Protein AF-A0A858RMB8-F1 (afdb_monomer_lite)

Secondary structure (DSSP, 8-state):
-------TTSHHHHHHHHHHHHHHHHHHHHHTGGGS-EEPP-B-SSTTBBPPEEPPPGGG-EEETTEEEEEEEEEPPTT--SEEEEEEEEES-HHHHTS--EEEEEESS-SS-EE----EEE--GGG-HHHHHHSTTEEEEEEEEE-TTTS-TT-EEEEEEEESSSSPPEEEEEEEEESHHHHHHH-B-S-S-SSS-SS----GGGPPPPPPHHHHHHHHHHHHHHHHHHHHHHHHHHHHHHHHTTT--HHHHHHHHHHHHHHSGGGT-HHHHHHHHHHHHHHHHHTT-HHHHHHHHHHHHHHHHHTT-HHHHHHHTHHHHHHHHHTT----GGGSEEEEEEETTEEEEEEEE--SS-SS----B-TTS-B-GGGSS-TTHHHHHHHHHHHHHHTT-HHHHHHHHHHHHHHHHHHBTTB-THHHHHHHHHHHHHHHHHHHTT-HHHHHHHHHHHHH-----SSHHHHHHHHHHHHHHHHHHTT---HHHHHHHHHHHHHHHH-TT--HHHHHHHHHHHHHHHHHTT-HHHHHHHHHHHHHTT-HHHHHHHHHHHHHTT--TTHHHHHHHHHHHHHHTT-HHHHHHHHHHHHHHHHHTT-HHHHHHHHHHHHHHHHHTT-TTTHHHHHHHHHHHHHHTT-HHHHHHHHHHHHHHHT-TTTS-HHHHHHHHHHHHHHTTPPPP----PPP--EEE-SEEEE-PPTTSPEEEEEEEEE-SSS-EEEEEEEESS-EEEEEETTTTEEEEEESS--S-SEEEEEEE-TTEEEEEEEEE-TTS---EEEEEEEE-TTSPPEEEEEEE-PPPTT--EEE-EEEEEE--SSS-EEEEEEEEESS-SEEEEEEEESS-EEEEEEETTS-EEEEESSSSS---STT-EES--SSSSSS-EEE-BTTEEEEEEEEEESSPPPTT-EEEEEEEEETTEEEEEEEEEEE-

InterPro domains:
  IPR011990 Tetratricopeptide-like helical domain superfamily [G3DSA:1.25.40.10] (356-658)
  IPR011990 Tetratricopeptide-like helical domain superfamily [SSF48452] (387-614)

Structure (mmCIF, N/CA/C/O backbone):
data_AF-A0A858RMB8-F1
#
_entry.id   AF-A0A858RMB8-F1
#
loop_
_atom_site.group_PDB
_atom_site.id
_atom_site.type_symbol
_atom_site.label_atom_id
_atom_site.label_alt_id
_atom_site.label_comp_id
_atom_site.label_asym_id
_atom_site.label_entity_id
_atom_site.label_seq_id
_atom_site.pdbx_PDB_ins_code
_atom_site.Cartn_x
_atom_site.Cartn_y
_atom_site.Cartn_z
_atom_site.occupancy
_atom_site.B_iso_or_equiv
_atom_site.auth_seq_id
_atom_site.auth_comp_id
_atom_site.auth_asym_id
_atom_site.auth_atom_id
_atom_site.pdbx_PDB_model_num
ATOM 1 N N . MET A 1 1 ? 50.792 3.769 12.356 1.00 33.16 1 MET A N 1
ATOM 2 C CA . MET A 1 1 ? 51.149 2.519 11.648 1.00 33.16 1 MET A CA 1
ATOM 3 C C . MET A 1 1 ? 51.438 2.896 10.198 1.00 33.16 1 MET A C 1
ATOM 5 O O . MET A 1 1 ? 50.658 3.642 9.626 1.00 33.16 1 MET A O 1
ATOM 9 N N . ASN A 1 2 ? 52.619 2.533 9.693 1.00 26.14 2 ASN A N 1
ATOM 10 C CA . ASN A 1 2 ? 53.289 3.130 8.528 1.00 26.14 2 ASN A CA 1
ATOM 11 C C . ASN A 1 2 ? 52.514 3.027 7.199 1.00 26.14 2 ASN A C 1
ATOM 13 O O . ASN A 1 2 ? 52.176 1.931 6.760 1.00 26.14 2 ASN A O 1
ATOM 17 N N . LEU A 1 3 ? 52.338 4.173 6.531 1.00 27.88 3 LEU A N 1
ATOM 18 C CA . LEU A 1 3 ? 51.918 4.306 5.133 1.00 27.88 3 LEU A CA 1
ATOM 19 C C . LEU A 1 3 ? 53.086 3.929 4.206 1.00 27.88 3 LEU A C 1
ATOM 21 O O . LEU A 1 3 ? 54.106 4.616 4.176 1.00 27.88 3 LEU A O 1
ATOM 25 N N . ARG A 1 4 ? 52.939 2.840 3.441 1.00 27.42 4 ARG A N 1
ATOM 26 C CA . ARG A 1 4 ? 53.796 2.532 2.285 1.00 27.42 4 ARG A CA 1
ATOM 27 C C . ARG A 1 4 ? 53.143 3.095 1.022 1.00 27.42 4 ARG A C 1
ATOM 29 O O . ARG A 1 4 ? 52.116 2.592 0.583 1.00 27.42 4 ARG A O 1
ATOM 36 N N . LEU A 1 5 ? 53.774 4.116 0.450 1.00 29.50 5 LEU A N 1
ATOM 37 C CA . LEU A 1 5 ? 53.597 4.538 -0.940 1.00 29.50 5 LEU A CA 1
ATOM 38 C C . LEU A 1 5 ? 54.184 3.456 -1.865 1.00 29.50 5 LEU A C 1
ATOM 40 O O . LEU A 1 5 ? 55.339 3.067 -1.689 1.00 29.50 5 LEU A O 1
ATOM 44 N N . LEU A 1 6 ? 53.405 2.981 -2.840 1.00 27.14 6 LEU A N 1
ATOM 45 C CA . LEU A 1 6 ? 53.893 2.220 -3.999 1.00 27.14 6 LEU A CA 1
ATOM 46 C C . LEU A 1 6 ? 53.865 3.125 -5.248 1.00 27.14 6 LEU A C 1
ATOM 48 O O . LEU A 1 6 ? 52.980 3.976 -5.342 1.00 27.14 6 LEU A O 1
ATOM 52 N N . PRO A 1 7 ? 54.821 2.987 -6.189 1.00 31.95 7 PRO A N 1
ATOM 53 C CA . PRO A 1 7 ? 55.032 3.962 -7.254 1.00 31.95 7 PRO A CA 1
ATOM 54 C C . PRO A 1 7 ? 54.173 3.701 -8.502 1.00 31.95 7 PRO A C 1
ATOM 56 O O . PRO A 1 7 ? 54.230 2.641 -9.126 1.00 31.95 7 PRO A O 1
ATOM 59 N N . THR A 1 8 ? 53.445 4.735 -8.917 1.00 31.69 8 THR A N 1
ATOM 60 C CA . THR A 1 8 ? 52.614 4.837 -10.127 1.00 31.69 8 THR A CA 1
ATOM 61 C C . THR A 1 8 ? 53.453 5.130 -11.383 1.00 31.69 8 THR A C 1
ATOM 63 O O . THR A 1 8 ? 53.293 6.176 -12.003 1.00 31.69 8 THR A O 1
ATOM 66 N N . VAL A 1 9 ? 54.397 4.254 -11.757 1.00 30.17 9 VAL A N 1
ATOM 67 C CA . VAL A 1 9 ? 55.260 4.493 -12.947 1.00 30.17 9 VAL A CA 1
ATOM 68 C C . VAL A 1 9 ? 55.233 3.354 -13.984 1.00 30.17 9 VAL A C 1
ATOM 70 O O . VAL A 1 9 ? 55.716 3.525 -15.096 1.00 30.17 9 VAL A O 1
ATOM 73 N N . ALA A 1 10 ? 54.571 2.221 -13.721 1.00 30.86 10 ALA A N 1
ATOM 74 C CA . ALA A 1 10 ? 54.512 1.110 -14.687 1.00 30.86 10 ALA A CA 1
ATOM 75 C C . ALA A 1 10 ? 53.378 1.206 -15.738 1.00 30.86 10 ALA A C 1
ATOM 77 O O . ALA A 1 10 ? 53.409 0.484 -16.732 1.00 30.86 10 ALA A O 1
ATOM 78 N N . ALA A 1 11 ? 52.395 2.099 -15.571 1.00 30.02 11 ALA A N 1
ATOM 79 C CA . ALA A 1 11 ? 51.208 2.128 -16.437 1.00 30.02 11 ALA A CA 1
ATOM 80 C C . ALA A 1 11 ? 51.459 2.739 -17.835 1.00 30.02 11 ALA A C 1
ATOM 82 O O . ALA A 1 11 ? 50.863 2.291 -18.810 1.00 30.02 11 ALA A O 1
ATOM 83 N N . CYS A 1 12 ? 52.383 3.698 -17.982 1.00 27.47 12 CYS A N 1
ATOM 84 C CA . CYS A 1 12 ? 52.629 4.345 -19.283 1.00 27.47 12 CYS A CA 1
ATOM 85 C C . CYS A 1 12 ? 53.386 3.468 -20.299 1.00 27.47 12 CYS A C 1
ATOM 87 O O . CYS A 1 12 ? 53.284 3.714 -21.498 1.00 27.47 12 CYS A O 1
ATOM 89 N N . ALA A 1 13 ? 54.119 2.437 -19.862 1.00 30.81 13 ALA A N 1
ATOM 90 C CA . ALA A 1 13 ? 54.858 1.550 -20.770 1.00 30.81 13 ALA A CA 1
ATOM 91 C C . ALA A 1 13 ? 53.998 0.397 -21.333 1.00 30.81 13 ALA A C 1
ATOM 93 O O . ALA A 1 13 ? 54.294 -0.134 -22.404 1.00 30.81 13 ALA A O 1
ATOM 94 N N . ILE A 1 14 ? 52.912 0.031 -20.642 1.00 32.09 14 ILE A N 1
ATOM 95 C CA . ILE A 1 14 ? 51.998 -1.046 -21.060 1.00 32.09 14 ILE A CA 1
ATOM 96 C C . ILE A 1 14 ? 51.024 -0.548 -22.144 1.00 32.09 14 ILE A C 1
ATOM 98 O O . ILE A 1 14 ? 50.691 -1.285 -23.069 1.00 32.09 14 ILE A O 1
ATOM 102 N N . VAL A 1 15 ? 50.639 0.734 -22.111 1.00 31.88 15 VAL A N 1
ATOM 103 C CA . VAL A 1 15 ? 49.748 1.321 -23.129 1.00 31.88 15 VAL A CA 1
ATOM 104 C C . VAL A 1 15 ? 50.446 1.459 -24.493 1.00 31.88 15 VAL A C 1
ATOM 106 O O . VAL A 1 15 ? 49.817 1.218 -25.524 1.00 31.88 15 VAL A O 1
ATOM 109 N N . SER A 1 16 ? 51.752 1.762 -24.538 1.00 35.31 16 SER A N 1
ATOM 110 C CA . SER A 1 16 ? 52.464 1.883 -25.824 1.00 35.31 16 SER A CA 1
ATOM 111 C C . SER A 1 16 ? 52.762 0.529 -26.483 1.00 35.31 16 SER A C 1
ATOM 113 O O . SER A 1 16 ? 52.719 0.429 -27.708 1.00 35.31 16 SER A O 1
ATOM 115 N N . THR A 1 17 ? 52.975 -0.529 -25.692 1.00 41.81 17 THR A N 1
ATOM 116 C CA . THR A 1 17 ? 53.159 -1.900 -26.200 1.00 41.81 17 THR A CA 1
ATOM 117 C C . THR A 1 17 ? 51.841 -2.538 -26.639 1.00 41.81 17 THR A C 1
ATOM 119 O O . THR A 1 17 ? 51.812 -3.215 -27.664 1.00 41.81 17 THR A O 1
ATOM 122 N N . ALA A 1 18 ? 50.723 -2.265 -25.958 1.00 45.78 18 ALA A N 1
ATOM 123 C CA . ALA A 1 18 ? 49.402 -2.700 -26.419 1.00 45.78 18 ALA A CA 1
ATOM 124 C C . ALA A 1 18 ? 49.001 -2.034 -27.753 1.00 45.78 18 ALA A C 1
ATOM 126 O O . ALA A 1 18 ? 48.475 -2.704 -28.644 1.00 45.78 18 ALA A O 1
ATOM 127 N N . SER A 1 19 ? 49.314 -0.743 -27.931 1.00 50.94 19 SER A N 1
ATOM 128 C CA . SER A 1 19 ? 49.042 -0.015 -29.179 1.00 50.94 19 SER A CA 1
ATOM 129 C C . SER A 1 19 ? 49.916 -0.477 -30.350 1.00 50.94 19 SER A C 1
ATOM 131 O O . SER A 1 19 ? 49.418 -0.541 -31.473 1.00 50.94 19 SER A O 1
ATOM 133 N N . SER A 1 20 ? 51.196 -0.806 -30.125 1.00 53.91 20 SER A N 1
ATOM 134 C CA . SER A 1 20 ? 52.072 -1.292 -31.203 1.00 53.91 20 SER A CA 1
ATOM 135 C C . SER A 1 20 ? 51.714 -2.719 -31.629 1.00 53.91 20 SER A C 1
ATOM 137 O O . SER A 1 20 ? 51.697 -3.026 -32.818 1.00 53.91 20 SER A O 1
ATOM 139 N N . ILE A 1 21 ? 51.343 -3.580 -30.671 1.00 61.16 21 ILE A N 1
ATOM 140 C CA . ILE A 1 21 ? 50.880 -4.947 -30.950 1.00 61.16 21 ILE A CA 1
ATOM 141 C C . ILE A 1 21 ? 49.547 -4.935 -31.713 1.00 61.16 21 ILE A C 1
ATOM 143 O O . ILE A 1 21 ? 49.337 -5.799 -32.564 1.00 61.16 21 ILE A O 1
ATOM 147 N N . ALA A 1 22 ? 48.667 -3.962 -31.450 1.00 71.88 22 ALA A N 1
ATOM 148 C CA . ALA A 1 22 ? 47.399 -3.831 -32.163 1.00 71.88 22 ALA A CA 1
ATOM 149 C C . ALA A 1 22 ? 47.596 -3.538 -33.661 1.00 71.88 22 ALA A C 1
ATOM 151 O O . ALA A 1 22 ? 46.934 -4.179 -34.474 1.00 71.88 22 ALA A O 1
ATOM 152 N N . GLY A 1 23 ? 48.528 -2.644 -34.016 1.00 82.25 23 GLY A N 1
ATOM 153 C CA . GLY A 1 23 ? 48.841 -2.326 -35.416 1.00 82.25 23 GLY A CA 1
ATOM 154 C C . GLY A 1 23 ? 49.470 -3.503 -36.167 1.00 82.25 23 GLY A C 1
ATOM 155 O O . GLY A 1 23 ? 48.999 -3.870 -37.238 1.00 82.25 23 GLY A O 1
ATOM 156 N N . GLU A 1 24 ? 50.460 -4.172 -35.561 1.00 89.94 24 GLU A N 1
ATOM 157 C CA . GLU A 1 24 ? 51.098 -5.353 -36.168 1.00 89.94 24 GLU A CA 1
ATOM 158 C C . GLU A 1 24 ? 50.109 -6.503 -36.407 1.00 89.94 24 GLU A C 1
ATOM 160 O O . GLU A 1 24 ? 50.221 -7.229 -37.397 1.00 89.94 24 GLU A O 1
ATOM 165 N N . LEU A 1 25 ? 49.144 -6.689 -35.498 1.00 90.06 25 LEU A N 1
ATOM 166 C CA . LEU A 1 25 ? 48.099 -7.694 -35.663 1.00 90.06 25 LEU A CA 1
ATOM 167 C C . LEU A 1 25 ? 47.150 -7.334 -36.813 1.00 90.06 25 LEU A C 1
ATOM 169 O O . LEU A 1 25 ? 46.797 -8.209 -37.600 1.00 90.06 25 LEU A O 1
ATOM 173 N N . ASP A 1 26 ? 46.740 -6.072 -36.928 1.00 91.19 26 ASP A N 1
ATOM 174 C CA . ASP A 1 26 ? 45.836 -5.639 -37.997 1.00 91.19 26 ASP A CA 1
ATOM 175 C C . ASP A 1 26 ? 46.494 -5.792 -39.374 1.00 91.19 26 ASP A C 1
ATOM 177 O O . ASP A 1 26 ? 45.886 -6.346 -40.296 1.00 91.19 26 ASP A O 1
ATOM 181 N N . ASP A 1 27 ? 47.768 -5.412 -39.489 1.00 91.81 27 ASP A N 1
ATOM 182 C CA . ASP A 1 27 ? 48.568 -5.610 -40.701 1.00 91.81 27 ASP A CA 1
ATOM 183 C C . ASP A 1 27 ? 48.728 -7.095 -41.037 1.00 91.81 27 ASP A C 1
ATOM 185 O O . ASP A 1 27 ? 48.592 -7.494 -42.201 1.00 91.81 27 ASP A O 1
ATOM 189 N N . PHE A 1 28 ? 48.965 -7.936 -40.024 1.00 95.06 28 PHE A N 1
ATOM 190 C CA . PHE A 1 28 ? 49.018 -9.384 -40.191 1.00 95.06 28 PHE A CA 1
ATOM 191 C C . PHE A 1 28 ? 47.693 -9.938 -40.723 1.00 95.06 28 PHE A C 1
ATOM 193 O O . PHE A 1 28 ? 47.690 -10.698 -41.695 1.00 95.06 28 PHE A O 1
ATOM 200 N N . LEU A 1 29 ? 46.565 -9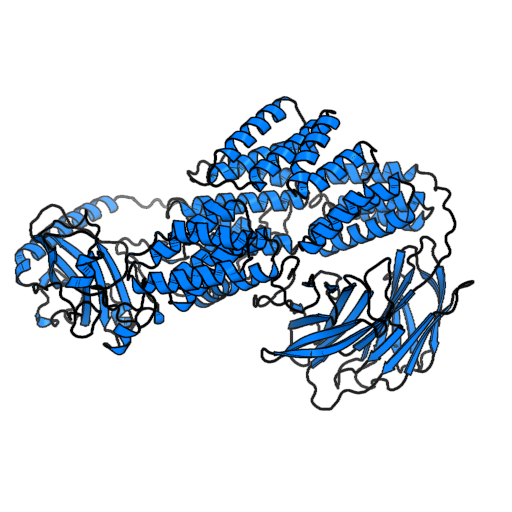.555 -40.124 1.00 94.25 29 LEU A N 1
ATOM 201 C CA . LEU A 1 29 ? 45.245 -10.046 -40.511 1.00 94.25 29 LEU A CA 1
ATOM 202 C C . LEU A 1 29 ? 44.867 -9.599 -41.927 1.00 94.25 29 LEU A C 1
ATOM 204 O O . LEU A 1 29 ? 44.409 -10.431 -42.710 1.00 94.25 29 LEU A O 1
ATOM 208 N N . ARG A 1 30 ? 45.134 -8.339 -42.299 1.00 94.00 30 ARG A N 1
ATOM 209 C CA . ARG A 1 30 ? 44.896 -7.821 -43.662 1.00 94.00 30 ARG A CA 1
ATOM 210 C C . ARG A 1 30 ? 45.796 -8.480 -44.699 1.00 94.00 30 ARG A C 1
ATOM 212 O O . ARG A 1 30 ? 45.313 -8.932 -45.734 1.00 94.00 30 ARG A O 1
ATOM 219 N N . SER A 1 31 ? 47.086 -8.636 -44.398 1.00 95.19 31 SER A N 1
ATOM 220 C CA . SER A 1 31 ? 48.033 -9.330 -45.288 1.00 95.19 31 SER A CA 1
ATOM 221 C C . SER A 1 31 ? 47.659 -10.799 -45.508 1.00 95.19 31 SER A C 1
ATOM 223 O O . SER A 1 31 ? 48.047 -11.406 -46.506 1.00 95.19 31 SER A O 1
ATOM 225 N N . ASN A 1 32 ? 46.887 -11.380 -44.585 1.00 96.25 32 ASN A N 1
ATOM 226 C CA . ASN A 1 32 ? 46.366 -12.737 -44.680 1.00 96.25 32 ASN A CA 1
ATOM 227 C C . ASN A 1 32 ? 44.854 -12.790 -44.975 1.00 96.25 32 ASN A C 1
ATOM 229 O O . ASN A 1 32 ? 44.275 -13.871 -44.881 1.00 96.25 32 ASN A O 1
ATOM 233 N N . ALA A 1 33 ? 44.213 -11.687 -45.387 1.00 94.69 33 ALA A N 1
ATOM 234 C CA . ALA A 1 33 ? 42.764 -11.612 -45.613 1.00 94.69 33 ALA A CA 1
ATOM 235 C C . ALA A 1 33 ? 42.251 -12.714 -46.555 1.00 94.69 33 ALA A C 1
ATOM 237 O O . ALA A 1 33 ? 41.237 -13.355 -46.289 1.00 94.69 33 ALA A O 1
ATOM 238 N N . ALA A 1 34 ? 43.005 -13.007 -47.620 1.00 94.56 34 ALA A N 1
ATOM 239 C CA . ALA A 1 34 ? 42.671 -14.043 -48.596 1.00 94.56 34 ALA A CA 1
ATOM 240 C C . ALA A 1 34 ? 42.641 -15.471 -48.017 1.00 94.56 34 ALA A C 1
ATOM 242 O O . ALA A 1 34 ? 42.026 -16.348 -48.623 1.00 94.56 34 ALA A O 1
ATOM 243 N N . LYS A 1 35 ? 43.287 -15.707 -46.864 1.00 94.31 35 LYS A N 1
ATOM 244 C CA . LYS A 1 35 ? 43.255 -16.992 -46.146 1.00 94.31 35 LYS A CA 1
ATOM 245 C C . LYS A 1 35 ? 41.998 -17.155 -45.293 1.00 94.31 35 LYS A C 1
ATOM 247 O O . LYS A 1 35 ? 41.688 -18.272 -44.898 1.00 94.31 35 LYS A O 1
ATOM 252 N N . PHE A 1 36 ? 41.263 -16.074 -45.029 1.00 94.19 36 PHE A N 1
ATOM 253 C CA . PHE A 1 36 ? 39.944 -16.162 -44.419 1.00 94.19 36 PHE A CA 1
ATOM 254 C C . PHE A 1 36 ? 38.902 -16.477 -45.508 1.00 94.19 36 PHE A C 1
ATOM 256 O O . PHE A 1 36 ? 38.861 -15.795 -46.544 1.00 94.19 36 PHE A O 1
ATOM 263 N N . PRO A 1 37 ? 38.042 -17.491 -45.310 1.00 94.94 37 PRO A N 1
ATOM 264 C CA . PRO A 1 37 ? 37.015 -17.850 -46.281 1.00 94.94 37 PRO A CA 1
ATOM 265 C C . PRO A 1 37 ? 36.060 -16.676 -46.510 1.00 94.94 37 PRO A C 1
ATOM 267 O O . PRO A 1 37 ? 35.586 -16.059 -45.556 1.00 94.94 37 PRO A O 1
ATOM 270 N N . LEU A 1 38 ? 35.772 -16.372 -47.780 1.00 95.75 38 LEU A N 1
ATOM 271 C CA . LEU A 1 38 ? 34.761 -15.382 -48.142 1.00 95.75 38 LEU A CA 1
ATOM 272 C C . LEU A 1 38 ? 33.373 -16.011 -48.044 1.00 95.75 38 LEU A C 1
ATOM 274 O O . LEU A 1 38 ? 33.017 -16.887 -48.832 1.00 95.75 38 LEU A O 1
ATOM 278 N N . ILE A 1 39 ? 32.596 -15.538 -47.081 1.00 95.12 39 ILE A N 1
ATOM 279 C CA . ILE A 1 39 ? 31.235 -15.971 -46.814 1.00 95.12 39 ILE A CA 1
ATOM 280 C C . ILE A 1 39 ? 30.274 -15.021 -47.514 1.00 95.12 39 ILE A C 1
ATOM 282 O O . ILE A 1 39 ? 30.364 -13.799 -47.380 1.00 95.12 39 ILE A O 1
ATOM 286 N N . LYS A 1 40 ? 29.343 -15.599 -48.272 1.00 93.56 40 LYS A N 1
ATOM 287 C CA . LYS A 1 40 ? 28.226 -14.864 -48.855 1.00 93.56 40 LYS A CA 1
ATOM 288 C C . LYS A 1 40 ? 27.095 -14.821 -47.842 1.00 93.56 40 LYS A C 1
ATOM 290 O O . LYS A 1 40 ? 26.751 -15.852 -47.276 1.00 93.56 40 LYS A O 1
ATOM 295 N N . LEU A 1 41 ? 26.516 -13.641 -47.647 1.00 93.62 41 LEU A N 1
ATOM 296 C CA . LEU A 1 41 ? 25.237 -13.532 -46.962 1.00 93.62 41 LEU A CA 1
ATOM 297 C C . LEU A 1 41 ? 24.196 -14.197 -47.861 1.00 93.62 41 LEU A C 1
ATOM 299 O O . LEU A 1 41 ? 24.025 -13.808 -49.017 1.00 93.62 41 LEU A O 1
ATOM 303 N N . GLU A 1 42 ? 23.554 -15.239 -47.355 1.00 93.69 42 GLU A N 1
ATOM 304 C CA . GLU A 1 42 ? 22.569 -16.012 -48.097 1.00 93.69 42 GLU A CA 1
ATOM 305 C C . GLU A 1 42 ? 21.554 -16.638 -47.143 1.00 93.69 42 GLU A C 1
ATOM 307 O O . GLU A 1 42 ? 21.836 -16.899 -45.969 1.00 93.69 42 GLU A O 1
ATOM 312 N N . ARG A 1 43 ? 20.351 -16.871 -47.660 1.00 90.06 43 ARG A N 1
ATOM 313 C CA . ARG A 1 43 ? 19.288 -17.560 -46.934 1.00 90.06 43 ARG A CA 1
ATOM 314 C C . ARG A 1 43 ? 19.616 -19.054 -46.835 1.00 90.06 43 ARG A C 1
ATOM 316 O O . ARG A 1 43 ? 20.128 -19.645 -47.785 1.00 90.06 43 ARG A O 1
ATOM 323 N N . GLY A 1 44 ? 19.353 -19.651 -45.678 1.00 87.12 44 GLY A N 1
ATOM 324 C CA . GLY A 1 44 ? 19.494 -21.087 -45.454 1.00 87.12 44 GLY A CA 1
ATOM 325 C C . GLY A 1 44 ? 18.404 -21.889 -46.167 1.00 87.12 44 GLY A C 1
ATOM 326 O O . GLY A 1 44 ? 17.379 -21.345 -46.570 1.00 87.12 44 GLY A O 1
ATOM 327 N N . GLU A 1 45 ? 18.627 -23.198 -46.306 1.00 82.69 45 GLU A N 1
ATOM 328 C CA . GLU A 1 45 ? 17.652 -24.127 -46.905 1.00 82.69 45 GLU A CA 1
ATOM 329 C C . GLU A 1 45 ? 16.393 -24.284 -46.038 1.00 82.69 45 GLU A C 1
ATOM 331 O O . GLU A 1 45 ? 15.292 -24.488 -46.545 1.00 82.69 45 GLU A O 1
ATOM 336 N N . GLU A 1 46 ? 16.547 -24.138 -44.722 1.00 71.00 46 GLU A N 1
ATOM 337 C CA . GLU A 1 46 ? 15.444 -24.106 -43.770 1.00 71.00 46 GLU A CA 1
ATOM 338 C C . GLU A 1 46 ? 14.861 -22.684 -43.720 1.00 71.00 46 GLU A C 1
ATOM 340 O O . GLU A 1 46 ? 15.346 -21.807 -42.999 1.00 71.00 46 GLU A O 1
ATOM 345 N N . GLU A 1 47 ? 13.824 -22.422 -44.524 1.00 63.09 47 GLU A N 1
ATOM 346 C CA . GLU A 1 47 ? 13.098 -21.154 -44.442 1.00 63.09 47 GLU A CA 1
ATOM 347 C C . GLU A 1 47 ? 12.487 -20.963 -43.036 1.00 63.09 47 GLU A C 1
ATOM 349 O O . GLU A 1 47 ? 11.867 -21.895 -42.518 1.00 63.09 47 GLU A O 1
ATOM 354 N N . PRO A 1 48 ? 12.572 -19.761 -42.422 1.00 73.06 48 PRO A N 1
ATOM 355 C CA . PRO A 1 48 ? 13.010 -18.479 -42.985 1.00 73.06 48 PRO A CA 1
ATOM 356 C C . PRO A 1 48 ? 14.430 -18.025 -42.574 1.00 73.06 48 PRO A C 1
ATOM 358 O O . PRO A 1 48 ? 14.693 -16.819 -42.576 1.00 73.06 48 PRO A O 1
ATOM 361 N N . PHE A 1 49 ? 15.346 -18.928 -42.218 1.00 84.94 49 PHE A N 1
ATOM 362 C CA . PHE A 1 49 ? 16.596 -18.540 -41.557 1.00 84.94 49 PHE A CA 1
ATOM 363 C C . PHE A 1 49 ? 17.726 -18.129 -42.506 1.00 84.94 49 PHE A C 1
ATOM 365 O O . PHE A 1 49 ? 17.788 -18.539 -43.662 1.00 84.94 49 PHE A O 1
ATOM 372 N N . ALA A 1 50 ? 18.639 -17.308 -41.995 1.00 89.88 50 ALA A N 1
ATOM 373 C CA . ALA A 1 50 ? 19.939 -17.051 -42.581 1.00 89.88 50 ALA A CA 1
ATOM 374 C C . ALA A 1 50 ? 20.788 -18.309 -42.510 1.00 89.88 50 ALA A C 1
ATOM 376 O O . ALA A 1 50 ? 20.691 -19.086 -41.554 1.00 89.88 50 ALA A O 1
ATOM 377 N N . LYS A 1 51 ? 21.613 -18.522 -43.534 1.00 92.31 51 LYS A N 1
ATOM 378 C CA . LYS A 1 51 ? 22.443 -19.715 -43.595 1.00 92.31 51 LYS A CA 1
ATOM 379 C C . LYS A 1 51 ? 23.396 -19.741 -42.407 1.00 92.31 51 LYS A C 1
ATOM 381 O O . LYS A 1 51 ? 24.100 -18.772 -42.122 1.00 92.31 51 LYS A O 1
ATOM 386 N N . VAL A 1 52 ? 23.410 -20.875 -41.715 1.00 91.44 52 VAL A N 1
ATOM 387 C CA . VAL A 1 52 ? 24.388 -21.129 -40.665 1.00 91.44 52 VAL A CA 1
ATOM 388 C C . VAL A 1 52 ? 25.659 -21.647 -41.312 1.00 91.44 52 VAL A C 1
ATOM 390 O O . VAL A 1 52 ? 25.659 -22.648 -42.027 1.00 91.44 52 VAL A O 1
ATOM 393 N N . HIS A 1 53 ? 26.750 -20.951 -41.046 1.00 93.12 53 HIS A N 1
ATOM 394 C CA . HIS A 1 53 ? 28.085 -21.293 -41.485 1.00 93.12 53 HIS A CA 1
ATOM 395 C C . HIS A 1 53 ? 28.861 -21.900 -40.319 1.00 93.12 53 HIS A C 1
ATOM 397 O O . HIS A 1 53 ? 28.733 -21.468 -39.173 1.00 93.12 53 HIS A O 1
ATOM 403 N N . THR A 1 54 ? 29.708 -22.878 -40.620 1.00 92.25 54 THR A N 1
ATOM 404 C CA . THR A 1 54 ? 30.689 -23.421 -39.676 1.00 92.25 54 THR A CA 1
ATOM 405 C C . THR A 1 54 ? 32.057 -22.896 -40.076 1.00 92.25 54 THR A C 1
ATOM 407 O O . THR A 1 54 ? 32.423 -22.980 -41.250 1.00 92.25 54 THR A O 1
ATOM 410 N N . LEU A 1 55 ? 32.820 -22.340 -39.131 1.00 89.38 55 LEU A N 1
ATOM 411 C CA . LEU A 1 55 ? 34.183 -21.919 -39.440 1.00 89.38 55 LEU A CA 1
ATOM 412 C C . LEU A 1 55 ? 35.067 -23.141 -39.758 1.00 89.38 55 LEU A C 1
ATOM 414 O O . LEU A 1 55 ? 34.955 -24.148 -39.057 1.00 89.38 55 LEU A O 1
ATOM 418 N N . PRO A 1 56 ? 35.987 -23.046 -40.736 1.00 79.88 56 PRO A N 1
ATOM 419 C CA . PRO A 1 56 ? 36.852 -24.161 -41.136 1.00 79.88 56 PRO A CA 1
ATOM 420 C C . PRO A 1 56 ? 37.707 -24.714 -39.992 1.00 79.88 56 PRO A C 1
ATOM 422 O O . PRO A 1 56 ? 38.106 -23.962 -39.116 1.00 79.88 56 PRO A O 1
ATOM 425 N N . GLY A 1 57 ? 38.040 -26.003 -39.982 1.00 75.88 57 GLY A N 1
ATOM 426 C CA . GLY A 1 57 ? 38.751 -26.637 -38.861 1.00 75.88 57 GLY A CA 1
ATOM 427 C C . GLY A 1 57 ? 40.105 -25.999 -38.453 1.00 75.88 57 GLY A C 1
ATOM 428 O O . GLY A 1 57 ? 40.659 -25.150 -39.152 1.00 75.88 57 GLY A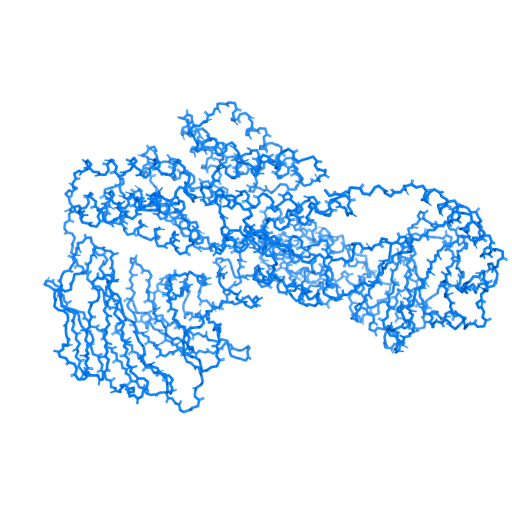 O 1
ATOM 429 N N . PRO A 1 58 ? 40.694 -26.433 -37.323 1.00 67.81 58 PRO A N 1
ATOM 430 C CA . PRO A 1 58 ? 41.915 -25.854 -36.735 1.00 67.81 58 PRO A CA 1
ATOM 431 C C . PRO A 1 58 ? 43.157 -25.865 -37.645 1.00 67.81 58 PRO A C 1
ATOM 433 O O . PRO A 1 58 ? 44.089 -25.097 -37.416 1.00 67.81 58 PRO A O 1
ATOM 436 N N . ALA A 1 59 ? 43.179 -26.689 -38.698 1.00 72.56 59 ALA A N 1
ATOM 437 C CA . ALA A 1 59 ? 44.268 -26.726 -39.677 1.00 72.56 59 ALA A CA 1
ATOM 438 C C . ALA A 1 59 ? 44.462 -25.398 -40.439 1.00 72.56 59 ALA A C 1
ATOM 440 O O . ALA A 1 59 ? 45.541 -25.163 -40.980 1.00 72.56 59 ALA A O 1
ATOM 441 N N . GLU A 1 60 ? 43.447 -24.532 -40.456 1.00 80.00 60 GLU A N 1
ATOM 442 C CA . GLU A 1 60 ? 43.450 -23.257 -41.184 1.00 80.00 60 GLU A CA 1
ATOM 443 C C . GLU A 1 60 ? 43.698 -22.040 -40.277 1.00 80.00 60 GLU A C 1
ATOM 445 O O . GLU A 1 60 ? 43.663 -20.899 -40.739 1.00 80.00 60 GLU A O 1
ATOM 450 N N . ALA A 1 61 ? 43.963 -22.256 -38.982 1.00 87.19 61 ALA A N 1
ATOM 451 C CA . ALA A 1 61 ? 44.271 -21.164 -38.070 1.00 87.19 61 ALA A CA 1
ATOM 452 C C . ALA A 1 61 ? 45.661 -20.571 -38.359 1.00 87.19 61 ALA A C 1
ATOM 454 O O . ALA A 1 61 ? 46.660 -21.280 -38.489 1.00 87.19 61 ALA A O 1
ATOM 455 N N . LEU A 1 62 ? 45.724 -19.247 -38.433 1.00 93.31 62 LEU A N 1
ATOM 456 C CA . LEU A 1 62 ? 46.927 -18.478 -38.696 1.00 93.31 62 LEU A CA 1
ATOM 457 C C . LEU A 1 62 ? 47.673 -18.233 -37.377 1.00 93.31 62 LEU A C 1
ATOM 459 O O . LEU A 1 62 ? 47.136 -17.547 -36.504 1.00 93.31 62 LEU A O 1
ATOM 463 N N . PRO A 1 63 ? 48.891 -18.769 -37.194 1.00 93.81 63 PRO A N 1
ATOM 464 C CA . PRO A 1 63 ? 49.678 -18.477 -36.007 1.00 93.81 63 PRO A CA 1
ATOM 465 C C . PRO A 1 63 ? 50.231 -17.051 -36.091 1.00 93.81 63 PRO A C 1
ATOM 467 O O . PRO A 1 63 ? 50.849 -16.674 -37.089 1.00 93.81 63 PRO A O 1
ATOM 470 N N . PHE A 1 64 ? 50.043 -16.273 -35.030 1.00 94.12 64 PHE A N 1
ATOM 471 C CA . PHE A 1 64 ? 50.685 -14.975 -34.860 1.00 94.12 64 PHE A CA 1
ATOM 472 C C . PHE A 1 64 ? 51.039 -14.783 -33.391 1.00 94.12 64 PHE A C 1
ATOM 474 O O . PHE A 1 64 ? 50.166 -14.756 -32.524 1.00 94.12 64 PHE A O 1
ATOM 481 N N . LYS A 1 65 ? 52.343 -14.669 -33.122 1.00 92.56 65 LYS A N 1
ATOM 482 C CA . LYS A 1 65 ? 52.906 -14.648 -31.765 1.00 92.56 65 LYS A CA 1
ATOM 483 C C . LYS A 1 65 ? 52.458 -15.886 -30.970 1.00 92.56 65 LYS A C 1
ATOM 485 O O . LYS A 1 65 ? 52.709 -17.004 -31.411 1.00 92.56 65 LYS A O 1
ATOM 490 N N . ASP A 1 66 ? 51.830 -15.695 -29.818 1.00 89.69 66 ASP A N 1
ATOM 491 C CA . ASP A 1 66 ? 51.370 -16.723 -28.880 1.00 89.69 66 ASP A CA 1
ATOM 492 C C . ASP A 1 66 ? 49.910 -17.154 -29.109 1.00 89.69 66 ASP A C 1
ATOM 494 O O . ASP A 1 66 ? 49.326 -17.833 -28.265 1.00 89.69 66 ASP A O 1
ATOM 498 N N . ARG A 1 67 ? 49.298 -16.756 -30.234 1.00 91.12 67 ARG A N 1
ATOM 499 C CA . ARG A 1 67 ? 47.882 -17.009 -30.521 1.00 91.12 67 ARG A CA 1
ATOM 500 C C . ARG A 1 67 ? 47.644 -17.573 -31.914 1.00 91.12 67 ARG A C 1
ATOM 502 O O . ARG A 1 67 ? 48.425 -17.387 -32.849 1.00 91.12 67 ARG A O 1
ATOM 509 N N . PHE A 1 68 ? 46.500 -18.230 -32.043 1.00 91.56 68 PHE A N 1
ATOM 510 C CA . PHE A 1 68 ? 45.983 -18.773 -33.291 1.00 91.56 68 PHE A CA 1
ATOM 511 C C . PHE A 1 68 ? 44.742 -17.993 -33.711 1.00 91.56 68 PHE A C 1
ATOM 513 O O . PHE A 1 68 ? 43.788 -17.880 -32.941 1.00 91.56 68 PHE A O 1
ATOM 520 N N . TYR A 1 69 ? 44.752 -17.470 -34.934 1.00 92.25 69 TYR A N 1
ATOM 521 C CA . TYR A 1 69 ? 43.687 -16.639 -35.485 1.00 92.25 69 TYR A CA 1
ATOM 522 C C . TYR A 1 69 ? 42.918 -17.407 -36.550 1.00 92.25 69 TYR A C 1
ATOM 524 O O . TYR A 1 69 ? 43.498 -17.956 -37.480 1.00 92.25 69 TYR A O 1
ATOM 532 N N . SER A 1 70 ? 41.599 -17.435 -36.446 1.00 92.88 70 SER A N 1
ATOM 533 C CA . SER A 1 70 ? 40.724 -18.018 -37.468 1.00 92.88 70 SER A CA 1
ATOM 534 C C . SER A 1 70 ? 39.501 -17.140 -37.640 1.00 92.88 70 SER A C 1
ATOM 536 O O . SER A 1 70 ? 39.245 -16.275 -36.811 1.00 92.88 70 SER A O 1
ATOM 538 N N . GLY A 1 71 ? 38.744 -17.318 -38.709 1.00 93.62 71 GLY A N 1
ATOM 539 C CA . GLY A 1 71 ? 37.634 -16.422 -38.967 1.00 93.62 71 GLY A CA 1
ATOM 540 C C . GLY A 1 71 ? 37.091 -16.586 -40.362 1.00 93.62 71 GLY A C 1
ATOM 541 O O . GLY A 1 71 ? 37.232 -17.638 -40.980 1.00 93.62 71 GLY A O 1
ATOM 542 N N . TYR A 1 72 ? 36.501 -15.516 -40.854 1.00 95.12 72 TYR A N 1
ATOM 543 C CA . TYR A 1 72 ? 35.948 -15.422 -42.189 1.00 95.12 72 TYR A CA 1
ATOM 544 C C . TYR A 1 72 ? 35.943 -13.965 -42.622 1.00 95.12 72 TYR A C 1
ATOM 546 O O . TYR A 1 72 ? 36.097 -13.056 -41.807 1.00 95.12 72 TYR A O 1
ATOM 554 N N . ARG A 1 73 ? 35.739 -13.740 -43.912 1.00 95.94 73 ARG A N 1
ATOM 555 C CA . ARG A 1 73 ? 35.450 -12.416 -44.449 1.00 95.94 73 ARG A CA 1
ATOM 556 C C . ARG A 1 73 ? 34.079 -12.400 -45.099 1.00 95.94 73 ARG A C 1
ATOM 558 O O . ARG A 1 73 ? 33.621 -13.429 -45.586 1.00 95.94 73 ARG A O 1
ATOM 565 N N . PHE A 1 74 ? 33.419 -11.255 -45.103 1.00 96.31 74 PHE A N 1
ATOM 566 C CA . PHE A 1 74 ? 32.136 -11.064 -45.774 1.00 96.31 74 PHE A CA 1
ATOM 567 C C . PHE A 1 74 ? 32.115 -9.715 -46.486 1.00 96.31 74 PHE A C 1
ATOM 569 O O . PHE A 1 74 ? 32.806 -8.782 -46.075 1.00 96.31 74 PHE A O 1
ATOM 576 N N . THR A 1 75 ? 31.322 -9.618 -47.549 1.00 96.50 75 THR A N 1
ATOM 577 C CA . THR A 1 75 ? 31.113 -8.367 -48.286 1.00 96.50 75 THR A CA 1
ATOM 578 C C . THR A 1 75 ? 29.818 -7.718 -47.822 1.00 96.50 75 THR A C 1
ATOM 580 O O . THR A 1 75 ? 28.761 -8.350 -47.834 1.00 96.50 75 THR A O 1
ATOM 583 N N . VAL A 1 76 ? 29.890 -6.447 -47.438 1.00 95.06 76 VAL A N 1
ATOM 584 C CA . VAL A 1 76 ? 28.709 -5.636 -47.129 1.00 95.06 76 VAL A CA 1
ATOM 585 C C . VAL A 1 76 ? 27.956 -5.351 -48.432 1.00 95.06 76 VAL A C 1
ATOM 587 O O . VAL A 1 76 ? 28.588 -4.901 -49.391 1.00 95.06 76 VAL A O 1
ATOM 590 N N . PRO A 1 77 ? 26.630 -5.567 -48.506 1.00 95.25 77 PRO A N 1
ATOM 591 C CA . PRO A 1 77 ? 25.880 -5.297 -49.728 1.00 95.25 77 PRO A CA 1
ATOM 592 C C . PRO A 1 77 ? 25.976 -3.822 -50.137 1.00 95.25 77 PRO A C 1
ATOM 594 O O . PRO A 1 77 ? 26.008 -2.918 -49.297 1.00 95.25 77 PRO A O 1
ATOM 597 N N . ASP A 1 78 ? 25.978 -3.566 -51.443 1.00 95.44 78 ASP A N 1
ATOM 598 C CA . ASP A 1 78 ? 25.968 -2.214 -52.020 1.00 95.44 78 ASP A CA 1
ATOM 599 C C . ASP A 1 78 ? 24.713 -1.419 -51.614 1.00 95.44 78 ASP A C 1
ATOM 601 O O . ASP A 1 78 ? 24.732 -0.191 -51.511 1.00 95.44 78 ASP A O 1
ATOM 605 N N . TRP A 1 79 ? 23.628 -2.128 -51.308 1.00 93.94 79 TRP A N 1
ATOM 606 C CA . TRP A 1 79 ? 22.357 -1.580 -50.857 1.00 93.94 79 TRP A CA 1
ATOM 607 C C . TRP A 1 79 ? 22.169 -1.544 -49.336 1.00 93.94 79 TRP A C 1
ATOM 609 O O . TRP A 1 79 ? 21.029 -1.382 -48.928 1.00 93.94 79 TRP A O 1
ATOM 619 N N . LEU A 1 80 ? 23.222 -1.641 -48.503 1.00 93.19 80 LEU A N 1
ATOM 620 C CA . LEU A 1 80 ? 23.089 -1.634 -47.031 1.00 93.19 80 LEU A CA 1
ATOM 621 C C . LEU A 1 80 ? 22.119 -0.539 -46.535 1.00 93.19 80 LEU A C 1
ATOM 623 O O . LEU A 1 80 ? 22.414 0.658 -46.617 1.00 93.19 80 LEU A O 1
ATOM 627 N N . ASP A 1 81 ? 20.954 -0.976 -46.068 1.00 88.69 81 ASP A N 1
ATOM 628 C CA . ASP A 1 81 ? 19.794 -0.166 -45.677 1.00 88.69 81 ASP A CA 1
ATOM 629 C C . ASP A 1 81 ? 19.319 -0.499 -44.250 1.00 88.69 81 ASP A C 1
ATOM 631 O O . ASP A 1 81 ? 18.232 -0.107 -43.834 1.00 88.69 81 ASP A O 1
ATOM 635 N N . GLY A 1 82 ? 20.149 -1.220 -43.497 1.00 87.19 82 GLY A N 1
ATOM 636 C CA . GLY A 1 82 ? 19.952 -1.546 -42.092 1.00 87.19 82 GLY A CA 1
ATOM 637 C C . GLY A 1 82 ? 21.242 -2.066 -41.462 1.00 87.19 82 GLY A C 1
ATOM 638 O O . GLY A 1 82 ? 22.243 -2.274 -42.147 1.00 87.19 82 GLY A O 1
ATOM 639 N N . SER A 1 83 ? 21.227 -2.280 -40.150 1.00 87.62 83 SER A N 1
ATOM 640 C CA . SER A 1 83 ? 22.375 -2.829 -39.419 1.00 87.62 83 SER A CA 1
ATOM 641 C C . SER A 1 83 ? 22.635 -4.285 -39.805 1.00 87.62 83 SER A C 1
ATOM 643 O O . SER A 1 83 ? 21.688 -5.058 -39.945 1.00 87.62 83 SER A O 1
ATOM 645 N N . VAL A 1 84 ? 23.894 -4.701 -39.935 1.00 89.19 84 VAL A N 1
ATOM 646 C CA . VAL A 1 84 ? 24.214 -6.128 -40.122 1.00 89.19 84 VAL A CA 1
ATOM 647 C C . VAL A 1 84 ? 24.082 -6.825 -38.768 1.00 89.19 84 VAL A C 1
ATOM 649 O O . VAL A 1 84 ? 24.669 -6.376 -37.791 1.00 89.19 84 VAL A O 1
ATOM 652 N N . LEU A 1 85 ? 23.305 -7.901 -38.689 1.00 86.94 85 LEU A N 1
ATOM 653 C CA . LEU A 1 85 ? 23.189 -8.732 -37.492 1.00 86.94 85 LEU A CA 1
ATOM 654 C C . LEU A 1 85 ? 24.084 -9.951 -37.627 1.00 86.94 85 LEU A C 1
ATOM 656 O O . LEU A 1 85 ? 24.178 -10.542 -38.705 1.00 86.94 85 LEU A O 1
ATOM 660 N N . TRP A 1 86 ? 24.686 -10.354 -36.519 1.00 89.00 86 TRP A N 1
ATOM 661 C CA . TRP A 1 86 ? 25.553 -11.514 -36.446 1.00 89.00 86 TRP A CA 1
ATOM 662 C C . TRP A 1 86 ? 25.283 -12.300 -35.176 1.00 89.00 86 TRP A C 1
ATOM 664 O O . TRP A 1 86 ? 25.305 -11.745 -34.082 1.00 89.00 86 TRP A O 1
ATOM 674 N N . ILE A 1 87 ? 25.053 -13.600 -35.327 1.00 87.69 87 ILE A N 1
ATOM 675 C CA . ILE A 1 87 ? 25.085 -14.542 -34.213 1.00 87.69 87 ILE A CA 1
ATOM 676 C C . ILE A 1 87 ? 26.222 -15.520 -34.416 1.00 87.69 87 ILE A C 1
ATOM 678 O O . ILE A 1 87 ? 26.422 -16.001 -35.531 1.00 87.69 87 ILE A O 1
ATOM 682 N N . PHE A 1 88 ? 26.917 -15.866 -33.339 1.00 89.50 88 PHE A N 1
ATOM 683 C CA . PHE A 1 88 ? 27.789 -17.025 -33.316 1.00 89.50 88 PHE A CA 1
ATOM 684 C C . PHE A 1 88 ? 27.622 -17.846 -32.040 1.00 89.50 88 PHE A C 1
ATOM 686 O O . PHE A 1 88 ? 27.133 -17.375 -31.014 1.00 89.50 88 PHE A O 1
ATOM 693 N N . SER A 1 89 ? 28.036 -19.100 -32.122 1.00 86.94 89 SER A N 1
ATOM 694 C CA . SER A 1 89 ? 28.066 -20.044 -31.022 1.00 86.94 89 SER A CA 1
ATOM 695 C C . SER A 1 89 ? 29.338 -20.866 -31.089 1.00 86.94 89 SER A C 1
ATOM 697 O O . SER A 1 89 ? 29.881 -21.103 -32.171 1.00 86.94 89 SER A O 1
ATOM 699 N N . ILE A 1 90 ? 29.813 -21.276 -29.921 1.00 84.69 90 ILE A N 1
ATOM 700 C CA . ILE A 1 90 ? 31.058 -22.010 -29.746 1.00 84.69 90 ILE A CA 1
ATOM 701 C C . ILE A 1 90 ? 30.728 -23.341 -29.069 1.00 84.69 90 ILE A C 1
ATOM 703 O O . ILE A 1 90 ? 30.039 -23.359 -28.050 1.00 84.69 90 ILE A O 1
ATOM 707 N N . LYS A 1 91 ? 31.194 -24.447 -29.651 1.00 83.12 91 LYS A N 1
ATOM 708 C CA . LYS A 1 91 ? 31.031 -25.801 -29.109 1.00 83.12 91 LYS A CA 1
ATOM 709 C C . LYS A 1 91 ? 32.209 -26.162 -28.216 1.00 83.12 91 LYS A C 1
ATOM 711 O O . LYS A 1 91 ? 33.347 -26.121 -28.678 1.00 83.12 91 LYS A O 1
ATOM 716 N N . GLY A 1 92 ? 31.917 -26.589 -26.997 1.00 69.00 92 GLY A N 1
ATOM 717 C CA . GLY A 1 92 ? 32.884 -27.136 -26.048 1.00 69.00 92 GLY A CA 1
ATOM 718 C C . GLY A 1 92 ? 32.212 -27.384 -24.693 1.00 69.00 92 GLY A C 1
ATOM 719 O O . GLY A 1 92 ? 31.164 -26.781 -24.445 1.00 69.00 92 GLY A O 1
ATOM 720 N N . PRO A 1 93 ? 32.757 -28.267 -23.834 1.00 59.75 93 PRO A N 1
ATOM 721 C CA . PRO A 1 93 ? 32.354 -28.341 -22.429 1.00 59.75 93 PRO A CA 1
ATOM 722 C C . PRO A 1 93 ? 32.476 -26.958 -21.769 1.00 59.75 93 PRO A C 1
ATOM 724 O O . PRO A 1 93 ? 33.278 -26.138 -22.216 1.00 59.75 93 PRO A O 1
ATOM 727 N N . GLU A 1 94 ? 31.691 -26.693 -20.719 1.00 58.06 94 GLU A N 1
ATOM 728 C CA . GLU A 1 94 ? 31.655 -25.392 -20.023 1.00 58.06 94 GLU A CA 1
ATOM 729 C C . GLU A 1 94 ? 33.082 -24.887 -19.698 1.00 58.06 94 GLU A C 1
ATOM 731 O O . GLU A 1 94 ? 33.411 -23.749 -20.018 1.00 58.06 94 GLU A O 1
ATOM 736 N N . GLU A 1 95 ? 33.982 -25.784 -19.270 1.00 56.50 95 GLU A N 1
ATOM 737 C CA . GLU A 1 95 ? 35.413 -25.521 -19.007 1.00 56.50 95 GLU A CA 1
ATOM 738 C C . GLU A 1 95 ? 36.251 -25.091 -20.240 1.00 56.50 95 GLU A C 1
ATOM 740 O O . GLU A 1 95 ? 37.236 -24.365 -20.106 1.00 56.50 95 GLU A O 1
ATOM 745 N N . GLU A 1 96 ? 35.899 -25.509 -21.462 1.00 56.72 96 GLU A N 1
ATOM 746 C CA . GLU A 1 96 ? 36.575 -25.066 -22.697 1.00 56.72 96 GLU A CA 1
ATOM 747 C C . GLU A 1 96 ? 35.982 -23.768 -23.251 1.00 56.72 96 GLU A C 1
ATOM 749 O O . GLU A 1 96 ? 36.720 -22.933 -23.780 1.00 56.72 96 GLU A O 1
ATOM 754 N N . ALA A 1 97 ? 34.670 -23.560 -23.090 1.00 53.97 97 ALA A N 1
ATOM 755 C CA . ALA A 1 97 ? 34.025 -22.273 -23.359 1.00 53.97 97 ALA A CA 1
ATOM 756 C C . ALA A 1 97 ? 34.484 -21.175 -22.373 1.00 53.97 97 ALA A C 1
ATOM 758 O O . ALA A 1 97 ? 34.372 -19.983 -22.675 1.00 53.97 97 ALA A O 1
ATOM 759 N N . GLU A 1 98 ? 35.029 -21.574 -21.219 1.00 54.78 98 GLU A N 1
ATOM 760 C CA . GLU A 1 98 ? 35.665 -20.716 -20.214 1.00 54.78 98 GLU A CA 1
ATOM 761 C C . GLU A 1 98 ? 37.087 -20.262 -20.584 1.00 54.78 98 GLU A C 1
ATOM 763 O O . GLU A 1 98 ? 37.589 -19.295 -19.999 1.00 54.78 98 GLU A O 1
ATOM 768 N N . LYS A 1 99 ? 37.748 -20.883 -21.576 1.00 66.00 99 LYS A N 1
ATOM 769 C CA . LYS A 1 99 ? 39.070 -20.418 -22.023 1.00 66.00 99 LYS A CA 1
ATOM 770 C C . LYS A 1 99 ? 38.951 -19.025 -22.665 1.00 66.00 99 LYS A C 1
ATOM 772 O O . LYS A 1 99 ? 38.066 -18.791 -23.494 1.00 66.00 99 LYS A O 1
ATOM 777 N N . PRO A 1 100 ? 39.843 -18.072 -22.334 1.00 63.25 100 PRO A N 1
ATOM 778 C CA . PRO A 1 100 ? 39.755 -16.711 -22.843 1.00 63.25 100 PRO A CA 1
ATOM 779 C C . PRO A 1 100 ? 39.977 -16.682 -24.360 1.00 63.25 100 PRO A C 1
ATOM 781 O O . PRO A 1 100 ? 41.097 -16.840 -24.844 1.00 63.25 100 PRO A O 1
ATOM 784 N N . PHE A 1 101 ? 38.909 -16.420 -25.113 1.00 74.88 101 PHE A N 1
ATOM 785 C CA . PHE A 1 101 ? 38.974 -16.093 -26.535 1.00 74.88 101 PHE A CA 1
ATOM 786 C C . PHE A 1 101 ? 38.632 -14.616 -26.761 1.00 74.88 101 PHE A C 1
ATOM 788 O O . PHE A 1 101 ? 37.909 -13.977 -25.987 1.00 74.88 101 PHE A O 1
ATOM 795 N N . SER A 1 102 ? 39.161 -14.054 -27.843 1.00 81.25 102 SER A N 1
ATOM 796 C CA . SER A 1 102 ? 38.843 -12.693 -28.289 1.00 81.25 102 SER A CA 1
ATOM 797 C C . SER A 1 102 ? 38.428 -12.718 -29.748 1.00 81.25 102 SER A C 1
ATOM 799 O O . SER A 1 102 ? 38.953 -13.523 -30.507 1.00 81.25 102 SER A O 1
ATOM 801 N N . TRP A 1 103 ? 37.539 -11.826 -30.158 1.00 86.12 103 TRP A N 1
ATOM 802 C CA . TRP A 1 103 ? 37.148 -11.675 -31.554 1.00 86.12 103 TRP A CA 1
ATOM 803 C C . TRP A 1 103 ? 36.989 -10.189 -31.879 1.00 86.12 103 TRP A C 1
ATOM 805 O O . TRP A 1 103 ? 36.671 -9.402 -30.986 1.00 86.12 103 TRP A O 1
ATOM 815 N N . PHE A 1 104 ? 37.239 -9.809 -33.130 1.00 87.38 104 PHE A N 1
ATOM 816 C CA . PHE A 1 104 ? 37.043 -8.442 -33.624 1.00 87.38 104 PHE A CA 1
ATOM 817 C C . PHE A 1 104 ? 36.614 -8.462 -35.089 1.00 87.38 104 PHE A C 1
ATOM 819 O O . PHE A 1 104 ? 36.744 -9.476 -35.784 1.00 87.38 104 PHE A O 1
ATOM 826 N N . ILE A 1 105 ? 36.152 -7.300 -35.552 1.00 88.56 105 ILE A N 1
ATOM 827 C CA . ILE A 1 105 ? 35.930 -7.023 -36.966 1.00 88.56 105 ILE A CA 1
ATOM 828 C C . ILE A 1 105 ? 36.930 -5.985 -37.452 1.00 88.56 105 ILE A C 1
ATOM 830 O O . ILE A 1 105 ? 37.191 -4.984 -36.780 1.00 88.56 105 ILE A O 1
ATOM 834 N N . LEU A 1 106 ? 37.492 -6.251 -38.625 1.00 91.19 106 LEU A N 1
ATOM 835 C CA . LEU A 1 106 ? 38.510 -5.434 -39.266 1.00 91.19 106 LEU A CA 1
ATOM 836 C C . LEU A 1 106 ? 38.164 -5.254 -40.746 1.00 91.19 106 LEU A C 1
ATOM 838 O O . LEU A 1 106 ? 37.907 -6.244 -41.428 1.00 91.19 106 LEU A O 1
ATOM 842 N N . SER A 1 107 ? 38.175 -4.025 -41.263 1.00 92.94 107 SER A N 1
ATOM 843 C CA . SER A 1 107 ? 38.080 -3.818 -42.717 1.00 92.94 107 SER A CA 1
ATOM 844 C C . SER A 1 107 ? 39.297 -4.402 -43.443 1.00 92.94 107 SER A C 1
ATOM 846 O O . SER A 1 107 ? 40.439 -4.246 -42.995 1.00 92.94 107 SER A O 1
ATOM 848 N N . GLU A 1 108 ? 39.047 -5.064 -44.578 1.00 92.06 108 GLU A N 1
ATOM 849 C CA . GLU A 1 108 ? 40.093 -5.605 -45.459 1.00 92.06 108 GLU A CA 1
ATOM 850 C C . GLU A 1 108 ? 40.932 -4.478 -46.089 1.00 92.06 108 GLU A C 1
ATOM 852 O O . GLU A 1 108 ? 42.149 -4.603 -46.212 1.00 92.06 108 GLU A O 1
ATOM 857 N N . GLU A 1 109 ? 40.295 -3.357 -46.432 1.00 86.19 109 GLU A N 1
ATOM 858 C CA . GLU A 1 109 ? 40.958 -2.147 -46.918 1.00 86.19 109 GLU A CA 1
ATOM 859 C C . GLU A 1 109 ? 41.163 -1.207 -45.726 1.00 86.19 109 GLU A C 1
ATOM 861 O O . GLU A 1 109 ? 40.184 -0.815 -45.092 1.00 86.19 109 GLU A O 1
ATOM 866 N N . ASP A 1 110 ? 42.410 -0.886 -45.375 1.00 78.44 110 ASP A N 1
ATOM 867 C CA . ASP A 1 110 ? 42.720 -0.054 -44.207 1.00 78.44 110 ASP A CA 1
ATOM 868 C C . ASP A 1 110 ? 42.072 1.333 -44.307 1.00 78.44 110 ASP A C 1
ATOM 870 O O . ASP A 1 110 ? 42.563 2.240 -44.976 1.00 78.44 110 ASP A O 1
ATOM 874 N N . ASP A 1 111 ? 40.924 1.479 -43.658 1.00 77.44 111 ASP A N 1
ATOM 875 C CA . ASP A 1 111 ? 40.073 2.657 -43.734 1.00 77.44 111 ASP A CA 1
ATOM 876 C C . ASP A 1 111 ? 39.780 3.245 -42.346 1.00 77.44 111 ASP A C 1
ATOM 878 O O . ASP A 1 111 ? 38.837 4.027 -42.182 1.00 77.44 111 ASP A O 1
ATOM 882 N N . GLY A 1 112 ? 40.581 2.833 -41.355 1.00 71.19 112 GLY A N 1
ATOM 883 C CA . GLY A 1 112 ? 40.432 3.177 -39.945 1.00 71.19 112 GLY A CA 1
ATOM 884 C C . GLY A 1 112 ? 39.321 2.423 -39.208 1.00 71.19 112 GLY A C 1
ATOM 885 O O . GLY A 1 112 ? 39.162 2.635 -38.007 1.00 71.19 112 GLY A O 1
ATOM 886 N N . SER A 1 113 ? 38.554 1.542 -39.868 1.00 68.69 113 SER A N 1
ATOM 887 C CA . SER A 1 113 ? 37.472 0.805 -39.207 1.00 68.69 113 SER A CA 1
ATOM 888 C C . SER A 1 113 ? 37.971 -0.487 -38.542 1.00 68.69 113 SER A C 1
ATOM 890 O O . SER A 1 113 ? 38.195 -1.531 -39.163 1.00 68.69 113 SER A O 1
ATOM 892 N N . LYS A 1 114 ? 38.138 -0.394 -37.222 1.00 71.38 114 LYS A N 1
ATOM 893 C CA . LYS A 1 114 ? 38.297 -1.521 -36.304 1.00 71.38 114 LYS A CA 1
ATOM 894 C C . LYS A 1 114 ? 37.401 -1.272 -35.110 1.00 71.38 114 LYS A C 1
ATOM 896 O O . LYS A 1 114 ? 37.520 -0.246 -34.444 1.00 71.38 114 LYS A O 1
ATOM 901 N N . PHE A 1 115 ? 36.504 -2.203 -34.842 1.00 73.50 115 PHE A N 1
ATOM 902 C CA . PHE A 1 115 ? 35.583 -2.073 -33.725 1.00 73.50 115 PHE A CA 1
ATOM 903 C C . PHE A 1 115 ? 35.399 -3.418 -33.033 1.00 73.50 115 PHE A C 1
ATOM 905 O O . PHE A 1 115 ? 35.300 -4.475 -33.658 1.00 73.50 115 PHE A O 1
ATOM 912 N N . GLN A 1 116 ? 35.379 -3.344 -31.707 1.00 58.38 116 GLN A N 1
ATOM 913 C CA . GLN A 1 116 ? 34.911 -4.393 -30.821 1.00 58.38 116 GLN A CA 1
ATOM 914 C C . GLN A 1 116 ? 33.612 -3.877 -30.225 1.00 58.38 116 GLN A C 1
ATOM 916 O O . GLN A 1 116 ? 33.580 -2.780 -29.671 1.00 58.38 116 GLN A O 1
ATOM 921 N N . LEU A 1 117 ? 32.533 -4.628 -30.388 1.00 55.59 117 LEU A N 1
ATOM 922 C CA . LEU A 1 117 ? 31.253 -4.241 -29.815 1.00 55.59 117 LEU A CA 1
ATOM 923 C C . LEU A 1 117 ? 31.121 -4.770 -28.391 1.00 55.59 117 LEU A C 1
ATOM 925 O O . LEU A 1 117 ? 31.718 -5.791 -28.029 1.00 55.59 117 LEU A O 1
ATOM 929 N N . SER A 1 118 ? 30.296 -4.081 -27.604 1.00 49.78 118 SER A N 1
ATOM 930 C CA . SER A 1 118 ? 29.829 -4.568 -26.311 1.00 49.78 118 SER A CA 1
ATOM 931 C C . SER A 1 118 ? 29.244 -5.971 -26.477 1.00 49.78 118 SER A C 1
ATOM 933 O O . SER A 1 118 ? 28.396 -6.212 -27.337 1.00 49.78 118 SER A O 1
ATOM 935 N N . ARG A 1 119 ? 29.724 -6.917 -25.667 1.00 51.34 119 ARG A N 1
ATOM 936 C CA . ARG A 1 119 ? 29.254 -8.304 -25.679 1.00 51.34 119 ARG A CA 1
ATOM 937 C C . ARG A 1 119 ? 27.808 -8.361 -25.184 1.00 51.34 119 ARG A C 1
ATOM 939 O O . ARG A 1 119 ? 27.583 -8.198 -23.992 1.00 51.34 119 ARG A O 1
ATOM 946 N N . SER A 1 120 ? 26.859 -8.731 -26.035 1.00 52.38 120 SER A N 1
ATOM 947 C CA . SER A 1 120 ? 25.578 -9.281 -25.572 1.00 52.38 120 SER A CA 1
ATOM 948 C C . SER A 1 120 ? 25.734 -10.801 -25.462 1.00 52.38 120 SER A C 1
ATOM 950 O O . SER A 1 120 ? 25.440 -11.549 -26.398 1.00 52.38 120 SER A O 1
ATOM 952 N N . ARG A 1 121 ? 26.318 -11.281 -24.352 1.00 50.94 121 ARG A N 1
ATOM 953 C CA . ARG A 1 121 ? 26.354 -12.725 -24.059 1.00 50.94 121 ARG A CA 1
ATOM 954 C C . ARG A 1 121 ? 24.966 -13.130 -23.583 1.00 50.94 121 ARG A C 1
ATOM 956 O O . ARG A 1 121 ? 24.557 -12.752 -22.491 1.00 50.94 121 ARG A O 1
ATOM 963 N N . TRP A 1 122 ? 24.280 -13.959 -24.355 1.00 57.06 122 TRP A N 1
ATOM 964 C CA . TRP A 1 122 ? 23.007 -14.526 -23.937 1.00 57.06 122 TRP A CA 1
ATOM 965 C C . TRP A 1 122 ? 23.267 -15.925 -23.382 1.00 57.06 122 TRP A C 1
ATOM 967 O O . TRP A 1 122 ? 23.319 -16.909 -24.114 1.00 57.06 122 TRP A O 1
ATOM 977 N N . ALA A 1 123 ? 23.495 -16.006 -22.070 1.00 45.94 123 ALA A N 1
ATOM 978 C CA . ALA A 1 123 ? 23.807 -17.259 -21.378 1.00 45.94 123 ALA A CA 1
ATOM 979 C C . ALA A 1 123 ? 22.577 -18.153 -21.127 1.00 45.94 123 ALA A C 1
ATOM 981 O O . ALA A 1 123 ? 22.686 -19.151 -20.422 1.00 45.94 123 ALA A O 1
ATOM 982 N N . THR A 1 124 ? 21.393 -17.804 -21.642 1.00 51.88 124 THR A N 1
ATOM 983 C CA . THR A 1 124 ? 20.168 -18.515 -21.279 1.00 51.88 124 THR A CA 1
ATOM 984 C C . THR A 1 124 ? 19.651 -19.453 -22.368 1.00 51.88 124 THR A C 1
ATOM 986 O O . THR A 1 124 ? 19.391 -19.070 -23.508 1.00 51.88 124 THR A O 1
ATOM 989 N N . ASP A 1 125 ? 19.458 -20.703 -21.943 1.00 53.62 125 ASP A N 1
ATOM 990 C CA . ASP A 1 125 ? 19.043 -21.894 -22.691 1.00 53.62 125 ASP A CA 1
ATOM 991 C C . ASP A 1 125 ? 17.876 -21.676 -23.682 1.00 53.62 125 ASP A C 1
ATOM 993 O O . ASP A 1 125 ? 17.881 -22.171 -24.808 1.00 53.62 125 ASP A O 1
ATOM 997 N N . HIS A 1 126 ? 16.894 -20.867 -23.290 1.00 57.16 126 HIS A N 1
ATOM 998 C CA . HIS A 1 126 ? 15.581 -20.776 -23.933 1.00 57.16 126 HIS A CA 1
ATOM 999 C C . HIS A 1 126 ? 15.529 -19.943 -25.223 1.00 57.16 126 HIS A C 1
ATOM 1001 O O . HIS A 1 126 ? 14.574 -20.076 -25.985 1.00 57.16 126 HIS A O 1
ATOM 1007 N N . ARG A 1 127 ? 16.532 -19.100 -25.503 1.00 58.09 127 ARG A N 1
ATOM 1008 C CA . ARG A 1 127 ? 16.516 -18.195 -26.670 1.00 58.09 127 ARG A CA 1
ATOM 1009 C C . ARG A 1 127 ? 16.989 -18.818 -27.973 1.00 58.09 127 ARG A C 1
ATOM 1011 O O . ARG A 1 127 ? 16.945 -18.163 -29.004 1.00 58.09 127 ARG A O 1
ATOM 1018 N N . PHE A 1 128 ? 17.457 -20.062 -27.973 1.00 69.75 128 PHE A N 1
ATOM 1019 C CA . PHE A 1 128 ? 18.060 -20.666 -29.165 1.00 69.75 128 PHE A CA 1
ATOM 1020 C C . PHE A 1 128 ? 17.571 -22.098 -29.431 1.00 69.75 128 PHE A C 1
ATOM 1022 O O . PHE A 1 128 ? 18.387 -22.954 -29.766 1.00 69.75 128 PHE A O 1
ATOM 1029 N N . PRO A 1 129 ? 16.256 -22.399 -29.335 1.00 65.69 129 PRO A N 1
ATOM 1030 C CA . PRO A 1 129 ? 15.747 -23.758 -29.504 1.00 65.69 129 PRO A CA 1
ATOM 1031 C C . PRO A 1 129 ? 16.050 -24.310 -30.900 1.00 65.69 129 PRO A C 1
ATOM 1033 O O . PRO A 1 129 ? 16.349 -25.492 -31.034 1.00 65.69 129 PRO A O 1
ATOM 1036 N N . PHE A 1 130 ? 16.042 -23.458 -31.932 1.00 70.56 130 PHE A N 1
ATOM 1037 C CA . PHE A 1 130 ? 16.428 -23.846 -33.286 1.00 70.56 130 PHE A CA 1
ATOM 1038 C C . PHE A 1 130 ? 17.911 -24.227 -33.368 1.00 70.56 130 PHE A C 1
ATOM 1040 O O . PHE A 1 130 ? 18.222 -25.350 -33.752 1.00 70.56 130 PHE A O 1
ATOM 1047 N N . PHE A 1 131 ? 18.821 -23.346 -32.932 1.00 72.69 131 PHE A N 1
ATOM 1048 C CA . PHE A 1 131 ? 20.259 -23.641 -32.896 1.00 72.69 131 PHE A CA 1
ATOM 1049 C C . PHE A 1 131 ? 20.567 -24.878 -32.047 1.00 72.69 131 PHE A C 1
ATOM 1051 O O . PHE A 1 131 ? 21.362 -25.703 -32.470 1.00 72.69 131 PHE A O 1
ATOM 1058 N N . LYS A 1 132 ? 19.930 -25.050 -30.883 1.00 73.38 132 LYS A N 1
ATOM 1059 C CA . LYS A 1 132 ? 20.135 -26.228 -30.026 1.00 73.38 132 LYS A CA 1
ATOM 1060 C C . LYS A 1 132 ? 19.628 -27.511 -30.674 1.00 73.38 132 LYS A C 1
ATOM 1062 O O . LYS A 1 132 ? 20.290 -28.543 -30.590 1.00 73.38 132 LYS A O 1
ATOM 1067 N N . LYS A 1 133 ? 18.473 -27.449 -31.342 1.00 79.00 133 LYS A N 1
ATOM 1068 C CA . LYS A 1 133 ? 17.914 -28.581 -32.087 1.00 79.00 133 LYS A CA 1
ATOM 1069 C C . LYS A 1 133 ? 18.801 -28.954 -33.274 1.00 79.00 133 LYS A C 1
ATOM 1071 O O . LYS A 1 133 ? 19.048 -30.135 -33.494 1.00 79.00 133 LYS A O 1
ATOM 1076 N N . GLN A 1 134 ? 19.261 -27.962 -34.036 1.00 74.94 134 GLN A N 1
ATOM 1077 C CA . GLN A 1 134 ? 20.079 -28.177 -35.227 1.00 74.94 134 GLN A CA 1
ATOM 1078 C C . GLN A 1 134 ? 21.525 -28.548 -34.859 1.00 74.94 134 GLN A C 1
ATOM 1080 O O . GLN A 1 134 ? 22.167 -29.319 -35.572 1.00 74.94 134 GLN A O 1
ATOM 1085 N N . PHE A 1 135 ? 22.026 -28.045 -33.725 1.00 80.75 135 PHE A N 1
ATOM 1086 C CA . PHE A 1 135 ? 23.413 -28.177 -33.277 1.00 80.75 135 PHE A CA 1
ATOM 1087 C C . PHE A 1 135 ? 23.505 -28.546 -31.783 1.00 80.75 135 PHE A C 1
ATOM 1089 O O . PHE A 1 135 ? 23.843 -27.709 -30.940 1.00 80.75 135 PHE A O 1
ATOM 1096 N N . PRO A 1 136 ? 23.251 -29.819 -31.433 1.00 81.06 136 PRO A N 1
ATOM 1097 C CA . PRO A 1 136 ? 23.423 -30.303 -30.066 1.00 81.06 136 PRO A CA 1
ATOM 1098 C C . PRO A 1 136 ? 24.862 -30.087 -29.558 1.00 81.06 136 PRO A C 1
ATOM 1100 O O . PRO A 1 136 ? 25.828 -30.330 -30.287 1.00 81.06 136 PRO A O 1
ATOM 1103 N N . GLY A 1 137 ? 25.006 -29.644 -28.304 1.00 81.31 137 GLY A N 1
ATOM 1104 C CA . GLY A 1 137 ? 26.303 -29.378 -27.656 1.00 81.31 137 GLY A CA 1
ATOM 1105 C C . GLY A 1 137 ? 26.849 -27.953 -27.826 1.00 81.31 137 GLY A C 1
ATOM 1106 O O . GLY A 1 137 ? 27.945 -27.662 -27.359 1.00 81.31 137 GLY A O 1
ATOM 1107 N N . PHE A 1 138 ? 26.107 -27.061 -28.485 1.00 81.94 138 PHE A N 1
ATOM 1108 C CA . PHE A 1 138 ? 26.372 -25.622 -28.471 1.00 81.94 138 PHE A CA 1
ATOM 1109 C C . PHE A 1 138 ? 25.559 -24.969 -27.344 1.00 81.94 138 PHE A C 1
ATOM 1111 O O . PHE A 1 138 ? 24.335 -24.852 -27.439 1.00 81.94 138 PHE A O 1
ATOM 1118 N N . GLU A 1 139 ? 26.230 -24.577 -26.260 1.00 73.12 139 GLU A N 1
ATOM 1119 C CA . GLU A 1 139 ? 25.563 -24.076 -25.045 1.00 73.12 139 GLU A CA 1
ATOM 1120 C C . GLU A 1 139 ? 25.633 -22.552 -24.885 1.00 73.12 139 GLU A C 1
ATOM 1122 O O . GLU A 1 139 ? 24.778 -21.963 -24.227 1.00 73.12 139 GLU A O 1
ATOM 1127 N N . SER A 1 140 ? 26.608 -21.897 -25.526 1.00 74.69 140 SER A N 1
ATOM 1128 C CA . SER A 1 140 ? 26.815 -20.445 -25.445 1.00 74.69 140 SER A CA 1
ATOM 1129 C C . SER A 1 140 ? 26.573 -19.759 -26.788 1.00 74.69 140 SER A C 1
ATOM 1131 O O . SER A 1 140 ? 27.179 -20.124 -27.797 1.00 74.69 140 SER A O 1
ATOM 1133 N N . PHE A 1 141 ? 25.728 -18.727 -26.794 1.00 79.19 141 PHE A N 1
ATOM 1134 C CA . PHE A 1 141 ? 25.371 -17.951 -27.983 1.00 79.19 141 PHE A CA 1
ATOM 1135 C C . PHE A 1 141 ? 25.669 -16.465 -27.776 1.00 79.19 141 PHE A C 1
ATOM 1137 O O . PHE A 1 141 ? 25.479 -15.911 -26.690 1.00 79.19 141 PHE A O 1
ATOM 1144 N N . TYR A 1 142 ? 26.128 -15.818 -28.841 1.00 80.69 142 TYR A N 1
ATOM 1145 C CA . TYR A 1 142 ? 26.521 -14.416 -28.852 1.00 80.69 142 TYR A CA 1
ATOM 1146 C C . TYR A 1 142 ? 25.854 -13.737 -30.041 1.00 80.69 142 TYR A C 1
ATOM 1148 O O . TYR A 1 142 ? 26.101 -14.134 -31.176 1.00 80.69 142 TYR A O 1
ATOM 1156 N N . GLU A 1 143 ? 25.027 -12.726 -29.790 1.00 80.81 143 GLU A N 1
ATOM 1157 C CA . GLU A 1 143 ? 24.358 -11.936 -30.830 1.00 80.81 143 GLU A CA 1
ATOM 1158 C C . GLU A 1 143 ? 24.895 -10.504 -30.817 1.00 80.81 143 GLU A C 1
ATOM 1160 O O . GLU A 1 143 ? 25.165 -9.946 -29.755 1.00 80.81 143 GLU A O 1
ATOM 1165 N N . GLN A 1 144 ? 25.086 -9.920 -31.997 1.00 82.25 144 GLN A N 1
ATOM 1166 C CA . GLN A 1 144 ? 25.638 -8.583 -32.187 1.00 82.25 144 GLN A CA 1
ATOM 1167 C C . GLN A 1 144 ? 25.016 -7.891 -33.392 1.00 82.25 144 GLN A C 1
ATOM 1169 O O . GLN A 1 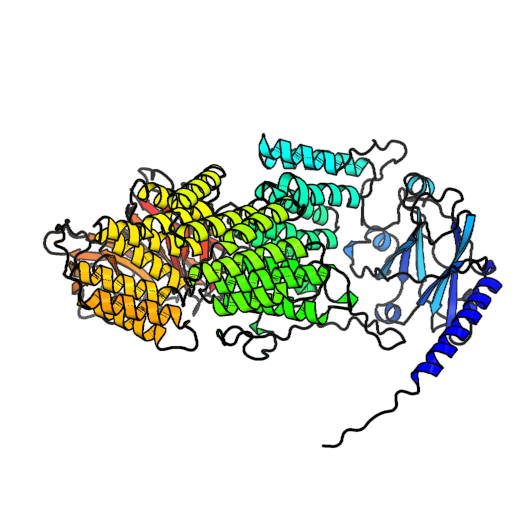144 ? 24.507 -8.535 -34.312 1.00 82.25 144 GLN A O 1
ATOM 1174 N N . TYR A 1 145 ? 25.109 -6.564 -33.404 1.00 82.00 145 TYR A N 1
ATOM 1175 C CA . TYR A 1 145 ? 24.662 -5.726 -34.507 1.00 82.00 145 TYR A CA 1
ATOM 1176 C C . TYR A 1 145 ? 25.734 -4.706 -34.880 1.00 82.00 145 TYR A C 1
ATOM 1178 O O . TYR A 1 145 ? 26.322 -4.068 -34.016 1.00 82.00 145 TYR A O 1
ATOM 1186 N N . PHE A 1 146 ? 25.941 -4.506 -36.174 1.00 83.25 146 PHE A N 1
ATOM 1187 C CA . PHE A 1 146 ? 26.854 -3.508 -36.716 1.00 83.25 146 PHE A CA 1
ATOM 1188 C C . PHE A 1 146 ? 26.039 -2.353 -37.277 1.00 83.25 146 PHE A C 1
ATOM 1190 O O . PHE A 1 146 ? 25.237 -2.550 -38.196 1.00 83.25 146 PHE A O 1
ATOM 1197 N N . GLY A 1 147 ? 26.219 -1.163 -36.705 1.00 78.25 147 GLY A N 1
ATOM 1198 C CA . GLY A 1 147 ? 25.581 0.062 -37.175 1.00 78.25 147 GLY A CA 1
ATOM 1199 C C . GLY A 1 147 ? 25.930 0.352 -38.635 1.00 78.25 147 GLY A C 1
ATOM 1200 O O . GLY A 1 147 ? 27.009 0.006 -39.119 1.00 78.25 147 GLY A O 1
ATOM 1201 N N . MET A 1 148 ? 25.010 0.993 -39.358 1.00 83.94 148 MET A N 1
ATOM 1202 C CA . MET A 1 148 ? 25.234 1.368 -40.764 1.00 83.94 148 MET A CA 1
ATOM 1203 C C . MET A 1 148 ? 26.409 2.338 -40.947 1.00 83.94 148 MET A C 1
ATOM 1205 O O . MET A 1 148 ? 26.967 2.433 -42.033 1.00 83.94 148 MET A O 1
ATOM 1209 N N . ASP A 1 149 ? 26.766 3.073 -39.902 1.00 83.25 149 ASP A N 1
ATOM 1210 C CA . ASP A 1 149 ? 27.906 3.982 -39.839 1.00 83.25 149 ASP A CA 1
ATOM 1211 C C . ASP A 1 149 ? 29.245 3.256 -39.621 1.00 83.25 149 ASP A C 1
ATOM 1213 O O . ASP A 1 149 ? 30.298 3.805 -39.940 1.00 83.25 149 ASP A O 1
ATOM 1217 N N . GLN A 1 150 ? 29.212 2.012 -39.135 1.00 83.69 150 GLN A N 1
ATOM 1218 C CA . GLN A 1 150 ? 30.402 1.191 -38.883 1.00 83.69 150 GLN A CA 1
ATOM 1219 C C . GLN A 1 150 ? 30.854 0.408 -40.123 1.00 83.69 150 GLN A C 1
ATOM 1221 O O . GLN A 1 150 ? 32.027 0.049 -40.240 1.00 83.69 150 GLN A O 1
ATOM 1226 N N . LEU A 1 151 ? 29.932 0.139 -41.053 1.00 90.19 151 LEU A N 1
ATOM 1227 C CA . LEU A 1 151 ? 30.168 -0.676 -42.242 1.00 90.19 151 LEU A CA 1
ATOM 1228 C C . LEU A 1 151 ? 29.994 0.137 -43.526 1.00 90.19 151 LEU A C 1
ATOM 1230 O O . LEU A 1 151 ? 28.944 0.721 -43.783 1.00 90.19 151 LEU A O 1
ATOM 1234 N N . LYS A 1 152 ? 31.006 0.117 -44.393 1.00 91.94 152 LYS A N 1
ATOM 1235 C CA . LYS A 1 152 ? 30.946 0.745 -45.715 1.00 91.94 152 LYS A CA 1
ATOM 1236 C C . LYS A 1 152 ? 30.380 -0.229 -46.746 1.00 91.94 152 LYS A C 1
ATOM 1238 O O . LYS A 1 152 ? 30.806 -1.376 -46.852 1.00 91.94 152 LYS A O 1
ATOM 1243 N N . LYS A 1 153 ? 29.429 0.262 -47.542 1.00 94.81 153 LYS A N 1
ATOM 1244 C CA . LYS A 1 153 ? 28.808 -0.461 -48.664 1.00 94.81 153 LYS A CA 1
ATOM 1245 C C . LYS A 1 153 ? 29.861 -1.016 -49.621 1.00 94.81 153 LYS A C 1
ATOM 1247 O O . LYS A 1 153 ? 30.831 -0.327 -49.939 1.00 94.81 153 LYS A O 1
ATOM 1252 N N . SER A 1 154 ? 29.650 -2.245 -50.087 1.00 95.06 154 SER A N 1
ATOM 1253 C CA . SER A 1 154 ? 30.534 -2.951 -51.026 1.00 95.06 154 SER A CA 1
ATOM 1254 C C . SER A 1 154 ? 31.965 -3.187 -50.528 1.00 95.06 154 SER A C 1
ATOM 1256 O O . SER A 1 154 ? 32.838 -3.508 -51.335 1.00 95.06 154 SER A O 1
ATOM 1258 N N . LYS A 1 155 ? 32.235 -3.020 -49.226 1.00 95.88 155 LYS A N 1
ATOM 1259 C CA . LYS A 1 155 ? 33.539 -3.315 -48.623 1.00 95.88 155 LYS A CA 1
ATOM 1260 C C . LYS A 1 155 ? 33.538 -4.677 -47.949 1.00 95.88 155 LYS A C 1
ATOM 1262 O O . LYS A 1 155 ? 32.499 -5.176 -47.512 1.00 95.88 155 LYS A O 1
ATOM 1267 N N . ASN A 1 156 ? 34.723 -5.271 -47.890 1.00 95.94 156 ASN A N 1
ATOM 1268 C CA . ASN A 1 156 ? 34.944 -6.540 -47.224 1.00 95.94 156 ASN A CA 1
ATOM 1269 C C . ASN A 1 156 ? 35.426 -6.314 -45.797 1.00 95.94 156 ASN A C 1
ATOM 1271 O O . ASN A 1 156 ? 36.283 -5.468 -45.540 1.00 95.94 156 ASN A O 1
ATOM 1275 N N . TYR A 1 157 ? 34.913 -7.132 -44.892 1.00 95.19 157 TYR A N 1
ATOM 1276 C CA . TYR A 1 157 ? 35.285 -7.126 -43.488 1.00 95.19 157 TYR A CA 1
ATOM 1277 C C . TYR A 1 157 ? 35.696 -8.525 -43.063 1.00 95.19 157 TYR A C 1
ATOM 1279 O O . TYR A 1 157 ? 35.070 -9.506 -43.459 1.00 95.19 157 TYR A O 1
ATOM 1287 N N . ILE A 1 158 ? 36.744 -8.606 -42.250 1.00 94.75 158 ILE A N 1
ATOM 1288 C CA . ILE A 1 158 ? 37.265 -9.819 -41.630 1.00 94.75 158 ILE A CA 1
ATOM 1289 C C . ILE A 1 158 ? 36.691 -9.897 -40.222 1.00 94.75 158 ILE A C 1
ATOM 1291 O O . ILE A 1 158 ? 36.927 -9.007 -39.409 1.00 94.75 158 ILE A O 1
ATOM 1295 N N . VAL A 1 159 ? 35.979 -10.978 -39.925 1.00 92.69 159 VAL A N 1
ATOM 1296 C CA . VAL A 1 159 ? 35.597 -11.356 -38.564 1.00 92.69 159 VAL A CA 1
ATOM 1297 C C . VAL A 1 159 ? 36.545 -12.448 -38.118 1.00 92.69 159 VAL A C 1
ATOM 1299 O O . VAL A 1 159 ? 36.562 -13.534 -38.701 1.00 92.69 159 VAL A O 1
ATOM 1302 N N . TRP A 1 160 ? 37.349 -12.167 -37.102 1.00 92.12 160 TRP A N 1
ATOM 1303 C CA . TRP A 1 160 ? 38.358 -13.101 -36.624 1.00 92.12 160 TRP A CA 1
ATOM 1304 C C . TRP A 1 160 ? 38.185 -13.401 -35.144 1.00 92.12 160 TRP A C 1
ATOM 1306 O O . TRP A 1 160 ? 37.704 -12.577 -34.376 1.00 92.12 160 TRP A O 1
ATOM 1316 N N . PHE A 1 161 ? 38.624 -14.591 -34.763 1.00 90.62 161 PHE A N 1
ATOM 1317 C CA . PHE A 1 161 ? 38.662 -15.152 -33.427 1.00 90.62 161 PHE A CA 1
ATOM 1318 C C . PHE A 1 161 ? 40.102 -15.549 -33.122 1.00 90.62 161 PHE A C 1
ATOM 1320 O O . PHE A 1 161 ? 40.757 -16.173 -33.960 1.00 90.62 161 PHE A O 1
ATOM 1327 N N . ALA A 1 162 ? 40.582 -15.209 -31.932 1.00 89.56 162 ALA A N 1
ATOM 1328 C CA . ALA A 1 162 ? 41.890 -15.593 -31.435 1.00 89.56 162 ALA A CA 1
ATOM 1329 C C . ALA A 1 162 ? 41.764 -16.559 -30.261 1.00 89.56 162 ALA A C 1
ATOM 1331 O O . ALA A 1 162 ? 40.980 -16.329 -29.335 1.00 89.56 162 ALA A O 1
ATOM 1332 N N . PHE A 1 163 ? 42.596 -17.593 -30.306 1.00 85.88 163 PHE A N 1
ATOM 1333 C CA . PHE A 1 163 ? 42.656 -18.682 -29.342 1.00 85.88 163 PHE A CA 1
ATOM 1334 C C . PHE A 1 163 ? 44.092 -18.857 -28.844 1.00 85.88 163 PHE A C 1
ATOM 1336 O O . PHE A 1 163 ? 45.047 -18.583 -29.574 1.00 85.88 163 PHE A O 1
ATOM 1343 N N . THR A 1 164 ? 44.246 -19.311 -27.602 1.00 84.81 164 THR A N 1
ATOM 1344 C CA . THR A 1 164 ? 45.553 -19.622 -26.997 1.00 84.81 164 THR A CA 1
ATOM 1345 C C . THR A 1 164 ? 46.086 -20.990 -27.417 1.00 84.81 164 THR A C 1
ATOM 1347 O O . THR A 1 164 ? 47.280 -21.250 -27.322 1.00 84.81 164 THR A O 1
ATOM 1350 N N . GLU A 1 165 ? 45.212 -21.870 -27.899 1.00 83.38 165 GLU A N 1
ATOM 1351 C CA . GLU A 1 165 ? 45.545 -23.234 -28.296 1.00 83.38 165 GLU A CA 1
ATOM 1352 C C . GLU A 1 165 ? 45.270 -23.446 -29.787 1.00 83.38 165 GLU A C 1
ATOM 1354 O O . GLU A 1 165 ? 44.420 -22.787 -30.390 1.00 83.38 165 GLU A O 1
ATOM 1359 N N . LYS A 1 166 ? 46.032 -24.364 -30.395 1.00 78.44 166 LYS A N 1
ATOM 1360 C CA . LYS A 1 166 ? 45.909 -24.702 -31.819 1.00 78.44 166 LYS A CA 1
ATOM 1361 C C . LYS A 1 166 ? 44.603 -25.443 -32.112 1.00 78.44 166 LYS A C 1
ATOM 1363 O O . LYS A 1 166 ? 44.019 -25.268 -33.180 1.00 78.44 166 LYS A O 1
ATOM 1368 N N . GLU A 1 167 ? 44.162 -26.273 -31.172 1.00 78.31 167 GLU A N 1
ATOM 1369 C CA . GLU A 1 167 ? 42.838 -26.884 -31.189 1.00 78.31 167 GLU A CA 1
ATOM 1370 C C . GLU A 1 167 ? 41.842 -25.836 -30.704 1.00 78.31 167 GLU A C 1
ATOM 1372 O O . GLU A 1 167 ? 41.835 -25.442 -29.542 1.00 78.31 167 GLU A O 1
ATOM 1377 N N . ARG A 1 168 ? 41.058 -25.305 -31.642 1.00 75.19 168 ARG A N 1
ATOM 1378 C CA . ARG A 1 168 ? 40.045 -24.293 -31.355 1.00 75.19 168 ARG A CA 1
ATOM 1379 C C . ARG A 1 168 ? 38.664 -24.939 -31.297 1.00 75.19 168 ARG A C 1
ATOM 1381 O O . ARG A 1 168 ? 38.413 -25.870 -32.070 1.00 75.19 168 ARG A O 1
ATOM 1388 N N . PRO A 1 169 ? 37.749 -24.406 -30.478 1.00 77.94 169 PRO A N 1
ATOM 1389 C CA . PRO A 1 169 ? 36.385 -24.893 -30.453 1.00 77.94 169 PRO A CA 1
ATOM 1390 C C . PRO A 1 169 ? 35.685 -24.648 -31.798 1.00 77.94 169 PRO A C 1
ATOM 1392 O O . PRO A 1 169 ? 36.014 -23.723 -32.556 1.00 77.94 169 PRO A O 1
ATOM 1395 N N . GLU A 1 170 ? 34.715 -25.505 -32.112 1.00 87.00 170 GLU A N 1
ATOM 1396 C CA . GLU A 1 170 ? 33.899 -25.380 -33.318 1.00 87.00 170 GLU A CA 1
ATOM 1397 C C . GLU A 1 170 ? 33.053 -24.109 -33.201 1.00 87.00 170 GLU A C 1
ATOM 1399 O O . GLU A 1 170 ? 32.300 -23.951 -32.244 1.00 87.00 170 GLU A O 1
ATOM 1404 N N . VAL A 1 171 ? 33.170 -23.197 -34.168 1.00 89.00 171 VAL A N 1
ATOM 1405 C CA . VAL A 1 171 ? 32.383 -21.958 -34.183 1.00 89.00 171 VAL A CA 1
ATOM 1406 C C . VAL A 1 171 ? 31.370 -22.036 -35.309 1.00 89.00 171 VAL A C 1
ATOM 1408 O O . VAL A 1 171 ? 31.742 -22.236 -36.469 1.00 89.00 171 VAL A O 1
ATOM 1411 N N . ARG A 1 172 ? 30.100 -21.833 -34.972 1.00 91.44 172 ARG A N 1
ATOM 1412 C CA . ARG A 1 172 ? 29.006 -21.680 -35.935 1.00 91.44 172 ARG A CA 1
ATOM 1413 C C . ARG A 1 172 ? 28.475 -20.269 -35.875 1.00 91.44 172 ARG A C 1
ATOM 1415 O O . ARG A 1 172 ? 28.437 -19.686 -34.799 1.00 91.44 172 ARG A O 1
ATOM 1422 N N . PHE A 1 173 ? 28.075 -19.717 -37.008 1.00 92.31 173 PHE A N 1
ATOM 1423 C CA . PHE A 1 173 ? 27.597 -18.344 -37.078 1.00 92.31 173 PHE A CA 1
ATOM 1424 C C . PHE A 1 173 ? 26.621 -18.127 -38.229 1.00 92.31 173 PHE A C 1
ATOM 1426 O O . PHE A 1 173 ? 26.592 -18.897 -39.183 1.00 92.31 173 PHE A O 1
ATOM 1433 N N . ALA A 1 174 ? 25.832 -17.063 -38.151 1.00 92.44 174 ALA A N 1
ATOM 1434 C CA . ALA A 1 174 ? 24.965 -16.602 -39.229 1.00 92.44 174 ALA A CA 1
ATOM 1435 C C . ALA A 1 174 ? 24.991 -15.072 -39.283 1.00 92.44 174 ALA A C 1
ATOM 1437 O O . ALA A 1 174 ? 25.114 -14.420 -38.243 1.00 92.44 174 ALA A O 1
ATOM 1438 N N . LEU A 1 175 ? 24.876 -14.506 -40.487 1.00 93.25 175 LEU A N 1
ATOM 1439 C CA . LEU A 1 175 ? 24.779 -13.061 -40.706 1.00 93.25 175 LEU A CA 1
ATOM 1440 C C . LEU A 1 175 ? 23.526 -12.719 -41.506 1.00 93.25 175 LEU A C 1
ATOM 1442 O O . LEU A 1 175 ? 23.128 -13.464 -42.396 1.00 93.25 175 LEU A O 1
ATOM 1446 N N . THR A 1 176 ? 22.943 -11.557 -41.230 1.00 92.75 176 THR A N 1
ATOM 1447 C CA . THR A 1 176 ? 21.881 -10.968 -42.057 1.00 92.75 176 THR A CA 1
ATOM 1448 C C . THR A 1 176 ? 21.927 -9.441 -41.984 1.00 92.75 176 THR A C 1
ATOM 1450 O O . THR A 1 176 ? 22.722 -8.878 -41.237 1.00 92.75 176 THR A O 1
ATOM 1453 N N . VAL A 1 177 ? 21.083 -8.752 -42.749 1.00 91.06 177 VAL A N 1
ATOM 1454 C CA . VAL A 1 177 ? 20.880 -7.299 -42.650 1.00 91.06 177 VAL A CA 1
ATOM 1455 C C . VAL A 1 177 ? 19.502 -7.052 -42.037 1.00 91.06 177 VAL A C 1
ATOM 1457 O O . VAL A 1 177 ? 18.501 -7.572 -42.529 1.00 91.06 177 VAL A O 1
ATOM 1460 N N . ARG A 1 178 ? 19.433 -6.251 -40.968 1.00 82.75 178 ARG A N 1
ATOM 1461 C CA . ARG A 1 178 ? 18.195 -5.835 -40.290 1.00 82.75 178 ARG A CA 1
ATOM 1462 C C . ARG A 1 178 ? 17.458 -4.781 -41.116 1.00 82.75 178 ARG A C 1
ATOM 1464 O O . ARG A 1 178 ? 17.341 -3.626 -40.720 1.00 82.75 178 ARG A O 1
ATOM 1471 N N . SER A 1 179 ? 16.966 -5.199 -42.272 1.00 81.62 179 SER A N 1
ATOM 1472 C CA . SER A 1 179 ? 16.079 -4.432 -43.142 1.00 81.62 179 SER A CA 1
ATOM 1473 C C . SER A 1 179 ? 15.094 -5.372 -43.830 1.00 81.62 179 SER A C 1
ATOM 1475 O O . SER A 1 179 ? 15.323 -6.580 -43.924 1.00 81.62 179 SER A O 1
ATOM 1477 N N . THR A 1 180 ? 13.985 -4.842 -44.345 1.00 73.50 180 THR A N 1
ATOM 1478 C CA . THR A 1 180 ? 13.011 -5.649 -45.097 1.00 73.50 180 THR A CA 1
ATOM 1479 C C . THR A 1 180 ? 13.675 -6.369 -46.274 1.00 73.50 180 THR A C 1
ATOM 1481 O O . THR A 1 180 ? 13.403 -7.546 -46.519 1.00 73.50 180 THR A O 1
ATOM 1484 N N . LYS A 1 181 ? 14.584 -5.682 -46.983 1.00 86.31 181 LYS A N 1
ATOM 1485 C CA . LYS A 1 181 ? 15.341 -6.257 -48.099 1.00 86.31 181 LYS A CA 1
ATOM 1486 C C . LYS A 1 181 ? 16.330 -7.320 -47.618 1.00 86.31 181 LYS A C 1
ATOM 1488 O O . LYS A 1 181 ? 16.323 -8.426 -48.153 1.00 86.31 181 LYS A O 1
ATOM 1493 N N . GLY A 1 182 ? 17.093 -7.013 -46.570 1.00 87.94 182 GLY A N 1
ATOM 1494 C CA . GLY A 1 182 ? 18.034 -7.911 -45.909 1.00 87.94 182 GLY A CA 1
ATOM 1495 C C . GLY A 1 182 ? 17.444 -9.248 -45.521 1.00 87.94 182 GLY A C 1
ATOM 1496 O O . GLY A 1 182 ? 17.954 -10.297 -45.893 1.00 87.94 182 GLY A O 1
ATOM 1497 N N . LEU A 1 183 ? 16.310 -9.213 -44.839 1.00 81.12 183 LEU A N 1
ATOM 1498 C CA . LEU A 1 183 ? 15.665 -10.416 -44.329 1.00 81.12 183 LEU A CA 1
ATOM 1499 C C . LEU A 1 183 ? 14.990 -11.235 -45.428 1.00 81.12 183 LEU A C 1
ATOM 1501 O O . LEU A 1 183 ? 14.884 -12.453 -45.311 1.00 81.12 183 LEU A O 1
ATOM 1505 N N . ARG A 1 184 ? 14.564 -10.582 -46.512 1.00 82.56 184 ARG A N 1
ATOM 1506 C CA . ARG A 1 184 ? 14.061 -11.265 -47.704 1.00 82.56 184 ARG A CA 1
ATOM 1507 C C . ARG A 1 184 ? 15.183 -11.971 -48.467 1.00 82.56 184 ARG A C 1
ATOM 1509 O O . ARG A 1 184 ? 14.981 -13.091 -48.919 1.00 82.56 184 ARG A O 1
ATOM 1516 N N . GLU A 1 185 ? 16.335 -11.321 -48.630 1.00 88.88 185 GLU A N 1
ATOM 1517 C CA . GLU A 1 185 ? 17.456 -11.857 -49.419 1.00 88.88 185 GLU A CA 1
ATOM 1518 C C . GLU A 1 185 ? 18.310 -12.855 -48.631 1.00 88.88 185 GLU A C 1
ATOM 1520 O O . GLU A 1 185 ? 18.759 -13.857 -49.186 1.00 88.88 185 GLU A O 1
ATOM 1525 N N . TYR A 1 186 ? 18.496 -12.618 -47.334 1.00 91.50 186 TYR A N 1
ATOM 1526 C CA . TYR A 1 186 ? 19.426 -13.371 -46.494 1.00 91.50 186 TYR A CA 1
ATOM 1527 C C . TYR A 1 186 ? 18.751 -14.149 -45.367 1.00 91.50 186 TYR A C 1
ATOM 1529 O O . TYR A 1 186 ? 19.437 -14.883 -44.676 1.00 91.50 186 TYR A O 1
ATOM 1537 N N . GLY A 1 187 ? 17.434 -14.041 -45.169 1.00 85.62 187 GLY A N 1
ATOM 1538 C CA . GLY A 1 187 ? 16.733 -14.696 -44.058 1.00 85.62 187 GLY A CA 1
ATOM 1539 C C . GLY A 1 187 ? 16.944 -14.014 -42.701 1.00 85.62 187 GLY A C 1
ATOM 1540 O O . GLY A 1 187 ? 17.697 -13.048 -42.565 1.00 85.62 187 GLY A O 1
ATOM 1541 N N . THR A 1 188 ? 16.251 -14.497 -41.671 1.00 80.31 188 THR A N 1
ATOM 1542 C CA . THR A 1 188 ? 16.408 -14.034 -40.279 1.00 80.31 188 THR A CA 1
ATOM 1543 C C . THR A 1 188 ? 17.504 -14.811 -39.569 1.00 80.31 188 THR A C 1
ATOM 1545 O O . THR A 1 188 ? 17.680 -15.991 -39.850 1.00 80.31 188 THR A O 1
ATOM 1548 N N . LEU A 1 189 ? 18.206 -14.221 -38.597 1.00 81.25 189 LEU A N 1
ATOM 1549 C CA . LEU A 1 189 ? 19.122 -15.027 -37.786 1.00 81.25 189 LEU A CA 1
ATOM 1550 C C . LEU A 1 189 ? 18.375 -16.233 -37.173 1.00 81.25 189 LEU A C 1
ATOM 1552 O O . LEU A 1 189 ? 17.209 -16.081 -36.803 1.00 81.25 189 LEU A O 1
ATOM 1556 N N . PRO A 1 190 ? 19.013 -17.411 -37.043 1.00 68.88 190 PRO A N 1
ATOM 1557 C CA . PRO A 1 190 ? 18.392 -18.608 -36.470 1.00 68.88 190 PRO A CA 1
ATOM 1558 C C . PRO A 1 190 ? 18.192 -18.539 -34.949 1.00 68.88 190 PRO A C 1
ATOM 1560 O O . PRO A 1 190 ? 18.224 -19.549 -34.248 1.00 68.88 190 PRO A O 1
ATOM 1563 N N . THR A 1 191 ? 18.012 -17.336 -34.407 1.00 64.62 191 THR A N 1
ATOM 1564 C CA . THR A 1 191 ? 17.711 -17.138 -32.998 1.00 64.62 191 THR A CA 1
ATOM 1565 C C . THR A 1 191 ? 16.284 -17.593 -32.724 1.00 64.62 191 THR A C 1
ATOM 1567 O O . THR A 1 191 ? 15.376 -17.424 -33.543 1.00 64.62 191 THR A O 1
ATOM 1570 N N . GLY A 1 192 ? 16.061 -18.189 -31.557 1.00 52.38 192 GLY A N 1
ATOM 1571 C CA . GLY A 1 192 ? 14.733 -18.198 -30.971 1.00 52.38 192 GLY A CA 1
ATOM 1572 C C . GLY A 1 192 ? 14.369 -16.764 -30.643 1.00 52.38 192 GLY A C 1
ATOM 1573 O O . GLY A 1 192 ? 14.657 -16.271 -29.564 1.00 52.38 192 GLY A O 1
ATOM 1574 N N . ILE A 1 193 ? 13.750 -16.109 -31.617 1.00 54.94 193 ILE A N 1
ATOM 1575 C CA . ILE A 1 193 ? 12.707 -15.123 -31.389 1.00 54.94 193 ILE A CA 1
ATOM 1576 C C . ILE A 1 193 ? 13.119 -14.036 -30.382 1.00 54.94 193 ILE A C 1
ATOM 1578 O O . ILE A 1 193 ? 12.491 -13.864 -29.345 1.00 54.94 193 ILE A O 1
ATOM 1582 N N . SER A 1 194 ? 14.142 -13.238 -30.689 1.00 44.81 194 SER A N 1
ATOM 1583 C CA . SER A 1 194 ? 14.329 -11.977 -29.948 1.00 44.81 194 SER A CA 1
ATOM 1584 C C . SER A 1 194 ? 13.418 -10.855 -30.472 1.00 44.81 194 SER A C 1
ATOM 1586 O O . SER A 1 194 ? 13.340 -9.791 -29.870 1.00 44.81 194 SER A O 1
ATOM 1588 N N . SER A 1 195 ? 12.689 -11.063 -31.584 1.00 47.69 195 SER A N 1
ATOM 1589 C CA . SER A 1 195 ? 11.854 -10.000 -32.166 1.00 47.69 195 SER A CA 1
ATOM 1590 C C . SER A 1 195 ? 10.585 -10.408 -32.937 1.00 47.69 195 SER A C 1
ATOM 1592 O O . SER A 1 195 ? 9.967 -9.512 -33.502 1.00 47.69 195 SER A O 1
ATOM 1594 N N . ARG A 1 196 ? 10.162 -11.688 -33.024 1.00 51.00 196 ARG A N 1
ATOM 1595 C CA . ARG A 1 196 ? 9.090 -12.087 -33.987 1.00 51.00 196 ARG A CA 1
ATOM 1596 C C . ARG A 1 196 ? 8.036 -13.139 -33.570 1.00 51.00 196 ARG A C 1
ATOM 1598 O O . ARG A 1 196 ? 7.281 -13.575 -34.427 1.00 51.00 196 ARG A O 1
ATOM 1605 N N . GLY A 1 197 ? 7.918 -13.521 -32.297 1.00 43.50 197 GLY A N 1
ATOM 1606 C CA . GLY A 1 197 ? 7.044 -14.635 -31.864 1.00 43.50 197 GLY A CA 1
ATOM 1607 C C . GLY A 1 197 ? 7.458 -16.042 -32.377 1.00 43.50 197 GLY A C 1
ATOM 1608 O O . GLY A 1 197 ? 8.166 -16.155 -33.381 1.00 43.50 197 GLY A O 1
ATOM 1609 N N . PRO A 1 198 ? 7.087 -17.143 -31.689 1.00 39.06 198 PRO A N 1
ATOM 1610 C CA . PRO A 1 198 ? 7.451 -18.504 -32.097 1.00 39.06 198 PRO A CA 1
ATOM 1611 C C . PRO A 1 198 ? 6.730 -19.029 -33.344 1.00 39.06 198 PRO A C 1
ATOM 1613 O O . PRO A 1 198 ? 5.508 -19.036 -33.428 1.00 39.06 198 PRO A O 1
ATOM 1616 N N . GLY A 1 199 ? 7.509 -19.607 -34.267 1.00 45.88 199 GLY A N 1
ATOM 1617 C CA . GLY A 1 199 ? 7.074 -20.764 -35.060 1.00 45.88 199 GLY A CA 1
ATOM 1618 C C . GLY A 1 199 ? 6.293 -20.522 -36.353 1.00 45.88 199 GLY A C 1
ATOM 1619 O O . GLY A 1 199 ? 5.821 -21.498 -36.930 1.00 45.88 199 GLY A O 1
ATOM 1620 N N . THR A 1 200 ? 6.173 -19.293 -36.860 1.00 46.75 200 THR A N 1
ATOM 1621 C CA . THR A 1 200 ? 5.542 -19.049 -38.171 1.00 46.75 200 THR A CA 1
ATOM 1622 C C . THR A 1 200 ? 6.561 -18.601 -39.218 1.00 46.75 200 THR A C 1
ATOM 1624 O O . THR A 1 200 ? 7.184 -17.547 -39.112 1.00 46.75 200 THR A O 1
ATOM 1627 N N . SER A 1 201 ? 6.736 -19.408 -40.267 1.00 48.88 201 SER A N 1
ATOM 1628 C CA . SER A 1 201 ? 7.416 -1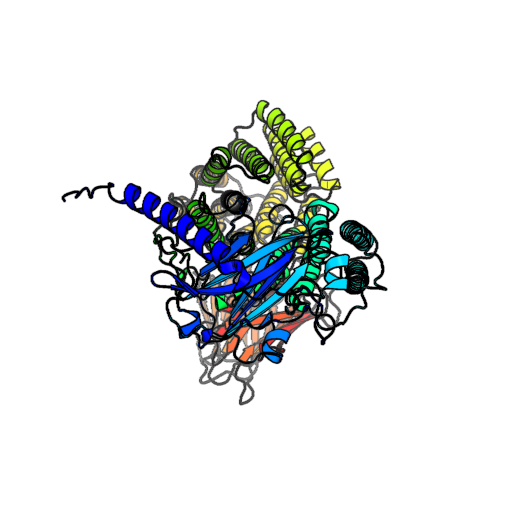8.982 -41.489 1.00 48.88 201 SER A CA 1
ATOM 1629 C C . SER A 1 201 ? 6.541 -17.939 -42.189 1.00 48.88 201 SER A C 1
ATOM 1631 O O . SER A 1 201 ? 5.528 -18.248 -42.813 1.00 48.88 201 SER A O 1
ATOM 1633 N N . ILE A 1 202 ? 6.889 -16.662 -42.043 1.00 54.19 202 ILE A N 1
ATOM 1634 C CA . ILE A 1 202 ? 6.157 -15.580 -42.705 1.00 54.19 202 ILE A CA 1
ATOM 1635 C C . ILE A 1 202 ? 6.721 -15.411 -44.111 1.00 54.19 202 ILE A C 1
ATOM 1637 O O . ILE A 1 202 ? 7.909 -15.140 -44.296 1.00 54.19 202 ILE A O 1
ATOM 1641 N N . ASN A 1 203 ? 5.853 -15.527 -45.115 1.00 63.00 203 ASN A N 1
ATOM 1642 C CA . ASN A 1 203 ? 6.187 -15.145 -46.479 1.00 63.00 203 ASN A CA 1
ATOM 1643 C C . ASN A 1 203 ? 6.271 -13.611 -46.573 1.00 63.00 203 ASN A C 1
ATOM 1645 O O . ASN A 1 203 ? 5.280 -12.934 -46.857 1.00 63.00 203 ASN A O 1
ATOM 1649 N N . LEU A 1 204 ? 7.470 -13.069 -46.339 1.00 59.09 204 LEU A N 1
ATOM 1650 C CA . LEU A 1 204 ? 7.750 -11.628 -46.359 1.00 59.09 204 LEU A CA 1
ATOM 1651 C C . LEU A 1 204 ? 7.399 -10.954 -47.695 1.00 59.09 204 LEU A C 1
ATOM 1653 O O . LEU A 1 204 ? 7.179 -9.747 -47.718 1.00 59.09 204 LEU A O 1
ATOM 1657 N N . ALA A 1 205 ? 7.318 -11.701 -48.804 1.00 65.56 205 ALA A N 1
ATOM 1658 C CA . ALA A 1 205 ? 6.948 -11.130 -50.100 1.00 65.56 205 ALA A CA 1
ATOM 1659 C C . ALA A 1 205 ? 5.492 -10.630 -50.135 1.00 65.56 205 ALA A C 1
ATOM 1661 O O . ALA A 1 205 ? 5.182 -9.741 -50.923 1.00 65.56 205 ALA A O 1
ATOM 1662 N N . ASN A 1 206 ? 4.630 -11.167 -49.264 1.00 69.00 206 ASN A N 1
ATOM 1663 C CA . ASN A 1 206 ? 3.202 -10.847 -49.192 1.00 69.00 206 ASN A CA 1
ATOM 1664 C C . ASN A 1 206 ? 2.778 -10.299 -47.817 1.00 69.00 206 ASN A C 1
ATOM 1666 O O . ASN A 1 206 ? 1.585 -10.259 -47.513 1.00 69.00 206 ASN A O 1
ATOM 1670 N N . ALA A 1 207 ? 3.733 -9.912 -46.968 1.00 69.00 207 ALA A N 1
ATOM 1671 C CA . ALA A 1 207 ? 3.430 -9.392 -45.643 1.00 69.00 207 ALA A CA 1
ATOM 1672 C C . ALA A 1 207 ? 2.653 -8.060 -45.751 1.00 69.00 207 ALA A C 1
ATOM 1674 O O . ALA A 1 207 ? 3.062 -7.169 -46.505 1.00 69.00 207 ALA A O 1
ATOM 1675 N N . PRO A 1 208 ? 1.525 -7.893 -45.035 1.00 77.25 208 PRO A N 1
ATOM 1676 C CA . PRO A 1 208 ? 0.797 -6.631 -45.031 1.00 77.25 208 PRO A CA 1
ATOM 1677 C C . PRO A 1 208 ? 1.657 -5.527 -44.406 1.00 77.25 208 PRO A C 1
ATOM 1679 O O . PRO A 1 208 ? 2.474 -5.781 -43.523 1.00 77.25 208 PRO A O 1
ATOM 1682 N N . LYS A 1 209 ? 1.457 -4.276 -44.836 1.00 80.50 209 LYS A N 1
ATOM 1683 C CA . LYS A 1 209 ? 2.134 -3.132 -44.217 1.00 80.50 209 LYS A CA 1
ATOM 1684 C C . LYS A 1 209 ? 1.654 -2.977 -42.772 1.00 80.50 209 LYS A C 1
ATOM 1686 O O . LYS A 1 209 ? 0.450 -2.844 -42.543 1.00 80.50 209 LYS A O 1
ATOM 1691 N N . ALA A 1 210 ? 2.586 -2.949 -41.821 1.00 81.19 210 ALA A N 1
ATOM 1692 C CA . ALA A 1 210 ? 2.259 -2.723 -40.421 1.00 81.19 210 ALA A CA 1
ATOM 1693 C C . ALA A 1 210 ? 1.599 -1.356 -40.222 1.00 81.19 210 ALA A C 1
ATOM 1695 O O . ALA A 1 210 ? 2.054 -0.329 -40.739 1.00 81.19 210 ALA A O 1
ATOM 1696 N N . ARG A 1 211 ? 0.522 -1.336 -39.435 1.00 91.75 211 ARG A N 1
ATOM 1697 C CA . ARG A 1 211 ? 0.009 -0.087 -38.871 1.00 91.75 211 ARG A CA 1
ATOM 1698 C C . ARG A 1 211 ? 1.035 0.449 -37.860 1.00 91.75 211 ARG A C 1
ATOM 1700 O O . ARG A 1 211 ? 1.725 -0.351 -37.232 1.00 91.75 211 ARG A O 1
ATOM 1707 N N . PRO A 1 212 ? 1.150 1.773 -37.659 1.00 92.81 212 PRO A N 1
ATOM 1708 C CA . PRO A 1 212 ? 2.051 2.320 -36.646 1.00 92.81 212 PRO A CA 1
ATOM 1709 C C . PRO A 1 212 ? 1.613 1.896 -35.230 1.00 92.81 212 PRO A C 1
ATOM 1711 O O . PRO A 1 212 ? 0.508 2.265 -34.817 1.00 92.81 212 PRO A O 1
ATOM 1714 N N . PRO A 1 213 ? 2.445 1.190 -34.439 1.00 92.56 213 PRO A N 1
ATOM 1715 C CA . PRO A 1 213 ? 2.022 0.665 -33.135 1.00 92.56 213 PRO A CA 1
ATOM 1716 C C . PRO A 1 213 ? 1.558 1.715 -32.136 1.00 92.56 213 PRO A C 1
ATOM 1718 O O . PRO A 1 213 ? 0.578 1.514 -31.426 1.00 92.56 213 PRO A O 1
ATOM 1721 N N . ARG A 1 214 ? 2.165 2.903 -32.159 1.00 92.06 214 ARG A N 1
ATOM 1722 C CA . ARG A 1 214 ? 1.716 4.027 -31.327 1.00 92.06 214 ARG A CA 1
ATOM 1723 C C . ARG A 1 214 ? 0.300 4.504 -31.672 1.00 92.06 214 ARG A C 1
ATOM 1725 O O . ARG A 1 214 ? -0.404 4.993 -30.797 1.00 92.06 214 ARG A O 1
ATOM 1732 N N . GLN A 1 215 ? -0.115 4.420 -32.938 1.00 94.56 215 GLN A N 1
ATOM 1733 C CA . GLN A 1 215 ? -1.486 4.760 -33.326 1.00 94.56 215 GLN A CA 1
ATOM 1734 C C . GLN A 1 215 ? -2.459 3.686 -32.833 1.00 94.56 215 GLN A C 1
ATOM 1736 O O . GLN A 1 215 ? -3.496 4.028 -32.275 1.00 94.56 215 GLN A O 1
ATOM 1741 N N . MET A 1 216 ? -2.091 2.410 -32.980 1.00 95.38 216 MET A N 1
ATOM 1742 C CA . MET A 1 216 ? -2.880 1.287 -32.468 1.00 95.38 216 MET A CA 1
ATOM 1743 C C . MET A 1 216 ? -3.079 1.402 -30.953 1.00 95.38 216 MET A C 1
ATOM 1745 O O . MET A 1 216 ? -4.206 1.349 -30.481 1.00 95.38 216 MET A O 1
ATOM 1749 N N . ALA A 1 217 ? -2.016 1.679 -30.197 1.00 94.38 217 ALA A N 1
ATOM 1750 C CA . ALA A 1 217 ? -2.106 1.863 -28.751 1.00 94.38 217 ALA A CA 1
ATOM 1751 C C . ALA A 1 217 ? -3.037 3.026 -28.350 1.00 94.38 217 ALA A C 1
ATOM 1753 O O . ALA A 1 217 ? -3.814 2.895 -27.410 1.00 94.38 217 ALA A O 1
ATOM 1754 N N . LYS A 1 218 ? -3.030 4.143 -29.097 1.00 95.94 218 LYS A N 1
ATOM 1755 C CA . LYS A 1 218 ? -3.964 5.259 -28.857 1.00 95.94 218 LYS A CA 1
ATOM 1756 C C . LYS A 1 218 ? -5.415 4.864 -29.118 1.00 95.94 218 LYS A C 1
ATOM 1758 O O . LYS A 1 218 ? -6.302 5.267 -28.377 1.00 95.94 218 LYS A O 1
ATOM 1763 N N . GLU A 1 219 ? -5.668 4.100 -30.177 1.00 96.81 219 GLU A N 1
ATOM 1764 C CA . GLU A 1 219 ? -7.009 3.580 -30.459 1.00 96.81 219 GLU A CA 1
ATOM 1765 C C . GLU A 1 219 ? -7.463 2.609 -29.364 1.00 96.81 219 GLU A C 1
ATOM 1767 O O . GLU A 1 219 ? -8.611 2.681 -28.935 1.00 96.81 219 GLU A O 1
ATOM 1772 N N . ALA A 1 220 ? -6.556 1.775 -28.849 1.00 96.56 220 ALA A N 1
ATOM 1773 C CA . ALA A 1 220 ? -6.826 0.896 -27.717 1.00 96.56 220 ALA A CA 1
ATOM 1774 C C . ALA A 1 220 ? -7.186 1.684 -26.446 1.00 96.56 220 ALA A C 1
ATOM 1776 O O . ALA A 1 220 ? -8.167 1.343 -25.793 1.00 96.56 220 ALA A O 1
ATOM 1777 N N . ALA A 1 221 ? -6.478 2.780 -26.151 1.00 96.12 221 ALA A N 1
ATOM 1778 C CA . ALA A 1 221 ? -6.808 3.677 -25.041 1.00 96.12 221 ALA A CA 1
ATOM 1779 C C . ALA A 1 221 ? -8.197 4.327 -25.209 1.00 96.12 221 ALA A C 1
ATOM 1781 O O . ALA A 1 221 ? -8.966 4.452 -24.259 1.00 96.12 221 ALA A O 1
ATOM 1782 N N . GLU A 1 222 ? -8.576 4.708 -26.430 1.00 96.44 222 GLU A N 1
ATOM 1783 C CA . GLU A 1 222 ? -9.920 5.237 -26.700 1.00 96.44 222 GLU A CA 1
ATOM 1784 C C . GLU A 1 222 ? -11.011 4.158 -26.616 1.00 96.44 222 GLU A C 1
ATOM 1786 O O . GLU A 1 222 ? -12.133 4.445 -26.194 1.00 96.44 222 GLU A O 1
ATOM 1791 N N . ILE A 1 223 ? -10.698 2.913 -26.986 1.00 96.94 223 ILE A N 1
ATOM 1792 C CA . ILE A 1 223 ? -11.585 1.760 -26.781 1.00 96.94 223 ILE A CA 1
ATOM 1793 C C . ILE A 1 223 ? -11.729 1.468 -25.287 1.00 96.94 223 ILE A C 1
ATOM 1795 O O . ILE A 1 223 ? -12.848 1.234 -24.842 1.00 96.94 223 ILE A O 1
ATOM 1799 N N . TYR A 1 224 ? -10.645 1.543 -24.510 1.00 95.88 224 TYR A N 1
ATOM 1800 C CA . TYR A 1 224 ? -10.665 1.377 -23.056 1.00 95.88 224 TYR A CA 1
ATOM 1801 C C . TYR A 1 224 ? -11.671 2.332 -22.413 1.00 95.88 224 TYR A C 1
ATOM 1803 O O . TYR A 1 224 ? -12.598 1.894 -21.735 1.00 95.88 224 TYR A O 1
ATOM 1811 N N . LYS A 1 225 ? -11.576 3.628 -22.730 1.00 94.06 225 LYS A N 1
ATOM 1812 C CA . LYS A 1 225 ? -12.499 4.649 -22.208 1.00 94.06 225 LYS A CA 1
ATOM 1813 C C . LYS A 1 225 ? -13.961 4.400 -22.579 1.00 94.06 225 LYS A C 1
ATOM 1815 O O . LYS A 1 225 ? -14.858 4.747 -21.818 1.00 94.06 225 LYS A O 1
ATOM 1820 N N . LYS A 1 226 ? -14.217 3.852 -23.772 1.00 96.62 226 LYS A N 1
ATOM 1821 C CA . LYS A 1 226 ? -15.577 3.657 -24.307 1.00 96.62 226 LYS A CA 1
ATOM 1822 C C . LYS A 1 226 ? -16.200 2.318 -23.923 1.00 96.62 226 LYS A C 1
ATOM 1824 O O . LYS A 1 226 ? -17.422 2.220 -23.860 1.00 96.62 226 LYS A O 1
ATOM 1829 N N . SER A 1 227 ? -15.391 1.279 -23.755 1.00 97.25 227 SER A N 1
ATOM 1830 C CA . SER A 1 227 ? -15.854 -0.115 -23.714 1.00 97.25 227 SER A CA 1
ATOM 1831 C C . SER A 1 227 ? -15.109 -0.993 -22.702 1.00 97.25 227 SER A C 1
ATOM 1833 O O . SER A 1 227 ? -15.386 -2.188 -22.627 1.00 97.25 227 SER A O 1
ATOM 1835 N N . GLY A 1 228 ? -14.198 -0.425 -21.910 1.00 95.06 228 GLY A N 1
ATOM 1836 C CA . GLY A 1 228 ? -13.496 -1.101 -20.821 1.00 95.06 228 GLY A CA 1
ATOM 1837 C C . GLY A 1 228 ? -12.268 -1.920 -21.240 1.00 95.06 228 GLY A C 1
ATOM 1838 O O . GLY A 1 228 ? -11.950 -2.082 -22.423 1.00 95.06 228 GLY A O 1
ATOM 1839 N N . ALA A 1 229 ? -11.584 -2.467 -20.229 1.00 94.00 229 ALA A N 1
ATOM 1840 C CA . ALA A 1 229 ? -10.332 -3.218 -20.363 1.00 94.00 229 ALA A CA 1
ATOM 1841 C C . ALA A 1 229 ? -10.427 -4.407 -21.330 1.00 94.00 229 ALA A C 1
ATOM 1843 O O . ALA A 1 229 ? -9.572 -4.566 -22.201 1.00 94.00 229 ALA A O 1
ATOM 1844 N N . ALA A 1 230 ? -11.487 -5.215 -21.227 1.00 95.50 230 ALA A N 1
ATOM 1845 C CA . ALA A 1 230 ? -11.655 -6.414 -22.049 1.00 95.50 230 ALA A CA 1
ATOM 1846 C C . ALA A 1 230 ? -11.701 -6.097 -23.557 1.00 95.50 230 ALA A C 1
ATOM 1848 O O . ALA A 1 230 ? -11.063 -6.783 -24.355 1.00 95.50 230 ALA A O 1
ATOM 1849 N N . ALA A 1 231 ? -12.402 -5.027 -23.951 1.00 97.06 231 ALA A N 1
ATOM 1850 C CA . ALA A 1 231 ? -12.494 -4.609 -25.349 1.00 97.06 231 ALA A CA 1
ATOM 1851 C C . ALA A 1 231 ? -11.155 -4.070 -25.878 1.00 97.06 231 ALA A C 1
ATOM 1853 O O . ALA A 1 231 ? -10.754 -4.397 -26.998 1.00 97.06 231 ALA A O 1
ATOM 1854 N N . ALA A 1 232 ? -10.444 -3.280 -25.068 1.00 96.69 232 ALA A N 1
ATOM 1855 C CA . ALA A 1 232 ? -9.130 -2.756 -25.428 1.00 96.69 232 ALA A CA 1
ATOM 1856 C C . ALA A 1 232 ? -8.089 -3.878 -25.576 1.00 96.69 232 ALA A C 1
ATOM 1858 O O . ALA A 1 232 ? -7.351 -3.896 -26.562 1.00 96.69 232 ALA A O 1
ATOM 1859 N N . ARG A 1 233 ? -8.085 -4.860 -24.660 1.00 96.19 233 ARG A N 1
ATOM 1860 C CA . ARG A 1 233 ? -7.235 -6.060 -24.752 1.00 96.19 233 ARG A CA 1
ATOM 1861 C C . ARG A 1 233 ? -7.539 -6.877 -26.004 1.00 96.19 233 ARG A C 1
ATOM 1863 O O . ARG A 1 233 ? -6.617 -7.219 -26.731 1.00 96.19 233 ARG A O 1
ATOM 1870 N N . ALA A 1 234 ? -8.813 -7.143 -26.302 1.00 96.50 234 ALA A N 1
ATOM 1871 C CA . ALA A 1 234 ? -9.197 -7.881 -27.508 1.00 96.50 234 ALA A CA 1
ATOM 1872 C C . ALA A 1 234 ? -8.750 -7.166 -28.798 1.00 96.50 234 ALA A C 1
ATOM 1874 O O . ALA A 1 234 ? -8.328 -7.810 -29.761 1.00 96.50 234 ALA A O 1
ATOM 1875 N N . PHE A 1 235 ? -8.811 -5.830 -28.814 1.00 97.19 235 PHE A N 1
ATOM 1876 C CA . PHE A 1 235 ? -8.271 -5.031 -29.908 1.00 97.19 235 PHE A CA 1
ATOM 1877 C C . PHE A 1 235 ? -6.744 -5.159 -30.006 1.00 97.19 235 PHE A C 1
ATOM 1879 O O . PHE A 1 235 ? -6.243 -5.464 -31.087 1.00 97.19 235 PHE A O 1
ATOM 1886 N N . LEU A 1 236 ? -6.012 -4.983 -28.899 1.00 95.88 236 LEU A N 1
ATOM 1887 C CA . LEU A 1 236 ? -4.554 -5.141 -28.879 1.00 95.88 236 LEU A CA 1
ATOM 1888 C C . LEU A 1 236 ? -4.123 -6.541 -29.320 1.00 95.88 236 LEU A C 1
ATOM 1890 O O . LEU A 1 236 ? -3.188 -6.648 -30.103 1.00 95.88 236 LEU A O 1
ATOM 1894 N N . GLU A 1 237 ? -4.833 -7.590 -28.900 1.00 95.75 237 GLU A N 1
ATOM 1895 C CA . GLU A 1 237 ? -4.567 -8.972 -29.308 1.00 95.75 237 GLU A CA 1
ATOM 1896 C C . GLU A 1 237 ? -4.666 -9.135 -30.826 1.00 95.75 237 GLU A C 1
ATOM 1898 O O . GLU A 1 237 ? -3.752 -9.630 -31.482 1.00 95.75 237 GLU A O 1
ATOM 1903 N N . LYS A 1 238 ? -5.765 -8.645 -31.410 1.00 95.44 238 LYS A N 1
ATOM 1904 C CA . LYS A 1 238 ? -5.981 -8.689 -32.857 1.00 95.44 238 LYS A CA 1
ATOM 1905 C C . LYS A 1 238 ? -4.883 -7.936 -33.611 1.00 95.44 238 LYS A C 1
ATOM 1907 O O . LYS A 1 238 ? -4.396 -8.421 -34.633 1.00 95.44 238 LYS A O 1
ATOM 1912 N N . GLU A 1 239 ? -4.527 -6.742 -33.144 1.00 94.81 239 GLU A N 1
ATOM 1913 C CA . GLU A 1 239 ? -3.506 -5.914 -33.787 1.00 94.81 239 GLU A CA 1
ATOM 1914 C C . GLU A 1 239 ? -2.095 -6.482 -33.593 1.00 94.81 239 GLU A C 1
ATOM 1916 O O . GLU A 1 239 ? -1.277 -6.383 -34.503 1.00 94.81 239 GLU A O 1
ATOM 1921 N N . PHE A 1 240 ? -1.821 -7.131 -32.462 1.00 92.44 240 PHE A N 1
ATOM 1922 C CA . PHE A 1 240 ? -0.577 -7.848 -32.202 1.00 92.44 240 PHE A CA 1
ATOM 1923 C C . PHE A 1 240 ? -0.413 -9.030 -33.158 1.00 92.44 240 PHE A C 1
ATOM 1925 O O . PHE A 1 240 ? 0.593 -9.113 -33.858 1.00 92.44 240 PHE A O 1
ATOM 1932 N N . GLU A 1 241 ? -1.437 -9.872 -33.298 1.00 90.00 241 GLU A N 1
ATOM 1933 C CA . GLU A 1 241 ? -1.448 -10.984 -34.257 1.00 90.00 241 GLU A CA 1
ATOM 1934 C C . GLU A 1 241 ? -1.304 -10.507 -35.710 1.00 90.00 241 GLU A C 1
ATOM 1936 O O . GLU A 1 241 ? -0.627 -11.131 -36.535 1.00 90.00 241 GLU A O 1
ATOM 1941 N N . ALA A 1 242 ? -1.929 -9.375 -36.051 1.00 89.12 242 ALA A N 1
ATOM 1942 C CA . ALA A 1 242 ? -1.751 -8.748 -37.354 1.00 89.12 242 ALA A CA 1
ATOM 1943 C C . ALA A 1 242 ? -0.320 -8.222 -37.537 1.00 89.12 242 ALA A C 1
ATOM 1945 O O . ALA A 1 242 ? 0.260 -8.425 -38.603 1.00 89.12 242 ALA A O 1
ATOM 1946 N N . PHE A 1 243 ? 0.253 -7.591 -36.508 1.00 87.56 243 PHE A N 1
ATOM 1947 C CA . PHE A 1 243 ? 1.616 -7.068 -36.511 1.00 87.56 243 PHE A CA 1
ATOM 1948 C C . PHE A 1 243 ? 2.648 -8.186 -36.650 1.00 87.56 243 PHE A C 1
ATOM 1950 O O . PHE A 1 243 ? 3.543 -8.067 -37.485 1.00 87.56 243 PHE A O 1
ATOM 1957 N N . LEU A 1 244 ? 2.496 -9.301 -35.930 1.00 81.94 244 LEU A N 1
ATOM 1958 C CA . LEU A 1 244 ? 3.396 -10.449 -36.048 1.00 81.94 244 LEU A CA 1
ATOM 1959 C C . LEU A 1 244 ? 3.490 -10.934 -37.500 1.00 81.94 244 LEU A C 1
ATOM 1961 O O . LEU A 1 244 ? 4.591 -11.149 -37.995 1.00 81.94 244 LEU A O 1
ATOM 1965 N N . LYS A 1 245 ? 2.371 -10.975 -38.238 1.00 81.12 245 LYS A N 1
ATOM 1966 C CA . LYS A 1 245 ? 2.326 -11.374 -39.663 1.00 81.12 245 LYS A CA 1
ATOM 1967 C C . LYS A 1 245 ? 3.044 -10.416 -40.617 1.00 81.12 245 LYS A C 1
ATOM 1969 O O . LYS A 1 245 ? 3.313 -10.794 -41.755 1.00 81.12 245 LYS A O 1
ATOM 1974 N N . THR A 1 246 ? 3.339 -9.188 -40.193 1.00 79.56 246 THR A N 1
ATOM 1975 C CA . THR A 1 246 ? 4.093 -8.217 -41.007 1.00 79.56 246 THR A CA 1
ATOM 1976 C C . THR A 1 246 ? 5.581 -8.562 -41.059 1.00 79.56 246 THR A C 1
ATOM 1978 O O . THR A 1 246 ? 6.290 -8.165 -41.981 1.00 79.56 246 THR A O 1
ATOM 1981 N N . GLY A 1 247 ? 6.059 -9.310 -40.060 1.00 70.19 247 GLY A N 1
ATOM 1982 C CA . GLY A 1 247 ? 7.476 -9.514 -39.835 1.00 70.19 247 GLY A CA 1
ATOM 1983 C C . GLY A 1 247 ? 8.202 -8.260 -39.345 1.00 70.19 247 GLY A C 1
ATOM 1984 O O . GLY A 1 247 ? 9.417 -8.281 -39.303 1.00 70.19 247 GLY A O 1
ATOM 1985 N N . GLU A 1 248 ? 7.562 -7.158 -38.968 1.00 75.88 248 GLU A N 1
ATOM 1986 C CA . GLU A 1 248 ? 8.291 -6.046 -38.335 1.00 75.88 248 GLU A CA 1
ATOM 1987 C C . GLU A 1 248 ? 8.863 -6.462 -36.956 1.00 75.88 248 GLU A C 1
ATOM 1989 O O . GLU A 1 248 ? 8.370 -7.414 -36.340 1.00 75.88 248 GLU A O 1
ATOM 1994 N N . PRO A 1 249 ? 9.935 -5.816 -36.451 1.00 75.12 249 PRO A N 1
ATOM 1995 C CA . PRO A 1 249 ? 10.482 -6.125 -35.133 1.00 75.12 249 PRO A CA 1
ATOM 1996 C C . PRO A 1 249 ? 9.460 -5.870 -34.019 1.00 75.12 249 PRO A C 1
ATOM 1998 O O . PRO A 1 249 ? 8.934 -4.767 -33.886 1.00 75.12 249 PRO A O 1
ATOM 2001 N N . PHE A 1 250 ? 9.254 -6.855 -33.145 1.00 81.19 250 PHE A N 1
ATOM 2002 C CA . PHE A 1 250 ? 8.414 -6.736 -31.949 1.00 81.19 250 PHE A CA 1
ATOM 2003 C C . PHE A 1 250 ? 8.760 -5.505 -31.107 1.00 81.19 250 PHE A C 1
ATOM 2005 O O . PHE A 1 250 ? 7.860 -4.870 -30.572 1.00 81.19 250 PHE A O 1
ATOM 2012 N N . TYR A 1 251 ? 10.041 -5.127 -31.043 1.00 82.00 251 TYR A N 1
ATOM 2013 C CA . TYR A 1 251 ? 10.484 -3.948 -30.301 1.00 82.00 251 TYR A CA 1
ATOM 2014 C C . TYR A 1 251 ? 9.752 -2.661 -30.721 1.00 82.00 251 TYR A C 1
ATOM 2016 O O . TYR A 1 251 ? 9.418 -1.843 -29.870 1.00 82.00 251 TYR A O 1
ATOM 2024 N N . ASP A 1 252 ? 9.417 -2.494 -32.004 1.00 84.31 252 ASP A N 1
ATOM 2025 C CA . ASP A 1 252 ? 8.681 -1.310 -32.467 1.00 84.31 252 ASP A CA 1
ATOM 2026 C C . ASP A 1 252 ? 7.230 -1.320 -31.972 1.00 84.31 252 ASP A C 1
ATOM 2028 O O . ASP A 1 252 ? 6.665 -0.273 -31.635 1.00 84.31 252 ASP A O 1
ATOM 2032 N N . PHE A 1 253 ? 6.633 -2.512 -31.886 1.00 88.62 253 PHE A N 1
ATOM 2033 C CA . PHE A 1 253 ? 5.319 -2.702 -31.285 1.00 88.62 253 PHE A CA 1
ATOM 2034 C C . PHE A 1 253 ? 5.350 -2.435 -29.780 1.00 88.62 253 PHE A C 1
ATOM 2036 O O . PHE A 1 253 ? 4.575 -1.611 -29.288 1.00 88.62 253 PHE A O 1
ATOM 2043 N N . TYR A 1 254 ? 6.305 -3.055 -29.084 1.00 91.00 254 TYR A N 1
ATOM 2044 C CA . TYR A 1 254 ? 6.592 -2.867 -27.664 1.00 91.00 254 TYR A CA 1
ATOM 2045 C C . TYR A 1 254 ? 6.745 -1.388 -27.308 1.00 91.00 254 TYR A C 1
ATOM 2047 O O . TYR A 1 254 ? 5.968 -0.873 -26.508 1.00 91.00 254 TYR A O 1
ATOM 2055 N N . VAL A 1 255 ? 7.661 -0.662 -27.962 1.00 91.06 255 VAL A N 1
ATOM 2056 C CA . VAL A 1 255 ? 7.895 0.767 -27.695 1.00 91.06 255 VAL A CA 1
ATOM 2057 C C . VAL A 1 255 ? 6.659 1.603 -28.023 1.00 91.06 255 VAL A C 1
ATOM 2059 O O . VAL A 1 255 ? 6.383 2.594 -27.346 1.00 91.06 255 VAL A O 1
ATOM 2062 N N . GLY A 1 256 ? 5.898 1.234 -29.056 1.00 93.19 256 GLY A N 1
ATOM 2063 C CA . GLY A 1 256 ? 4.668 1.932 -29.419 1.00 93.19 256 GLY A CA 1
ATOM 2064 C C . GLY A 1 256 ? 3.596 1.872 -28.333 1.00 93.19 256 GLY A C 1
ATOM 2065 O O . GLY A 1 256 ? 3.028 2.917 -28.006 1.00 93.19 256 GLY A O 1
ATOM 2066 N N . VAL A 1 257 ? 3.358 0.683 -27.771 1.00 94.50 257 VAL A N 1
ATOM 2067 C CA . VAL A 1 257 ? 2.417 0.469 -26.658 1.00 94.50 257 VAL A CA 1
ATOM 2068 C C . VAL A 1 257 ? 2.967 1.071 -25.367 1.00 94.50 257 VAL A C 1
ATOM 2070 O O . VAL A 1 257 ? 2.281 1.865 -24.727 1.00 94.50 257 VAL A O 1
ATOM 2073 N N . TRP A 1 258 ? 4.233 0.798 -25.039 1.00 95.19 258 TRP A N 1
ATOM 2074 C CA . TRP A 1 258 ? 4.898 1.311 -23.839 1.00 95.19 258 TRP A CA 1
ATOM 2075 C C . TRP A 1 258 ? 4.874 2.845 -23.771 1.00 95.19 258 TRP A C 1
ATOM 2077 O O . TRP A 1 258 ? 4.488 3.419 -22.754 1.00 95.19 258 TRP A O 1
ATOM 2087 N N . ARG A 1 259 ? 5.197 3.546 -24.872 1.00 93.81 259 ARG A N 1
ATOM 2088 C CA . ARG A 1 259 ? 5.176 5.022 -24.905 1.00 93.81 259 ARG A CA 1
ATOM 2089 C C . ARG A 1 259 ? 3.778 5.588 -24.739 1.00 93.81 259 ARG A C 1
ATOM 2091 O O . ARG A 1 259 ? 3.633 6.684 -24.199 1.00 93.81 259 ARG A O 1
ATOM 2098 N N . GLU A 1 260 ? 2.768 4.908 -25.269 1.00 94.44 260 GLU A N 1
ATOM 2099 C CA . GLU A 1 260 ? 1.383 5.321 -25.083 1.00 94.44 260 GLU A CA 1
ATOM 2100 C C . GLU A 1 260 ? 1.002 5.205 -23.605 1.00 94.44 260 GLU A C 1
ATOM 2102 O O . GLU A 1 260 ? 0.573 6.201 -23.019 1.00 94.44 260 GLU A O 1
ATOM 2107 N N . ALA A 1 261 ? 1.265 4.051 -22.991 1.00 92.44 261 ALA A N 1
ATOM 2108 C CA . ALA A 1 261 ? 0.962 3.815 -21.587 1.00 92.44 261 ALA A CA 1
ATOM 2109 C C . ALA A 1 261 ? 1.722 4.791 -20.667 1.00 92.44 261 ALA A C 1
ATOM 2111 O O . ALA A 1 261 ? 1.151 5.335 -19.728 1.00 92.44 261 ALA A O 1
ATOM 2112 N N . GLN A 1 262 ? 2.988 5.098 -20.962 1.00 89.69 262 GLN A N 1
ATOM 2113 C CA . GLN A 1 262 ? 3.799 5.975 -20.112 1.00 89.69 262 GLN A CA 1
ATOM 2114 C C . GLN A 1 262 ? 3.524 7.476 -20.328 1.00 89.69 262 GLN A C 1
ATOM 2116 O O . GLN A 1 262 ? 3.445 8.243 -19.370 1.00 89.69 262 GLN A O 1
ATOM 2121 N N . THR A 1 263 ? 3.415 7.926 -21.585 1.00 87.88 263 THR A N 1
ATOM 2122 C CA . THR A 1 263 ? 3.402 9.368 -21.936 1.00 87.88 263 THR A CA 1
ATOM 2123 C C . THR A 1 263 ? 2.119 9.839 -22.625 1.00 87.88 263 THR A C 1
ATOM 2125 O O . THR A 1 263 ? 1.924 11.043 -22.805 1.00 87.88 263 THR A O 1
ATOM 2128 N N . GLY A 1 264 ? 1.260 8.906 -23.043 1.00 90.62 264 GLY A N 1
ATOM 2129 C CA . GLY A 1 264 ? -0.011 9.139 -23.729 1.00 90.62 264 GLY A CA 1
ATOM 2130 C C . GLY A 1 264 ? -1.209 9.037 -22.784 1.00 90.62 264 GLY A C 1
ATOM 2131 O O . GLY A 1 264 ? -1.287 9.772 -21.803 1.00 90.62 264 GLY A O 1
ATOM 2132 N N . GLY A 1 265 ? -2.161 8.157 -23.096 1.00 84.50 265 GLY A N 1
ATOM 2133 C CA . GLY A 1 265 ? -3.382 7.944 -22.324 1.00 84.50 265 GLY A CA 1
ATOM 2134 C C . GLY A 1 265 ? -3.107 7.496 -20.894 1.00 84.50 265 GLY A C 1
ATOM 2135 O O . GLY A 1 265 ? -3.743 8.004 -19.972 1.00 84.50 265 GLY A O 1
ATOM 2136 N N . GLY A 1 266 ? -2.099 6.646 -20.677 1.00 82.88 266 GLY A N 1
ATOM 2137 C CA . GLY A 1 266 ? -1.795 6.147 -19.332 1.00 82.88 266 GLY A CA 1
ATOM 2138 C C . GLY A 1 266 ? -1.198 7.203 -18.388 1.00 82.88 266 GLY A C 1
ATOM 2139 O O . GLY A 1 266 ? -1.327 7.096 -17.171 1.00 82.88 266 GLY A O 1
ATOM 2140 N N . ARG A 1 267 ? -0.673 8.316 -18.928 1.00 82.88 267 ARG A N 1
ATOM 2141 C CA . ARG A 1 267 ? -0.310 9.511 -18.137 1.00 82.88 267 ARG A CA 1
ATOM 2142 C C . ARG A 1 267 ? -1.530 10.146 -17.453 1.00 82.88 267 ARG A C 1
ATOM 2144 O O . ARG A 1 267 ? -1.377 10.833 -16.440 1.00 82.88 267 ARG A O 1
ATOM 2151 N N . VAL A 1 268 ? -2.715 9.977 -18.041 1.00 83.50 268 VAL A N 1
ATOM 2152 C CA . VAL A 1 268 ? -3.985 10.547 -17.566 1.00 83.50 268 VAL A CA 1
ATOM 2153 C C . VAL A 1 268 ? -4.812 9.505 -16.809 1.00 83.50 268 VAL A C 1
ATOM 2155 O O . VAL A 1 268 ? -5.471 9.860 -15.836 1.00 83.50 268 VAL A O 1
ATOM 2158 N N . GLU A 1 269 ? -4.750 8.238 -17.223 1.00 88.94 269 GLU A N 1
ATOM 2159 C CA . GLU A 1 269 ? -5.561 7.134 -16.697 1.00 88.94 269 GLU A CA 1
ATOM 2160 C C . GLU A 1 269 ? -4.663 5.976 -16.233 1.00 88.94 269 GLU A C 1
ATOM 2162 O O . GLU A 1 269 ? -4.216 5.154 -17.032 1.00 88.94 269 GLU A O 1
ATOM 2167 N N . ALA A 1 270 ? -4.399 5.903 -14.924 1.00 90.06 270 ALA A N 1
ATOM 2168 C CA . ALA A 1 270 ? -3.499 4.900 -14.343 1.00 90.06 270 ALA A CA 1
ATOM 2169 C C . ALA A 1 270 ? -3.969 3.453 -14.572 1.00 90.06 270 ALA A C 1
ATOM 2171 O O . ALA A 1 270 ? -3.144 2.568 -14.791 1.00 90.06 270 ALA A O 1
ATOM 2172 N N . GLU A 1 271 ? -5.283 3.214 -14.568 1.00 91.94 271 GLU A N 1
ATOM 2173 C CA . GLU A 1 271 ? -5.854 1.894 -14.852 1.00 91.94 271 GLU A CA 1
ATOM 2174 C C . GLU A 1 271 ? -5.509 1.423 -16.267 1.00 91.94 271 GLU A C 1
ATOM 2176 O O . GLU A 1 271 ? -5.067 0.292 -16.449 1.00 91.94 271 GLU A O 1
ATOM 2181 N N . TRP A 1 272 ? -5.621 2.305 -17.266 1.00 94.31 272 TRP A N 1
ATOM 2182 C CA . TRP A 1 272 ? -5.217 1.982 -18.631 1.00 94.31 272 TRP A CA 1
ATOM 2183 C C . TRP A 1 272 ? -3.717 1.678 -18.721 1.00 94.31 272 TRP A C 1
ATOM 2185 O O . TRP A 1 272 ? -3.330 0.716 -19.383 1.00 94.31 272 TRP A O 1
ATOM 2195 N N . ALA A 1 273 ? -2.871 2.446 -18.025 1.00 94.12 273 ALA A N 1
ATOM 2196 C CA . ALA A 1 273 ? -1.438 2.158 -17.968 1.00 94.12 273 ALA A CA 1
ATOM 2197 C C . ALA A 1 273 ? -1.172 0.748 -17.408 1.00 94.12 273 ALA A C 1
ATOM 2199 O O . ALA A 1 273 ? -0.405 -0.013 -17.998 1.00 94.12 273 ALA A O 1
ATOM 2200 N N . ALA A 1 274 ? -1.850 0.375 -16.316 1.00 94.38 274 ALA A N 1
ATOM 2201 C CA . ALA A 1 274 ? -1.732 -0.947 -15.702 1.00 94.38 274 ALA A CA 1
ATOM 2202 C C . ALA A 1 274 ? -2.168 -2.068 -16.660 1.00 94.38 274 ALA A C 1
ATOM 2204 O O . ALA A 1 274 ? -1.473 -3.075 -16.790 1.00 94.38 274 ALA A O 1
ATOM 2205 N N . GLU A 1 275 ? -3.279 -1.870 -17.371 1.00 95.19 275 GLU A N 1
ATOM 2206 C CA . GLU A 1 275 ? -3.785 -2.819 -18.366 1.00 95.19 275 GLU A CA 1
ATOM 2207 C C . GLU A 1 275 ? -2.832 -2.981 -19.558 1.00 95.19 275 GLU A C 1
ATOM 2209 O O . GLU A 1 275 ? -2.528 -4.105 -19.960 1.00 95.19 275 GLU A O 1
ATOM 2214 N N . ALA A 1 276 ? -2.321 -1.875 -20.105 1.00 95.94 276 ALA A N 1
ATOM 2215 C CA . ALA A 1 276 ? -1.423 -1.890 -21.254 1.00 95.94 276 ALA A CA 1
ATOM 2216 C C . ALA A 1 276 ? -0.055 -2.510 -20.923 1.00 95.94 276 ALA A C 1
ATOM 2218 O O . ALA A 1 276 ? 0.431 -3.341 -21.693 1.00 95.94 276 ALA A O 1
ATOM 2219 N N . PHE A 1 277 ? 0.557 -2.151 -19.785 1.00 96.38 277 PHE A N 1
ATOM 2220 C CA . PHE A 1 277 ? 1.831 -2.745 -19.361 1.00 96.38 277 PHE A CA 1
ATOM 2221 C C . PHE A 1 277 ? 1.680 -4.218 -18.982 1.00 96.38 277 PHE A C 1
ATOM 2223 O O . PHE A 1 277 ? 2.490 -5.027 -19.428 1.00 96.38 277 PHE A O 1
ATOM 2230 N N . GLY A 1 278 ? 0.619 -4.586 -18.252 1.00 95.00 278 GLY A N 1
ATOM 2231 C CA . GLY A 1 278 ? 0.351 -5.980 -17.893 1.00 95.00 278 GLY A CA 1
ATOM 2232 C C . GLY A 1 278 ? 0.128 -6.867 -19.120 1.00 95.00 278 GLY A C 1
ATOM 2233 O O . GLY A 1 278 ? 0.733 -7.934 -19.229 1.00 95.00 278 GLY A O 1
ATOM 2234 N N . TRP A 1 279 ? -0.665 -6.402 -20.094 1.00 95.81 279 TRP A N 1
ATOM 2235 C CA . TRP A 1 279 ? -0.840 -7.111 -21.367 1.00 95.81 279 TRP A CA 1
ATOM 2236 C C . TRP A 1 279 ? 0.486 -7.227 -22.134 1.00 95.81 279 TRP A C 1
ATOM 2238 O O . TRP A 1 279 ? 0.824 -8.302 -22.627 1.00 95.81 279 TRP A O 1
ATOM 2248 N N . LEU A 1 280 ? 1.281 -6.154 -22.204 1.00 94.94 280 LEU A N 1
ATOM 2249 C CA . LEU A 1 280 ? 2.562 -6.185 -22.912 1.00 94.94 280 LEU A CA 1
ATOM 2250 C C . LEU A 1 280 ? 3.566 -7.134 -22.234 1.00 94.94 280 LEU A C 1
ATOM 2252 O O . LEU A 1 280 ? 4.287 -7.850 -22.925 1.00 94.94 280 LEU A O 1
ATOM 2256 N N . GLN A 1 281 ? 3.565 -7.191 -20.901 1.00 93.62 281 GLN A N 1
ATOM 2257 C CA . GLN A 1 281 ? 4.384 -8.102 -20.102 1.00 93.62 281 GLN A CA 1
ATOM 2258 C C . GLN A 1 281 ? 4.008 -9.563 -20.374 1.00 93.62 281 GLN A C 1
ATOM 2260 O O . GLN A 1 281 ? 4.893 -10.381 -20.630 1.00 93.62 281 GLN A O 1
ATOM 2265 N N . GLU A 1 282 ? 2.708 -9.880 -20.396 1.00 92.75 282 GLU A N 1
ATOM 2266 C CA . GLU A 1 282 ? 2.192 -11.200 -20.781 1.00 92.75 282 GLU A CA 1
ATOM 2267 C C . GLU A 1 282 ? 2.693 -11.600 -22.176 1.00 92.75 282 GLU A C 1
ATOM 2269 O O . GLU A 1 282 ? 3.197 -12.711 -22.358 1.00 92.75 282 GLU A O 1
ATOM 2274 N N . LYS A 1 283 ? 2.634 -10.687 -23.158 1.00 91.75 283 LYS A N 1
ATOM 2275 C CA . LYS A 1 283 ? 3.111 -10.975 -24.522 1.00 91.75 283 LYS A CA 1
ATOM 2276 C C . LYS A 1 283 ? 4.614 -11.152 -24.601 1.00 91.75 283 LYS A C 1
ATOM 2278 O O . LYS A 1 283 ? 5.054 -12.081 -25.275 1.00 91.75 283 LYS A O 1
ATOM 2283 N N . CYS A 1 284 ? 5.392 -10.339 -23.888 1.00 87.31 284 CYS A N 1
ATOM 2284 C CA . CYS A 1 284 ? 6.835 -10.535 -23.774 1.00 87.31 284 CYS A CA 1
ATOM 2285 C C . CYS A 1 284 ? 7.159 -11.939 -23.235 1.00 87.31 284 CYS A C 1
ATOM 2287 O O . CYS A 1 284 ? 7.980 -12.641 -23.824 1.00 87.31 284 CYS A O 1
ATOM 2289 N N . LEU A 1 285 ? 6.470 -12.396 -22.183 1.00 83.25 285 LEU A N 1
ATOM 2290 C CA . LEU A 1 285 ? 6.645 -13.750 -21.642 1.00 83.25 285 LEU A CA 1
ATOM 2291 C C . LEU A 1 285 ? 6.229 -14.834 -22.646 1.00 83.25 285 LEU A C 1
ATOM 2293 O O . LEU A 1 285 ? 6.987 -15.779 -22.866 1.00 83.25 285 LEU A O 1
ATOM 2297 N N . ALA A 1 286 ? 5.072 -14.679 -23.298 1.00 83.56 286 ALA A N 1
ATOM 2298 C CA . ALA A 1 286 ? 4.541 -15.647 -24.259 1.00 83.56 286 ALA A CA 1
ATOM 2299 C C . ALA A 1 286 ? 5.467 -15.868 -25.469 1.00 83.56 286 ALA A C 1
ATOM 2301 O O . ALA A 1 286 ? 5.550 -16.979 -25.993 1.00 83.56 286 ALA A O 1
ATOM 2302 N N . ILE A 1 287 ? 6.194 -14.830 -25.901 1.00 76.38 287 ILE A N 1
ATOM 2303 C CA . ILE A 1 287 ? 7.157 -14.928 -27.009 1.00 76.38 287 ILE A CA 1
ATOM 2304 C C . ILE A 1 287 ? 8.597 -15.215 -26.559 1.00 76.38 287 ILE A C 1
ATOM 2306 O O . ILE A 1 287 ? 9.482 -15.298 -27.409 1.00 76.38 287 ILE A O 1
ATOM 2310 N N . GLY A 1 288 ? 8.848 -15.362 -25.253 1.00 72.75 288 GLY A N 1
ATOM 2311 C CA . GLY A 1 288 ? 10.181 -15.619 -24.698 1.00 72.75 288 GLY A CA 1
ATOM 2312 C C . GLY A 1 288 ? 11.091 -14.387 -24.576 1.00 72.75 288 GLY A C 1
ATOM 2313 O O . GLY A 1 288 ? 12.285 -14.539 -24.316 1.00 72.75 288 GLY A O 1
ATOM 2314 N N . ALA A 1 289 ? 10.554 -13.172 -24.715 1.00 74.94 289 ALA A N 1
ATOM 2315 C CA . ALA A 1 289 ? 11.254 -11.906 -24.481 1.00 74.94 289 ALA A CA 1
ATOM 2316 C C . ALA A 1 289 ? 11.326 -11.581 -22.973 1.00 74.94 289 ALA A C 1
ATOM 2318 O O . ALA A 1 289 ? 10.781 -10.583 -22.503 1.00 74.94 289 ALA A O 1
ATOM 2319 N N . VAL A 1 290 ? 11.981 -12.460 -22.206 1.00 76.81 290 VAL A N 1
ATOM 2320 C CA . VAL A 1 290 ? 12.025 -12.407 -20.732 1.00 76.81 290 VAL A CA 1
ATOM 2321 C C . VAL A 1 290 ? 12.636 -11.102 -20.213 1.00 76.81 290 VAL A C 1
ATOM 2323 O O . VAL A 1 290 ? 12.099 -10.537 -19.269 1.00 76.81 290 VAL A O 1
ATOM 2326 N N . ASP A 1 291 ? 13.693 -10.593 -20.852 1.00 74.69 291 ASP A N 1
ATOM 2327 C CA . ASP A 1 291 ? 14.358 -9.354 -20.421 1.00 74.69 291 ASP A CA 1
ATOM 2328 C C . ASP A 1 291 ? 13.401 -8.147 -20.540 1.00 74.69 291 ASP A C 1
ATOM 2330 O O . ASP A 1 291 ? 13.216 -7.400 -19.585 1.00 74.69 291 ASP A O 1
ATOM 2334 N N . SER A 1 292 ? 12.672 -8.026 -21.658 1.00 82.25 292 SER A N 1
ATOM 2335 C CA . SER A 1 292 ? 11.639 -6.991 -21.825 1.00 82.25 292 SER A CA 1
ATOM 2336 C C . SER A 1 292 ? 10.441 -7.192 -20.894 1.00 82.25 292 SER A C 1
ATOM 2338 O O . SER A 1 292 ? 9.811 -6.223 -20.482 1.00 82.25 292 SER A O 1
ATOM 2340 N N . ALA A 1 293 ? 10.094 -8.435 -20.545 1.00 85.44 293 ALA A N 1
ATOM 2341 C CA . ALA A 1 293 ? 9.079 -8.685 -19.523 1.00 85.44 293 ALA A CA 1
ATOM 2342 C C . ALA A 1 293 ? 9.551 -8.220 -18.134 1.00 85.44 293 ALA A C 1
ATOM 2344 O O . ALA A 1 293 ? 8.748 -7.671 -17.387 1.00 85.44 293 ALA A O 1
ATOM 2345 N N . GLU A 1 294 ? 10.831 -8.418 -17.800 1.00 83.88 294 GLU A N 1
ATOM 2346 C CA . GLU A 1 294 ? 11.451 -7.973 -16.544 1.00 83.88 294 GLU A CA 1
ATOM 2347 C C . GLU A 1 294 ? 11.547 -6.440 -16.457 1.00 83.88 294 GLU A C 1
ATOM 2349 O O . GLU A 1 294 ? 11.314 -5.874 -15.388 1.00 83.88 294 GLU A O 1
ATOM 2354 N N . GLU A 1 295 ? 11.831 -5.753 -17.568 1.00 84.69 295 GLU A N 1
ATOM 2355 C CA . GLU A 1 295 ? 11.747 -4.286 -17.670 1.00 84.69 295 GLU A CA 1
ATOM 2356 C C . GLU A 1 295 ? 10.336 -3.764 -17.377 1.00 84.69 295 GLU A C 1
ATOM 2358 O O . GLU A 1 295 ? 10.164 -2.762 -16.681 1.00 84.69 295 GLU A O 1
ATOM 2363 N N . LEU A 1 296 ? 9.314 -4.472 -17.866 1.00 92.06 296 LEU A N 1
ATOM 2364 C CA . LEU A 1 296 ? 7.920 -4.078 -17.684 1.00 92.06 296 LEU A CA 1
ATOM 2365 C C . LEU A 1 296 ? 7.387 -4.309 -16.276 1.00 92.06 296 LEU A C 1
ATOM 2367 O O . LEU A 1 296 ? 6.399 -3.670 -15.928 1.00 92.06 296 LEU A O 1
ATOM 2371 N N . VAL A 1 297 ? 8.009 -5.170 -15.463 1.00 93.50 297 VAL A N 1
ATOM 2372 C CA . VAL A 1 297 ? 7.529 -5.473 -14.103 1.00 93.50 297 VAL A CA 1
ATOM 2373 C C . VAL A 1 297 ? 7.315 -4.182 -13.302 1.00 93.50 297 VAL A C 1
ATOM 2375 O O . VAL A 1 297 ? 6.234 -3.980 -12.751 1.00 93.50 297 VAL A O 1
ATOM 2378 N N . ALA A 1 298 ? 8.285 -3.263 -13.298 1.00 92.62 298 ALA A N 1
ATOM 2379 C CA . ALA A 1 298 ? 8.184 -2.004 -12.562 1.00 92.62 298 ALA A CA 1
ATOM 2380 C C . ALA A 1 298 ? 7.092 -1.091 -13.130 1.00 92.62 298 ALA A C 1
ATOM 2382 O O . ALA A 1 298 ? 6.378 -0.423 -12.381 1.00 92.62 298 ALA A O 1
ATOM 2383 N N . ASN A 1 299 ? 6.935 -1.059 -14.457 1.00 94.00 299 ASN A N 1
ATOM 2384 C CA . ASN A 1 299 ? 5.892 -0.268 -15.105 1.00 94.00 299 ASN A CA 1
ATOM 2385 C C . ASN A 1 299 ? 4.490 -0.816 -14.807 1.00 94.00 299 ASN A C 1
ATOM 2387 O O . ASN A 1 299 ? 3.584 -0.024 -14.527 1.00 94.00 299 ASN A O 1
ATOM 2391 N N . THR A 1 300 ? 4.326 -2.141 -14.821 1.00 95.38 300 THR A N 1
ATOM 2392 C CA . THR A 1 300 ? 3.088 -2.837 -14.459 1.00 95.38 300 THR A CA 1
ATOM 2393 C C . THR A 1 300 ? 2.768 -2.603 -12.985 1.00 95.38 300 THR A C 1
ATOM 2395 O O . THR A 1 300 ? 1.720 -2.034 -12.679 1.00 95.38 300 THR A O 1
ATOM 2398 N N . ALA A 1 301 ? 3.691 -2.939 -12.077 1.00 95.50 301 ALA A N 1
ATOM 2399 C CA . ALA A 1 301 ? 3.506 -2.798 -10.635 1.00 95.50 301 ALA A CA 1
ATOM 2400 C C . ALA A 1 301 ? 3.258 -1.338 -10.231 1.00 95.50 301 ALA A C 1
ATOM 2402 O O . ALA A 1 301 ? 2.293 -1.041 -9.530 1.00 95.50 301 ALA A O 1
ATOM 2403 N N . GLY A 1 302 ? 4.073 -0.402 -10.727 1.00 94.44 302 GLY A N 1
ATOM 2404 C CA . GLY A 1 302 ? 3.915 1.028 -10.461 1.00 94.44 302 GLY A CA 1
ATOM 2405 C C . GLY A 1 302 ? 2.572 1.579 -10.945 1.00 94.44 302 GLY A C 1
ATOM 2406 O O . GLY A 1 302 ? 1.910 2.331 -10.228 1.00 94.44 302 GLY A O 1
ATOM 2407 N N . SER A 1 303 ? 2.119 1.171 -12.134 1.00 93.88 303 SER A N 1
ATOM 2408 C CA . SER A 1 303 ? 0.800 1.555 -12.657 1.00 93.88 303 SER A CA 1
ATOM 2409 C C . SER A 1 303 ? -0.348 0.933 -11.859 1.00 93.88 303 SER A C 1
ATOM 2411 O O . SER A 1 303 ? -1.330 1.623 -11.596 1.00 93.88 303 SER A O 1
ATOM 2413 N N . MET A 1 304 ? -0.216 -0.324 -11.421 1.00 95.31 304 MET A N 1
ATOM 2414 C CA . MET A 1 304 ? -1.196 -0.988 -10.555 1.00 95.31 304 MET A CA 1
ATOM 2415 C C . MET A 1 304 ? -1.297 -0.325 -9.173 1.00 95.31 304 MET A C 1
ATOM 2417 O O . MET A 1 304 ? -2.406 -0.109 -8.692 1.00 95.31 304 MET A O 1
ATOM 2421 N N . ILE A 1 305 ? -0.176 0.087 -8.568 1.00 94.62 305 ILE A N 1
ATOM 2422 C CA . ILE A 1 305 ? -0.159 0.886 -7.327 1.00 94.62 305 ILE A CA 1
ATOM 2423 C C . ILE A 1 305 ? -0.906 2.210 -7.533 1.00 94.62 305 ILE A C 1
ATOM 2425 O O . ILE A 1 305 ? -1.736 2.590 -6.707 1.00 94.62 305 ILE A O 1
ATOM 2429 N N . ASN A 1 306 ? -0.654 2.901 -8.651 1.00 91.00 306 ASN A N 1
ATOM 2430 C CA . ASN A 1 306 ? -1.345 4.150 -8.989 1.00 91.00 306 ASN A CA 1
ATOM 2431 C C . ASN A 1 306 ? -2.846 3.946 -9.259 1.00 91.00 306 ASN A C 1
ATOM 2433 O O . ASN A 1 306 ? -3.635 4.859 -9.025 1.00 91.00 306 ASN A O 1
ATOM 2437 N N . ALA A 1 307 ? -3.230 2.760 -9.731 1.00 91.81 307 ALA A N 1
ATOM 2438 C CA . ALA A 1 307 ? -4.612 2.328 -9.915 1.00 91.81 307 ALA A CA 1
ATOM 2439 C C . ALA A 1 307 ? -5.225 1.688 -8.653 1.00 91.81 307 ALA A C 1
ATOM 2441 O O . ALA A 1 307 ? -6.332 1.169 -8.720 1.00 91.81 307 ALA A O 1
ATOM 2442 N N . ASN A 1 308 ? -4.530 1.720 -7.508 1.00 93.88 308 ASN A N 1
ATOM 2443 C CA . ASN A 1 308 ? -4.987 1.162 -6.231 1.00 93.88 308 ASN A CA 1
ATOM 2444 C C . ASN A 1 308 ? -5.273 -0.358 -6.246 1.00 93.88 308 ASN A C 1
ATOM 2446 O O . ASN A 1 308 ? -6.134 -0.840 -5.512 1.00 93.88 308 ASN A O 1
ATOM 2450 N N . ARG A 1 309 ? -4.539 -1.114 -7.071 1.00 94.38 309 ARG A N 1
ATOM 2451 C CA . ARG A 1 309 ? -4.608 -2.582 -7.192 1.00 94.38 309 ARG A CA 1
ATOM 2452 C C . ARG A 1 309 ? -3.375 -3.219 -6.548 1.00 94.38 309 ARG A C 1
ATOM 2454 O O . ARG A 1 309 ? -2.499 -3.731 -7.248 1.00 94.38 309 ARG A O 1
ATOM 2461 N N . TYR A 1 310 ? -3.233 -3.117 -5.226 1.00 94.56 310 TYR A N 1
ATOM 2462 C CA . TYR A 1 310 ? -1.969 -3.463 -4.558 1.00 94.56 310 TYR A CA 1
ATOM 2463 C C . TYR A 1 310 ? -1.658 -4.957 -4.589 1.00 94.56 310 TYR A C 1
ATOM 2465 O O . TYR A 1 310 ? -0.498 -5.317 -4.793 1.00 94.56 310 TYR A O 1
ATOM 2473 N N . GLY A 1 311 ? -2.659 -5.827 -4.425 1.00 91.94 311 GLY A N 1
ATOM 2474 C CA . GLY A 1 311 ? -2.421 -7.268 -4.538 1.00 91.94 311 GLY A CA 1
ATOM 2475 C C . GLY A 1 311 ? -2.057 -7.684 -5.971 1.00 91.94 311 GLY A C 1
ATOM 2476 O O . GLY A 1 311 ? -1.099 -8.432 -6.155 1.00 91.94 311 GLY A O 1
ATOM 2477 N N . ALA A 1 312 ? -2.672 -7.085 -7.002 1.00 93.31 312 ALA A N 1
ATOM 2478 C CA . ALA A 1 312 ? -2.235 -7.281 -8.394 1.00 93.31 312 ALA A CA 1
ATOM 2479 C C . ALA A 1 312 ? -0.795 -6.799 -8.629 1.00 93.31 312 ALA A C 1
ATOM 2481 O O . ALA A 1 312 ? -0.008 -7.487 -9.279 1.00 93.31 312 ALA A O 1
ATOM 2482 N N . ALA A 1 313 ? -0.429 -5.632 -8.083 1.00 95.31 313 ALA A N 1
ATOM 2483 C CA . ALA A 1 313 ? 0.931 -5.110 -8.184 1.00 95.31 313 ALA A CA 1
ATOM 2484 C C . ALA A 1 313 ? 1.947 -6.078 -7.557 1.00 95.31 313 ALA A C 1
ATOM 2486 O O . ALA A 1 313 ? 2.997 -6.330 -8.151 1.00 95.31 313 ALA A O 1
ATOM 2487 N N . ARG A 1 314 ? 1.613 -6.662 -6.400 1.00 92.81 314 ARG A N 1
ATOM 2488 C CA . ARG A 1 314 ? 2.426 -7.671 -5.711 1.00 92.81 314 ARG A CA 1
ATOM 2489 C C . ARG A 1 314 ? 2.587 -8.936 -6.559 1.00 92.81 314 ARG A C 1
ATOM 2491 O O . ARG A 1 314 ? 3.717 -9.335 -6.818 1.00 92.81 314 ARG A O 1
ATOM 2498 N N . GLN A 1 315 ? 1.500 -9.467 -7.122 1.00 90.69 315 GLN A N 1
ATOM 2499 C CA . GLN A 1 315 ? 1.554 -10.602 -8.059 1.00 90.69 315 GLN A CA 1
ATOM 2500 C C . GLN A 1 315 ? 2.391 -10.300 -9.314 1.00 90.69 315 GLN A C 1
ATOM 2502 O O . GLN A 1 315 ? 3.156 -11.145 -9.779 1.00 90.69 315 GLN A O 1
ATOM 2507 N N . SER A 1 316 ? 2.317 -9.075 -9.847 1.00 92.38 316 SER A N 1
ATOM 2508 C CA . SER A 1 316 ? 3.090 -8.680 -11.034 1.00 92.38 316 SER A CA 1
ATOM 2509 C C . SER A 1 316 ? 4.611 -8.656 -10.808 1.00 92.38 316 SER A C 1
ATOM 2511 O O . SER A 1 316 ? 5.365 -8.701 -11.784 1.00 92.38 316 SER A O 1
ATOM 2513 N N . LEU A 1 317 ? 5.065 -8.645 -9.544 1.00 91.88 317 LEU A N 1
ATOM 2514 C CA . LEU A 1 317 ? 6.476 -8.732 -9.145 1.00 91.88 317 LEU A CA 1
ATOM 2515 C C . LEU A 1 317 ? 7.009 -10.178 -9.087 1.00 91.88 317 LEU A C 1
ATOM 2517 O O . LEU A 1 317 ? 8.222 -10.366 -8.986 1.00 91.88 317 LEU A O 1
ATOM 2521 N N . ALA A 1 318 ? 6.168 -11.211 -9.211 1.00 86.69 318 ALA A N 1
ATOM 2522 C CA . ALA A 1 318 ? 6.612 -12.610 -9.166 1.00 86.69 318 ALA A CA 1
ATOM 2523 C C . ALA A 1 318 ? 7.730 -12.959 -10.185 1.00 86.69 318 ALA A C 1
ATOM 2525 O O . ALA A 1 318 ? 8.696 -13.640 -9.809 1.00 86.69 318 ALA A O 1
ATOM 2526 N N . PRO A 1 319 ? 7.709 -12.468 -11.448 1.00 84.81 319 PRO A N 1
ATOM 2527 C CA . PRO A 1 319 ? 8.818 -12.674 -12.383 1.00 84.81 319 PRO A CA 1
ATOM 2528 C C . PRO A 1 319 ? 10.138 -12.066 -11.892 1.00 84.81 319 PRO A C 1
ATOM 2530 O O . PRO A 1 319 ? 11.194 -12.671 -12.080 1.00 84.81 319 PRO A O 1
ATOM 2533 N N . PHE A 1 320 ? 10.079 -10.911 -11.223 1.00 87.56 320 PHE A N 1
ATOM 2534 C CA . PHE A 1 320 ? 11.245 -10.259 -10.631 1.00 87.56 320 PHE A CA 1
ATOM 2535 C C . PHE A 1 320 ? 11.834 -11.099 -9.490 1.00 87.56 320 PHE A C 1
ATOM 2537 O O . PHE A 1 320 ? 13.031 -11.386 -9.507 1.00 87.56 320 PHE A O 1
ATOM 2544 N N . PHE A 1 321 ? 11.016 -11.597 -8.558 1.00 85.00 321 PHE A N 1
ATOM 2545 C CA . PHE A 1 321 ? 11.502 -12.484 -7.490 1.00 85.00 321 PHE A CA 1
ATOM 2546 C C . PHE A 1 321 ? 12.070 -13.801 -8.034 1.00 85.00 321 PHE A C 1
ATOM 2548 O O . PHE A 1 321 ? 13.128 -14.258 -7.593 1.00 85.00 321 PHE A O 1
ATOM 2555 N N . THR A 1 322 ? 11.442 -14.369 -9.065 1.00 81.69 322 THR A N 1
ATOM 2556 C CA . THR A 1 322 ? 11.964 -15.553 -9.764 1.00 81.69 322 THR A CA 1
ATOM 2557 C C . THR A 1 322 ? 13.334 -15.274 -10.392 1.00 81.69 322 THR A C 1
ATOM 2559 O O . THR A 1 322 ? 14.258 -16.084 -10.266 1.00 81.69 322 THR A O 1
ATOM 2562 N N . ALA A 1 323 ? 13.495 -14.126 -11.061 1.00 78.88 323 ALA A N 1
ATOM 2563 C CA . ALA A 1 323 ? 14.768 -13.711 -11.648 1.00 78.88 323 ALA A CA 1
ATOM 2564 C C . ALA A 1 323 ? 15.851 -13.522 -10.572 1.00 78.88 323 ALA A C 1
ATOM 2566 O O . ALA A 1 323 ? 16.989 -13.963 -10.750 1.00 78.88 323 ALA A O 1
ATOM 2567 N N . MET A 1 324 ? 15.483 -12.955 -9.424 1.00 79.44 324 MET A N 1
ATOM 2568 C CA . MET A 1 324 ? 16.365 -12.782 -8.269 1.00 79.44 324 MET A CA 1
ATOM 2569 C C . MET A 1 324 ? 16.824 -14.111 -7.668 1.00 79.44 324 MET A C 1
ATOM 2571 O O . MET A 1 324 ? 18.027 -14.316 -7.480 1.00 79.44 324 MET A O 1
ATOM 2575 N N . GLY A 1 325 ? 15.903 -15.060 -7.479 1.00 78.50 325 GLY A N 1
ATOM 2576 C CA . GLY A 1 325 ? 16.220 -16.415 -7.024 1.00 78.50 325 GLY A CA 1
ATOM 2577 C C . GLY A 1 325 ? 17.190 -17.137 -7.966 1.00 78.50 325 GLY A C 1
ATOM 2578 O O . GLY A 1 325 ? 18.186 -17.707 -7.515 1.00 78.50 325 GLY A O 1
ATOM 2579 N N . ARG A 1 326 ? 16.987 -17.025 -9.289 1.00 74.75 326 ARG A N 1
ATOM 2580 C CA . ARG A 1 326 ? 17.913 -17.571 -10.307 1.00 74.75 326 ARG A CA 1
ATOM 2581 C C . ARG A 1 326 ? 19.310 -16.952 -10.240 1.00 74.75 326 ARG A C 1
ATOM 2583 O O . ARG A 1 326 ? 20.289 -17.628 -10.547 1.00 74.75 326 ARG A O 1
ATOM 2590 N N . ARG A 1 327 ? 19.411 -15.686 -9.826 1.00 72.62 327 ARG A N 1
ATOM 2591 C CA . ARG A 1 327 ? 20.680 -14.969 -9.610 1.00 72.62 327 ARG A CA 1
ATOM 2592 C C . ARG A 1 327 ? 21.264 -15.206 -8.208 1.00 72.62 327 ARG A C 1
ATOM 2594 O O . ARG A 1 327 ? 22.313 -14.651 -7.884 1.00 72.62 327 ARG A O 1
ATOM 2601 N N . SER A 1 328 ? 20.612 -16.033 -7.382 1.00 73.31 328 SER A N 1
ATOM 2602 C CA . SER A 1 328 ? 20.962 -16.263 -5.974 1.00 73.31 328 SER A CA 1
ATOM 2603 C C . SER A 1 328 ? 21.040 -14.965 -5.164 1.00 73.31 328 SER A C 1
ATOM 2605 O O . SER A 1 328 ? 21.862 -14.844 -4.256 1.00 73.31 328 SER A O 1
ATOM 2607 N N . VAL A 1 329 ? 20.208 -13.978 -5.506 1.00 74.81 329 VAL A N 1
ATOM 2608 C CA . VAL A 1 329 ? 20.110 -12.723 -4.763 1.00 74.81 329 VAL A CA 1
ATOM 2609 C C . VAL A 1 329 ? 18.860 -12.786 -3.900 1.00 74.81 329 VAL A C 1
ATOM 2611 O O . VAL A 1 329 ? 17.750 -12.886 -4.415 1.00 74.81 329 VAL A O 1
ATOM 2614 N N . SER A 1 330 ? 19.049 -12.738 -2.583 1.00 74.62 330 SER A N 1
ATOM 2615 C CA . SER A 1 330 ? 17.938 -12.615 -1.645 1.00 74.62 330 SER A CA 1
ATOM 2616 C C . SER A 1 330 ? 17.644 -11.148 -1.352 1.00 74.62 330 SER A C 1
ATOM 2618 O O . SER A 1 330 ? 18.563 -10.349 -1.159 1.00 74.62 330 SER A O 1
ATOM 2620 N N . LEU A 1 331 ? 16.353 -10.821 -1.304 1.00 72.06 331 LEU A N 1
ATOM 2621 C CA . LEU A 1 331 ? 15.839 -9.528 -0.855 1.00 72.06 331 LEU A CA 1
ATOM 2622 C C . LEU A 1 331 ? 15.446 -9.533 0.624 1.00 72.06 331 LEU A C 1
ATOM 2624 O O . LEU A 1 331 ? 14.998 -8.503 1.121 1.00 72.06 331 LEU A O 1
ATOM 2628 N N . ASP A 1 332 ? 15.625 -10.658 1.321 1.00 73.75 332 ASP A N 1
ATOM 2629 C CA . ASP A 1 332 ? 15.411 -10.739 2.760 1.00 73.75 332 ASP A CA 1
ATOM 2630 C C . ASP A 1 332 ? 16.483 -9.911 3.498 1.00 73.75 332 ASP A C 1
ATOM 2632 O O . ASP A 1 332 ? 17.663 -10.290 3.496 1.00 73.75 332 ASP A O 1
ATOM 2636 N N . PRO A 1 333 ? 16.106 -8.800 4.167 1.00 70.94 333 PRO A N 1
ATOM 2637 C CA . PRO A 1 333 ? 17.037 -7.983 4.940 1.00 70.94 333 PRO A CA 1
ATOM 2638 C C . PRO A 1 333 ? 17.777 -8.764 6.028 1.00 70.94 333 PRO A C 1
ATOM 2640 O O . PRO A 1 333 ? 18.902 -8.396 6.377 1.00 70.94 333 PRO A O 1
ATOM 2643 N N . SER A 1 334 ? 17.182 -9.841 6.554 1.00 73.94 334 SER A N 1
ATOM 2644 C CA . SER A 1 334 ? 17.769 -10.674 7.609 1.00 73.94 334 SER A CA 1
ATOM 2645 C C . SER A 1 334 ? 19.042 -11.397 7.150 1.00 73.94 334 SER A C 1
ATOM 2647 O O . SER A 1 334 ? 19.967 -11.590 7.941 1.00 73.94 334 SER A O 1
ATOM 2649 N N . LEU A 1 335 ? 19.138 -11.703 5.853 1.00 77.44 335 LEU A N 1
ATOM 2650 C CA . LEU A 1 335 ? 20.286 -12.373 5.239 1.00 77.44 335 LEU A CA 1
ATOM 2651 C C . LEU A 1 335 ? 21.404 -11.398 4.841 1.00 77.44 335 LEU A C 1
ATOM 2653 O O . LEU A 1 335 ? 22.483 -11.813 4.408 1.00 77.44 335 LEU A O 1
ATOM 2657 N N . LEU A 1 336 ? 21.169 -10.092 4.987 1.00 80.25 336 LEU A N 1
ATOM 2658 C CA . LEU A 1 336 ? 22.075 -9.037 4.549 1.00 80.25 336 LEU A CA 1
ATOM 2659 C C . LEU A 1 336 ? 22.859 -8.457 5.725 1.00 80.25 336 LEU A C 1
ATOM 2661 O O . LEU A 1 336 ? 22.313 -8.170 6.794 1.00 80.25 336 LEU A O 1
ATOM 2665 N N . LYS A 1 337 ? 24.162 -8.223 5.508 1.00 84.19 337 LYS A N 1
ATOM 2666 C CA . LYS A 1 337 ? 25.052 -7.688 6.545 1.00 84.19 337 LYS A CA 1
ATOM 2667 C C . LYS A 1 337 ? 24.559 -6.318 7.011 1.00 84.19 337 LYS A C 1
ATOM 2669 O O . LYS A 1 337 ? 24.564 -5.357 6.241 1.00 84.19 337 LYS A O 1
ATOM 2674 N N . ASP A 1 338 ? 24.213 -6.242 8.287 1.00 90.25 338 ASP A N 1
ATOM 2675 C CA . ASP A 1 338 ? 23.872 -5.013 8.993 1.00 90.25 338 ASP A CA 1
ATOM 2676 C C . ASP A 1 338 ? 25.116 -4.120 9.172 1.00 90.25 338 ASP A C 1
ATOM 2678 O O . ASP A 1 338 ? 26.172 -4.575 9.626 1.00 90.25 338 ASP A O 1
ATOM 2682 N N . LEU A 1 339 ? 25.007 -2.855 8.767 1.00 91.25 339 LEU A N 1
ATOM 2683 C CA . LEU A 1 339 ? 26.048 -1.828 8.864 1.00 91.25 339 LEU A CA 1
ATOM 2684 C C . LEU A 1 339 ? 25.748 -0.774 9.940 1.00 91.25 339 LEU A C 1
ATOM 2686 O O . LEU A 1 339 ? 26.456 0.232 10.009 1.00 91.25 339 LEU A O 1
ATOM 2690 N N . GLY A 1 340 ? 24.727 -0.992 10.769 1.00 93.44 340 GLY A N 1
ATOM 2691 C CA . GLY A 1 340 ? 24.256 -0.023 11.750 1.00 93.44 340 GLY A CA 1
ATOM 2692 C C . GLY A 1 340 ? 22.959 0.674 11.323 1.00 93.44 340 GLY A C 1
ATOM 2693 O O . GLY A 1 340 ? 22.373 0.337 10.292 1.00 93.44 340 GLY A O 1
ATOM 2694 N N . PRO A 1 341 ? 22.505 1.663 12.109 1.00 94.38 341 PRO A N 1
ATOM 2695 C CA . PRO A 1 341 ? 21.383 2.529 11.754 1.00 94.38 341 PRO A CA 1
ATOM 2696 C C . PRO A 1 341 ? 21.549 3.184 10.377 1.00 94.38 341 PRO A C 1
ATOM 2698 O O . PRO A 1 341 ? 22.585 3.779 10.081 1.00 94.38 341 PRO A O 1
ATOM 2701 N N . GLY A 1 342 ? 20.518 3.089 9.541 1.00 90.75 342 GLY A N 1
ATOM 2702 C CA . GLY A 1 342 ? 20.402 3.826 8.284 1.00 90.75 342 GLY A CA 1
ATOM 2703 C C . GLY A 1 342 ? 19.909 5.256 8.481 1.00 90.75 342 GLY A C 1
ATOM 2704 O O . GLY A 1 342 ? 20.268 6.132 7.699 1.00 90.75 342 GLY A O 1
ATOM 2705 N N . LEU A 1 343 ? 19.146 5.495 9.549 1.00 92.44 343 LEU A N 1
ATOM 2706 C CA . LEU A 1 343 ? 18.603 6.796 9.925 1.00 92.44 343 LEU A CA 1
ATOM 2707 C C . LEU A 1 343 ? 18.849 7.046 11.412 1.00 92.44 343 LEU A C 1
ATOM 2709 O O . LEU A 1 343 ? 18.646 6.160 12.239 1.00 92.44 343 LEU A O 1
ATOM 2713 N N . THR A 1 344 ? 19.242 8.268 11.766 1.00 89.69 344 THR A N 1
ATOM 2714 C CA . THR A 1 344 ? 19.526 8.633 13.164 1.00 89.69 344 THR A CA 1
ATOM 2715 C C . THR A 1 344 ? 18.275 8.586 14.046 1.00 89.69 344 THR A C 1
ATOM 2717 O O . THR A 1 344 ? 18.353 8.110 15.171 1.00 89.69 344 THR A O 1
ATOM 2720 N N . LEU A 1 345 ? 17.126 9.047 13.535 1.00 88.44 345 LEU A N 1
ATOM 2721 C CA . LEU A 1 345 ? 15.850 9.086 14.272 1.00 88.44 345 LEU A CA 1
ATOM 2722 C C . LEU A 1 345 ? 15.113 7.736 14.303 1.00 88.44 345 LEU A C 1
ATOM 2724 O O . LEU A 1 345 ? 14.131 7.586 15.021 1.00 88.44 345 LEU A O 1
ATOM 2728 N N . LEU A 1 346 ? 15.561 6.770 13.498 1.00 92.19 346 LEU A N 1
ATOM 2729 C CA . LEU A 1 346 ? 14.957 5.443 13.375 1.00 92.19 346 LEU A CA 1
ATOM 2730 C C . LEU A 1 346 ? 16.068 4.383 13.390 1.00 92.19 346 LEU A C 1
ATOM 2732 O O . LEU A 1 346 ? 16.375 3.802 12.347 1.00 92.19 346 LEU A O 1
ATOM 2736 N N . PRO A 1 347 ? 16.720 4.141 14.543 1.00 91.50 347 PRO A N 1
ATOM 2737 C CA . PRO A 1 347 ? 17.854 3.219 14.637 1.00 91.50 347 PRO A CA 1
ATOM 2738 C C . PRO A 1 347 ? 17.519 1.761 14.284 1.00 91.50 347 PRO A C 1
ATOM 2740 O O . PRO A 1 347 ? 18.420 0.971 13.968 1.00 91.50 347 PRO A O 1
ATOM 2743 N N . GLU A 1 348 ? 16.237 1.404 14.331 1.00 92.31 348 GLU A N 1
ATOM 2744 C CA . GLU A 1 348 ? 15.698 0.131 13.863 1.00 92.31 348 GLU A CA 1
ATOM 2745 C C . GLU A 1 348 ? 15.699 -0.015 12.336 1.00 92.31 348 GLU A C 1
ATOM 2747 O O . GLU A 1 348 ? 15.719 -1.143 11.858 1.00 92.31 348 GLU A O 1
ATOM 2752 N N . VAL A 1 349 ? 15.718 1.086 11.576 1.00 94.25 349 VAL A N 1
ATOM 2753 C CA . VAL A 1 349 ? 15.918 1.054 10.121 1.00 94.25 349 VAL A CA 1
ATOM 2754 C C . VAL A 1 349 ? 17.400 0.820 9.881 1.00 94.25 349 VAL A C 1
ATOM 2756 O O . VAL A 1 349 ? 18.232 1.682 10.178 1.00 94.25 349 VAL A O 1
ATOM 2759 N N . ARG A 1 350 ? 17.759 -0.360 9.380 1.00 93.31 350 ARG A N 1
ATOM 2760 C CA . ARG A 1 350 ? 19.156 -0.778 9.233 1.00 93.31 350 ARG A CA 1
ATOM 2761 C C . ARG A 1 350 ? 19.719 -0.421 7.868 1.00 93.31 350 ARG A C 1
ATOM 2763 O O . ARG A 1 350 ? 19.114 -0.646 6.825 1.00 93.31 350 ARG A O 1
ATOM 2770 N N . LYS A 1 351 ? 20.957 0.065 7.858 1.00 90.62 351 LYS A N 1
ATOM 2771 C CA . LYS A 1 351 ? 21.747 0.149 6.633 1.00 90.62 351 LYS A CA 1
ATOM 2772 C C . LYS A 1 351 ? 22.272 -1.247 6.308 1.00 90.62 351 LYS A C 1
ATOM 2774 O O . LYS A 1 351 ? 23.026 -1.821 7.089 1.00 90.62 351 LYS A O 1
ATOM 2779 N N . ARG A 1 352 ? 21.914 -1.795 5.149 1.00 84.19 352 ARG A N 1
ATOM 2780 C CA . ARG A 1 352 ? 22.346 -3.136 4.720 1.00 84.19 352 ARG A CA 1
ATOM 2781 C C . ARG A 1 352 ? 23.455 -3.056 3.670 1.00 84.19 352 ARG A C 1
ATOM 2783 O O . ARG A 1 352 ? 23.415 -2.212 2.776 1.00 84.19 352 ARG A O 1
ATOM 2790 N N . LYS A 1 353 ? 24.448 -3.952 3.748 1.00 76.00 353 LYS A N 1
ATOM 2791 C CA . LYS A 1 353 ? 25.405 -4.193 2.653 1.00 76.00 353 LYS A CA 1
ATOM 2792 C C . LYS A 1 353 ? 24.879 -5.322 1.778 1.00 76.00 353 LYS A C 1
ATOM 2794 O O . LYS A 1 353 ? 24.965 -6.484 2.168 1.00 76.00 353 LYS A O 1
ATOM 2799 N N . ILE A 1 354 ? 24.382 -4.984 0.595 1.00 65.25 354 ILE A N 1
ATOM 2800 C CA . ILE A 1 354 ? 23.849 -5.980 -0.337 1.00 65.25 354 ILE A CA 1
ATOM 2801 C C . ILE A 1 354 ? 24.942 -6.431 -1.309 1.00 65.25 354 ILE A C 1
ATOM 2803 O O . ILE A 1 354 ? 25.743 -5.599 -1.755 1.00 65.25 354 ILE A O 1
ATOM 2807 N N . PRO A 1 355 ? 25.041 -7.739 -1.611 1.00 60.72 355 PRO A N 1
ATOM 2808 C CA . PRO A 1 355 ? 25.975 -8.229 -2.609 1.00 60.72 355 PRO A CA 1
ATOM 2809 C C . PRO A 1 355 ? 25.640 -7.637 -3.984 1.00 60.72 355 PRO A C 1
ATOM 2811 O O . PRO A 1 355 ? 24.578 -7.877 -4.540 1.00 60.72 355 PRO A O 1
ATOM 2814 N N . VAL A 1 356 ? 26.592 -6.896 -4.556 1.00 56.97 356 VAL A N 1
ATOM 2815 C CA . VAL A 1 356 ? 26.514 -6.348 -5.927 1.00 56.97 356 VAL A CA 1
ATOM 2816 C C . VAL A 1 356 ? 26.824 -7.436 -6.976 1.00 56.97 356 VAL A C 1
ATOM 2818 O O . VAL A 1 356 ? 27.148 -7.147 -8.118 1.00 56.97 356 VAL A O 1
ATOM 2821 N N . ARG A 1 357 ? 26.839 -8.713 -6.582 1.00 52.25 357 ARG A N 1
ATOM 2822 C CA . ARG A 1 357 ? 27.202 -9.842 -7.444 1.00 52.25 357 ARG A CA 1
ATOM 2823 C C . ARG A 1 357 ? 26.342 -11.044 -7.096 1.00 52.25 357 ARG A C 1
ATOM 2825 O O . ARG A 1 357 ? 26.113 -11.308 -5.917 1.00 52.25 357 ARG A O 1
ATOM 2832 N N . SER A 1 358 ? 25.960 -11.802 -8.122 1.00 47.28 358 SER A N 1
ATOM 2833 C CA . SER A 1 358 ? 25.507 -13.183 -7.948 1.00 47.28 358 SER A CA 1
ATOM 2834 C C . SER A 1 358 ? 26.545 -13.948 -7.115 1.00 47.28 358 SER A C 1
ATOM 2836 O O . SER A 1 358 ? 27.750 -13.721 -7.257 1.00 47.28 358 SER A O 1
ATOM 2838 N N . VAL A 1 359 ? 26.100 -14.878 -6.270 1.00 41.91 359 VAL A N 1
ATOM 2839 C CA . VAL A 1 359 ? 26.993 -15.740 -5.470 1.00 41.91 359 VAL A CA 1
ATOM 2840 C C . VAL A 1 359 ? 27.863 -16.638 -6.373 1.00 41.91 359 VAL A C 1
ATOM 2842 O O . VAL A 1 359 ? 28.881 -17.165 -5.928 1.00 41.91 359 VAL A O 1
ATOM 2845 N N . ARG A 1 360 ? 27.530 -16.762 -7.670 1.00 41.06 360 ARG A N 1
ATOM 2846 C CA . ARG A 1 360 ? 28.415 -17.356 -8.677 1.00 41.06 360 ARG A CA 1
ATOM 2847 C C . ARG A 1 360 ? 29.408 -16.324 -9.227 1.00 41.06 360 ARG A C 1
ATOM 2849 O O . ARG A 1 360 ? 28.999 -15.226 -9.623 1.00 41.06 360 ARG A O 1
ATOM 2856 N N . PRO A 1 361 ? 30.701 -16.670 -9.333 1.00 40.06 361 PRO A N 1
ATOM 2857 C CA . PRO A 1 361 ? 31.678 -15.813 -9.979 1.00 40.06 361 PRO A CA 1
ATOM 2858 C C . PRO A 1 361 ? 31.415 -15.806 -11.494 1.00 40.06 361 PRO A C 1
ATOM 2860 O O . PRO A 1 361 ? 31.814 -16.723 -12.201 1.00 40.06 361 PRO A O 1
ATOM 2863 N N . MET A 1 362 ? 30.746 -14.773 -12.021 1.00 42.41 362 MET A N 1
ATOM 2864 C CA . MET A 1 362 ? 30.814 -14.486 -13.459 1.00 42.41 362 MET A CA 1
ATOM 2865 C C . MET A 1 362 ? 32.227 -13.979 -13.770 1.00 42.41 362 MET A C 1
ATOM 2867 O O . MET A 1 362 ? 32.548 -12.800 -13.626 1.00 42.41 362 MET A O 1
ATOM 2871 N N . LEU A 1 363 ? 33.100 -14.922 -14.120 1.00 43.56 363 LEU A N 1
ATOM 2872 C CA . LEU A 1 363 ? 34.495 -14.711 -14.483 1.00 43.56 363 LEU A CA 1
ATOM 2873 C C . LEU A 1 363 ? 34.585 -14.223 -15.931 1.00 43.56 363 LEU A C 1
ATOM 2875 O O . LEU A 1 363 ? 34.845 -14.985 -16.854 1.00 43.56 363 LEU A O 1
ATOM 2879 N N . SER A 1 364 ? 34.414 -12.923 -16.140 1.00 41.50 364 SER A N 1
ATOM 2880 C CA . SER A 1 364 ? 35.152 -12.253 -17.211 1.00 41.50 364 SER A CA 1
ATOM 2881 C C . SER A 1 364 ? 35.973 -11.138 -16.583 1.00 41.50 364 SER A C 1
ATOM 2883 O O . SER A 1 364 ? 35.502 -10.014 -16.411 1.00 41.50 364 SER A O 1
ATOM 2885 N N . ILE A 1 365 ? 37.185 -11.496 -16.165 1.00 41.00 365 ILE A N 1
ATOM 2886 C CA . ILE A 1 365 ? 38.239 -10.532 -15.860 1.00 41.00 365 ILE A CA 1
ATOM 2887 C C . ILE A 1 365 ? 38.777 -10.094 -17.223 1.00 41.00 365 ILE A C 1
ATOM 2889 O O . ILE A 1 365 ? 39.262 -10.938 -17.982 1.00 41.00 365 ILE A O 1
ATOM 2893 N N . GLU A 1 366 ? 38.629 -8.819 -17.579 1.00 44.03 366 GLU A N 1
ATOM 2894 C CA . GLU A 1 366 ? 39.307 -8.298 -18.764 1.00 44.03 366 GLU A CA 1
ATOM 2895 C C . GLU A 1 366 ? 40.834 -8.300 -18.544 1.00 44.03 366 GLU A C 1
ATOM 2897 O O . GLU A 1 366 ? 41.295 -8.287 -17.398 1.00 44.03 366 GLU A O 1
ATOM 2902 N N . PRO A 1 367 ? 41.658 -8.357 -19.609 1.00 37.41 367 PRO A N 1
ATOM 2903 C CA . PRO A 1 367 ? 43.120 -8.428 -19.491 1.00 37.41 367 PRO A CA 1
ATOM 2904 C C . PRO A 1 367 ? 43.770 -7.272 -18.706 1.00 37.41 367 PRO A C 1
ATOM 2906 O O . PRO A 1 367 ? 44.929 -7.382 -18.313 1.00 37.41 367 PRO A O 1
ATOM 2909 N N . ASP A 1 368 ? 43.046 -6.177 -18.475 1.00 40.22 368 ASP A N 1
ATOM 2910 C CA . ASP A 1 368 ? 43.459 -5.006 -17.695 1.00 40.22 368 ASP A CA 1
ATOM 2911 C C . ASP A 1 368 ? 43.068 -5.079 -16.200 1.00 40.22 368 ASP A C 1
ATOM 2913 O O . ASP A 1 368 ? 43.335 -4.148 -15.438 1.00 40.22 368 ASP A O 1
ATOM 2917 N N . GLY A 1 369 ? 42.460 -6.187 -15.760 1.00 34.75 369 GLY A N 1
ATOM 2918 C CA . GLY A 1 369 ? 42.017 -6.391 -14.381 1.00 34.75 369 GLY A CA 1
ATOM 2919 C C . GLY A 1 369 ? 40.673 -5.740 -14.045 1.00 34.75 369 GLY A C 1
ATOM 2920 O O . GLY A 1 369 ? 40.239 -5.831 -12.890 1.00 34.75 369 GLY A O 1
ATOM 2921 N N . TRP A 1 370 ? 39.986 -5.126 -15.014 1.00 34.38 370 TRP A N 1
ATOM 2922 C CA . TRP A 1 370 ? 38.629 -4.636 -14.811 1.00 34.38 370 TRP A CA 1
ATOM 2923 C C . TRP A 1 370 ? 37.638 -5.797 -14.915 1.00 34.38 370 TRP A C 1
ATOM 2925 O O . TRP A 1 370 ? 37.558 -6.535 -15.896 1.00 34.38 370 TRP A O 1
ATOM 2935 N N . VAL A 1 371 ? 36.882 -5.995 -13.837 1.00 37.34 371 VAL A N 1
ATOM 2936 C CA . VAL A 1 371 ? 35.713 -6.875 -13.847 1.00 37.34 371 VAL A CA 1
ATOM 2937 C C . VAL A 1 371 ? 34.579 -6.068 -14.457 1.00 37.34 371 VAL A C 1
ATOM 2939 O O . VAL A 1 371 ? 34.258 -5.004 -13.927 1.00 37.34 371 VAL A O 1
ATOM 2942 N N . ASN A 1 372 ? 33.983 -6.564 -15.542 1.00 41.97 372 ASN A N 1
ATOM 2943 C CA . ASN A 1 372 ? 32.830 -5.934 -16.183 1.00 41.97 372 ASN A CA 1
ATOM 2944 C C . ASN A 1 372 ? 31.678 -5.852 -15.161 1.00 41.97 372 ASN A C 1
ATOM 2946 O O . ASN A 1 372 ? 31.006 -6.843 -14.875 1.00 41.97 372 ASN A O 1
ATOM 2950 N N . ALA A 1 373 ? 31.515 -4.689 -14.525 1.00 39.75 373 ALA A N 1
ATOM 2951 C CA . ALA A 1 373 ? 30.472 -4.446 -13.527 1.00 39.75 373 ALA A CA 1
ATOM 2952 C C . ALA A 1 373 ? 29.062 -4.472 -14.149 1.00 39.75 373 ALA A C 1
ATOM 2954 O O . ALA A 1 373 ? 28.098 -4.730 -13.438 1.00 39.75 373 ALA A O 1
ATOM 2955 N N . THR A 1 374 ? 28.996 -4.339 -15.477 1.00 42.69 374 THR A N 1
ATOM 2956 C CA . THR A 1 374 ? 27.795 -4.300 -16.327 1.00 42.69 374 THR A CA 1
ATOM 2957 C C . THR A 1 374 ? 26.983 -5.593 -16.374 1.00 42.69 374 THR A C 1
ATOM 2959 O O . THR A 1 374 ? 25.891 -5.612 -16.926 1.00 42.69 374 THR A O 1
ATOM 2962 N N . ALA A 1 375 ? 27.477 -6.695 -15.801 1.00 45.66 375 ALA A N 1
ATOM 2963 C CA . ALA A 1 375 ? 26.752 -7.968 -15.780 1.00 45.66 375 ALA A CA 1
ATOM 2964 C C . ALA A 1 375 ? 25.903 -8.191 -14.511 1.00 45.66 375 ALA A C 1
ATOM 2966 O O . ALA A 1 375 ? 25.346 -9.277 -14.342 1.00 45.66 375 ALA A O 1
ATOM 2967 N N . ALA A 1 376 ? 25.853 -7.237 -13.573 1.00 50.59 376 ALA A N 1
ATOM 2968 C CA . ALA A 1 376 ? 25.403 -7.545 -12.215 1.00 50.59 376 ALA A CA 1
ATOM 2969 C C . ALA A 1 376 ? 23.889 -7.435 -11.973 1.00 50.59 376 ALA A C 1
ATOM 2971 O O . ALA A 1 376 ? 23.368 -8.262 -11.225 1.00 50.59 376 ALA A O 1
ATOM 2972 N N . PHE A 1 377 ? 23.171 -6.497 -12.592 1.00 57.31 377 PHE A N 1
ATOM 2973 C CA . PHE A 1 377 ? 21.717 -6.370 -12.448 1.00 57.31 377 PHE A CA 1
ATOM 2974 C C . PHE A 1 377 ? 21.123 -5.769 -13.728 1.00 57.31 377 PHE A C 1
ATOM 2976 O O . PHE A 1 377 ? 21.757 -4.894 -14.304 1.00 57.31 377 PHE A O 1
ATOM 2983 N N . PRO A 1 378 ? 19.959 -6.241 -14.205 1.00 61.88 378 PRO A N 1
ATOM 2984 C CA . PRO A 1 378 ? 19.283 -5.610 -15.335 1.00 61.88 378 PRO A CA 1
ATOM 2985 C C . PRO A 1 378 ? 18.904 -4.165 -15.001 1.00 61.88 378 PRO A C 1
ATOM 2987 O O . PRO A 1 378 ? 18.633 -3.855 -13.839 1.00 61.88 378 PRO A O 1
ATOM 2990 N N . ASP A 1 379 ? 18.826 -3.323 -16.032 1.00 66.19 379 ASP A N 1
ATOM 2991 C CA . ASP A 1 379 ? 18.560 -1.876 -15.947 1.00 66.19 379 ASP A CA 1
ATOM 2992 C C . ASP A 1 379 ? 17.259 -1.519 -15.186 1.00 66.19 379 ASP A C 1
ATOM 2994 O O . ASP A 1 379 ? 17.075 -0.391 -14.747 1.00 66.19 379 ASP A O 1
ATOM 2998 N N . SER A 1 380 ? 16.357 -2.485 -14.969 1.00 79.50 380 SER A N 1
ATOM 2999 C CA . SER A 1 380 ? 15.088 -2.315 -14.246 1.00 79.50 380 SER A CA 1
ATOM 3000 C C . SER A 1 380 ? 15.102 -2.750 -12.775 1.00 79.50 380 SER A C 1
ATOM 3002 O O . SER A 1 380 ? 14.066 -2.701 -12.102 1.00 79.50 380 SER A O 1
ATOM 3004 N N . PHE A 1 381 ? 16.236 -3.227 -12.260 1.00 83.81 381 PHE A N 1
ATOM 3005 C CA . PHE A 1 381 ? 16.321 -3.846 -10.936 1.00 83.81 381 PHE A CA 1
ATOM 3006 C C . PHE A 1 381 ? 15.925 -2.900 -9.791 1.00 83.81 381 PHE A C 1
ATOM 3008 O O . PHE A 1 381 ? 15.143 -3.267 -8.909 1.00 83.81 381 PHE A O 1
ATOM 3015 N N . ASP A 1 382 ? 16.433 -1.675 -9.822 1.00 86.56 382 ASP A N 1
ATOM 3016 C CA . ASP A 1 382 ? 16.128 -0.607 -8.873 1.00 86.56 382 ASP A CA 1
ATOM 3017 C C . ASP A 1 382 ? 14.654 -0.183 -8.932 1.00 86.56 382 ASP A C 1
ATOM 3019 O O . ASP A 1 382 ? 14.023 -0.047 -7.885 1.00 86.56 382 ASP A O 1
ATOM 3023 N N . LYS A 1 383 ? 14.077 -0.057 -10.133 1.00 90.75 383 LYS A N 1
ATOM 3024 C CA . LYS A 1 383 ? 12.664 0.301 -10.354 1.00 90.75 383 LYS A CA 1
ATOM 3025 C C . LYS A 1 383 ? 11.717 -0.792 -9.849 1.00 90.75 383 LYS A C 1
ATOM 3027 O O . LYS A 1 383 ? 10.680 -0.498 -9.241 1.00 90.75 383 LYS A O 1
ATOM 3032 N N . ASN A 1 384 ? 12.088 -2.056 -10.052 1.00 91.62 384 ASN A N 1
ATOM 3033 C CA . ASN A 1 384 ? 11.355 -3.208 -9.529 1.00 91.62 384 ASN A CA 1
ATOM 3034 C C . ASN A 1 384 ? 11.383 -3.224 -8.000 1.00 91.62 384 ASN A C 1
ATOM 3036 O O . ASN A 1 384 ? 10.326 -3.320 -7.367 1.00 91.62 384 ASN A O 1
ATOM 3040 N N . LEU A 1 385 ? 12.563 -3.043 -7.389 1.00 91.50 385 LEU A N 1
ATOM 3041 C CA . LEU A 1 385 ? 12.626 -2.983 -5.932 1.00 91.50 385 LEU A CA 1
ATOM 3042 C C . LEU A 1 385 ? 11.933 -1.739 -5.378 1.00 91.50 385 LEU A C 1
ATOM 3044 O O . LEU A 1 385 ? 11.290 -1.824 -4.339 1.00 91.50 385 LEU A O 1
ATOM 3048 N N . GLN A 1 386 ? 12.000 -0.600 -6.063 1.00 94.44 386 GLN A N 1
ATOM 3049 C CA . GLN A 1 386 ? 11.275 0.594 -5.645 1.00 94.44 386 GLN A CA 1
ATOM 3050 C C . GLN A 1 386 ? 9.764 0.334 -5.605 1.00 94.44 386 GLN A C 1
ATOM 3052 O O . GLN A 1 386 ? 9.100 0.713 -4.644 1.00 94.44 386 GLN A O 1
ATOM 3057 N N . SER A 1 387 ? 9.220 -0.344 -6.619 1.00 95.06 387 SER A N 1
ATOM 3058 C CA . SER A 1 387 ? 7.801 -0.718 -6.660 1.00 95.06 387 SER A CA 1
ATOM 3059 C C . SER A 1 387 ? 7.432 -1.658 -5.510 1.00 95.06 387 SER A C 1
ATOM 3061 O O . SER A 1 387 ? 6.400 -1.464 -4.868 1.00 95.06 387 SER A O 1
ATOM 3063 N N . TYR A 1 388 ? 8.304 -2.616 -5.188 1.00 93.81 388 TYR A N 1
ATOM 3064 C CA . TYR A 1 388 ? 8.136 -3.467 -4.012 1.00 93.81 388 TYR A CA 1
ATOM 3065 C C . TYR A 1 388 ? 8.179 -2.667 -2.700 1.00 93.81 388 TYR A C 1
ATOM 3067 O O . TYR A 1 388 ? 7.281 -2.794 -1.875 1.00 93.81 388 TYR A O 1
ATOM 3075 N N . ALA A 1 389 ? 9.155 -1.774 -2.532 1.00 94.62 389 ALA A N 1
ATOM 3076 C CA . ALA A 1 389 ? 9.274 -0.914 -1.357 1.00 94.62 389 ALA A CA 1
ATOM 3077 C C . ALA A 1 389 ? 8.061 0.016 -1.189 1.00 94.62 389 ALA A C 1
ATOM 3079 O O . ALA A 1 389 ? 7.586 0.221 -0.071 1.00 94.62 389 ALA A O 1
ATOM 3080 N N . ASN A 1 390 ? 7.501 0.513 -2.295 1.00 95.69 390 ASN A N 1
ATOM 3081 C CA . ASN A 1 390 ? 6.255 1.275 -2.284 1.00 95.69 390 ASN A CA 1
ATOM 3082 C C . ASN A 1 390 ? 5.093 0.426 -1.745 1.00 95.69 390 ASN A C 1
ATOM 3084 O O . ASN A 1 390 ? 4.327 0.920 -0.919 1.00 95.69 390 ASN A O 1
ATOM 3088 N N . LEU A 1 391 ? 4.973 -0.845 -2.151 1.00 94.25 391 LEU A N 1
ATOM 3089 C CA . LEU A 1 391 ? 3.963 -1.765 -1.607 1.00 94.25 391 LEU A CA 1
ATOM 3090 C C . LEU A 1 391 ? 4.172 -2.026 -0.117 1.00 94.25 391 LEU A C 1
ATOM 3092 O O . LEU A 1 391 ? 3.210 -1.985 0.642 1.00 94.25 391 LEU A O 1
ATOM 3096 N N . GLU A 1 392 ? 5.414 -2.233 0.319 1.00 93.44 392 GLU A N 1
ATOM 3097 C CA . GLU A 1 392 ? 5.746 -2.400 1.738 1.00 93.44 392 GLU A CA 1
ATOM 3098 C C . GLU A 1 392 ? 5.369 -1.147 2.549 1.00 93.44 392 GLU A C 1
ATOM 3100 O O . GLU A 1 392 ? 4.781 -1.258 3.624 1.00 93.44 392 GLU A O 1
ATOM 3105 N N . ALA A 1 393 ? 5.609 0.056 2.017 1.00 94.94 393 ALA A N 1
ATOM 3106 C CA . ALA A 1 393 ? 5.184 1.302 2.653 1.00 94.94 393 ALA A CA 1
ATOM 3107 C C . ALA A 1 393 ? 3.650 1.415 2.742 1.00 94.94 393 ALA A C 1
ATOM 3109 O O . ALA A 1 393 ? 3.132 1.772 3.799 1.00 94.94 393 ALA A O 1
ATOM 3110 N N . GLN A 1 394 ? 2.915 1.070 1.675 1.00 92.06 394 GLN A N 1
ATOM 3111 C CA . GLN A 1 394 ? 1.441 1.046 1.684 1.00 92.06 394 GLN A CA 1
ATOM 3112 C C . GLN A 1 394 ? 0.871 -0.046 2.604 1.00 92.06 394 GLN A C 1
ATOM 3114 O O . GLN A 1 394 ? -0.216 0.120 3.152 1.00 92.06 394 GLN A O 1
ATOM 3119 N N . ALA A 1 395 ? 1.621 -1.128 2.820 1.00 90.94 395 ALA A N 1
ATOM 3120 C CA . ALA A 1 395 ? 1.302 -2.186 3.770 1.00 90.94 395 ALA A CA 1
ATOM 3121 C C . ALA A 1 395 ? 1.660 -1.830 5.231 1.00 90.94 395 ALA A C 1
ATOM 3123 O O . ALA A 1 395 ? 1.503 -2.647 6.138 1.00 90.94 395 ALA A O 1
ATOM 3124 N N . GLY A 1 396 ? 2.199 -0.634 5.477 1.00 91.50 396 GLY A N 1
ATOM 3125 C CA . GLY A 1 396 ? 2.658 -0.198 6.795 1.00 91.50 396 GLY A CA 1
ATOM 3126 C C . GLY A 1 396 ? 3.933 -0.897 7.267 1.00 91.50 396 GLY A C 1
ATOM 3127 O O . GLY A 1 396 ? 4.361 -0.689 8.399 1.00 91.50 396 GLY A O 1
ATOM 3128 N N . GLN A 1 397 ? 4.603 -1.658 6.397 1.00 92.62 397 GLN A N 1
ATOM 3129 C CA . GLN A 1 397 ? 5.958 -2.180 6.605 1.00 92.62 397 GLN A CA 1
ATOM 3130 C C . GLN A 1 397 ? 7.007 -1.094 6.316 1.00 92.62 397 GLN A C 1
ATOM 3132 O O . GLN A 1 397 ? 8.006 -1.314 5.626 1.00 92.62 397 GLN A O 1
ATOM 3137 N N . TRP A 1 398 ? 6.795 0.111 6.849 1.00 94.75 398 TRP A N 1
ATOM 3138 C CA . TRP A 1 398 ? 7.608 1.283 6.527 1.00 94.75 398 TRP A CA 1
ATOM 3139 C C . TRP A 1 398 ? 9.088 1.086 6.876 1.00 94.75 398 TRP A C 1
ATOM 3141 O O . TRP A 1 398 ? 9.940 1.587 6.153 1.00 94.75 398 TRP A O 1
ATOM 3151 N N . LYS A 1 399 ? 9.429 0.300 7.911 1.00 93.94 399 LYS A N 1
ATOM 3152 C CA . LYS A 1 399 ? 10.832 -0.029 8.246 1.00 93.94 399 LYS A CA 1
ATOM 3153 C C . LYS A 1 399 ? 11.529 -0.689 7.061 1.00 93.94 399 LYS A C 1
ATOM 3155 O O . LYS A 1 399 ? 12.566 -0.214 6.609 1.00 93.94 399 LYS A O 1
ATOM 3160 N N . LYS A 1 400 ? 10.910 -1.743 6.526 1.00 92.00 400 LYS A N 1
ATOM 3161 C CA . LYS A 1 400 ? 11.413 -2.506 5.381 1.00 92.00 400 LYS A CA 1
ATOM 3162 C C . LYS A 1 400 ? 11.480 -1.639 4.125 1.00 92.00 400 LYS A C 1
ATOM 3164 O O . LYS A 1 400 ? 12.503 -1.655 3.446 1.00 92.00 400 LYS A O 1
ATOM 3169 N N . ALA A 1 401 ? 10.458 -0.821 3.877 1.00 94.94 401 ALA A N 1
ATOM 3170 C CA . ALA A 1 401 ? 10.463 0.129 2.766 1.00 94.94 401 ALA A CA 1
ATOM 3171 C C . ALA A 1 401 ? 11.628 1.136 2.858 1.00 94.94 401 ALA A C 1
ATOM 3173 O O . ALA A 1 401 ? 12.371 1.307 1.893 1.00 94.94 401 ALA A O 1
ATOM 3174 N N . LEU A 1 402 ? 11.849 1.757 4.026 1.00 96.06 402 LEU A N 1
ATOM 3175 C CA . LEU A 1 402 ? 12.953 2.703 4.243 1.00 96.06 402 LEU A CA 1
ATOM 3176 C C . LEU A 1 402 ? 14.329 2.034 4.070 1.00 96.06 402 LEU A C 1
ATOM 3178 O O . LEU A 1 402 ? 15.204 2.620 3.431 1.00 96.06 402 LEU A O 1
ATOM 3182 N N . GLU A 1 403 ? 14.526 0.808 4.580 1.00 93.81 403 GLU A N 1
ATOM 3183 C CA . GLU A 1 403 ? 15.765 0.039 4.352 1.00 93.81 403 GLU A CA 1
ATOM 3184 C C . GLU A 1 403 ? 16.021 -0.185 2.853 1.00 93.81 403 GLU A C 1
ATOM 3186 O O . GLU A 1 403 ? 17.146 -0.004 2.377 1.00 93.81 403 GLU A O 1
ATOM 3191 N N . GLN A 1 404 ? 14.973 -0.522 2.095 1.00 92.31 404 GLN A N 1
ATOM 3192 C CA . GLN A 1 404 ? 15.052 -0.746 0.652 1.00 92.31 404 GLN A CA 1
ATOM 3193 C C . GLN A 1 404 ? 15.334 0.547 -0.124 1.00 92.31 404 GLN A C 1
ATOM 3195 O O . GLN A 1 404 ? 16.206 0.543 -0.993 1.00 92.31 404 GLN A O 1
ATOM 3200 N N . TYR A 1 405 ? 14.697 1.675 0.209 1.00 95.81 405 TYR A N 1
ATOM 3201 C CA . TYR A 1 405 ? 14.997 2.957 -0.445 1.00 95.81 405 TYR A CA 1
ATOM 3202 C C . TYR A 1 405 ? 16.434 3.422 -0.187 1.00 95.81 405 TYR A C 1
ATOM 3204 O O . TYR A 1 405 ? 17.123 3.851 -1.117 1.00 95.81 405 TYR A O 1
ATOM 3212 N N . LEU A 1 406 ? 16.917 3.308 1.057 1.00 93.94 406 LEU A N 1
ATOM 3213 C CA . LEU A 1 406 ? 18.309 3.621 1.405 1.00 93.94 406 LEU A CA 1
ATOM 3214 C C . LEU A 1 406 ? 19.290 2.738 0.640 1.00 93.94 406 LEU A C 1
ATOM 3216 O O . LEU A 1 406 ? 20.369 3.193 0.238 1.00 93.94 406 LEU A O 1
ATOM 3220 N N . TRP A 1 407 ? 18.915 1.477 0.438 1.00 89.19 407 TRP A N 1
ATOM 3221 C CA . TRP A 1 407 ? 19.693 0.567 -0.371 1.00 89.19 407 TRP A CA 1
ATOM 3222 C C . TRP A 1 407 ? 19.718 0.986 -1.849 1.00 89.19 407 TRP A C 1
ATOM 3224 O O . TRP A 1 407 ? 20.822 1.104 -2.381 1.00 89.19 407 TRP A O 1
ATOM 3234 N N . ILE A 1 408 ? 18.574 1.295 -2.478 1.00 90.81 408 ILE A N 1
ATOM 3235 C CA . ILE A 1 408 ? 18.524 1.769 -3.878 1.00 90.81 408 ILE A CA 1
ATOM 3236 C C . ILE A 1 408 ? 19.416 3.004 -4.043 1.00 90.81 408 ILE A C 1
ATOM 3238 O O . ILE A 1 408 ? 20.252 3.050 -4.943 1.00 90.81 408 ILE A O 1
ATOM 3242 N N . CYS A 1 409 ? 19.319 3.967 -3.119 1.00 91.75 409 CYS A N 1
ATOM 3243 C CA . CYS A 1 409 ? 20.165 5.162 -3.132 1.00 91.75 409 CYS A CA 1
ATOM 3244 C C . CYS A 1 409 ? 21.660 4.809 -3.049 1.00 91.75 409 CYS A C 1
ATOM 3246 O O . CYS A 1 409 ? 22.468 5.327 -3.817 1.00 91.75 409 CYS A O 1
ATOM 3248 N N . SER A 1 410 ? 22.036 3.910 -2.133 1.00 87.56 410 SER A N 1
ATOM 3249 C CA . SER A 1 410 ? 23.436 3.495 -1.951 1.00 87.56 410 SER A CA 1
ATOM 3250 C C . SER A 1 410 ? 23.976 2.731 -3.164 1.00 87.56 410 SER A C 1
ATOM 3252 O O . SER A 1 410 ? 25.150 2.867 -3.511 1.00 87.56 410 SER A O 1
ATOM 3254 N N . TRP A 1 411 ? 23.135 1.909 -3.797 1.00 84.25 411 TRP A N 1
ATOM 3255 C CA . TRP A 1 411 ? 23.477 1.179 -5.014 1.00 84.25 411 TRP A CA 1
ATOM 3256 C C . TRP A 1 411 ? 23.681 2.142 -6.182 1.00 84.25 411 TRP A C 1
ATOM 3258 O O . TRP A 1 411 ? 24.735 2.108 -6.813 1.00 84.25 411 TRP A O 1
ATOM 3268 N N . ALA A 1 412 ? 22.746 3.065 -6.397 1.00 86.81 412 ALA A N 1
ATOM 3269 C CA . ALA A 1 412 ? 22.857 4.044 -7.465 1.00 86.81 412 ALA A CA 1
ATOM 3270 C C . ALA A 1 412 ? 24.085 4.956 -7.296 1.00 86.81 412 ALA A C 1
ATOM 3272 O O . ALA A 1 412 ? 24.807 5.209 -8.254 1.00 86.81 412 ALA A O 1
ATOM 3273 N N . GLU A 1 413 ? 24.417 5.368 -6.069 1.00 87.62 413 GLU A N 1
ATOM 3274 C CA . GLU A 1 413 ? 25.663 6.099 -5.783 1.00 87.62 413 GLU A CA 1
ATOM 3275 C C . GLU A 1 413 ? 26.923 5.281 -6.060 1.00 87.62 413 GLU A C 1
ATOM 3277 O O . GLU A 1 413 ? 27.930 5.828 -6.508 1.00 87.62 413 GLU A O 1
ATOM 3282 N N . PHE A 1 414 ? 26.887 3.974 -5.804 1.00 83.19 414 PHE A N 1
ATOM 3283 C CA . PHE A 1 414 ? 28.002 3.091 -6.126 1.00 83.19 414 PHE A CA 1
ATOM 3284 C C . PHE A 1 414 ? 28.182 2.913 -7.640 1.00 83.19 414 PHE A C 1
ATOM 3286 O O . PHE A 1 414 ? 29.323 2.759 -8.092 1.00 83.19 414 PHE A O 1
ATOM 3293 N N . MET A 1 415 ? 27.086 2.902 -8.400 1.00 79.31 415 MET A N 1
ATOM 3294 C CA . MET A 1 415 ? 27.092 2.714 -9.851 1.00 79.31 415 MET A CA 1
ATOM 3295 C C . MET A 1 415 ? 27.272 4.019 -10.636 1.00 79.31 415 MET A C 1
ATOM 3297 O O . MET A 1 415 ? 27.682 3.985 -11.796 1.00 79.31 415 MET A O 1
ATOM 3301 N N . TYR A 1 416 ? 27.046 5.170 -10.002 1.00 81.31 416 TYR A N 1
ATOM 3302 C CA . TYR A 1 416 ? 27.251 6.479 -10.608 1.00 81.31 416 TYR A CA 1
ATOM 3303 C C . TYR A 1 416 ? 28.668 6.626 -11.189 1.00 81.31 416 TYR A C 1
ATOM 3305 O O . TYR A 1 416 ? 29.672 6.349 -10.525 1.00 81.31 416 TYR A O 1
ATOM 3313 N N . GLY A 1 417 ? 28.745 7.046 -12.454 1.00 74.06 417 GLY A N 1
ATOM 3314 C CA . GLY A 1 417 ? 29.993 7.160 -13.216 1.00 74.06 417 GLY A CA 1
ATOM 3315 C C . GLY A 1 417 ? 30.557 5.837 -13.753 1.00 74.06 417 GLY A C 1
ATOM 3316 O O . GLY A 1 417 ? 31.581 5.864 -14.435 1.00 74.06 417 GLY A O 1
ATOM 3317 N N . LYS A 1 418 ? 29.919 4.693 -13.464 1.00 72.31 418 LYS A N 1
ATOM 3318 C CA . LYS A 1 418 ? 30.269 3.372 -14.023 1.00 72.31 418 LYS A CA 1
ATOM 3319 C C . LYS A 1 418 ? 29.285 2.903 -15.089 1.00 72.31 418 LYS A C 1
ATOM 3321 O O . LYS A 1 418 ? 29.689 2.192 -16.001 1.00 72.31 418 LYS A O 1
ATOM 3326 N N . GLU A 1 419 ? 28.025 3.299 -14.968 1.00 60.56 419 GLU A N 1
ATOM 3327 C CA . GLU A 1 419 ? 26.928 2.928 -15.863 1.00 60.56 419 GLU A CA 1
ATOM 3328 C C . GLU A 1 419 ? 26.085 4.156 -16.232 1.00 60.56 419 GLU A C 1
ATOM 3330 O O . GLU A 1 419 ? 26.290 5.247 -15.695 1.00 60.56 419 GLU A O 1
ATOM 3335 N N . GLY A 1 420 ? 25.217 3.988 -17.232 1.00 60.28 420 GLY A N 1
ATOM 3336 C CA . GLY A 1 420 ? 24.489 5.068 -17.891 1.00 60.28 420 GLY A CA 1
ATOM 3337 C C . GLY A 1 420 ? 23.412 5.760 -17.045 1.00 60.28 420 GLY A C 1
ATOM 3338 O O . GLY A 1 420 ? 23.233 5.530 -15.854 1.00 60.28 420 GLY A O 1
ATOM 3339 N N . PHE A 1 421 ? 22.673 6.621 -17.736 1.00 57.59 421 PHE A N 1
ATOM 3340 C CA . PHE A 1 421 ? 21.655 7.552 -17.249 1.00 57.59 421 PHE A CA 1
ATOM 3341 C C . PHE A 1 421 ? 20.571 6.981 -16.306 1.00 57.59 421 PHE A C 1
ATOM 3343 O O . PHE A 1 421 ? 20.108 7.686 -15.412 1.00 57.59 421 PHE A O 1
ATOM 3350 N N . GLU A 1 422 ? 20.146 5.728 -16.483 1.00 67.25 422 GLU A N 1
ATOM 3351 C CA . GLU A 1 422 ? 18.964 5.179 -15.787 1.00 67.25 422 GLU A CA 1
ATOM 3352 C C . GLU A 1 422 ? 19.147 5.052 -14.268 1.00 67.25 422 GLU A C 1
ATOM 3354 O O . GLU A 1 422 ? 18.189 5.132 -13.502 1.00 67.25 422 GLU A O 1
ATOM 3359 N N . ILE A 1 423 ? 20.396 4.964 -13.821 1.00 79.00 423 ILE A N 1
ATOM 3360 C CA . ILE A 1 423 ? 20.767 4.861 -12.407 1.00 79.00 423 ILE A CA 1
ATOM 3361 C C . ILE A 1 423 ? 20.459 6.152 -11.642 1.00 79.00 423 ILE A C 1
ATOM 3363 O O . ILE A 1 423 ? 20.150 6.128 -10.447 1.00 79.00 423 ILE A O 1
ATOM 3367 N N . GLU A 1 424 ? 20.523 7.293 -12.328 1.00 86.56 424 GLU A N 1
ATOM 3368 C CA . GLU A 1 424 ? 20.212 8.588 -11.730 1.00 86.56 424 GLU A CA 1
ATOM 3369 C C . GLU A 1 424 ? 18.713 8.704 -11.419 1.00 86.56 424 GLU A C 1
ATOM 3371 O O . GLU A 1 424 ? 18.349 9.130 -10.318 1.00 86.56 424 GLU A O 1
ATOM 3376 N N . GLU A 1 425 ? 17.848 8.256 -12.340 1.00 86.94 425 GLU A N 1
ATOM 3377 C CA . GLU A 1 425 ? 16.387 8.212 -12.160 1.00 86.94 425 GLU A CA 1
ATOM 3378 C C . GLU A 1 425 ? 16.010 7.359 -10.937 1.00 86.94 425 GLU A C 1
ATOM 3380 O O . GLU A 1 425 ? 15.200 7.782 -10.100 1.00 86.94 425 GLU A O 1
ATOM 3385 N N . GLY A 1 426 ? 16.635 6.185 -10.805 1.00 89.19 426 GLY A N 1
ATOM 3386 C CA . GLY A 1 426 ? 16.478 5.280 -9.668 1.00 89.19 426 GLY A CA 1
ATOM 3387 C C . GLY A 1 426 ? 16.782 5.927 -8.325 1.00 89.19 426 GLY A C 1
ATOM 3388 O O . GLY A 1 426 ? 15.988 5.846 -7.382 1.00 89.19 426 GLY A O 1
ATOM 3389 N N . TRP A 1 427 ? 17.915 6.634 -8.248 1.00 93.00 427 TRP A N 1
ATOM 3390 C CA . TRP A 1 427 ? 18.313 7.369 -7.048 1.00 93.00 427 TRP A CA 1
ATOM 3391 C C . TRP A 1 427 ? 17.295 8.449 -6.684 1.00 93.00 427 TRP A C 1
ATOM 3393 O O . TRP A 1 427 ? 16.829 8.486 -5.543 1.00 93.00 427 TRP A O 1
ATOM 3403 N N . PHE A 1 428 ? 16.911 9.302 -7.642 1.00 93.38 428 PHE A N 1
ATOM 3404 C CA . PHE A 1 428 ? 15.956 10.387 -7.398 1.00 93.38 428 PHE A CA 1
ATOM 3405 C C . PHE A 1 428 ? 14.602 9.848 -6.937 1.00 93.38 428 PHE A C 1
ATOM 3407 O O . PHE A 1 428 ? 14.029 10.346 -5.965 1.00 93.38 428 PHE A O 1
ATOM 3414 N N . SER A 1 429 ? 14.110 8.809 -7.606 1.00 92.62 429 SER A N 1
ATOM 3415 C CA . SER A 1 429 ? 12.807 8.216 -7.320 1.00 92.62 429 SER A CA 1
ATOM 3416 C C . SER A 1 429 ? 12.790 7.544 -5.942 1.00 92.62 429 SER A C 1
ATOM 3418 O O . SER A 1 429 ? 11.872 7.784 -5.152 1.00 92.62 429 SER A O 1
ATOM 3420 N N . ALA A 1 430 ? 13.815 6.756 -5.598 1.00 95.12 430 ALA A N 1
ATOM 3421 C CA . ALA A 1 430 ? 13.912 6.122 -4.282 1.00 95.12 430 ALA A CA 1
ATOM 3422 C C . ALA A 1 430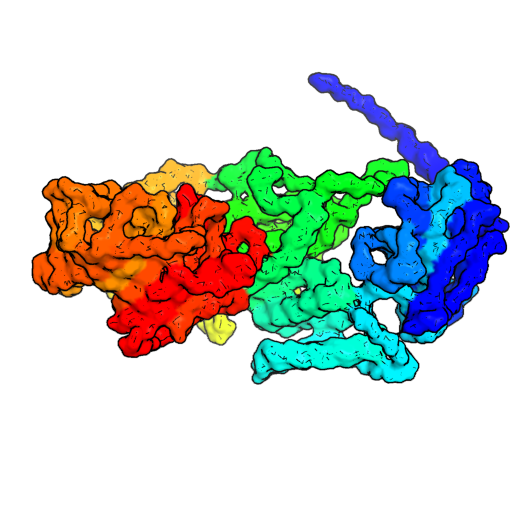 ? 14.091 7.142 -3.150 1.00 95.12 430 ALA A C 1
ATOM 3424 O O . ALA A 1 430 ? 13.473 7.001 -2.095 1.00 95.12 430 ALA A O 1
ATOM 3425 N N . ARG A 1 431 ? 14.884 8.201 -3.367 1.00 96.19 431 ARG A N 1
ATOM 3426 C CA . ARG A 1 431 ? 15.070 9.272 -2.376 1.00 96.19 431 ARG A CA 1
ATOM 3427 C C . ARG A 1 431 ? 13.786 10.067 -2.147 1.00 96.19 431 ARG A C 1
ATOM 3429 O O . ARG A 1 431 ? 13.489 10.422 -1.009 1.00 96.19 431 ARG A O 1
ATOM 3436 N N . GLN A 1 432 ? 13.004 10.312 -3.200 1.00 96.19 432 GLN A N 1
ATOM 3437 C CA . GLN A 1 432 ? 11.692 10.947 -3.071 1.00 96.19 432 GLN A CA 1
ATOM 3438 C C . GLN A 1 432 ? 10.746 10.069 -2.240 1.00 96.19 432 GLN A C 1
ATOM 3440 O O . GLN A 1 432 ? 10.134 10.565 -1.298 1.00 96.19 432 GLN A O 1
ATOM 3445 N N . ALA A 1 433 ? 10.668 8.767 -2.538 1.00 96.94 433 ALA A N 1
ATOM 3446 C CA . ALA A 1 433 ? 9.820 7.829 -1.798 1.00 96.94 433 ALA A CA 1
ATOM 3447 C C . ALA A 1 433 ? 10.247 7.686 -0.321 1.00 96.94 433 ALA A C 1
ATOM 3449 O O . ALA A 1 433 ? 9.395 7.617 0.569 1.00 96.94 433 ALA A O 1
ATOM 3450 N N . LEU A 1 434 ? 11.559 7.720 -0.045 1.00 97.69 434 LEU A N 1
ATOM 3451 C CA . LEU A 1 434 ? 12.119 7.804 1.308 1.00 97.69 434 LEU A CA 1
ATOM 3452 C C . LEU A 1 434 ? 11.593 9.046 2.045 1.00 97.69 434 LEU A C 1
ATOM 3454 O O . LEU A 1 434 ? 11.035 8.921 3.134 1.00 97.69 434 LEU A O 1
ATOM 3458 N N . ALA A 1 435 ? 11.730 10.228 1.439 1.00 97.81 435 ALA A N 1
ATOM 3459 C CA . ALA A 1 435 ? 11.303 11.497 2.029 1.00 97.81 435 ALA A CA 1
ATOM 3460 C C . ALA A 1 435 ? 9.785 11.545 2.277 1.00 97.81 435 ALA A C 1
ATOM 3462 O O . ALA A 1 435 ? 9.342 11.933 3.357 1.00 97.81 435 ALA A O 1
ATOM 3463 N N . GLU A 1 436 ? 8.983 11.085 1.314 1.00 96.75 436 GLU A N 1
ATOM 3464 C CA . GLU A 1 436 ? 7.522 11.005 1.439 1.00 96.75 436 GLU A CA 1
ATOM 3465 C C . GLU A 1 436 ? 7.093 10.022 2.532 1.00 96.75 436 GLU A C 1
ATOM 3467 O O . GLU A 1 436 ? 6.181 10.316 3.302 1.00 96.75 436 GLU A O 1
ATOM 3472 N N . THR A 1 437 ? 7.772 8.878 2.658 1.00 97.12 437 THR A N 1
ATOM 3473 C CA . THR A 1 437 ? 7.502 7.914 3.737 1.00 97.12 437 THR A CA 1
ATOM 3474 C C . THR A 1 437 ? 7.825 8.521 5.104 1.00 97.12 437 THR A C 1
ATOM 3476 O O . THR A 1 437 ? 7.026 8.399 6.028 1.00 97.12 437 THR A O 1
ATOM 3479 N N . LEU A 1 438 ? 8.945 9.241 5.237 1.00 96.75 438 LEU A N 1
ATOM 3480 C CA . LEU A 1 438 ? 9.297 9.957 6.471 1.00 96.75 438 LEU A CA 1
ATOM 3481 C C . LEU A 1 438 ? 8.273 11.049 6.816 1.00 96.75 438 LEU A C 1
ATOM 3483 O O . LEU A 1 438 ? 7.857 11.155 7.971 1.00 96.75 438 LEU A O 1
ATOM 3487 N N . GLN A 1 439 ? 7.815 11.816 5.824 1.00 95.81 439 GLN A N 1
ATOM 3488 C CA . GLN A 1 439 ? 6.766 12.823 6.005 1.00 95.81 439 GLN A CA 1
ATOM 3489 C C . GLN A 1 439 ? 5.442 12.176 6.445 1.00 95.81 439 GLN A C 1
ATOM 3491 O O . GLN A 1 439 ? 4.809 12.646 7.392 1.00 95.81 439 GLN A O 1
ATOM 3496 N N . ASN A 1 440 ? 5.056 11.055 5.827 1.00 93.88 440 ASN A N 1
ATOM 3497 C CA . ASN A 1 440 ? 3.865 10.282 6.193 1.00 93.88 440 ASN A CA 1
ATOM 3498 C C . ASN A 1 440 ? 3.957 9.653 7.587 1.00 93.88 440 ASN A C 1
ATOM 3500 O O . ASN A 1 440 ? 2.919 9.369 8.173 1.00 93.88 440 ASN A O 1
ATOM 3504 N N . LEU A 1 441 ? 5.166 9.469 8.127 1.00 94.25 441 LEU A N 1
ATOM 3505 C CA . LEU A 1 441 ? 5.426 9.077 9.516 1.00 94.25 441 LEU A CA 1
ATOM 3506 C C . LEU A 1 441 ? 5.511 10.278 10.473 1.00 94.25 441 LEU A C 1
ATOM 3508 O O . LEU A 1 441 ? 5.813 10.098 11.646 1.00 94.25 441 LEU A O 1
ATOM 3512 N N . GLY A 1 442 ? 5.273 11.505 10.002 1.00 93.50 442 GLY A N 1
ATOM 3513 C CA . GLY A 1 442 ? 5.341 12.721 10.813 1.00 93.50 442 GLY A CA 1
ATOM 3514 C C . GLY A 1 442 ? 6.764 13.210 11.112 1.00 93.50 442 GLY A C 1
ATOM 3515 O O . GLY A 1 442 ? 6.932 14.123 11.927 1.00 93.50 442 GLY A O 1
ATOM 3516 N N . LEU A 1 443 ? 7.789 12.662 10.456 1.00 94.88 443 LEU A N 1
ATOM 3517 C CA . LEU A 1 443 ? 9.201 13.024 10.632 1.00 94.88 443 LEU A CA 1
ATOM 3518 C C . LEU A 1 443 ? 9.618 14.137 9.655 1.00 94.88 443 LEU A C 1
ATOM 3520 O O . LEU A 1 443 ? 10.514 13.963 8.827 1.00 94.88 443 LEU A O 1
ATOM 3524 N N . ASN A 1 444 ? 8.943 15.284 9.742 1.00 94.94 444 ASN A N 1
ATOM 3525 C CA . ASN A 1 444 ? 9.061 16.382 8.777 1.00 94.94 444 ASN A CA 1
ATOM 3526 C C . ASN A 1 444 ? 10.494 16.920 8.630 1.00 94.94 444 ASN A C 1
ATOM 3528 O O . ASN A 1 444 ? 10.910 17.235 7.521 1.00 94.94 444 ASN A O 1
ATOM 3532 N N . GLU A 1 445 ? 11.268 17.002 9.712 1.00 93.81 445 GLU A N 1
ATOM 3533 C CA . GLU A 1 445 ? 12.650 17.495 9.673 1.00 93.81 445 GLU A CA 1
ATOM 3534 C C . GLU A 1 445 ? 13.581 16.540 8.909 1.00 93.81 445 GLU A C 1
ATOM 3536 O O . GLU A 1 445 ? 14.433 16.981 8.139 1.00 93.81 445 GLU A O 1
ATOM 3541 N N . ALA A 1 446 ? 13.395 15.227 9.083 1.00 94.88 446 ALA A N 1
ATOM 3542 C CA . ALA A 1 446 ? 14.135 14.230 8.316 1.00 94.88 446 ALA A CA 1
ATOM 3543 C C . ALA A 1 446 ? 13.709 14.248 6.844 1.00 94.88 446 ALA A C 1
ATOM 3545 O O . ALA A 1 446 ? 14.562 14.234 5.964 1.00 94.88 446 ALA A O 1
ATOM 3546 N N . ALA A 1 447 ? 12.405 14.350 6.572 1.00 97.25 447 ALA A N 1
ATOM 3547 C CA . ALA A 1 447 ? 11.894 14.470 5.211 1.00 97.25 447 ALA A CA 1
ATOM 3548 C C . ALA A 1 447 ? 12.442 15.715 4.484 1.00 97.25 447 ALA A C 1
ATOM 3550 O O . ALA A 1 447 ? 12.863 15.603 3.334 1.00 97.25 447 ALA A O 1
ATOM 3551 N N . ASP A 1 448 ? 12.500 16.881 5.145 1.00 97.50 448 ASP A N 1
ATOM 3552 C CA . ASP A 1 448 ? 13.055 18.118 4.564 1.00 97.50 448 ASP A CA 1
ATOM 3553 C C . ASP A 1 448 ? 14.531 17.961 4.177 1.00 97.50 448 ASP A C 1
ATOM 3555 O O . ASP A 1 448 ? 14.923 18.381 3.088 1.00 97.50 448 ASP A O 1
ATOM 3559 N N . LEU A 1 449 ? 15.334 17.298 5.021 1.00 96.56 449 LEU A N 1
ATOM 3560 C CA . LEU A 1 449 ? 16.740 17.004 4.724 1.00 96.56 449 LEU A CA 1
ATOM 3561 C C . LEU A 1 449 ? 16.887 16.123 3.474 1.00 96.56 449 LEU A C 1
ATOM 3563 O O . LEU A 1 449 ? 17.773 16.349 2.643 1.00 96.56 449 LEU A O 1
ATOM 3567 N N . GLU A 1 450 ? 16.011 15.132 3.317 1.00 97.31 450 GLU A N 1
ATOM 3568 C CA . GLU A 1 450 ? 16.030 14.259 2.146 1.00 97.31 450 GLU A CA 1
ATOM 3569 C C . GLU A 1 450 ? 15.590 14.985 0.870 1.00 97.31 450 GLU A C 1
ATOM 3571 O O . GLU A 1 450 ? 16.226 14.837 -0.179 1.00 97.31 450 GLU A O 1
ATOM 3576 N N . PHE A 1 451 ? 14.579 15.853 0.956 1.00 97.56 451 PHE A N 1
ATOM 3577 C CA . PHE A 1 451 ? 14.205 16.715 -0.163 1.00 97.56 451 PHE A CA 1
ATOM 3578 C C . PHE A 1 451 ? 15.306 17.726 -0.516 1.00 97.56 451 PHE A C 1
ATOM 3580 O O . PHE A 1 451 ? 15.572 17.937 -1.697 1.00 97.56 451 PHE A O 1
ATOM 3587 N N . GLU A 1 452 ? 16.000 18.321 0.458 1.00 97.38 452 GLU A N 1
ATOM 3588 C CA . GLU A 1 452 ? 17.162 19.189 0.200 1.00 97.38 452 GLU A CA 1
ATOM 3589 C C . GLU A 1 452 ? 18.291 18.427 -0.509 1.00 97.38 452 GLU A C 1
ATOM 3591 O O . GLU A 1 452 ? 18.911 18.938 -1.445 1.00 97.38 452 GLU A O 1
ATOM 3596 N N . THR A 1 453 ? 18.519 17.172 -0.119 1.00 96.00 453 THR A N 1
ATOM 3597 C CA . THR A 1 453 ? 19.514 16.305 -0.764 1.00 96.00 453 THR A CA 1
ATOM 3598 C C . THR A 1 453 ? 19.179 16.081 -2.243 1.00 96.00 453 THR A C 1
ATOM 3600 O O . THR A 1 453 ? 20.071 16.129 -3.086 1.00 96.00 453 THR A O 1
ATOM 3603 N N . ILE A 1 454 ? 17.897 15.916 -2.590 1.00 95.50 454 ILE A N 1
ATOM 3604 C CA . ILE A 1 454 ? 17.432 15.836 -3.987 1.00 95.50 454 ILE A CA 1
ATOM 3605 C C . ILE A 1 454 ? 17.721 17.135 -4.754 1.00 95.50 454 ILE A C 1
ATOM 3607 O O . ILE A 1 454 ? 18.183 17.089 -5.894 1.00 95.50 454 ILE A O 1
ATOM 3611 N N . LEU A 1 455 ? 17.454 18.296 -4.148 1.00 95.19 455 LEU A N 1
ATOM 3612 C CA . LEU A 1 455 ? 17.610 19.597 -4.812 1.00 95.19 455 LEU A CA 1
ATOM 3613 C C . LEU A 1 455 ? 19.077 19.967 -5.061 1.00 95.19 455 LEU A C 1
ATOM 3615 O O . LEU A 1 455 ? 19.387 20.608 -6.065 1.00 95.19 455 LEU A O 1
ATOM 3619 N N . THR A 1 456 ? 19.968 19.554 -4.161 1.00 94.94 456 THR A N 1
ATOM 3620 C CA . THR A 1 456 ? 21.402 19.877 -4.208 1.00 94.94 456 THR A CA 1
ATOM 3621 C C . THR A 1 456 ? 22.232 18.873 -5.006 1.00 94.94 456 THR A C 1
ATOM 3623 O O . THR A 1 456 ? 23.368 19.180 -5.371 1.00 94.94 456 THR A O 1
ATOM 3626 N N . LYS A 1 457 ? 21.687 17.689 -5.318 1.00 92.81 457 LYS A N 1
ATOM 3627 C CA . LYS A 1 457 ? 22.382 16.676 -6.122 1.00 92.81 457 LYS A CA 1
ATOM 3628 C C . LYS A 1 457 ? 22.544 17.149 -7.570 1.00 92.81 457 LYS A C 1
ATOM 3630 O O . LYS A 1 457 ? 21.562 17.408 -8.266 1.00 92.81 457 LYS A O 1
ATOM 3635 N N . ASP A 1 458 ? 23.788 17.219 -8.037 1.00 88.06 458 ASP A N 1
ATOM 3636 C CA . ASP A 1 458 ? 24.132 17.649 -9.397 1.00 88.06 458 ASP A CA 1
ATOM 3637 C C . ASP A 1 458 ? 24.249 16.468 -10.374 1.00 88.06 458 ASP A C 1
ATOM 3639 O O . ASP A 1 458 ? 25.318 16.175 -10.901 1.00 88.06 458 ASP A O 1
ATOM 3643 N N . TRP A 1 459 ? 23.150 15.732 -10.543 1.00 82.12 459 TRP A N 1
ATOM 3644 C CA . TRP A 1 459 ? 23.022 14.637 -11.514 1.00 82.12 459 TRP A CA 1
ATOM 3645 C C . TRP A 1 459 ? 22.115 15.079 -12.676 1.00 82.12 459 TRP A C 1
ATOM 3647 O O . TRP A 1 459 ? 21.195 15.887 -12.482 1.00 82.12 459 TRP A O 1
ATOM 3657 N N . THR A 1 460 ? 22.397 14.630 -13.898 1.00 76.19 460 THR A N 1
ATOM 3658 C CA . THR A 1 460 ? 21.739 15.084 -15.134 1.00 76.19 460 THR A CA 1
ATOM 3659 C C . THR A 1 460 ? 20.747 14.046 -15.658 1.00 76.19 460 THR A C 1
ATOM 3661 O O . THR A 1 460 ? 21.009 13.360 -16.642 1.00 76.19 460 THR A O 1
ATOM 3664 N N . ASP A 1 461 ? 19.567 14.002 -15.040 1.00 74.62 461 ASP A N 1
ATOM 3665 C CA . ASP A 1 461 ? 18.469 13.120 -15.440 1.00 74.62 461 ASP A CA 1
ATOM 3666 C C . ASP A 1 461 ? 17.366 13.883 -16.228 1.00 74.62 461 ASP A C 1
ATOM 3668 O O . ASP A 1 461 ? 16.996 15.007 -15.880 1.00 74.62 461 ASP A O 1
ATOM 3672 N N . ILE A 1 462 ? 16.814 13.289 -17.297 1.00 72.69 462 ILE A N 1
ATOM 3673 C CA . ILE A 1 462 ? 15.694 13.829 -18.092 1.00 72.69 462 ILE A CA 1
ATOM 3674 C C . ILE A 1 462 ? 14.385 13.818 -17.296 1.00 72.69 462 ILE A C 1
ATOM 3676 O O . ILE A 1 462 ? 13.492 14.619 -17.588 1.00 72.69 462 ILE A O 1
ATOM 3680 N N . TYR A 1 463 ? 14.268 12.947 -16.287 1.00 76.44 463 TYR A N 1
ATOM 3681 C CA . TYR A 1 463 ? 13.121 12.875 -15.382 1.00 76.44 463 TYR A CA 1
ATOM 3682 C C . TYR A 1 463 ? 13.282 13.769 -14.146 1.00 76.44 463 TYR A C 1
ATOM 3684 O O . TYR A 1 463 ? 12.282 14.082 -13.488 1.00 76.44 463 TYR A O 1
ATOM 3692 N N . ARG A 1 464 ? 14.493 14.296 -13.899 1.00 81.00 464 ARG A N 1
ATOM 3693 C CA . ARG A 1 464 ? 14.847 15.152 -12.754 1.00 81.00 464 ARG A CA 1
ATOM 3694 C C . ARG A 1 464 ? 13.837 16.264 -12.507 1.00 81.00 464 ARG A C 1
ATOM 3696 O O . ARG A 1 464 ? 13.451 16.498 -11.366 1.00 81.00 464 ARG A O 1
ATOM 3703 N N . GLY A 1 465 ? 13.358 16.928 -13.562 1.00 87.00 465 GLY A N 1
ATOM 3704 C CA . GLY A 1 465 ? 12.401 18.034 -13.436 1.00 87.00 465 GLY A CA 1
ATOM 3705 C C . GLY A 1 465 ? 11.124 17.660 -12.670 1.00 87.00 465 GLY A C 1
ATOM 3706 O O . GLY A 1 465 ? 10.606 18.470 -11.905 1.00 87.00 465 GLY A O 1
ATOM 3707 N N . ARG A 1 466 ? 10.629 16.422 -12.808 1.00 89.19 466 ARG A N 1
ATOM 3708 C CA . ARG A 1 466 ? 9.454 15.954 -12.052 1.00 89.19 466 ARG A CA 1
ATOM 3709 C C . ARG A 1 466 ? 9.779 15.850 -10.561 1.00 89.19 466 ARG A C 1
ATOM 3711 O O . ARG A 1 466 ? 9.050 16.409 -9.743 1.00 89.19 466 ARG A O 1
ATOM 3718 N N . THR A 1 467 ? 10.867 15.167 -10.218 1.00 91.69 467 THR A N 1
ATOM 3719 C CA . THR A 1 467 ? 11.272 14.925 -8.825 1.00 91.69 467 THR A CA 1
ATOM 3720 C C . THR A 1 467 ? 11.663 16.217 -8.108 1.00 91.69 467 THR A C 1
ATOM 3722 O O . THR A 1 467 ? 11.300 16.415 -6.949 1.00 91.69 467 THR A O 1
ATOM 3725 N N . LEU A 1 468 ? 12.307 17.158 -8.809 1.00 93.94 468 LEU A N 1
ATOM 3726 C CA . LEU A 1 468 ? 12.617 18.484 -8.265 1.00 93.94 468 LEU A CA 1
ATOM 3727 C C . LEU A 1 468 ? 11.354 19.273 -7.907 1.00 93.94 468 LEU A C 1
ATOM 3729 O O . LEU A 1 468 ? 11.318 19.897 -6.849 1.00 93.94 468 LEU A O 1
ATOM 3733 N N . ASN A 1 469 ? 10.320 19.240 -8.751 1.00 94.56 469 ASN A N 1
ATOM 3734 C CA . ASN A 1 469 ? 9.072 19.952 -8.466 1.00 94.56 469 ASN A CA 1
ATOM 3735 C C . ASN A 1 469 ? 8.380 19.401 -7.218 1.00 94.56 469 ASN A C 1
ATOM 3737 O O . ASN A 1 469 ? 7.955 20.185 -6.370 1.00 94.56 469 ASN A O 1
ATOM 3741 N N . VAL A 1 470 ? 8.346 18.072 -7.065 1.00 94.06 470 VAL A N 1
ATOM 3742 C CA . VAL A 1 470 ? 7.804 17.426 -5.860 1.00 94.06 470 VAL A CA 1
ATOM 3743 C C . VAL A 1 470 ? 8.628 17.774 -4.623 1.00 94.06 470 VAL A C 1
ATOM 3745 O O . VAL A 1 470 ? 8.053 18.096 -3.582 1.00 94.06 470 VAL A O 1
ATOM 3748 N N . ALA A 1 471 ? 9.960 17.748 -4.719 1.00 96.62 471 ALA A N 1
ATOM 3749 C CA . ALA A 1 471 ? 10.830 18.105 -3.605 1.00 96.62 471 ALA A CA 1
ATOM 3750 C C . ALA A 1 471 ? 10.615 19.565 -3.172 1.00 96.62 471 ALA A C 1
ATOM 3752 O O . ALA A 1 471 ? 10.384 19.822 -1.994 1.00 96.62 471 ALA A O 1
ATOM 3753 N N . LYS A 1 472 ? 10.594 20.522 -4.111 1.00 97.75 472 LYS A N 1
ATOM 3754 C CA . LYS A 1 472 ? 10.339 21.942 -3.801 1.00 97.75 472 LYS A CA 1
ATOM 3755 C C . LYS A 1 472 ? 8.974 22.146 -3.136 1.00 97.75 472 LYS A C 1
ATOM 3757 O O . LYS A 1 472 ? 8.909 22.752 -2.067 1.00 97.75 472 LYS A O 1
ATOM 3762 N N . SER A 1 473 ? 7.897 21.603 -3.712 1.00 97.88 473 SER A N 1
ATOM 3763 C CA . SER A 1 473 ? 6.551 21.775 -3.148 1.00 97.88 473 SER A CA 1
ATOM 3764 C C . SER A 1 473 ? 6.404 21.111 -1.776 1.00 97.88 473 SER A C 1
ATOM 3766 O O . SER A 1 473 ? 5.790 21.691 -0.886 1.00 97.88 473 SER A O 1
ATOM 3768 N N . SER A 1 474 ? 6.999 19.932 -1.565 1.00 97.88 474 SER A N 1
ATOM 3769 C CA . SER A 1 474 ? 6.912 19.216 -0.280 1.00 97.88 474 SER A CA 1
ATOM 3770 C C . SER A 1 474 ? 7.670 19.938 0.836 1.00 97.88 474 SER A C 1
ATOM 3772 O O . SER A 1 474 ? 7.209 19.977 1.973 1.00 97.88 474 SER A O 1
ATOM 3774 N N . ARG A 1 475 ? 8.789 20.600 0.520 1.00 98.06 475 ARG A N 1
ATOM 3775 C CA . ARG A 1 475 ? 9.481 21.468 1.487 1.00 98.06 475 ARG A CA 1
ATOM 3776 C C . ARG A 1 475 ? 8.667 22.706 1.852 1.00 98.06 475 ARG A C 1
ATOM 3778 O O . ARG A 1 475 ? 8.659 23.114 3.012 1.00 98.06 475 ARG A O 1
ATOM 3785 N N . ILE A 1 476 ? 7.966 23.304 0.885 1.00 98.50 476 ILE A N 1
ATOM 3786 C CA . ILE A 1 476 ? 7.016 24.394 1.159 1.00 98.50 476 ILE A CA 1
ATOM 3787 C C . ILE A 1 476 ? 5.888 23.892 2.071 1.00 98.50 476 ILE A C 1
ATOM 3789 O O . ILE A 1 476 ? 5.562 24.556 3.050 1.00 98.50 476 ILE A O 1
ATOM 3793 N N . GLU A 1 477 ? 5.341 22.704 1.806 1.00 98.06 477 GLU A N 1
ATOM 3794 C CA . GLU A 1 477 ? 4.331 22.066 2.658 1.00 98.06 477 GLU A CA 1
ATOM 3795 C C . GLU A 1 477 ? 4.826 21.863 4.097 1.00 98.06 477 GLU A C 1
ATOM 3797 O O . GLU A 1 477 ? 4.139 22.258 5.035 1.00 98.06 477 GLU A O 1
ATOM 3802 N N . ILE A 1 478 ? 6.048 21.352 4.283 1.00 97.12 478 ILE A N 1
ATOM 3803 C CA . ILE A 1 478 ? 6.657 21.190 5.613 1.00 97.12 478 ILE A CA 1
ATOM 3804 C C . ILE A 1 478 ? 6.768 22.536 6.348 1.00 97.12 478 ILE A C 1
ATOM 3806 O O . ILE A 1 478 ? 6.444 22.613 7.533 1.00 97.12 478 ILE A O 1
ATOM 3810 N N . LYS A 1 479 ? 7.171 23.612 5.659 1.00 97.62 479 LYS A N 1
ATOM 3811 C CA . LYS A 1 479 ? 7.227 24.965 6.246 1.00 97.62 479 LYS A CA 1
ATOM 3812 C C . LYS A 1 479 ? 5.840 25.484 6.628 1.00 97.62 479 LYS A C 1
ATOM 3814 O O . LYS A 1 479 ? 5.692 26.106 7.680 1.00 97.62 479 LYS A O 1
ATOM 3819 N N . ILE A 1 480 ? 4.821 25.220 5.808 1.00 97.19 480 ILE A N 1
ATOM 3820 C CA . ILE A 1 480 ? 3.425 25.564 6.115 1.00 97.19 480 ILE A CA 1
ATOM 3821 C C . ILE A 1 480 ? 2.972 24.840 7.389 1.00 97.19 480 ILE A C 1
ATOM 3823 O O . ILE A 1 480 ? 2.484 25.495 8.309 1.00 97.19 480 ILE A O 1
ATOM 3827 N N . ASP A 1 481 ? 3.226 23.533 7.493 1.00 93.19 481 ASP A N 1
ATOM 3828 C CA . ASP A 1 481 ? 2.893 22.719 8.674 1.00 93.19 481 ASP A CA 1
ATOM 3829 C C . ASP A 1 481 ? 3.642 23.177 9.945 1.00 93.19 481 ASP A C 1
ATOM 3831 O O . ASP A 1 481 ? 3.191 22.944 11.067 1.00 93.19 481 ASP A O 1
ATOM 3835 N N . GLN A 1 482 ? 4.785 23.852 9.787 1.00 93.06 482 GLN A N 1
ATOM 3836 C CA . GLN A 1 482 ? 5.557 24.477 10.868 1.00 93.06 482 GLN A CA 1
ATOM 3837 C C . GLN A 1 482 ? 5.085 25.904 11.214 1.00 93.06 482 GLN A C 1
ATOM 3839 O O . GLN A 1 482 ? 5.712 26.574 12.038 1.00 93.06 482 GLN A O 1
ATOM 3844 N N . GLY A 1 483 ? 4.005 26.394 10.597 1.00 95.62 483 GLY A N 1
ATOM 3845 C CA . GLY A 1 483 ? 3.485 27.748 10.811 1.00 95.62 483 GLY A CA 1
ATOM 3846 C C . GLY A 1 483 ? 4.326 28.848 10.154 1.00 95.62 483 GLY A C 1
ATOM 3847 O O . GLY A 1 483 ? 4.267 30.000 10.576 1.00 95.62 483 GLY A O 1
ATOM 3848 N N . GLN A 1 484 ? 5.122 28.510 9.134 1.00 97.62 484 GLN A N 1
ATOM 3849 C CA . GLN A 1 484 ? 6.035 29.425 8.435 1.00 97.62 484 GLN A CA 1
ATOM 3850 C C . GLN A 1 484 ? 5.531 29.816 7.035 1.00 97.62 484 GLN A C 1
ATOM 3852 O O . GLN A 1 484 ? 6.334 30.114 6.151 1.00 97.62 484 GLN A O 1
ATOM 3857 N N . ALA A 1 485 ? 4.215 29.797 6.804 1.00 97.94 485 ALA A N 1
ATOM 3858 C CA . ALA A 1 485 ? 3.631 30.194 5.523 1.00 97.94 485 ALA A CA 1
ATOM 3859 C C . ALA A 1 485 ? 3.956 31.665 5.180 1.00 97.94 485 ALA A C 1
ATOM 3861 O O . ALA A 1 485 ? 3.897 32.545 6.041 1.00 97.94 485 ALA A O 1
ATOM 3862 N N . GLN A 1 486 ? 4.293 31.937 3.916 1.00 98.31 486 GLN A N 1
ATOM 3863 C CA . GLN A 1 486 ? 4.661 33.269 3.414 1.00 98.31 486 GLN A CA 1
ATOM 3864 C C . GLN A 1 486 ? 4.035 33.523 2.037 1.00 98.31 486 GLN A C 1
ATOM 3866 O O . GLN A 1 486 ? 3.917 32.602 1.236 1.00 98.31 486 GLN A O 1
ATOM 3871 N N . GLU A 1 487 ? 3.703 34.779 1.721 1.00 98.25 487 GLU A N 1
ATOM 3872 C CA . GLU A 1 487 ? 3.146 35.165 0.407 1.00 98.25 487 GLU A CA 1
ATOM 3873 C C . GLU A 1 487 ? 4.074 34.806 -0.770 1.00 98.25 487 GLU A C 1
ATOM 3875 O O . GLU A 1 487 ? 3.622 34.329 -1.807 1.00 98.25 487 GLU A O 1
ATOM 3880 N N . SER A 1 488 ? 5.395 34.933 -0.599 1.00 98.12 488 SER A N 1
ATOM 3881 C CA . SER A 1 488 ? 6.375 34.552 -1.630 1.00 98.12 488 SER A CA 1
ATOM 3882 C C . SER A 1 488 ? 6.267 33.084 -2.060 1.00 98.12 488 SER A C 1
ATOM 3884 O O . SER A 1 488 ? 6.555 32.770 -3.215 1.00 98.12 488 SER A O 1
ATOM 3886 N N . MET A 1 489 ? 5.811 32.196 -1.168 1.00 98.50 489 MET A N 1
ATOM 3887 C CA . MET A 1 489 ? 5.619 30.778 -1.475 1.00 98.50 489 MET A CA 1
ATOM 3888 C C . MET A 1 489 ? 4.472 30.554 -2.467 1.00 98.50 489 MET A C 1
ATOM 3890 O O . MET A 1 489 ? 4.530 29.600 -3.235 1.00 98.50 489 MET A O 1
ATOM 3894 N N . LEU A 1 490 ? 3.449 31.420 -2.504 1.00 98.56 490 LEU A N 1
ATOM 3895 C CA . LEU A 1 490 ? 2.356 31.300 -3.478 1.00 98.56 490 LEU A CA 1
ATOM 3896 C C . LEU A 1 490 ? 2.862 31.526 -4.907 1.00 98.56 490 LEU A C 1
ATOM 3898 O O . LEU A 1 490 ? 2.548 30.738 -5.796 1.00 98.56 490 LEU A O 1
ATOM 3902 N N . ALA A 1 491 ? 3.700 32.549 -5.107 1.00 98.00 491 ALA A N 1
ATOM 3903 C CA . ALA A 1 491 ? 4.321 32.823 -6.403 1.00 98.00 491 ALA A CA 1
ATOM 3904 C C . ALA A 1 491 ? 5.262 31.687 -6.846 1.00 98.00 491 ALA A C 1
ATOM 3906 O O . ALA A 1 491 ? 5.313 31.346 -8.029 1.00 98.00 491 ALA A O 1
ATOM 3907 N N . GLU A 1 492 ? 5.987 31.080 -5.901 1.00 98.06 492 GLU A N 1
ATOM 3908 C CA . GLU A 1 492 ? 6.821 29.906 -6.171 1.00 98.06 492 GLU A CA 1
ATOM 3909 C C . GLU A 1 492 ? 5.971 28.694 -6.583 1.00 98.06 492 GLU A C 1
ATOM 3911 O O . GLU A 1 492 ? 6.259 28.061 -7.598 1.00 98.06 492 GLU A O 1
ATOM 3916 N N . LEU A 1 493 ? 4.886 28.403 -5.859 1.00 98.31 493 LEU A N 1
ATOM 3917 C CA . LEU A 1 493 ? 3.975 27.300 -6.181 1.00 98.31 493 LEU A CA 1
ATOM 3918 C C . LEU A 1 493 ? 3.307 27.479 -7.553 1.00 98.31 493 LEU A C 1
ATOM 3920 O O . LEU A 1 493 ? 3.214 26.509 -8.303 1.00 98.31 493 LEU A O 1
ATOM 3924 N N . ASP A 1 494 ? 2.919 28.701 -7.925 1.00 98.31 494 ASP A N 1
ATOM 3925 C CA . ASP A 1 494 ? 2.389 29.001 -9.263 1.00 98.31 494 ASP A CA 1
ATOM 3926 C C . ASP A 1 494 ? 3.405 28.686 -10.370 1.00 98.31 494 ASP A C 1
ATOM 3928 O O . ASP A 1 494 ? 3.068 28.058 -11.379 1.00 98.31 494 ASP A O 1
ATOM 3932 N N . ALA A 1 495 ? 4.671 29.066 -10.170 1.00 97.62 495 ALA A N 1
ATOM 3933 C CA . ALA A 1 495 ? 5.736 28.745 -11.116 1.00 97.62 495 ALA A CA 1
ATOM 3934 C C . ALA A 1 495 ? 5.949 27.225 -11.241 1.00 97.62 495 ALA A C 1
ATOM 3936 O O . ALA A 1 495 ? 6.100 26.717 -12.356 1.00 97.62 495 ALA A O 1
ATOM 3937 N N . LEU A 1 496 ? 5.901 26.495 -10.120 1.00 97.12 496 LEU A N 1
ATOM 3938 C CA . LEU A 1 496 ? 6.052 25.036 -10.098 1.00 97.12 496 LEU A CA 1
ATOM 3939 C C . LEU A 1 496 ? 4.899 24.309 -10.797 1.00 97.12 496 LEU A C 1
ATOM 3941 O O . LEU A 1 496 ? 5.139 23.330 -11.505 1.00 97.12 496 LEU A O 1
ATOM 3945 N N . VAL A 1 497 ? 3.657 24.785 -10.653 1.00 97.44 497 VAL A N 1
ATOM 3946 C CA . VAL A 1 497 ? 2.503 24.235 -11.385 1.00 97.44 497 VAL A CA 1
ATOM 3947 C C . VAL A 1 497 ? 2.714 24.365 -12.894 1.00 97.44 497 VAL A C 1
ATOM 3949 O O . VAL A 1 497 ? 2.521 23.396 -13.635 1.00 97.44 497 VAL A O 1
ATOM 3952 N N . GLU A 1 498 ? 3.143 25.535 -13.365 1.00 96.94 498 GLU A N 1
ATOM 3953 C CA . GLU A 1 498 ? 3.367 25.772 -14.792 1.00 96.94 498 GLU A CA 1
ATOM 3954 C C . GLU A 1 498 ? 4.563 24.979 -15.340 1.00 96.94 498 GLU A C 1
ATOM 3956 O O . GLU A 1 498 ? 4.504 24.467 -16.463 1.00 96.94 498 GLU A O 1
ATOM 3961 N N . GLU A 1 499 ? 5.628 24.815 -14.552 1.00 95.44 499 GLU A N 1
ATOM 3962 C CA . GLU A 1 499 ? 6.749 23.926 -14.881 1.00 95.44 499 GLU A CA 1
ATOM 3963 C C . GLU A 1 499 ? 6.281 22.465 -14.994 1.00 95.44 499 GLU A C 1
ATOM 3965 O O . GLU A 1 499 ? 6.549 21.789 -15.994 1.00 95.44 499 GLU A O 1
ATOM 3970 N N . ALA A 1 500 ? 5.509 21.988 -14.016 1.00 93.00 500 ALA A N 1
ATOM 3971 C CA . ALA A 1 500 ? 4.998 20.625 -13.990 1.00 93.00 500 ALA A CA 1
ATOM 3972 C C . ALA A 1 500 ? 4.026 20.334 -15.147 1.00 93.00 500 ALA A C 1
ATOM 3974 O O . ALA A 1 500 ? 4.088 19.249 -15.722 1.00 93.00 500 ALA A O 1
ATOM 3975 N N . LYS A 1 501 ? 3.176 21.287 -15.554 1.00 92.81 501 LYS A N 1
ATOM 3976 C CA . LYS A 1 501 ? 2.295 21.131 -16.732 1.00 92.81 501 LYS A CA 1
ATOM 3977 C C . LYS A 1 501 ? 3.075 21.026 -18.047 1.00 92.81 501 LYS A C 1
ATOM 3979 O O . LYS A 1 501 ? 2.661 20.284 -18.939 1.00 92.81 501 LYS A O 1
ATOM 3984 N N . LYS A 1 502 ? 4.196 21.749 -18.179 1.00 93.31 502 LYS A N 1
ATOM 3985 C CA . LYS A 1 502 ? 5.055 21.727 -19.380 1.00 93.31 502 LYS A CA 1
ATOM 3986 C C . LYS A 1 502 ? 5.905 20.461 -19.480 1.00 93.31 502 LYS A C 1
ATOM 3988 O O . LYS A 1 502 ? 6.273 20.068 -20.585 1.00 93.31 502 LYS A O 1
ATOM 3993 N N . ASN A 1 503 ? 6.207 19.819 -18.353 1.00 88.50 503 ASN A N 1
ATOM 3994 C CA . ASN A 1 503 ? 6.990 18.591 -18.330 1.00 88.50 503 ASN A CA 1
ATOM 3995 C C . ASN A 1 503 ? 6.165 17.403 -18.887 1.00 88.50 503 ASN A C 1
ATOM 3997 O O . ASN A 1 503 ? 5.119 17.068 -18.321 1.00 88.50 503 ASN A O 1
ATOM 4001 N N . PRO A 1 504 ? 6.602 16.731 -19.973 1.00 85.38 504 PRO A N 1
ATOM 4002 C CA . PRO A 1 504 ? 5.874 15.599 -20.552 1.00 85.38 504 PRO A CA 1
ATOM 4003 C C . PRO A 1 504 ? 5.823 14.360 -19.643 1.00 85.38 504 PRO A C 1
ATOM 4005 O O . PRO A 1 504 ? 4.953 13.513 -19.840 1.00 85.38 504 PRO A O 1
ATOM 4008 N N . TYR A 1 505 ? 6.710 14.273 -18.649 1.00 85.25 505 TYR A N 1
ATOM 4009 C CA . TYR A 1 505 ? 6.830 13.152 -17.713 1.00 85.25 505 TYR A CA 1
ATOM 4010 C C . TYR A 1 505 ? 6.094 13.379 -16.385 1.00 85.25 505 TYR A C 1
ATOM 4012 O O . TYR A 1 505 ? 5.938 12.450 -15.593 1.00 85.25 505 TYR A O 1
ATOM 4020 N N . SER A 1 506 ? 5.615 14.599 -16.128 1.00 86.00 506 SER A N 1
ATOM 4021 C CA . SER A 1 506 ? 4.763 14.893 -14.973 1.00 86.00 506 SER A CA 1
ATOM 4022 C C . SER A 1 506 ? 3.322 14.489 -15.270 1.00 86.00 506 SER A C 1
ATOM 4024 O O . SER A 1 506 ? 2.718 14.971 -16.230 1.00 86.00 506 SER A O 1
ATOM 4026 N N . ASN A 1 507 ? 2.731 13.622 -14.453 1.00 85.12 507 ASN A N 1
ATOM 4027 C CA . ASN A 1 507 ? 1.314 13.277 -14.583 1.00 85.12 507 ASN A CA 1
ATOM 4028 C C . ASN A 1 507 ? 0.408 14.369 -13.979 1.00 85.12 507 ASN A C 1
ATOM 4030 O O . ASN A 1 507 ? 0.881 15.301 -13.323 1.00 85.12 507 ASN A O 1
ATOM 4034 N N . ARG A 1 508 ? -0.905 14.245 -14.205 1.00 87.44 508 ARG A N 1
ATOM 4035 C CA . ARG A 1 508 ? -1.916 15.165 -13.663 1.00 87.44 508 ARG A CA 1
ATOM 4036 C C . ARG A 1 508 ? -1.800 15.324 -12.145 1.00 87.44 508 ARG A C 1
ATOM 4038 O O . ARG A 1 508 ? -1.680 16.441 -11.659 1.00 87.44 508 ARG A O 1
ATOM 4045 N N . LEU A 1 509 ? -1.736 14.205 -11.427 1.00 88.75 509 LEU A N 1
ATOM 4046 C CA . LEU A 1 509 ? -1.640 14.176 -9.965 1.00 88.75 509 LEU A CA 1
ATOM 4047 C C . LEU A 1 509 ? -0.437 14.968 -9.425 1.00 88.75 509 LEU A C 1
ATOM 4049 O O . LEU A 1 509 ? -0.523 15.546 -8.345 1.00 88.75 509 LEU A O 1
ATOM 4053 N N . SER A 1 510 ? 0.666 15.037 -10.181 1.00 89.75 510 SER A N 1
ATOM 4054 C CA . SER A 1 510 ? 1.887 15.735 -9.763 1.00 89.75 510 SER A CA 1
ATOM 4055 C C . SER A 1 510 ? 1.674 17.241 -9.608 1.00 89.75 510 SER A C 1
ATOM 4057 O O . SER A 1 510 ? 2.043 17.792 -8.577 1.00 89.75 510 SER A O 1
ATOM 4059 N N . TRP A 1 511 ? 1.066 17.920 -10.588 1.00 94.12 511 TRP A N 1
ATOM 4060 C CA . TRP A 1 511 ? 0.786 19.357 -10.448 1.00 94.12 511 TRP A CA 1
ATOM 4061 C C . TRP A 1 511 ? -0.420 19.619 -9.539 1.00 94.12 511 TRP A C 1
ATOM 4063 O O . TRP A 1 511 ? -0.479 20.650 -8.878 1.00 94.12 511 TRP A O 1
ATOM 4073 N N . GLU A 1 512 ? -1.361 18.674 -9.457 1.00 95.38 512 GLU A N 1
ATOM 4074 C CA . GLU A 1 512 ? -2.560 18.773 -8.613 1.00 95.38 512 GLU A CA 1
ATOM 4075 C C . GLU A 1 512 ? -2.171 18.767 -7.128 1.00 95.38 512 GLU A C 1
ATOM 4077 O O . GLU A 1 512 ? -2.734 19.504 -6.323 1.00 95.38 512 GLU A O 1
ATOM 4082 N N . ARG A 1 513 ? -1.123 18.008 -6.779 1.00 95.81 513 ARG A N 1
ATOM 4083 C CA . ARG A 1 513 ? -0.483 18.046 -5.460 1.00 95.81 513 ARG A CA 1
ATOM 4084 C C . ARG A 1 513 ? 0.089 19.426 -5.124 1.00 95.81 513 ARG A C 1
ATOM 4086 O O . ARG A 1 513 ? -0.090 19.883 -4.001 1.00 95.81 513 ARG A O 1
ATOM 4093 N N . ILE A 1 514 ? 0.727 20.103 -6.081 1.00 98.00 514 ILE A N 1
ATOM 4094 C CA . ILE A 1 514 ? 1.291 21.450 -5.875 1.00 98.00 514 ILE A CA 1
ATOM 4095 C C . ILE A 1 514 ? 0.163 22.463 -5.609 1.00 98.00 514 ILE A C 1
ATOM 4097 O O . ILE A 1 514 ? 0.274 23.287 -4.701 1.00 98.00 514 ILE A O 1
ATOM 4101 N N . GLU A 1 515 ? -0.960 22.355 -6.326 1.00 98.31 515 GLU A N 1
ATOM 4102 C CA . GLU A 1 515 ? -2.164 23.170 -6.083 1.00 98.31 515 GLU A CA 1
ATOM 4103 C C . GLU A 1 515 ? -2.784 22.899 -4.698 1.00 98.31 515 GLU A C 1
ATOM 4105 O O . GLU A 1 515 ? -3.253 23.821 -4.030 1.00 98.31 515 GLU A O 1
ATOM 4110 N N . ILE A 1 516 ? -2.742 21.656 -4.203 1.00 98.38 516 ILE A N 1
ATOM 4111 C CA . ILE A 1 516 ? -3.162 21.338 -2.826 1.00 98.38 516 ILE A CA 1
ATOM 4112 C C . ILE A 1 516 ? -2.237 22.020 -1.808 1.00 98.38 516 ILE A C 1
ATOM 4114 O O . ILE A 1 516 ? -2.728 22.631 -0.856 1.00 98.38 516 ILE A O 1
ATOM 4118 N N . THR A 1 517 ? -0.914 21.986 -2.011 1.00 98.44 517 THR A N 1
ATOM 4119 C CA . THR A 1 517 ? 0.041 22.726 -1.165 1.00 98.44 517 THR A CA 1
ATOM 4120 C C . THR A 1 517 ? -0.235 24.233 -1.199 1.00 98.44 517 THR A C 1
ATOM 4122 O O . THR A 1 517 ? -0.197 24.894 -0.160 1.00 98.44 517 THR A O 1
ATOM 4125 N N . LYS A 1 518 ? -0.600 24.780 -2.363 1.00 98.62 518 LYS A N 1
ATOM 4126 C CA . LYS A 1 518 ? -1.021 26.181 -2.510 1.00 98.62 518 LYS A CA 1
ATOM 4127 C C . LYS A 1 518 ? -2.293 26.485 -1.725 1.00 98.62 518 LYS A C 1
ATOM 4129 O O . LYS A 1 518 ? -2.340 27.500 -1.034 1.00 98.62 518 LYS A O 1
ATOM 4134 N N . ALA A 1 519 ? -3.290 25.603 -1.758 1.00 98.62 519 ALA A N 1
ATOM 4135 C CA . ALA A 1 519 ? -4.497 25.754 -0.949 1.00 98.62 519 ALA A CA 1
ATOM 4136 C C . ALA A 1 519 ? -4.190 25.751 0.558 1.00 98.62 519 ALA A C 1
ATOM 4138 O O . ALA A 1 519 ? -4.727 26.585 1.288 1.00 98.62 519 ALA A O 1
ATOM 4139 N N . LYS A 1 520 ? -3.285 24.878 1.022 1.00 98.50 520 LYS A N 1
ATOM 4140 C CA . LYS A 1 520 ? -2.804 24.898 2.415 1.00 98.50 520 LYS A CA 1
ATOM 4141 C C . LYS A 1 520 ? -2.128 26.228 2.755 1.00 98.50 520 LYS A C 1
ATOM 4143 O O . LYS A 1 520 ? -2.463 26.836 3.764 1.00 98.50 520 LYS A O 1
ATOM 4148 N N . CYS A 1 521 ? -1.247 26.716 1.880 1.00 98.50 521 CYS A N 1
ATOM 4149 C CA . CYS A 1 521 ? -0.571 28.003 2.052 1.00 98.50 521 CYS A CA 1
ATOM 4150 C C . CYS A 1 521 ? -1.576 29.161 2.172 1.00 98.50 521 CYS A C 1
ATOM 4152 O O . CYS A 1 521 ? -1.506 29.946 3.117 1.00 98.50 521 CYS A O 1
ATOM 4154 N N . LEU A 1 522 ? -2.563 29.222 1.268 1.00 98.56 522 LEU A N 1
ATOM 4155 C CA . LEU A 1 522 ? -3.652 30.204 1.304 1.00 98.56 522 LEU A CA 1
ATOM 4156 C C . LEU A 1 522 ? -4.421 30.146 2.630 1.00 98.56 522 LEU A C 1
ATOM 4158 O O . LEU A 1 522 ? -4.653 31.186 3.245 1.00 98.56 522 LEU A O 1
ATOM 4162 N N . ALA A 1 523 ? -4.787 28.948 3.093 1.00 98.19 523 ALA A N 1
ATOM 4163 C CA . ALA A 1 523 ? -5.497 28.776 4.357 1.00 98.19 523 ALA A CA 1
ATOM 4164 C C . ALA A 1 523 ? -4.667 29.251 5.561 1.00 98.19 523 ALA A C 1
ATOM 4166 O O . ALA A 1 523 ? -5.187 30.004 6.385 1.00 98.19 523 ALA A O 1
ATOM 4167 N N . SER A 1 524 ? -3.376 28.905 5.628 1.00 97.81 524 SER A N 1
ATOM 4168 C CA . SER A 1 524 ? -2.465 29.360 6.691 1.00 97.81 524 SER A CA 1
ATOM 4169 C C . SER A 1 524 ? -2.211 30.872 6.676 1.00 97.81 524 SER A C 1
ATOM 4171 O O . SER A 1 524 ? -1.914 31.449 7.718 1.00 97.81 524 SER A O 1
ATOM 4173 N N . LEU A 1 525 ? -2.371 31.529 5.523 1.00 97.88 525 LEU A N 1
ATOM 4174 C CA . LEU A 1 525 ? -2.342 32.991 5.382 1.00 97.88 525 LEU A CA 1
ATOM 4175 C C . LEU A 1 525 ? -3.703 33.659 5.680 1.00 97.88 525 LEU A C 1
ATOM 4177 O O . LEU A 1 525 ? -3.852 34.865 5.493 1.00 97.88 525 LEU A O 1
ATOM 4181 N N . GLY A 1 526 ? -4.715 32.898 6.117 1.00 97.56 526 GLY A N 1
ATOM 4182 C CA . GLY A 1 526 ? -6.060 33.398 6.425 1.00 97.56 526 GLY A CA 1
ATOM 4183 C C . GLY A 1 526 ? -6.982 33.572 5.210 1.00 97.56 526 GLY A C 1
ATOM 4184 O O . GLY A 1 526 ? -8.105 34.052 5.355 1.00 97.56 526 GLY A O 1
ATOM 4185 N N . ARG A 1 527 ? -6.559 33.155 4.010 1.00 98.00 527 ARG A N 1
ATOM 4186 C CA . ARG A 1 527 ? -7.327 33.234 2.749 1.00 98.00 527 ARG A CA 1
ATOM 4187 C C . ARG A 1 527 ? -8.159 31.963 2.525 1.00 98.00 527 ARG A C 1
ATOM 4189 O O . ARG A 1 527 ? -8.128 31.346 1.461 1.00 98.00 527 ARG A O 1
ATOM 4196 N N . THR A 1 528 ? -8.911 31.549 3.547 1.00 96.81 528 THR A N 1
ATOM 4197 C CA . THR A 1 528 ? -9.631 30.260 3.589 1.00 96.81 528 THR A CA 1
ATOM 4198 C C . THR A 1 528 ? -10.660 30.092 2.466 1.00 96.81 528 THR A C 1
ATOM 4200 O O . THR A 1 528 ? -10.848 28.984 1.977 1.00 96.81 528 THR A O 1
ATOM 4203 N N . GLU A 1 529 ? -11.327 31.162 2.029 1.00 96.44 529 GLU A N 1
ATOM 4204 C CA . GLU A 1 529 ? -12.305 31.088 0.929 1.00 96.44 529 GLU A CA 1
ATOM 4205 C C . GLU A 1 529 ? -11.645 30.789 -0.421 1.00 96.44 529 GLU A C 1
ATOM 4207 O O . GLU A 1 529 ? -12.170 30.007 -1.213 1.00 96.44 529 GLU A O 1
ATOM 4212 N N . GLU A 1 530 ? -10.468 31.364 -0.669 1.00 98.19 530 GLU A N 1
ATOM 4213 C CA . GLU A 1 530 ? -9.696 31.096 -1.882 1.00 98.19 530 GLU A CA 1
ATOM 4214 C C . GLU A 1 530 ? -9.145 29.670 -1.883 1.00 98.19 530 GLU A C 1
ATOM 4216 O O . GLU A 1 530 ? -9.225 28.983 -2.903 1.00 98.19 530 GLU A O 1
ATOM 4221 N N . ALA A 1 531 ? -8.668 29.199 -0.724 1.00 98.31 531 ALA A N 1
ATOM 4222 C CA . ALA A 1 531 ? -8.273 27.808 -0.531 1.00 98.31 531 ALA A CA 1
ATOM 4223 C C . ALA A 1 531 ? -9.444 26.843 -0.798 1.00 98.31 531 ALA A C 1
ATOM 4225 O O . ALA A 1 531 ? -9.293 25.884 -1.554 1.00 98.31 531 ALA A O 1
ATOM 4226 N N . ASP A 1 532 ? -10.626 27.115 -0.231 1.00 96.75 532 ASP A N 1
ATOM 4227 C CA . ASP A 1 532 ? -11.821 26.279 -0.404 1.00 96.75 532 ASP A CA 1
ATOM 4228 C C . ASP A 1 532 ? -12.277 26.218 -1.866 1.00 96.75 532 ASP A C 1
ATOM 4230 O O . ASP A 1 532 ? -12.636 25.146 -2.361 1.00 96.75 532 ASP A O 1
ATOM 4234 N N . LYS A 1 533 ? -12.224 27.353 -2.574 1.00 97.69 533 LYS A N 1
ATOM 4235 C CA . LYS A 1 533 ? -12.547 27.430 -4.002 1.00 97.69 533 LYS A CA 1
ATOM 4236 C C . LYS A 1 533 ? -11.584 26.585 -4.835 1.00 97.69 533 LYS A C 1
ATOM 4238 O O . LYS A 1 533 ? -12.047 25.772 -5.633 1.00 97.69 533 LYS A O 1
ATOM 4243 N N . LEU A 1 534 ? -10.276 26.739 -4.617 1.00 98.25 534 LEU A N 1
ATOM 4244 C CA . LEU A 1 534 ? -9.252 25.966 -5.323 1.00 98.25 534 LEU A CA 1
ATOM 4245 C C . LEU A 1 534 ? -9.448 24.459 -5.101 1.00 98.25 534 LEU A C 1
ATOM 4247 O O . LEU A 1 534 ? -9.519 23.695 -6.062 1.00 98.25 534 LEU A O 1
ATOM 4251 N N . LEU A 1 535 ? -9.633 24.032 -3.848 1.00 98.19 535 LEU A N 1
ATOM 4252 C CA . LEU A 1 535 ? -9.866 22.623 -3.516 1.00 98.19 535 LEU A CA 1
ATOM 4253 C C . LEU A 1 535 ? -11.170 22.095 -4.122 1.00 98.19 535 LEU A C 1
ATOM 4255 O O . LEU A 1 535 ? -11.194 20.975 -4.624 1.00 98.19 535 LEU A O 1
ATOM 4259 N N . SER A 1 536 ? -12.236 22.897 -4.142 1.00 97.19 536 SER A N 1
ATOM 4260 C CA . SER A 1 536 ? -13.508 22.519 -4.774 1.00 97.19 536 SER A CA 1
ATOM 4261 C C . SER A 1 536 ? -13.351 22.229 -6.269 1.00 97.19 536 SER A C 1
ATOM 4263 O O . SER A 1 536 ? -13.968 21.294 -6.781 1.00 97.19 536 SER A O 1
ATOM 4265 N N . ASP A 1 537 ? -12.517 22.994 -6.975 1.00 96.88 537 ASP A N 1
ATOM 4266 C CA . ASP A 1 537 ? -12.246 22.758 -8.394 1.00 96.88 537 ASP A CA 1
ATOM 4267 C C . ASP A 1 537 ? -11.434 21.471 -8.617 1.00 96.88 537 ASP A C 1
ATOM 4269 O O . ASP A 1 537 ? -11.746 20.700 -9.529 1.00 96.88 537 ASP A O 1
ATOM 4273 N N . LEU A 1 538 ? -10.483 21.160 -7.730 1.00 96.81 538 LEU A N 1
ATOM 4274 C CA . LEU A 1 538 ? -9.750 19.888 -7.756 1.00 96.81 538 LEU A CA 1
ATOM 4275 C C . LEU A 1 538 ? -10.649 18.679 -7.432 1.00 96.81 538 LEU A C 1
ATOM 4277 O O . LEU A 1 538 ? -10.529 17.625 -8.061 1.00 96.81 538 LEU A O 1
ATOM 4281 N N . ILE A 1 539 ? -11.592 18.828 -6.496 1.00 96.50 539 ILE A N 1
ATOM 4282 C CA . ILE A 1 539 ? -12.553 17.779 -6.111 1.00 96.50 539 ILE A CA 1
ATOM 4283 C C . ILE A 1 539 ? -13.501 17.441 -7.268 1.00 96.50 539 ILE A C 1
ATOM 4285 O O . ILE A 1 539 ? -13.770 16.264 -7.499 1.00 96.50 539 ILE A O 1
ATOM 4289 N N . LYS A 1 540 ? -13.954 18.429 -8.059 1.00 94.75 540 LYS A N 1
ATOM 4290 C CA . LYS A 1 540 ? -14.716 18.165 -9.305 1.00 94.75 540 LYS A CA 1
ATOM 4291 C C . LYS A 1 540 ? -13.923 17.292 -10.278 1.00 94.75 540 LYS A C 1
ATOM 4293 O O . LYS A 1 540 ? -14.493 16.488 -11.009 1.00 94.75 540 LYS A O 1
ATOM 4298 N N . GLY A 1 541 ? -12.600 17.425 -10.248 1.00 88.69 541 GLY A N 1
ATOM 4299 C CA . GLY A 1 541 ? -11.654 16.572 -10.951 1.00 88.69 541 GLY A CA 1
ATOM 4300 C C . GLY A 1 541 ? -11.440 15.184 -10.331 1.00 88.69 541 GLY A C 1
ATOM 4301 O O . GLY A 1 541 ? -10.555 14.480 -10.815 1.00 88.69 541 GLY A O 1
ATOM 4302 N N . LYS A 1 542 ? -12.217 14.801 -9.306 1.00 91.25 542 LYS A N 1
ATOM 4303 C CA . LYS A 1 542 ? -12.111 13.572 -8.497 1.00 91.25 542 LYS A CA 1
ATOM 4304 C C . LYS A 1 542 ? -10.817 13.455 -7.675 1.00 91.25 542 LYS A C 1
ATOM 4306 O O . LYS A 1 542 ? -10.387 12.349 -7.353 1.00 91.25 542 LYS A O 1
ATOM 4311 N N . ASN A 1 543 ? -10.185 14.574 -7.305 1.00 93.06 543 ASN A N 1
ATOM 4312 C CA . ASN A 1 543 ? -8.990 14.529 -6.461 1.00 93.06 543 ASN A CA 1
ATOM 4313 C C . ASN A 1 543 ? -9.352 14.347 -4.973 1.00 93.06 543 ASN A C 1
ATOM 4315 O O . ASN A 1 543 ? -9.796 15.278 -4.297 1.00 93.06 543 ASN A O 1
ATOM 4319 N N . ARG A 1 544 ? -9.111 13.144 -4.443 1.00 93.88 544 ARG A N 1
ATOM 4320 C CA . ARG A 1 544 ? -9.393 12.798 -3.040 1.00 93.88 544 ARG A CA 1
ATOM 4321 C C . ARG A 1 544 ? -8.525 13.553 -2.029 1.00 93.88 544 ARG A C 1
ATOM 4323 O O . ARG A 1 544 ? -9.016 13.960 -0.980 1.00 93.88 544 ARG A O 1
ATOM 4330 N N . HIS A 1 545 ? -7.247 13.769 -2.331 1.00 94.62 545 HIS A N 1
ATOM 4331 C CA . HIS A 1 545 ? -6.334 14.453 -1.408 1.00 94.62 545 HIS A CA 1
ATOM 4332 C C . HIS A 1 545 ? -6.764 15.912 -1.190 1.00 94.62 545 HIS A C 1
ATOM 4334 O O . HIS A 1 545 ? -6.635 16.443 -0.081 1.00 94.62 545 HIS A O 1
ATOM 4340 N N . ALA A 1 546 ? -7.347 16.537 -2.219 1.00 97.44 546 ALA A N 1
ATOM 4341 C CA . ALA A 1 546 ? -7.983 17.842 -2.100 1.00 97.44 546 ALA A CA 1
ATOM 4342 C C . ALA A 1 546 ? -9.202 17.805 -1.158 1.00 97.44 546 ALA A C 1
ATOM 4344 O O . ALA A 1 546 ? -9.337 18.696 -0.320 1.00 97.44 546 ALA A O 1
ATOM 4345 N N . LEU A 1 547 ? -10.040 16.759 -1.227 1.00 97.44 547 LEU A N 1
ATOM 4346 C CA . LEU A 1 547 ? -11.177 16.572 -0.313 1.00 97.44 547 LEU A CA 1
ATOM 4347 C C . LEU A 1 547 ? -10.723 16.460 1.150 1.00 97.44 547 LEU A C 1
ATOM 4349 O O . LEU A 1 547 ? -11.213 17.204 1.995 1.00 97.44 547 LEU A O 1
ATOM 4353 N N . ILE A 1 548 ? -9.728 15.616 1.447 1.00 97.62 548 ILE A N 1
ATOM 4354 C CA . ILE A 1 548 ? -9.181 15.476 2.813 1.00 97.62 548 ILE A CA 1
ATOM 4355 C C . ILE A 1 548 ? -8.598 16.795 3.317 1.00 97.62 548 ILE A C 1
ATOM 4357 O O . ILE A 1 548 ? -8.827 17.186 4.462 1.00 97.62 548 ILE A O 1
ATOM 4361 N N . THR A 1 549 ? -7.848 17.496 2.464 1.00 98.06 549 THR A N 1
ATOM 4362 C CA . THR A 1 549 ? -7.242 18.786 2.824 1.00 98.06 549 THR A CA 1
ATOM 4363 C C . THR A 1 549 ? -8.312 19.833 3.126 1.00 98.06 549 THR A C 1
ATOM 4365 O O . THR A 1 549 ? -8.199 20.561 4.110 1.00 98.06 549 THR A O 1
ATOM 4368 N N . ARG A 1 550 ? -9.385 19.873 2.328 1.00 98.06 550 ARG A N 1
ATOM 4369 C CA . ARG A 1 550 ? -10.521 20.776 2.531 1.00 98.06 550 ARG A CA 1
ATOM 4370 C C . ARG A 1 550 ? -11.248 20.495 3.841 1.00 98.06 550 ARG A C 1
ATOM 4372 O O . ARG A 1 550 ? -11.519 21.440 4.578 1.00 98.06 550 ARG A O 1
ATOM 4379 N N . ILE A 1 551 ? -11.517 19.222 4.142 1.00 98.19 551 ILE A N 1
ATOM 4380 C CA . ILE A 1 551 ? -12.118 18.794 5.414 1.00 98.19 551 ILE A CA 1
ATOM 4381 C C . ILE A 1 551 ? -11.272 19.306 6.587 1.00 98.19 551 ILE A C 1
ATOM 4383 O O . ILE A 1 551 ? -11.813 19.941 7.490 1.00 98.19 551 ILE A O 1
ATOM 4387 N N . GLY A 1 552 ? -9.948 19.108 6.543 1.00 97.50 552 GLY A N 1
ATOM 4388 C CA . GLY A 1 552 ? -9.027 19.603 7.574 1.00 97.50 552 GLY A CA 1
ATOM 4389 C C . GLY A 1 552 ? -9.104 21.121 7.766 1.00 97.50 552 GLY A C 1
ATOM 4390 O O . GLY A 1 552 ? -9.384 21.589 8.868 1.00 97.50 552 GLY A O 1
ATOM 4391 N N . ILE A 1 553 ? -8.964 21.889 6.679 1.00 97.38 553 ILE A N 1
ATOM 4392 C CA . ILE A 1 553 ? -9.031 23.363 6.705 1.00 97.38 553 ILE A CA 1
ATOM 4393 C C . ILE A 1 553 ? -10.375 23.859 7.265 1.00 97.38 553 ILE A C 1
ATOM 4395 O O . ILE A 1 553 ? -10.424 24.806 8.052 1.00 97.38 553 ILE A O 1
ATOM 4399 N N . ARG A 1 554 ? -11.488 23.228 6.877 1.00 97.56 554 ARG A N 1
ATOM 4400 C CA . ARG A 1 554 ? -12.825 23.605 7.356 1.00 97.56 554 ARG A CA 1
ATOM 4401 C C . ARG A 1 554 ? -13.032 23.267 8.831 1.00 97.56 554 ARG A C 1
ATOM 4403 O O . ARG A 1 554 ? -13.604 24.087 9.550 1.00 97.56 554 ARG A O 1
ATOM 4410 N N . LEU A 1 555 ? -12.527 22.125 9.303 1.00 97.19 555 LEU A N 1
ATOM 4411 C CA . LEU A 1 555 ? -12.567 21.753 10.723 1.00 97.19 555 LEU A CA 1
ATOM 4412 C C . LEU A 1 555 ? -11.779 22.729 11.599 1.00 97.19 555 LEU A C 1
ATOM 4414 O O . LEU A 1 555 ? -12.271 23.138 12.659 1.00 97.19 555 LEU A O 1
ATOM 4418 N N . GLU A 1 556 ? -10.592 23.136 11.149 1.00 95.19 556 GLU A N 1
ATOM 4419 C CA . GLU A 1 556 ? -9.776 24.160 11.810 1.00 95.19 556 GLU A CA 1
ATOM 4420 C C . GLU A 1 556 ? -10.515 25.502 11.876 1.00 95.19 556 GLU A C 1
ATOM 4422 O O . GLU A 1 556 ? -10.589 26.115 12.941 1.00 95.19 556 GLU A O 1
ATOM 4427 N N . ALA A 1 557 ? -11.171 25.901 10.782 1.00 95.50 557 ALA A N 1
ATOM 4428 C CA . ALA A 1 557 ? -12.001 27.105 10.709 1.00 95.50 557 ALA A CA 1
ATOM 4429 C C . ALA A 1 557 ? -13.386 26.973 11.384 1.00 95.50 557 ALA A C 1
ATOM 4431 O O . ALA A 1 557 ? -14.179 27.913 11.331 1.00 95.50 557 ALA A O 1
ATOM 4432 N N . ASN A 1 558 ? -13.696 25.821 11.993 1.00 96.81 558 ASN A N 1
ATOM 4433 C CA . ASN A 1 558 ? -14.989 25.498 12.607 1.00 96.81 558 ASN A CA 1
ATOM 4434 C C . ASN A 1 558 ? -16.206 25.669 11.667 1.00 96.81 558 ASN A C 1
ATOM 4436 O O . ASN A 1 558 ? -17.292 26.036 12.114 1.00 96.81 558 ASN A O 1
ATOM 4440 N N . ARG A 1 559 ? -16.019 25.402 10.369 1.00 96.50 559 ARG A N 1
ATOM 4441 C CA . ARG A 1 559 ? -17.064 25.389 9.334 1.00 96.50 559 ARG A CA 1
ATOM 4442 C C . ARG A 1 559 ? -17.537 23.952 9.137 1.00 96.50 559 ARG A C 1
ATOM 4444 O O . ARG A 1 559 ? -16.835 23.158 8.518 1.00 96.50 559 ARG A O 1
ATOM 4451 N N . LEU A 1 560 ? -18.669 23.595 9.737 1.00 97.19 560 LEU A N 1
ATOM 4452 C CA . LEU A 1 560 ? -19.138 22.203 9.833 1.00 97.19 560 LEU A CA 1
ATOM 4453 C C . LEU A 1 560 ? -20.166 21.832 8.752 1.00 97.19 560 LEU A C 1
ATOM 4455 O O . LEU A 1 560 ? -20.615 20.688 8.684 1.00 97.19 560 LEU A O 1
ATOM 4459 N N . GLU A 1 561 ? -20.559 22.781 7.905 1.00 96.38 561 GLU A N 1
ATOM 4460 C CA . GLU A 1 561 ? -21.625 22.592 6.927 1.00 96.38 561 GLU A CA 1
ATOM 4461 C C . GLU A 1 561 ? -21.235 21.537 5.879 1.00 96.38 561 GLU A C 1
ATOM 4463 O O . GLU A 1 561 ? -20.215 21.660 5.199 1.00 96.38 561 GLU A O 1
ATOM 4468 N N . ASN A 1 562 ? -22.078 20.508 5.724 1.00 95.12 562 ASN A N 1
ATOM 4469 C CA . ASN A 1 562 ? -21.895 19.368 4.810 1.00 95.12 562 ASN A CA 1
ATOM 4470 C C . ASN A 1 562 ? -20.644 18.498 5.060 1.00 95.12 562 ASN A C 1
ATOM 4472 O O . ASN A 1 562 ? -20.386 17.579 4.282 1.00 95.12 562 ASN A O 1
ATOM 4476 N N . LEU A 1 563 ? -19.886 18.737 6.137 1.00 96.12 563 LEU A N 1
ATOM 4477 C CA . LEU A 1 563 ? -18.624 18.033 6.392 1.00 96.12 563 LEU A CA 1
ATOM 4478 C C . LEU A 1 563 ? -18.798 16.541 6.666 1.00 96.12 563 LEU A C 1
ATOM 4480 O O . LEU A 1 563 ? -17.943 15.757 6.268 1.00 96.12 563 LEU A O 1
ATOM 4484 N N . GLU A 1 564 ? -19.893 16.137 7.309 1.00 96.38 564 GLU A N 1
ATOM 4485 C CA . GLU A 1 564 ? -20.164 14.720 7.582 1.00 96.38 564 GLU A CA 1
ATOM 4486 C C . GLU A 1 564 ? -20.274 13.907 6.291 1.00 96.38 564 GLU A C 1
ATOM 4488 O O . GLU A 1 564 ? -19.638 12.867 6.157 1.00 96.38 564 GLU A O 1
ATOM 4493 N N . GLN A 1 565 ? -21.015 14.416 5.302 1.00 95.56 565 GLN A N 1
ATOM 4494 C CA . GLN A 1 565 ? -21.152 13.743 4.013 1.00 95.56 565 GLN A CA 1
ATOM 4495 C C . GLN A 1 565 ? -19.809 13.679 3.276 1.00 95.56 565 GLN A C 1
ATOM 4497 O O . GLN A 1 565 ? -19.498 12.659 2.664 1.00 95.56 565 GLN A O 1
ATOM 4502 N N . GLU A 1 566 ? -18.996 14.739 3.344 1.00 96.56 566 GLU A N 1
ATOM 4503 C CA . GLU A 1 566 ? -17.644 14.749 2.768 1.00 96.56 566 GLU A CA 1
ATOM 4504 C C . GLU A 1 566 ? -16.727 13.715 3.454 1.00 96.56 566 GLU A C 1
ATOM 4506 O O . GLU A 1 566 ? -15.997 12.996 2.769 1.00 96.56 566 GLU A O 1
ATOM 4511 N N . LEU A 1 567 ? -16.812 13.586 4.784 1.00 96.56 567 LEU A N 1
ATOM 4512 C CA . LEU A 1 567 ? -16.092 12.592 5.587 1.00 96.56 567 LEU A CA 1
ATOM 4513 C C . LEU A 1 567 ? -16.509 11.153 5.255 1.00 96.56 567 LEU A C 1
ATOM 4515 O O . LEU A 1 567 ? -15.650 10.294 5.059 1.00 96.56 567 LEU A O 1
ATOM 4519 N N . VAL A 1 568 ? -17.812 10.890 5.144 1.00 93.44 568 VAL A N 1
ATOM 4520 C CA . VAL A 1 568 ? -18.333 9.576 4.732 1.00 93.44 568 VAL A CA 1
ATOM 4521 C C . VAL A 1 568 ? -17.866 9.245 3.314 1.00 93.44 568 VAL A C 1
ATOM 4523 O O . VAL A 1 568 ? -17.276 8.191 3.097 1.00 93.44 568 VAL A O 1
ATOM 4526 N N . THR A 1 569 ? -18.014 10.188 2.379 1.00 93.50 569 THR A N 1
ATOM 4527 C CA . THR A 1 569 ? -17.600 10.011 0.975 1.00 93.50 569 THR A CA 1
ATOM 4528 C C . THR A 1 569 ? -16.112 9.681 0.863 1.00 93.50 569 THR A C 1
ATOM 4530 O O . THR A 1 569 ? -15.716 8.809 0.085 1.00 93.50 569 THR A O 1
ATOM 4533 N N . VAL A 1 570 ? -15.257 10.369 1.631 1.00 95.38 570 VAL A N 1
ATOM 4534 C CA . VAL A 1 570 ? -13.814 10.118 1.575 1.00 95.38 570 VAL A CA 1
ATOM 4535 C C . VAL A 1 570 ? -13.419 8.812 2.254 1.00 95.38 570 VAL A C 1
ATOM 4537 O O . VAL A 1 570 ? -12.500 8.150 1.776 1.00 95.38 570 VAL A O 1
ATOM 4540 N N . LEU A 1 571 ? -14.117 8.405 3.319 1.00 93.19 571 LEU A N 1
ATOM 4541 C CA . LEU A 1 571 ? -13.906 7.106 3.954 1.00 93.19 571 LEU A CA 1
ATOM 4542 C C . LEU A 1 571 ? -14.295 5.962 3.010 1.00 93.19 571 LEU A C 1
ATOM 4544 O O . LEU A 1 571 ? -13.515 5.030 2.837 1.00 93.19 571 LEU A O 1
ATOM 4548 N N . GLU A 1 572 ? -15.459 6.053 2.365 1.00 90.94 572 GLU A N 1
ATOM 4549 C CA . GLU A 1 572 ? -15.925 5.084 1.365 1.00 90.94 572 GLU A CA 1
ATOM 4550 C C . GLU A 1 572 ? -14.954 4.990 0.184 1.00 90.94 572 GLU A C 1
ATOM 4552 O O . GLU A 1 572 ? -14.510 3.896 -0.153 1.00 90.94 572 GLU A O 1
ATOM 4557 N N . SER A 1 573 ? -14.523 6.131 -0.364 1.00 91.31 573 SER A N 1
ATOM 4558 C CA . SER A 1 573 ? -13.552 6.163 -1.468 1.00 91.31 573 SER A CA 1
ATOM 4559 C C . SER A 1 573 ? -12.181 5.608 -1.061 1.00 91.31 573 SER A C 1
ATOM 4561 O O . SER A 1 573 ? -11.501 4.952 -1.847 1.00 91.31 573 SER A O 1
ATOM 4563 N N . SER A 1 574 ? -11.719 5.881 0.165 1.00 92.12 574 SER A N 1
ATOM 4564 C CA . SER A 1 574 ? -10.464 5.310 0.674 1.00 92.12 574 SER A CA 1
ATOM 4565 C C . SER A 1 574 ? -10.565 3.806 0.858 1.00 92.12 574 SER A C 1
ATOM 4567 O O . SER A 1 574 ? -9.596 3.101 0.574 1.00 92.12 574 SER A O 1
ATOM 4569 N N . ARG A 1 575 ? -11.738 3.315 1.269 1.00 90.62 575 ARG A N 1
ATOM 4570 C CA . ARG A 1 575 ? -12.012 1.888 1.370 1.00 90.62 575 ARG A CA 1
ATOM 4571 C C . ARG A 1 575 ? -12.006 1.223 -0.007 1.00 90.62 575 ARG A C 1
ATOM 4573 O O . ARG A 1 575 ? -11.234 0.290 -0.200 1.00 90.62 575 ARG A O 1
ATOM 4580 N N . GLU A 1 576 ? -12.765 1.755 -0.960 1.00 90.12 576 GLU A N 1
ATOM 4581 C CA . GLU A 1 576 ? -12.824 1.283 -2.354 1.00 90.12 576 GLU A CA 1
ATOM 4582 C C . GLU A 1 576 ? -11.441 1.220 -3.023 1.00 90.12 576 GLU A C 1
ATOM 4584 O O . GLU A 1 576 ? -11.191 0.379 -3.879 1.00 90.12 576 GLU A O 1
ATOM 4589 N N . TRP A 1 577 ? -10.517 2.096 -2.623 1.00 90.88 577 TRP A N 1
ATOM 4590 C CA . TRP A 1 577 ? -9.154 2.154 -3.160 1.00 90.88 577 TRP A CA 1
ATOM 4591 C C . TRP A 1 577 ? -8.106 1.522 -2.229 1.00 90.88 577 TRP A C 1
ATOM 4593 O O . TRP A 1 577 ? -6.908 1.717 -2.432 1.00 90.88 577 TRP A O 1
ATOM 4603 N N . GLY A 1 578 ? -8.510 0.818 -1.168 1.00 90.19 578 GLY A N 1
ATOM 4604 C CA . GLY A 1 578 ? -7.588 0.025 -0.346 1.00 90.19 578 GLY A CA 1
ATOM 4605 C C . GLY A 1 578 ? -6.581 0.871 0.434 1.00 90.19 578 GLY A C 1
ATOM 4606 O O . GLY A 1 578 ? -5.506 0.410 0.806 1.00 90.19 578 GLY A O 1
ATOM 4607 N N . LYS A 1 579 ? -6.883 2.149 0.676 1.00 92.19 579 LYS A N 1
ATOM 4608 C CA . LYS A 1 579 ? -5.974 3.109 1.324 1.00 92.19 579 LYS A CA 1
ATOM 4609 C C . LYS A 1 579 ? -6.093 3.006 2.841 1.00 92.19 579 LYS A C 1
ATOM 4611 O O . LYS A 1 579 ? -6.398 3.977 3.530 1.00 92.19 579 LYS A O 1
ATOM 4616 N N . LYS A 1 580 ? -5.836 1.807 3.368 1.00 92.81 580 LYS A N 1
ATOM 4617 C CA . LYS A 1 580 ? -6.107 1.454 4.768 1.00 92.81 580 LYS A CA 1
ATOM 4618 C C . LYS A 1 580 ? -5.331 2.316 5.774 1.00 92.81 580 LYS A C 1
ATOM 4620 O O . LYS A 1 580 ? -5.886 2.690 6.801 1.00 92.81 580 LYS A O 1
ATOM 4625 N N . ILE A 1 581 ? -4.087 2.697 5.466 1.00 93.56 581 ILE A N 1
ATOM 4626 C CA . ILE A 1 581 ? -3.295 3.616 6.309 1.00 93.56 581 ILE A CA 1
ATOM 4627 C C . ILE A 1 581 ? -3.956 5.005 6.392 1.00 93.56 581 ILE A C 1
ATOM 4629 O O . ILE A 1 581 ? -3.984 5.624 7.454 1.00 93.56 581 ILE A O 1
ATOM 4633 N N . GLU A 1 582 ? -4.521 5.493 5.284 1.00 94.31 582 GLU A N 1
ATOM 4634 C CA . GLU A 1 582 ? -5.169 6.810 5.193 1.00 94.31 582 GLU A CA 1
ATOM 4635 C C . GLU A 1 582 ? -6.465 6.870 6.016 1.00 94.31 582 GLU A C 1
ATOM 4637 O O . GLU A 1 582 ? -6.811 7.933 6.538 1.00 94.31 582 GLU A O 1
ATOM 4642 N N . GLU A 1 583 ? -7.142 5.729 6.212 1.00 95.12 583 GLU A N 1
ATOM 4643 C CA . GLU A 1 583 ? -8.332 5.633 7.066 1.00 95.12 583 GLU A CA 1
ATOM 4644 C C . GLU A 1 583 ? -8.055 6.124 8.493 1.00 95.12 583 GLU A C 1
ATOM 4646 O O . GLU A 1 583 ? -8.904 6.806 9.061 1.00 95.12 583 GLU A O 1
ATOM 4651 N N . ALA A 1 584 ? -6.861 5.888 9.055 1.00 95.94 584 ALA A N 1
ATOM 4652 C CA . ALA A 1 584 ? -6.510 6.366 10.398 1.00 95.94 584 ALA A CA 1
ATOM 4653 C C . ALA A 1 584 ? -6.640 7.896 10.523 1.00 95.94 584 ALA A C 1
ATOM 4655 O O . ALA A 1 584 ? -7.188 8.412 11.500 1.00 95.94 584 ALA A O 1
ATOM 4656 N N . LYS A 1 585 ? -6.192 8.631 9.497 1.00 96.44 585 LYS A N 1
ATOM 4657 C CA . LYS A 1 585 ? -6.327 10.091 9.435 1.00 96.44 585 LYS A CA 1
ATOM 4658 C C . LYS A 1 585 ? -7.784 10.510 9.240 1.00 96.44 585 LYS A C 1
ATOM 4660 O O . LYS A 1 585 ? -8.221 11.474 9.861 1.00 96.44 585 LYS A O 1
ATOM 4665 N N . ILE A 1 586 ? -8.536 9.800 8.399 1.00 97.31 586 ILE A N 1
ATOM 4666 C CA . ILE A 1 586 ? -9.950 10.106 8.136 1.00 97.31 586 ILE A CA 1
ATOM 4667 C C . ILE A 1 586 ? -10.793 9.903 9.401 1.00 97.31 586 ILE A C 1
ATOM 4669 O O . ILE A 1 586 ? -11.584 10.779 9.738 1.00 97.31 586 ILE A O 1
ATOM 4673 N N . TYR A 1 587 ? -10.580 8.816 10.149 1.00 97.12 587 TYR A N 1
ATOM 4674 C CA . TYR A 1 587 ? -11.253 8.586 11.429 1.00 97.12 587 TYR A CA 1
ATOM 4675 C C . TYR A 1 587 ? -10.899 9.644 12.478 1.00 97.12 587 TYR A C 1
ATOM 4677 O O . TYR A 1 587 ? -11.786 10.085 13.203 1.00 97.12 587 TYR A O 1
ATOM 4685 N N . SER A 1 588 ? -9.643 10.105 12.530 1.00 97.56 588 SER A N 1
ATOM 4686 C CA . SER A 1 588 ? -9.245 11.228 13.394 1.00 97.56 588 SER A CA 1
ATOM 4687 C C . SER A 1 588 ? -9.997 12.520 13.031 1.00 97.56 588 SER A C 1
ATOM 4689 O O . SER A 1 588 ? -10.614 13.140 13.900 1.00 97.56 588 SER A O 1
ATOM 4691 N N . LEU A 1 589 ? -10.056 12.879 11.741 1.00 97.81 589 LEU A N 1
ATOM 4692 C CA . LEU A 1 589 ? -10.828 14.040 11.273 1.00 97.81 589 LEU A CA 1
ATOM 4693 C C . LEU A 1 589 ? -12.328 13.888 11.565 1.00 97.81 589 LEU A C 1
ATOM 4695 O O . LEU A 1 589 ? -12.987 14.858 11.944 1.00 97.81 589 LEU A O 1
ATOM 4699 N N . TYR A 1 590 ? -12.870 12.676 11.427 1.00 97.69 590 TYR A N 1
ATOM 4700 C CA . TYR A 1 590 ? -14.273 12.411 11.727 1.00 97.69 590 TYR A CA 1
ATOM 4701 C C . TYR A 1 590 ? -14.559 12.528 13.230 1.00 97.69 590 TYR A C 1
ATOM 4703 O O . TYR A 1 590 ? -15.548 13.143 13.630 1.00 97.69 590 TYR A O 1
ATOM 4711 N N . ALA A 1 591 ? -13.660 12.032 14.081 1.00 96.44 591 ALA A N 1
ATOM 4712 C CA . ALA A 1 591 ? -13.756 12.220 15.522 1.00 96.44 591 ALA A CA 1
ATOM 4713 C C . ALA A 1 591 ? -13.766 13.711 15.897 1.00 96.44 591 ALA A C 1
ATOM 4715 O O . ALA A 1 591 ? -14.607 14.130 16.697 1.00 96.44 591 ALA A O 1
ATOM 4716 N N . ASP A 1 592 ? -12.894 14.518 15.285 1.00 97.44 592 ASP A N 1
ATOM 4717 C CA . ASP A 1 592 ? -12.827 15.965 15.516 1.00 97.44 592 ASP A CA 1
ATOM 4718 C C . ASP A 1 592 ? -14.118 16.680 15.050 1.00 97.44 592 ASP A C 1
ATOM 4720 O O . ASP A 1 592 ? -14.629 17.558 15.753 1.00 97.44 592 ASP A O 1
ATOM 4724 N N . PHE A 1 593 ? -14.701 16.274 13.912 1.00 97.31 593 PHE A N 1
ATOM 4725 C CA . PHE A 1 593 ? -16.013 16.753 13.446 1.00 97.31 593 PHE A CA 1
ATOM 4726 C C . PHE A 1 593 ? -17.136 16.443 14.445 1.00 97.31 593 PHE A C 1
ATOM 4728 O O . PHE A 1 593 ? -17.896 17.337 14.831 1.00 97.31 593 PHE A O 1
ATOM 4735 N N . LEU A 1 594 ? -17.240 15.181 14.872 1.00 94.69 594 LEU A N 1
ATOM 4736 C CA . LEU A 1 594 ? -18.284 14.717 15.788 1.00 94.69 594 LEU A CA 1
ATOM 4737 C C . LEU A 1 594 ? -18.170 15.423 17.142 1.00 94.69 594 LEU A C 1
ATOM 4739 O O . LEU A 1 594 ? -19.173 15.859 17.707 1.00 94.69 594 LEU A O 1
ATOM 4743 N N . GLU A 1 595 ? -16.943 15.632 17.621 1.00 94.19 595 GLU A N 1
ATOM 4744 C CA . GLU A 1 595 ? -16.667 16.354 18.860 1.00 94.19 595 GLU A CA 1
ATOM 4745 C C . GLU A 1 595 ? -17.085 17.833 18.792 1.00 94.19 595 GLU A C 1
ATOM 4747 O O . GLU A 1 595 ? -17.716 18.343 19.726 1.00 94.19 595 GLU A O 1
ATOM 4752 N N . LYS A 1 596 ? -16.784 18.521 17.681 1.00 95.38 596 LYS A N 1
ATOM 4753 C CA . LYS A 1 596 ? -17.228 19.906 17.426 1.00 95.38 596 LYS A CA 1
ATOM 4754 C C . LYS A 1 596 ? -18.744 20.013 17.247 1.00 95.38 596 LYS A C 1
ATOM 4756 O O . LYS A 1 596 ? -19.325 21.033 17.604 1.00 95.38 596 LYS A O 1
ATOM 4761 N N . SER A 1 597 ? -19.380 18.945 16.770 1.00 94.69 597 SER A N 1
ATOM 4762 C CA . SER A 1 597 ? -20.837 18.836 16.613 1.00 94.69 597 SER A CA 1
ATOM 4763 C C . SER A 1 597 ? -21.565 18.415 17.898 1.00 94.69 597 SER A C 1
ATOM 4765 O O . SER A 1 597 ? -22.781 18.252 17.890 1.00 94.69 597 SER A O 1
ATOM 4767 N N . GLY A 1 598 ? -20.844 18.201 19.007 1.00 90.94 598 GLY A N 1
ATOM 4768 C CA . GLY A 1 598 ? -21.421 17.768 20.285 1.00 90.94 598 GLY A CA 1
ATOM 4769 C C . GLY A 1 598 ? -21.777 16.276 20.365 1.00 90.94 598 GLY A C 1
ATOM 4770 O O . GLY A 1 598 ? -22.278 15.827 21.394 1.00 90.94 598 GLY A O 1
ATOM 4771 N N . ARG A 1 599 ? -21.469 15.483 19.332 1.00 88.69 599 ARG A N 1
ATOM 4772 C CA . ARG A 1 599 ? -21.688 14.026 19.253 1.00 88.69 599 ARG A CA 1
ATOM 4773 C C . ARG A 1 599 ? -20.496 13.267 19.839 1.00 88.69 599 ARG A C 1
ATOM 4775 O O . ARG A 1 599 ? -19.815 12.501 19.159 1.00 88.69 599 ARG A O 1
ATOM 4782 N N . LEU A 1 600 ? -20.221 13.513 21.122 1.00 86.31 600 LEU A N 1
ATOM 4783 C CA . LEU A 1 600 ? -19.037 12.985 21.819 1.00 86.31 600 LEU A CA 1
ATOM 4784 C C . LEU A 1 600 ? -18.953 11.453 21.792 1.00 86.31 600 LEU A C 1
ATOM 4786 O O . LEU A 1 600 ? -17.867 10.893 21.699 1.00 86.31 600 LEU A O 1
ATOM 4790 N N . GLU A 1 601 ? -20.105 10.793 21.828 1.00 78.44 601 GLU A N 1
ATOM 4791 C CA . GLU A 1 601 ? -20.229 9.339 21.802 1.00 78.44 601 GLU A CA 1
ATOM 4792 C C . GLU A 1 601 ? -19.596 8.710 20.562 1.00 78.44 601 GLU A C 1
ATOM 4794 O O . GLU A 1 601 ? -18.733 7.838 20.637 1.00 78.44 601 GLU A O 1
ATOM 4799 N N . GLU A 1 602 ? -20.014 9.208 19.407 1.00 84.31 602 GLU A N 1
ATOM 4800 C CA . GLU A 1 602 ? -19.577 8.721 18.109 1.00 84.31 602 GLU A CA 1
ATOM 4801 C C . GLU A 1 602 ? -18.129 9.152 17.853 1.00 84.31 602 GLU A C 1
ATOM 4803 O O . GLU A 1 602 ? -17.346 8.395 17.280 1.00 84.31 602 GLU A O 1
ATOM 4808 N N . SER A 1 603 ? -17.739 10.330 18.360 1.00 90.75 603 SER A N 1
ATOM 4809 C CA . SER A 1 603 ? -16.351 10.795 18.329 1.00 90.75 603 SER A CA 1
ATOM 4810 C C . SER A 1 603 ? -15.401 9.820 19.031 1.00 90.75 603 SER A C 1
ATOM 4812 O O . SER A 1 603 ? -14.367 9.469 18.462 1.00 90.75 603 SER A O 1
ATOM 4814 N N . LEU A 1 604 ? -15.757 9.319 20.223 1.00 88.19 604 LEU A N 1
ATOM 4815 C CA . LEU A 1 604 ? -14.944 8.332 20.945 1.00 88.19 604 LEU A CA 1
ATOM 4816 C C . LEU A 1 604 ? -14.751 7.043 20.140 1.00 88.19 604 LEU A C 1
ATOM 4818 O O . LEU A 1 604 ? -13.639 6.514 20.102 1.00 88.19 604 LEU A O 1
ATOM 4822 N N . ALA A 1 605 ? -15.807 6.554 19.484 1.00 84.06 605 ALA A N 1
ATOM 4823 C CA . ALA A 1 605 ? -15.729 5.362 18.642 1.00 84.06 605 ALA A CA 1
ATOM 4824 C C . ALA A 1 605 ? -14.769 5.575 17.459 1.00 84.06 605 ALA A C 1
ATOM 4826 O O . ALA A 1 605 ? -13.846 4.782 17.265 1.00 84.06 605 ALA A O 1
ATOM 4827 N N . MET A 1 606 ? -14.921 6.684 16.726 1.00 90.56 606 MET A N 1
ATOM 4828 C CA . MET A 1 606 ? -14.037 7.012 15.599 1.00 90.56 606 MET A CA 1
ATOM 4829 C C . MET A 1 606 ? -12.585 7.213 16.053 1.00 90.56 606 MET A C 1
ATOM 4831 O O . MET A 1 606 ? -11.658 6.718 15.414 1.00 90.56 606 MET A O 1
ATOM 4835 N N . ARG A 1 607 ? -12.363 7.881 17.192 1.00 95.12 607 ARG A N 1
ATOM 4836 C CA . ARG A 1 607 ? -11.009 8.140 17.704 1.00 95.12 607 ARG A CA 1
ATOM 4837 C C . ARG A 1 607 ? -10.302 6.857 18.141 1.00 95.12 607 ARG A C 1
ATOM 4839 O O . ARG A 1 607 ? -9.107 6.703 17.900 1.00 95.12 607 ARG A O 1
ATOM 4846 N N . ARG A 1 608 ? -11.026 5.911 18.745 1.00 91.44 608 ARG A N 1
ATOM 4847 C CA . ARG A 1 608 ? -10.474 4.591 19.088 1.00 91.44 608 ARG A CA 1
ATOM 4848 C C . ARG A 1 608 ? -10.102 3.784 17.855 1.00 91.44 608 ARG A C 1
ATOM 4850 O O . ARG A 1 608 ? -9.042 3.167 17.859 1.00 91.44 608 ARG A O 1
ATOM 4857 N N . GLU A 1 609 ? -10.914 3.834 16.803 1.00 90.00 609 GLU A N 1
ATOM 4858 C CA . GLU A 1 609 ? -10.573 3.176 15.540 1.00 90.00 609 GLU A CA 1
ATOM 4859 C C . GLU A 1 609 ? -9.325 3.801 14.896 1.00 90.00 609 GLU A C 1
ATOM 4861 O O . GLU A 1 609 ? -8.426 3.076 14.467 1.00 90.00 609 GLU A O 1
ATOM 4866 N N . ALA A 1 610 ? -9.192 5.134 14.927 1.00 95.00 610 ALA A N 1
ATOM 4867 C CA . ALA A 1 610 ? -7.967 5.811 14.497 1.00 95.00 610 ALA A CA 1
ATOM 4868 C C . ALA A 1 610 ? -6.738 5.318 15.284 1.00 95.00 610 ALA A C 1
ATOM 4870 O O . ALA A 1 610 ? -5.729 4.948 14.685 1.00 95.00 610 ALA A O 1
ATOM 4871 N N . ILE A 1 611 ? -6.835 5.245 16.618 1.00 95.44 611 ILE A N 1
ATOM 4872 C CA . ILE A 1 611 ? -5.766 4.742 17.498 1.00 95.44 611 ILE A CA 1
ATOM 4873 C C . ILE A 1 611 ? -5.432 3.277 17.197 1.00 95.44 611 ILE A C 1
ATOM 4875 O O . ILE A 1 611 ? -4.252 2.930 17.130 1.00 95.44 611 ILE A O 1
ATOM 4879 N N . ARG A 1 612 ? -6.440 2.421 16.989 1.00 92.25 612 ARG A N 1
ATOM 4880 C CA . ARG A 1 612 ? -6.245 1.006 16.645 1.00 92.25 612 ARG A CA 1
ATOM 4881 C C . ARG A 1 612 ? -5.442 0.865 15.354 1.00 92.25 612 ARG A C 1
ATOM 4883 O O . ARG A 1 612 ? -4.448 0.145 15.336 1.00 92.25 612 ARG A O 1
ATOM 4890 N N . LEU A 1 613 ? -5.821 1.595 14.303 1.00 92.12 613 LEU A N 1
ATOM 4891 C CA . LEU A 1 613 ? -5.090 1.589 13.033 1.00 92.12 613 LEU A CA 1
ATOM 4892 C C . LEU A 1 613 ? -3.680 2.173 13.178 1.00 92.12 613 LEU A C 1
ATOM 4894 O O . LEU A 1 613 ? -2.733 1.612 12.631 1.00 92.12 613 LEU A O 1
ATOM 4898 N N . MET A 1 614 ? -3.509 3.251 13.951 1.00 95.94 614 MET A N 1
ATOM 4899 C CA . MET A 1 614 ? -2.184 3.818 14.228 1.00 95.94 614 MET A CA 1
ATOM 4900 C C . MET A 1 614 ? -1.269 2.830 14.958 1.00 95.94 614 MET A C 1
ATOM 4902 O O . MET A 1 614 ? -0.081 2.783 14.651 1.00 95.94 614 MET A O 1
ATOM 4906 N N . LYS A 1 615 ? -1.802 2.021 15.883 1.00 93.94 615 LYS A N 1
ATOM 4907 C CA . LYS A 1 615 ? -1.054 0.927 16.523 1.00 93.94 615 LYS A CA 1
ATOM 4908 C C . LYS A 1 615 ? -0.716 -0.176 15.513 1.00 93.94 615 LYS A C 1
ATOM 4910 O O . LYS A 1 615 ? 0.450 -0.540 15.399 1.00 93.94 615 LYS A O 1
ATOM 4915 N N . GLY A 1 616 ? -1.700 -0.641 14.739 1.00 91.50 616 GLY A N 1
ATOM 4916 C CA . GLY A 1 616 ? -1.523 -1.729 13.766 1.00 91.50 616 GLY A CA 1
ATOM 4917 C C . GLY A 1 616 ? -0.520 -1.422 12.646 1.00 91.50 616 GLY A C 1
ATOM 4918 O O . GLY A 1 616 ? 0.187 -2.317 12.193 1.00 91.50 616 GLY A O 1
ATOM 4919 N N . PHE A 1 617 ? -0.411 -0.156 12.234 1.00 92.38 617 PHE A N 1
ATOM 4920 C CA . PHE A 1 617 ? 0.547 0.301 11.219 1.00 92.38 617 PHE A CA 1
ATOM 4921 C C . PHE A 1 617 ? 1.825 0.939 11.793 1.00 92.38 617 PHE A C 1
ATOM 4923 O O . PHE A 1 617 ? 2.626 1.486 11.035 1.00 92.38 617 PHE A O 1
ATOM 4930 N N . ASP A 1 618 ? 2.023 0.897 13.117 1.00 93.12 618 ASP A N 1
ATOM 4931 C CA . ASP A 1 618 ? 3.162 1.526 13.808 1.00 93.12 618 ASP A CA 1
ATOM 4932 C C . ASP A 1 618 ? 3.342 3.010 13.405 1.00 93.12 618 ASP A C 1
ATOM 4934 O O . ASP A 1 618 ? 4.444 3.470 13.105 1.00 93.12 618 ASP A O 1
ATOM 4938 N N . LEU A 1 619 ? 2.243 3.779 13.371 1.00 94.25 619 LEU A N 1
ATOM 4939 C CA . LEU A 1 619 ? 2.222 5.228 13.106 1.00 94.25 619 LEU A CA 1
ATOM 4940 C C . LEU A 1 619 ? 2.590 6.016 14.376 1.00 94.25 619 LEU A C 1
ATOM 4942 O O . LEU A 1 619 ? 1.843 6.873 14.864 1.00 94.25 619 LEU A O 1
ATOM 4946 N N . PHE A 1 620 ? 3.752 5.686 14.938 1.00 93.50 620 PHE A N 1
ATOM 4947 C CA . PHE A 1 620 ? 4.168 6.054 16.292 1.00 93.50 620 PHE A CA 1
ATOM 4948 C C . PHE A 1 620 ? 4.216 7.568 16.558 1.00 93.50 620 PHE A C 1
ATOM 4950 O O . PHE A 1 620 ? 4.040 7.974 17.704 1.00 93.50 620 PHE A O 1
ATOM 4957 N N . ALA A 1 621 ? 4.434 8.414 15.545 1.00 94.00 621 ALA A N 1
ATOM 4958 C CA . ALA A 1 621 ? 4.471 9.867 15.736 1.00 94.00 621 ALA A CA 1
ATOM 4959 C C . ALA A 1 621 ? 3.074 10.491 15.896 1.00 94.00 621 ALA A C 1
ATOM 4961 O O . ALA A 1 621 ? 2.939 11.529 16.538 1.00 94.00 621 ALA A O 1
ATOM 4962 N N . PHE A 1 622 ? 2.029 9.869 15.339 1.00 95.69 622 PHE A N 1
ATOM 4963 C CA . PHE A 1 622 ? 0.652 10.374 15.427 1.00 95.69 622 PHE A CA 1
ATOM 4964 C C . PHE A 1 622 ? -0.102 9.793 16.622 1.00 95.69 622 PHE A C 1
ATOM 4966 O O . PHE A 1 622 ? -0.921 10.483 17.231 1.00 95.69 622 PHE A O 1
ATOM 4973 N N . LEU A 1 623 ? 0.221 8.553 17.001 1.00 96.81 623 LEU A N 1
ATOM 4974 C CA . LEU A 1 623 ? -0.398 7.845 18.120 1.00 96.81 623 LEU A CA 1
ATOM 4975 C C . LEU A 1 623 ? -0.474 8.658 19.433 1.00 96.81 623 LEU A C 1
ATOM 4977 O O . LEU A 1 623 ? -1.563 8.728 20.005 1.00 96.81 623 LEU A O 1
ATOM 4981 N N . PRO A 1 624 ? 0.602 9.302 19.936 1.00 97.50 624 PRO A N 1
ATOM 4982 C CA . PRO A 1 624 ? 0.516 10.040 21.195 1.00 97.50 624 PRO A CA 1
ATOM 4983 C C . PRO A 1 624 ? -0.392 11.273 21.103 1.00 97.50 624 PRO A C 1
ATOM 4985 O O . PRO A 1 624 ? -1.042 11.620 22.089 1.00 97.50 624 PRO A O 1
ATOM 4988 N N . VAL A 1 625 ? -0.494 11.911 19.929 1.00 97.56 625 VAL A N 1
ATOM 4989 C CA . VAL A 1 625 ? -1.419 13.036 19.709 1.00 97.56 625 VAL A CA 1
ATOM 4990 C C . VAL A 1 625 ? -2.862 12.553 19.811 1.00 97.56 625 VAL A C 1
ATOM 4992 O O . VAL A 1 625 ? -3.663 13.168 20.514 1.00 97.56 625 VAL A O 1
ATOM 4995 N N . GLU A 1 626 ? -3.195 11.432 19.171 1.00 98.12 626 GLU A N 1
ATOM 4996 C CA . GLU A 1 626 ? -4.554 10.886 19.240 1.00 98.12 626 GLU A CA 1
ATOM 4997 C C . GLU A 1 626 ? -4.915 10.338 20.623 1.00 98.12 626 GLU A C 1
ATOM 4999 O O . GLU A 1 626 ? -6.049 10.520 21.061 1.00 98.12 626 GLU A O 1
ATOM 5004 N N . LEU A 1 627 ? -3.967 9.765 21.371 1.00 97.81 627 LEU A N 1
ATOM 5005 C CA . LEU A 1 627 ? -4.187 9.379 22.772 1.00 97.81 627 LEU A CA 1
ATOM 5006 C C . LEU A 1 627 ? -4.448 10.598 23.676 1.00 97.81 627 LEU A C 1
ATOM 5008 O O . LEU A 1 627 ? -5.336 10.559 24.531 1.00 97.81 627 LEU A O 1
ATOM 5012 N N . ALA A 1 628 ? -3.736 11.709 23.462 1.00 98.00 628 ALA A N 1
ATOM 5013 C CA . ALA A 1 628 ? -3.997 12.964 24.172 1.00 98.00 628 ALA A CA 1
ATOM 5014 C C . ALA A 1 628 ? -5.365 13.566 23.801 1.00 98.00 628 ALA A C 1
ATOM 5016 O O . ALA A 1 628 ? -6.081 14.105 24.646 1.00 98.00 628 ALA A O 1
ATOM 5017 N N . ARG A 1 629 ? -5.786 13.445 22.540 1.00 97.62 629 ARG A N 1
ATOM 5018 C CA . ARG A 1 629 ? -7.140 13.848 22.133 1.00 97.62 629 ARG A CA 1
ATOM 5019 C C . ARG A 1 629 ? -8.205 12.919 22.723 1.00 97.62 629 ARG A C 1
ATOM 5021 O O . ARG A 1 629 ? -9.236 13.399 23.180 1.00 97.62 629 ARG A O 1
ATOM 5028 N N . LEU A 1 630 ? -7.938 11.615 22.814 1.00 95.69 630 LEU A N 1
ATOM 5029 C CA . LEU A 1 630 ? -8.831 10.652 23.465 1.00 95.69 630 LEU A CA 1
ATOM 5030 C C . LEU A 1 630 ? -9.027 10.985 24.945 1.00 95.69 630 LEU A C 1
ATOM 5032 O O . LEU A 1 630 ? -10.163 10.967 25.417 1.00 95.69 630 LEU A O 1
ATOM 5036 N N . SER A 1 631 ? -7.964 11.356 25.667 1.00 95.44 631 SER A N 1
ATOM 5037 C CA . SER A 1 631 ? -8.095 11.785 27.066 1.00 95.44 631 SER A CA 1
ATOM 5038 C C . SER A 1 631 ? -8.983 13.026 27.213 1.00 95.44 631 SER A C 1
ATOM 5040 O O . SER A 1 631 ? -9.780 13.117 28.152 1.00 95.44 631 SER A O 1
ATOM 5042 N N . THR A 1 632 ? -8.911 13.943 26.247 1.00 95.38 632 THR A N 1
ATOM 5043 C CA . THR A 1 632 ? -9.770 15.130 26.163 1.00 95.38 632 THR A CA 1
ATOM 5044 C C . THR A 1 632 ? -11.236 14.728 25.979 1.00 95.38 632 THR A C 1
ATOM 5046 O O . THR A 1 632 ? -12.087 15.119 26.784 1.00 95.38 632 THR A O 1
ATOM 5049 N N . SER A 1 633 ? -11.537 13.896 24.976 1.00 92.69 633 SER A N 1
ATOM 5050 C CA . SER A 1 633 ? -12.902 13.433 24.690 1.00 92.69 633 SER A CA 1
ATOM 5051 C C . SER A 1 633 ? -13.494 12.632 25.866 1.00 92.69 633 SER A C 1
ATOM 5053 O O . SER A 1 633 ? -14.649 12.850 26.237 1.00 92.69 633 SER A O 1
ATOM 5055 N N . LEU A 1 634 ? -12.701 11.771 26.519 1.00 90.75 634 LEU A N 1
ATOM 5056 C CA . LEU A 1 634 ? -13.108 11.007 27.711 1.00 90.75 634 LEU A CA 1
ATOM 5057 C C . LEU A 1 634 ? -13.401 11.917 28.912 1.00 90.75 634 LEU A C 1
ATOM 5059 O O . LEU A 1 634 ? -14.422 11.746 29.580 1.00 90.75 634 LEU A O 1
ATOM 5063 N N . SER A 1 635 ? -12.569 12.939 29.144 1.00 91.44 635 SER A N 1
ATOM 5064 C CA . SER A 1 635 ? -12.795 13.930 30.210 1.00 91.44 635 SER A CA 1
ATOM 5065 C C . SER A 1 635 ? -14.110 14.684 30.005 1.00 91.44 635 SER A C 1
ATOM 5067 O O . SER A 1 635 ? -14.878 14.872 30.951 1.00 91.44 635 SER A O 1
ATOM 5069 N N . ARG A 1 636 ? -14.421 15.057 28.755 1.00 90.50 636 ARG A N 1
ATOM 5070 C CA . ARG A 1 636 ? -15.703 15.688 28.394 1.00 90.50 636 ARG A CA 1
ATOM 5071 C C . ARG A 1 636 ? -16.896 14.754 28.596 1.00 90.50 636 ARG A C 1
ATOM 5073 O O . ARG A 1 636 ? -17.975 15.246 28.901 1.00 90.50 636 ARG A O 1
ATOM 5080 N N . CYS A 1 637 ? -16.710 13.442 28.480 1.00 85.88 637 CYS A N 1
ATOM 5081 C CA . CYS A 1 637 ? -17.743 12.449 28.790 1.00 85.88 637 CYS A CA 1
ATOM 5082 C C . CYS A 1 637 ? -17.851 12.126 30.293 1.00 85.88 637 CYS A C 1
ATOM 5084 O O . CYS A 1 637 ? -18.721 11.359 30.690 1.00 85.88 637 CYS A O 1
ATOM 5086 N N . GLY A 1 638 ? -16.984 12.697 31.139 1.00 86.38 638 GLY A N 1
ATOM 5087 C CA . GLY A 1 638 ? -16.951 12.432 32.579 1.00 86.38 638 GLY A CA 1
ATOM 5088 C C . GLY A 1 638 ? -16.174 11.172 32.984 1.00 86.38 638 GLY A C 1
ATOM 5089 O O . GLY A 1 638 ? -16.062 10.896 34.180 1.00 86.38 638 GLY A O 1
ATOM 5090 N N . ASP A 1 639 ? -15.577 10.442 32.037 1.00 84.69 639 ASP A N 1
ATOM 5091 C CA . ASP A 1 639 ? -14.736 9.272 32.317 1.00 84.69 639 ASP A CA 1
ATOM 5092 C C . ASP A 1 639 ? -13.299 9.694 32.668 1.00 84.69 639 ASP A C 1
ATOM 5094 O O . ASP A 1 639 ? -12.342 9.554 31.902 1.00 84.69 639 ASP A O 1
ATOM 5098 N N . THR A 1 640 ? -13.157 10.269 33.862 1.00 88.25 640 THR A N 1
ATOM 5099 C CA . THR A 1 640 ? -11.878 10.816 34.344 1.00 88.25 640 THR A CA 1
ATOM 5100 C C . THR A 1 640 ? -10.796 9.755 34.558 1.00 88.25 640 THR A C 1
ATOM 5102 O O . THR A 1 640 ? -9.609 10.078 34.485 1.00 88.25 640 THR A O 1
ATOM 5105 N N . SER A 1 641 ? -11.175 8.501 34.816 1.00 86.44 641 SER A N 1
ATOM 5106 C CA . SER A 1 641 ? -10.229 7.401 35.027 1.00 86.44 641 SER A CA 1
ATOM 5107 C C . SER A 1 641 ? -9.579 6.993 33.710 1.00 86.44 641 SER A C 1
ATOM 5109 O O . SER A 1 641 ? -8.352 7.054 33.594 1.00 86.44 641 SER A O 1
ATOM 5111 N N . SER A 1 642 ? -10.385 6.676 32.692 1.00 84.88 642 SER A N 1
ATOM 5112 C CA . SER A 1 642 ? -9.874 6.324 31.363 1.00 84.88 642 SER A CA 1
ATOM 5113 C C . SER A 1 642 ? -9.140 7.497 30.716 1.00 84.88 642 SER A C 1
ATOM 5115 O O . SER A 1 642 ? -8.116 7.302 30.063 1.00 84.88 642 SER A O 1
ATOM 5117 N N . ALA A 1 643 ? -9.599 8.733 30.951 1.00 91.12 643 ALA A N 1
ATOM 5118 C CA . ALA A 1 643 ? -8.897 9.926 30.489 1.00 91.12 643 ALA A CA 1
ATOM 5119 C C . ALA A 1 643 ? -7.465 10.015 31.042 1.00 91.12 643 ALA A C 1
ATOM 5121 O O . ALA A 1 643 ? -6.526 10.261 30.285 1.00 91.12 643 ALA A O 1
ATOM 5122 N N . LYS A 1 644 ? -7.270 9.772 32.347 1.00 93.00 644 LYS A N 1
ATOM 5123 C CA . LYS A 1 644 ? -5.934 9.769 32.967 1.00 93.00 644 LYS A CA 1
ATOM 5124 C C . LYS A 1 644 ? -5.037 8.672 32.402 1.00 93.00 644 LYS A C 1
ATOM 5126 O O . LYS A 1 644 ? -3.855 8.930 32.194 1.00 93.00 644 LYS A O 1
ATOM 5131 N N . LEU A 1 645 ? -5.583 7.483 32.140 1.00 91.81 645 LEU A N 1
ATOM 5132 C CA . LEU A 1 645 ? -4.833 6.382 31.529 1.00 91.81 645 LEU A CA 1
ATOM 5133 C C . LEU A 1 645 ? -4.372 6.740 30.112 1.00 91.81 645 LEU A C 1
ATOM 5135 O O . LEU A 1 645 ? -3.183 6.634 29.821 1.00 91.81 645 LEU A O 1
ATOM 5139 N N . ALA A 1 646 ? -5.272 7.257 29.271 1.00 93.75 646 ALA A N 1
ATOM 5140 C CA . ALA A 1 646 ? -4.933 7.689 27.914 1.00 93.75 646 ALA A CA 1
ATOM 5141 C C . ALA A 1 646 ? -3.889 8.824 27.908 1.00 93.75 646 ALA A C 1
ATOM 5143 O O . ALA A 1 646 ? -2.945 8.798 27.119 1.00 93.75 646 ALA A O 1
ATOM 5144 N N . ALA A 1 647 ? -4.008 9.795 28.823 1.00 96.31 647 ALA A N 1
ATOM 5145 C CA . ALA A 1 647 ? -3.019 10.864 28.978 1.00 96.31 647 ALA A CA 1
ATOM 5146 C C . ALA A 1 647 ? -1.651 10.332 29.442 1.00 96.31 647 ALA A C 1
ATOM 5148 O O . ALA A 1 647 ? -0.618 10.768 28.934 1.00 96.31 647 ALA A O 1
ATOM 5149 N N . ALA A 1 648 ? -1.629 9.376 30.375 1.00 95.88 648 ALA A N 1
ATOM 5150 C CA . ALA A 1 648 ? -0.396 8.745 30.839 1.00 95.88 648 ALA A CA 1
ATOM 5151 C C . ALA A 1 648 ? 0.287 7.931 29.726 1.00 95.88 648 ALA A C 1
ATOM 5153 O O . ALA A 1 648 ? 1.505 8.022 29.577 1.00 95.88 648 ALA A O 1
ATOM 5154 N N . GLU A 1 649 ? -0.482 7.194 28.916 1.00 95.62 649 GLU A N 1
ATOM 5155 C CA . GLU A 1 649 ? 0.033 6.470 27.745 1.00 95.62 649 GLU A CA 1
ATOM 5156 C C . GLU A 1 649 ? 0.622 7.444 26.713 1.00 95.62 649 GLU A C 1
ATOM 5158 O O . GLU A 1 649 ? 1.766 7.271 26.289 1.00 95.62 649 GLU A O 1
ATOM 5163 N N . ALA A 1 650 ? -0.102 8.519 26.376 1.00 96.75 650 ALA A N 1
ATOM 5164 C CA . ALA A 1 650 ? 0.395 9.574 25.489 1.00 96.75 650 ALA A CA 1
ATOM 5165 C C . ALA A 1 650 ? 1.716 10.175 25.999 1.00 96.75 650 ALA A C 1
ATOM 5167 O O . ALA A 1 650 ? 2.680 10.301 25.240 1.00 96.75 650 ALA A O 1
ATOM 5168 N N . GLN A 1 651 ? 1.788 10.493 27.297 1.00 96.75 651 GLN A N 1
ATOM 5169 C CA . GLN A 1 651 ? 2.988 11.054 27.912 1.00 96.75 651 GLN A CA 1
ATOM 5170 C C . GLN A 1 651 ? 4.164 10.070 27.861 1.00 96.75 651 GLN A C 1
ATOM 5172 O O . GLN A 1 651 ? 5.274 10.463 27.506 1.00 96.75 651 GLN A O 1
ATOM 5177 N N . ALA A 1 652 ? 3.928 8.793 28.175 1.00 95.56 652 ALA A N 1
ATOM 5178 C CA . ALA A 1 652 ? 4.953 7.750 28.170 1.00 95.56 652 ALA A CA 1
ATOM 5179 C C . ALA A 1 652 ? 5.553 7.496 26.776 1.00 95.56 652 ALA A C 1
ATOM 5181 O O . ALA A 1 652 ? 6.701 7.060 26.663 1.00 95.56 652 ALA A O 1
ATOM 5182 N N . LEU A 1 653 ? 4.794 7.762 25.711 1.00 94.19 653 LEU A N 1
ATOM 5183 C CA . LEU A 1 653 ? 5.294 7.681 24.341 1.00 94.19 653 LEU A CA 1
ATOM 5184 C C . LEU A 1 653 ? 6.190 8.875 23.986 1.00 94.19 653 LEU A C 1
ATOM 5186 O O . LEU A 1 653 ? 7.239 8.672 23.377 1.00 94.19 653 LEU A O 1
ATOM 5190 N N . VAL A 1 654 ? 5.837 10.098 24.401 1.00 95.00 654 VAL A N 1
ATOM 5191 C CA . VAL A 1 654 ? 6.635 11.303 24.086 1.00 95.00 654 VAL A CA 1
ATOM 5192 C C . VAL A 1 654 ? 7.856 11.500 24.990 1.00 95.00 654 VAL A C 1
ATOM 5194 O O . VAL A 1 654 ? 8.750 12.262 24.635 1.00 95.00 654 VAL A O 1
ATOM 5197 N N . THR A 1 655 ? 7.959 10.798 26.126 1.00 91.06 655 THR A N 1
ATOM 5198 C CA . THR A 1 655 ? 9.181 10.789 26.960 1.00 91.06 655 THR A CA 1
ATOM 5199 C C . THR A 1 655 ? 10.321 9.949 26.379 1.00 91.06 655 THR A C 1
ATOM 5201 O O . THR A 1 655 ? 11.389 9.877 26.987 1.00 91.06 655 THR A O 1
ATOM 5204 N N . LYS A 1 656 ? 10.129 9.333 25.206 1.00 85.94 656 LYS A N 1
ATOM 5205 C CA . LYS A 1 656 ? 11.169 8.650 24.424 1.00 85.94 656 LYS A CA 1
ATOM 5206 C C . LYS A 1 656 ? 11.660 9.586 23.302 1.00 85.94 656 LYS A C 1
ATOM 5208 O O . LYS A 1 656 ? 11.244 9.414 22.153 1.00 85.94 656 LYS A O 1
ATOM 5213 N N . PRO A 1 657 ? 12.524 10.578 23.601 1.00 72.69 657 PRO A N 1
ATOM 5214 C CA . PRO A 1 657 ? 12.872 11.655 22.666 1.00 72.69 657 PRO A CA 1
ATOM 5215 C C . PRO A 1 657 ? 13.562 11.157 21.393 1.00 72.69 657 PRO A C 1
ATOM 5217 O O . PRO A 1 657 ? 13.535 11.835 20.376 1.00 72.69 657 PRO A O 1
ATOM 5220 N N . GLU A 1 658 ? 14.153 9.961 21.422 1.00 80.00 658 GLU A N 1
ATOM 5221 C CA . GLU A 1 658 ? 14.868 9.385 20.278 1.00 80.00 658 GLU A CA 1
ATOM 5222 C C . GLU A 1 658 ? 13.964 9.111 19.065 1.00 80.00 658 GLU A C 1
ATOM 5224 O O . GLU A 1 658 ? 14.467 9.072 17.947 1.00 80.00 658 GLU A O 1
ATOM 5229 N N . ARG A 1 659 ? 12.647 8.936 19.267 1.00 81.56 659 ARG A N 1
ATOM 5230 C CA . ARG A 1 659 ? 11.696 8.578 18.193 1.00 81.56 659 ARG A CA 1
ATOM 5231 C C . ARG A 1 659 ? 10.651 9.655 17.904 1.00 81.56 659 ARG A C 1
ATOM 5233 O O . ARG A 1 659 ? 10.074 9.651 16.824 1.00 81.56 659 ARG A O 1
ATOM 5240 N N . ILE A 1 660 ? 10.372 10.560 18.842 1.00 90.88 660 ILE A N 1
ATOM 5241 C CA . ILE A 1 660 ? 9.264 11.519 18.724 1.00 90.88 660 ILE A CA 1
ATOM 5242 C C . ILE A 1 660 ? 9.800 12.933 18.476 1.00 90.88 660 ILE A C 1
ATOM 5244 O O . ILE A 1 660 ? 10.529 13.447 19.322 1.00 90.88 660 ILE A O 1
ATOM 5248 N N . PRO A 1 661 ? 9.407 13.606 17.376 1.00 90.88 661 PRO A N 1
ATOM 5249 C CA . PRO A 1 661 ? 9.794 14.994 17.136 1.00 90.88 661 PRO A CA 1
ATOM 5250 C C . PRO A 1 661 ? 9.320 15.946 18.247 1.00 90.88 661 PRO A C 1
ATOM 5252 O O . PRO A 1 661 ? 8.175 15.863 18.700 1.00 90.88 661 PRO A O 1
ATOM 5255 N N . ASP A 1 662 ? 10.144 16.934 18.611 1.00 91.19 662 ASP A N 1
ATOM 5256 C CA . ASP A 1 662 ? 9.837 17.932 19.654 1.00 91.19 662 ASP A CA 1
ATOM 5257 C C . ASP A 1 662 ? 8.485 18.630 19.453 1.00 91.19 662 ASP A C 1
ATOM 5259 O O . ASP A 1 662 ? 7.772 18.930 20.414 1.00 91.19 662 ASP A O 1
ATOM 5263 N N . ARG A 1 663 ? 8.113 18.900 18.194 1.00 91.88 663 ARG A N 1
ATOM 5264 C CA . ARG A 1 663 ? 6.825 19.522 17.849 1.00 91.88 663 ARG A CA 1
ATOM 5265 C C . ARG A 1 663 ? 5.636 18.671 18.307 1.00 91.88 663 ARG A C 1
ATOM 5267 O O . ARG A 1 663 ? 4.664 19.217 18.819 1.00 91.88 663 ARG A O 1
ATOM 5274 N N . ILE A 1 664 ? 5.744 17.347 18.177 1.00 94.06 664 ILE A N 1
ATOM 5275 C CA . ILE A 1 664 ? 4.713 16.391 18.587 1.00 94.06 664 ILE A CA 1
ATOM 5276 C C . ILE A 1 664 ? 4.641 16.339 20.111 1.00 94.06 664 ILE A C 1
ATOM 5278 O O . ILE A 1 664 ? 3.554 16.439 20.674 1.00 94.06 664 ILE A O 1
ATOM 5282 N N . ALA A 1 665 ? 5.788 16.279 20.796 1.00 94.69 665 ALA A N 1
ATOM 5283 C CA . ALA A 1 665 ? 5.827 16.314 22.257 1.00 94.69 665 ALA A CA 1
ATOM 5284 C C . ALA A 1 665 ? 5.179 17.595 22.821 1.00 94.69 665 ALA A C 1
ATOM 5286 O O . ALA A 1 665 ? 4.363 17.531 23.741 1.00 94.69 665 ALA A O 1
ATOM 5287 N N . LYS A 1 666 ? 5.474 18.762 22.227 1.00 95.31 666 LYS A N 1
ATOM 5288 C CA . LYS A 1 666 ? 4.836 20.043 22.587 1.00 95.31 666 LYS A CA 1
ATOM 5289 C C . LYS A 1 666 ? 3.326 20.022 22.354 1.00 95.31 666 LYS A C 1
ATOM 5291 O O . LYS A 1 666 ? 2.577 20.480 23.215 1.00 95.31 666 LYS A O 1
ATOM 5296 N N . GLN A 1 667 ? 2.883 19.478 21.221 1.00 95.44 667 GLN A N 1
ATOM 5297 C CA . GLN A 1 667 ? 1.463 19.353 20.897 1.00 95.44 667 GLN A CA 1
ATOM 5298 C C . GLN A 1 667 ? 0.729 18.466 21.912 1.00 95.44 667 GLN A C 1
ATOM 5300 O O . GLN A 1 667 ? -0.315 18.863 22.424 1.00 95.44 667 GLN A O 1
ATOM 5305 N N . VAL A 1 668 ? 1.290 17.303 22.247 1.00 97.00 668 VAL A N 1
ATOM 5306 C CA . VAL A 1 668 ? 0.731 16.369 23.239 1.00 97.00 668 VAL A CA 1
ATOM 5307 C C . VAL A 1 668 ? 0.591 17.037 24.604 1.00 97.00 668 VAL A C 1
ATOM 5309 O O . VAL A 1 668 ? -0.496 17.018 25.180 1.00 97.00 668 VAL A O 1
ATOM 5312 N N . ASN A 1 669 ? 1.651 17.694 25.084 1.00 96.69 669 ASN A N 1
ATOM 5313 C CA . ASN A 1 669 ? 1.625 18.395 26.369 1.00 96.69 669 ASN A CA 1
ATOM 5314 C C . ASN A 1 669 ? 0.554 19.500 26.387 1.00 96.69 669 ASN A C 1
ATOM 5316 O O . ASN A 1 669 ? -0.195 19.608 27.355 1.00 96.69 669 ASN A O 1
ATOM 5320 N N . SER A 1 670 ? 0.431 20.270 25.299 1.00 96.81 670 SER A N 1
ATOM 5321 C CA . SER A 1 670 ? -0.587 21.320 25.175 1.00 96.81 670 SER A CA 1
ATOM 5322 C C . SER A 1 670 ? -2.016 20.764 25.213 1.00 96.81 670 SER A C 1
ATOM 5324 O O . SER A 1 670 ? -2.879 21.345 25.870 1.00 96.81 670 SER A O 1
ATOM 5326 N N . ILE A 1 671 ? -2.270 19.626 24.558 1.00 97.19 671 ILE A N 1
ATOM 5327 C CA . ILE A 1 671 ? -3.589 18.974 24.566 1.00 97.19 671 ILE A CA 1
ATOM 5328 C C . ILE A 1 671 ? -3.925 18.449 25.970 1.00 97.19 671 ILE A C 1
ATOM 5330 O O . ILE A 1 671 ? -5.030 18.682 26.456 1.00 97.19 671 ILE A O 1
ATOM 5334 N N . ILE A 1 672 ? -2.980 17.788 26.647 1.00 96.69 672 ILE A N 1
ATOM 5335 C CA . ILE A 1 672 ? -3.183 17.247 28.004 1.00 96.69 672 ILE A CA 1
ATOM 5336 C C . ILE A 1 672 ? -3.420 18.371 29.028 1.00 96.69 672 ILE A C 1
ATOM 5338 O O . ILE A 1 672 ? -4.293 18.255 29.897 1.00 96.69 672 ILE A O 1
ATOM 5342 N N . GLU A 1 673 ? -2.675 19.473 28.923 1.00 95.69 673 GLU A N 1
ATOM 5343 C CA . GLU A 1 673 ? -2.870 20.653 29.771 1.00 95.69 673 GLU A CA 1
ATOM 5344 C C . GLU A 1 673 ? -4.270 21.249 29.569 1.00 95.69 673 GLU A C 1
ATOM 5346 O O . GLU A 1 673 ? -4.993 21.480 30.542 1.00 95.69 673 GLU A O 1
ATOM 5351 N N . ALA A 1 674 ? -4.705 21.399 28.312 1.00 93.69 674 ALA A N 1
ATOM 5352 C CA . ALA A 1 674 ? -6.050 21.866 27.991 1.00 93.69 674 ALA A CA 1
ATOM 5353 C C . ALA A 1 674 ? -7.135 20.917 28.534 1.00 93.69 674 ALA A C 1
ATOM 5355 O O . ALA A 1 674 ? -8.101 21.381 29.149 1.00 93.69 674 ALA A O 1
ATOM 5356 N N . ALA A 1 675 ? -6.955 19.600 28.383 1.00 91.44 675 ALA A N 1
ATOM 5357 C CA . ALA A 1 675 ? -7.895 18.579 28.849 1.00 91.44 675 ALA A CA 1
ATOM 5358 C C . ALA A 1 675 ? -8.154 18.654 30.361 1.00 91.44 675 ALA A C 1
ATOM 5360 O O . ALA A 1 675 ? -9.292 18.504 30.805 1.00 91.44 675 ALA A O 1
ATOM 5361 N N . SER A 1 676 ? -7.118 18.968 31.147 1.00 86.75 676 SER A N 1
ATOM 5362 C CA . SER A 1 676 ? -7.193 19.069 32.613 1.00 86.75 676 SER A CA 1
ATOM 5363 C C . SER A 1 676 ? -8.124 20.188 33.106 1.00 86.75 676 SER A C 1
ATOM 5365 O O . SER A 1 676 ? -8.546 20.177 34.262 1.00 86.75 676 SER A O 1
ATOM 5367 N N . SER A 1 677 ? -8.457 21.149 32.239 1.00 89.25 677 SER A N 1
ATOM 5368 C CA . SER A 1 677 ? -9.338 22.283 32.548 1.00 89.25 677 SER A CA 1
ATOM 5369 C C . SER A 1 677 ? -10.796 22.092 32.104 1.00 89.25 677 SER A C 1
ATOM 5371 O O . SER A 1 677 ? -11.656 22.919 32.427 1.00 89.25 677 SER A O 1
ATOM 5373 N N . LEU A 1 678 ? -11.100 21.019 31.364 1.00 89.75 678 LEU A N 1
ATOM 5374 C CA . LEU A 1 678 ? -12.422 20.805 30.779 1.00 89.75 678 LEU A CA 1
ATOM 5375 C C . LEU A 1 678 ? -13.439 20.322 31.814 1.00 89.75 678 LEU A C 1
ATOM 5377 O O . LEU A 1 678 ? -13.165 19.466 32.653 1.00 89.75 678 LEU A O 1
ATOM 5381 N N . LYS A 1 679 ? -14.659 20.856 31.715 1.00 88.75 679 LYS A N 1
ATOM 5382 C CA . LYS A 1 679 ? -15.810 20.371 32.482 1.00 88.75 679 LYS A CA 1
ATOM 5383 C C . LYS A 1 679 ? -16.520 19.254 31.707 1.00 88.75 679 LYS A C 1
ATOM 5385 O O . LYS A 1 679 ? -16.610 19.359 30.481 1.00 88.75 679 LYS A O 1
ATOM 5390 N N . PRO A 1 680 ? -17.070 18.236 32.394 1.00 86.75 680 PRO A N 1
ATOM 5391 C CA . PRO A 1 680 ? -17.921 17.239 31.757 1.00 86.75 680 PRO A CA 1
ATOM 5392 C C . PRO A 1 680 ? -19.099 17.910 31.043 1.00 86.75 680 PRO A C 1
ATOM 5394 O O . PRO A 1 680 ? -19.740 18.810 31.595 1.00 86.75 680 PRO A O 1
ATOM 5397 N N . ALA A 1 681 ? -19.382 17.482 29.818 1.00 82.50 681 ALA A N 1
ATOM 5398 C CA . ALA A 1 681 ? -20.595 17.853 29.112 1.00 82.50 681 ALA A CA 1
ATOM 5399 C C . ALA A 1 681 ? -21.785 17.085 29.709 1.00 82.50 681 ALA A C 1
ATOM 5401 O O . ALA A 1 681 ? -21.666 15.917 30.077 1.00 82.50 681 ALA A O 1
ATOM 5402 N N . SER A 1 682 ? -22.945 17.737 29.798 1.00 71.38 682 SER A N 1
ATOM 5403 C CA . SER A 1 682 ? -24.200 17.072 30.163 1.00 71.38 682 SER A CA 1
ATOM 5404 C C . SER A 1 682 ? -24.625 16.156 29.014 1.00 71.38 682 SER A C 1
ATOM 5406 O O . SER A 1 682 ? -25.205 16.635 28.043 1.00 71.38 682 SER A O 1
ATOM 5408 N N . ALA A 1 683 ? -24.304 14.866 29.093 1.00 61.06 683 ALA A N 1
ATOM 5409 C CA . ALA A 1 683 ? -24.678 13.890 28.073 1.00 61.06 683 ALA A CA 1
ATOM 5410 C C . ALA A 1 683 ? -26.130 13.416 28.260 1.00 61.06 683 ALA A C 1
ATOM 5412 O O . ALA A 1 683 ? -26.547 13.090 29.375 1.00 61.06 683 ALA A O 1
ATOM 5413 N N . GLU A 1 684 ? -26.895 13.350 27.168 1.00 65.19 684 GLU A N 1
ATOM 5414 C CA . GLU A 1 684 ? -28.168 12.627 27.153 1.00 65.19 684 GLU A CA 1
ATOM 5415 C C . GLU A 1 684 ? -27.913 11.129 27.351 1.00 65.19 684 GLU A C 1
ATOM 5417 O O . GLU A 1 684 ? -27.042 10.526 26.729 1.00 65.19 684 GLU A O 1
ATOM 5422 N N . THR A 1 685 ? -28.677 10.520 28.252 1.00 61.41 685 THR A N 1
ATOM 5423 C CA . THR A 1 685 ? -28.562 9.108 28.621 1.00 61.41 685 THR A CA 1
ATOM 5424 C C . THR A 1 685 ? -29.221 8.258 27.531 1.00 61.41 685 THR A C 1
ATOM 5426 O O . THR A 1 685 ? -30.431 8.029 27.564 1.00 61.41 685 THR A O 1
ATOM 5429 N N . LYS A 1 686 ? -28.463 7.793 26.530 1.00 69.38 686 LYS A N 1
ATOM 5430 C CA . LYS A 1 686 ? -28.977 6.778 25.595 1.00 69.38 686 LYS A CA 1
ATOM 5431 C C . LYS A 1 686 ? -29.103 5.419 26.281 1.00 69.38 686 LYS A C 1
ATOM 5433 O O . LYS A 1 686 ? -28.365 5.096 27.210 1.00 69.38 686 LYS A O 1
ATOM 5438 N N . LYS A 1 687 ? -30.050 4.606 25.800 1.00 76.06 687 LYS A N 1
ATOM 5439 C CA . LYS A 1 687 ? -30.230 3.228 26.266 1.00 76.06 687 LYS A CA 1
ATOM 5440 C C . LYS A 1 687 ? -28.965 2.434 25.958 1.00 76.06 687 LYS A C 1
ATOM 5442 O O . LYS A 1 687 ? -28.562 2.318 24.804 1.00 76.06 687 LYS A O 1
ATOM 5447 N N . VAL A 1 688 ? -28.367 1.887 27.003 1.00 81.50 688 VAL A N 1
ATOM 5448 C CA . VAL A 1 688 ? -27.184 1.050 26.886 1.00 81.50 688 VAL A CA 1
ATOM 5449 C C . VAL A 1 688 ? -27.578 -0.337 26.369 1.00 81.50 688 VAL A C 1
ATOM 5451 O O . VAL A 1 688 ? -28.635 -0.859 26.727 1.00 81.50 688 VAL A O 1
ATOM 5454 N N . PHE A 1 689 ? -26.743 -0.924 25.517 1.00 85.88 689 PHE A N 1
ATOM 5455 C CA . PHE A 1 689 ? -26.889 -2.280 24.999 1.00 85.88 689 PHE A CA 1
ATOM 5456 C C . PHE A 1 689 ? -25.505 -2.924 24.921 1.00 85.88 689 PHE A C 1
ATOM 5458 O O . PHE A 1 689 ? -24.553 -2.262 24.513 1.00 85.88 689 PHE A O 1
ATOM 5465 N N . VAL A 1 690 ? -25.415 -4.194 25.314 1.00 90.81 690 VAL A N 1
ATOM 5466 C CA . VAL A 1 690 ? -24.223 -5.036 25.161 1.00 90.81 690 VAL A CA 1
ATOM 5467 C C . VAL A 1 690 ? -24.510 -6.120 24.125 1.00 90.81 690 VAL A C 1
ATOM 5469 O O . VAL A 1 690 ? -25.570 -6.751 24.160 1.00 90.81 690 VAL A O 1
ATOM 5472 N N . ASP A 1 691 ? -23.563 -6.321 23.216 1.00 92.00 691 ASP A N 1
ATOM 5473 C CA . ASP A 1 691 ? -23.587 -7.349 22.181 1.00 92.00 691 ASP A CA 1
ATOM 5474 C C . ASP A 1 691 ? -22.716 -8.541 22.596 1.00 92.00 691 ASP A C 1
ATOM 5476 O O . ASP A 1 691 ? -21.623 -8.349 23.125 1.00 92.00 691 ASP A O 1
ATOM 5480 N N . LEU A 1 692 ? -23.192 -9.760 22.353 1.00 94.81 692 LEU A N 1
ATOM 5481 C CA . LEU A 1 692 ? -22.461 -11.002 22.616 1.00 94.81 692 LEU A CA 1
ATOM 5482 C C . LEU A 1 692 ? -22.435 -11.812 21.318 1.00 94.81 692 LEU A C 1
ATOM 5484 O O . LEU A 1 692 ? -23.491 -12.240 20.853 1.00 94.81 692 LEU A O 1
ATOM 5488 N N . GLN A 1 693 ? -21.248 -11.985 20.736 1.00 95.38 693 GLN A N 1
ATOM 5489 C CA . GLN A 1 693 ? -21.047 -12.611 19.422 1.00 95.38 693 GLN A CA 1
ATOM 5490 C C . GLN A 1 693 ? -19.943 -13.677 19.475 1.00 95.38 693 GLN A C 1
ATOM 5492 O O . GLN A 1 693 ? -18.941 -13.441 20.156 1.00 95.38 693 GLN A O 1
ATOM 5497 N N . PRO A 1 694 ? -20.049 -14.793 18.726 1.00 97.06 694 PRO A N 1
ATOM 5498 C CA . PRO A 1 694 ? -21.174 -15.200 17.870 1.00 97.06 694 PRO A CA 1
ATOM 5499 C C . PRO A 1 694 ? -22.441 -15.557 18.662 1.00 97.06 694 PRO A C 1
ATOM 5501 O O . PRO A 1 694 ? -22.396 -15.730 19.880 1.00 97.06 694 PRO A O 1
ATOM 5504 N N . GLN A 1 695 ? -23.576 -15.692 17.975 1.00 96.75 695 GLN A N 1
ATOM 5505 C CA . GLN A 1 695 ? -24.819 -16.208 18.558 1.00 96.75 695 GLN A CA 1
ATOM 5506 C C . GLN A 1 695 ? -24.777 -17.729 18.700 1.00 96.75 695 GLN A C 1
ATOM 5508 O O . GLN A 1 695 ? -25.166 -18.254 19.741 1.00 96.75 695 GLN A O 1
ATOM 5513 N N . HIS A 1 696 ? -24.266 -18.422 17.684 1.00 97.62 696 HIS A N 1
ATOM 5514 C CA . HIS A 1 696 ? -24.034 -19.863 17.692 1.00 97.62 696 HIS A CA 1
ATOM 5515 C C . HIS A 1 696 ? -22.633 -20.155 17.148 1.00 97.62 696 HIS A C 1
ATOM 5517 O O . HIS A 1 696 ? -22.198 -19.468 16.231 1.00 97.62 696 HIS A O 1
ATOM 5523 N N . ALA A 1 697 ? -21.936 -21.159 17.670 1.00 97.62 697 ALA A N 1
ATOM 5524 C CA . ALA A 1 697 ? -20.647 -21.596 17.151 1.00 97.62 697 ALA A CA 1
ATOM 5525 C C . ALA A 1 697 ? -20.466 -23.109 17.267 1.00 97.62 697 ALA A C 1
ATOM 5527 O O . ALA A 1 697 ? -20.998 -23.753 18.176 1.00 97.62 697 ALA A O 1
ATOM 5528 N N . VAL A 1 698 ? -19.687 -23.669 16.350 1.00 97.62 698 VAL A N 1
ATOM 5529 C CA . VAL A 1 698 ? -19.240 -25.062 16.367 1.00 97.62 698 VAL A CA 1
ATOM 5530 C C . VAL A 1 698 ? -17.721 -25.062 16.410 1.00 97.62 698 VAL A C 1
ATOM 5532 O O . VAL A 1 698 ? -17.101 -24.292 15.684 1.00 97.62 698 VAL A O 1
ATOM 5535 N N . VAL A 1 699 ? -17.133 -25.910 17.256 1.00 97.44 699 VAL A N 1
ATOM 5536 C CA . VAL A 1 699 ? -15.684 -26.071 17.393 1.00 97.44 699 VAL A CA 1
ATOM 5537 C C . VAL A 1 699 ? -15.297 -27.540 17.259 1.00 97.44 699 VAL A C 1
ATOM 5539 O O . VAL A 1 699 ? -15.796 -28.392 17.998 1.00 97.44 699 VAL A O 1
ATOM 5542 N N . VAL A 1 700 ? -14.380 -27.829 16.340 1.00 96.38 700 VAL A N 1
ATOM 5543 C CA . VAL A 1 700 ? -13.869 -29.168 16.030 1.00 96.38 700 VAL A CA 1
ATOM 5544 C C . VAL A 1 700 ? -12.334 -29.102 15.938 1.00 96.38 700 VAL A C 1
ATOM 5546 O O . VAL A 1 700 ? -11.802 -28.812 14.867 1.00 96.38 700 VAL A O 1
ATOM 5549 N N . PRO A 1 701 ? -11.591 -29.313 17.045 1.00 94.56 701 PRO A N 1
ATOM 5550 C CA . PRO A 1 701 ? -10.128 -29.265 17.040 1.00 94.56 701 PRO A CA 1
ATOM 5551 C C . PRO A 1 701 ? -9.536 -30.434 16.244 1.00 94.56 701 PRO A C 1
ATOM 5553 O O . PRO A 1 701 ? -10.127 -31.515 16.190 1.00 94.56 701 PRO A O 1
ATOM 5556 N N . LEU A 1 702 ? -8.320 -30.264 15.721 1.00 94.06 702 LEU A N 1
ATOM 5557 C CA . LEU A 1 702 ? -7.554 -31.395 15.193 1.00 94.06 702 LEU A CA 1
ATOM 5558 C C . LEU A 1 702 ? -7.188 -32.390 16.304 1.00 94.06 702 LEU A C 1
ATOM 5560 O O . LEU A 1 702 ? -6.979 -32.011 17.460 1.00 94.06 702 LEU A O 1
ATOM 5564 N N . GLU A 1 703 ? -7.049 -33.667 15.943 1.00 92.25 703 GLU A N 1
ATOM 5565 C CA . GLU A 1 703 ? -6.629 -34.703 16.886 1.00 92.25 703 GLU A CA 1
ATOM 5566 C C . GLU A 1 703 ? -5.265 -34.359 17.511 1.00 92.25 703 GLU A C 1
ATOM 5568 O O . GLU A 1 703 ? -4.297 -34.042 16.820 1.00 92.25 703 GLU A O 1
ATOM 5573 N N . GLY A 1 704 ? -5.192 -34.402 18.844 1.00 91.56 704 GLY A N 1
ATOM 5574 C CA . GLY A 1 704 ? -3.972 -34.083 19.588 1.00 91.56 704 GLY A CA 1
ATOM 5575 C C . GLY A 1 704 ? -3.660 -32.588 19.725 1.00 91.56 704 GLY A C 1
ATOM 5576 O O . GLY A 1 704 ? -2.670 -32.256 20.380 1.00 91.56 704 GLY A O 1
ATOM 5577 N N . ASN A 1 705 ? -4.506 -31.696 19.198 1.00 92.81 705 ASN A N 1
ATOM 5578 C CA . ASN A 1 705 ? -4.394 -30.248 19.373 1.00 92.81 705 ASN A CA 1
ATOM 5579 C C . ASN A 1 705 ? -5.401 -29.706 20.405 1.00 92.81 705 ASN A C 1
ATOM 5581 O O . ASN A 1 705 ? -6.436 -30.325 20.666 1.00 92.81 705 ASN A O 1
ATOM 5585 N N . PRO A 1 706 ? -5.100 -28.567 21.058 1.00 93.62 706 PRO A N 1
ATOM 5586 C CA . PRO A 1 706 ? -5.997 -27.979 22.047 1.00 93.62 706 PRO A CA 1
ATOM 5587 C C . PRO A 1 706 ? -7.287 -27.460 21.402 1.00 93.62 706 PRO A C 1
ATOM 5589 O O . PRO A 1 706 ? -7.279 -26.957 20.277 1.00 93.62 706 PRO A O 1
ATOM 5592 N N . VAL A 1 707 ? -8.387 -27.508 22.159 1.00 94.94 707 VAL A N 1
ATOM 5593 C CA . VAL A 1 707 ? -9.622 -26.797 21.797 1.00 94.94 707 VAL A CA 1
ATOM 5594 C C . VAL A 1 707 ? -9.422 -25.319 22.065 1.00 94.94 707 VAL A C 1
ATOM 5596 O O . VAL A 1 707 ? -8.995 -24.942 23.161 1.00 94.94 707 VAL A O 1
ATOM 5599 N N . ARG A 1 708 ? -9.778 -24.491 21.085 1.00 95.44 708 ARG A N 1
ATOM 5600 C CA . ARG A 1 708 ? -9.777 -23.035 21.186 1.00 95.44 708 ARG A CA 1
ATOM 5601 C C . ARG A 1 708 ? -11.075 -22.483 20.619 1.00 95.44 708 ARG A C 1
ATOM 5603 O O . ARG A 1 708 ? -11.634 -23.041 19.685 1.00 95.44 708 ARG A O 1
ATOM 5610 N N . GLY A 1 709 ? -11.545 -21.395 21.203 1.00 95.19 709 GLY A N 1
ATOM 5611 C CA . GLY A 1 709 ? -12.650 -20.610 20.675 1.00 95.19 709 GLY A CA 1
ATOM 5612 C C . GLY A 1 709 ? -12.578 -19.197 21.227 1.00 95.19 709 GLY A C 1
ATOM 5613 O O . GLY A 1 709 ? -12.018 -18.971 22.305 1.00 95.19 709 GLY A O 1
ATOM 5614 N N . ARG A 1 710 ? -13.141 -18.232 20.506 1.00 95.38 710 ARG A N 1
ATOM 5615 C CA . ARG A 1 710 ? -13.168 -16.839 20.947 1.00 95.38 710 ARG A CA 1
ATOM 5616 C C . ARG A 1 710 ? -14.529 -16.224 20.657 1.00 95.38 710 ARG A C 1
ATOM 5618 O O . ARG A 1 710 ? -15.049 -16.323 19.553 1.00 95.38 710 ARG A O 1
ATOM 5625 N N . LEU A 1 711 ? -15.078 -15.556 21.662 1.00 94.94 711 LEU A N 1
ATOM 5626 C CA . LEU A 1 711 ? -16.267 -14.717 21.542 1.00 94.94 711 LEU A CA 1
ATOM 5627 C C . LEU A 1 711 ? -15.972 -13.319 22.087 1.00 94.94 711 LEU A C 1
ATOM 5629 O O . LEU A 1 711 ? -15.037 -13.105 22.868 1.00 94.94 711 LEU A O 1
ATOM 5633 N N . THR A 1 712 ? -16.786 -12.361 21.665 1.00 93.88 712 THR A N 1
ATOM 5634 C CA . THR A 1 712 ? -16.675 -10.958 22.061 1.00 93.88 712 THR A CA 1
ATOM 5635 C C . THR A 1 712 ? -17.929 -10.517 22.795 1.00 93.88 712 THR A C 1
ATOM 5637 O O . THR A 1 712 ? -19.051 -10.813 22.383 1.00 93.88 712 THR A O 1
ATOM 5640 N N . LEU A 1 713 ? -17.721 -9.799 23.896 1.00 94.00 713 LEU A N 1
ATOM 5641 C CA . LEU A 1 713 ? -18.766 -9.124 24.651 1.00 94.00 713 LEU A CA 1
ATOM 5642 C C . LEU A 1 713 ? -18.533 -7.614 24.534 1.00 94.00 713 LEU A C 1
ATOM 5644 O O . LEU A 1 713 ? -17.694 -7.053 25.241 1.00 94.00 713 LEU A O 1
ATOM 5648 N N . ALA A 1 714 ? -19.217 -6.974 23.590 1.00 91.12 714 ALA A N 1
ATOM 5649 C CA . ALA A 1 714 ? -18.972 -5.594 23.187 1.00 91.12 714 ALA A CA 1
ATOM 5650 C C . ALA A 1 714 ? -20.000 -4.631 23.783 1.00 91.12 714 ALA A C 1
ATOM 5652 O O . ALA A 1 714 ? -21.206 -4.860 23.716 1.00 91.12 714 ALA A O 1
ATOM 5653 N N . ASN A 1 715 ? -19.530 -3.508 24.320 1.00 89.31 715 ASN A N 1
ATOM 5654 C CA . ASN A 1 715 ? -20.368 -2.400 24.756 1.00 89.31 715 ASN A CA 1
ATOM 5655 C C . ASN A 1 715 ? -20.226 -1.235 23.765 1.00 89.31 715 ASN A C 1
ATOM 5657 O O . ASN A 1 715 ? -19.370 -0.374 23.958 1.00 89.31 715 ASN A O 1
ATOM 5661 N N . PRO A 1 716 ? -21.058 -1.151 22.715 1.00 81.44 716 PRO A N 1
ATOM 5662 C CA . PRO A 1 716 ? -21.021 -0.028 21.778 1.00 81.44 716 PRO A CA 1
ATOM 5663 C C . PRO A 1 716 ? -21.509 1.304 22.374 1.00 81.44 716 PRO A C 1
ATOM 5665 O O . PRO A 1 716 ? -21.472 2.322 21.686 1.00 81.44 716 PRO A O 1
ATOM 5668 N N . SER A 1 717 ? -22.005 1.322 23.616 1.00 79.69 717 SER A N 1
ATOM 5669 C CA . SER A 1 717 ? -22.537 2.537 24.236 1.00 79.69 717 SER A CA 1
ATOM 5670 C C . SER A 1 717 ? -21.444 3.431 24.835 1.00 79.69 717 SER A C 1
ATOM 5672 O O . SER A 1 717 ? -20.260 3.097 24.857 1.00 79.69 717 SER A O 1
ATOM 5674 N N . THR A 1 718 ? -21.856 4.579 25.366 1.00 69.81 718 THR A N 1
ATOM 5675 C CA . THR A 1 718 ? -20.988 5.556 26.038 1.00 69.81 718 THR A CA 1
ATOM 5676 C C . THR A 1 718 ? -20.926 5.443 27.540 1.00 69.81 718 THR A C 1
ATOM 5678 O O . THR A 1 718 ? -20.223 6.212 28.197 1.00 69.81 718 THR A O 1
ATOM 5681 N N . GLN A 1 719 ? -21.666 4.495 28.092 1.00 80.12 719 GLN A N 1
ATOM 5682 C CA . GLN A 1 719 ? -21.727 4.277 29.521 1.00 80.12 719 GLN A CA 1
ATOM 5683 C C . GLN A 1 719 ? -21.135 2.921 29.814 1.00 80.12 719 GLN A C 1
ATOM 5685 O O . GLN A 1 719 ? -21.369 1.958 29.086 1.00 80.12 719 GLN A O 1
ATOM 5690 N N . ALA A 1 720 ? -20.345 2.851 30.877 1.00 86.38 720 ALA A N 1
ATOM 5691 C CA . ALA A 1 720 ? -19.879 1.564 31.341 1.00 86.38 720 ALA A CA 1
ATOM 5692 C C . ALA A 1 720 ? -21.086 0.713 31.746 1.00 86.38 720 ALA A C 1
ATOM 5694 O O . ALA A 1 720 ? -22.022 1.211 32.378 1.00 86.38 720 ALA A O 1
ATOM 5695 N N . VAL A 1 721 ? -21.044 -0.566 31.393 1.00 91.00 721 VAL A N 1
ATOM 5696 C CA . VAL A 1 721 ? -22.062 -1.538 31.790 1.00 91.00 721 VAL A CA 1
ATOM 5697 C C . VAL A 1 721 ? -21.453 -2.480 32.789 1.00 91.00 721 VAL A C 1
ATOM 5699 O O . VAL A 1 721 ? -20.392 -3.040 32.540 1.00 91.00 721 VAL A O 1
ATOM 5702 N N . GLU A 1 722 ? -22.151 -2.684 33.894 1.00 94.81 722 GLU A N 1
ATOM 5703 C CA . GLU A 1 722 ? -21.826 -3.737 34.841 1.00 94.81 722 GLU A CA 1
ATOM 5704 C C . GLU A 1 722 ? -22.868 -4.848 34.734 1.00 94.81 722 GLU A C 1
ATOM 5706 O O . GLU A 1 722 ? -24.074 -4.593 34.676 1.00 94.81 722 GLU A O 1
ATOM 5711 N N . GLY A 1 723 ? -22.397 -6.089 34.700 1.00 95.62 723 GLY A N 1
ATOM 5712 C CA . GLY A 1 723 ? -23.252 -7.262 34.583 1.00 95.62 723 GLY A CA 1
ATOM 5713 C C . GLY A 1 723 ? -22.561 -8.538 35.040 1.00 95.62 723 GLY A C 1
ATOM 5714 O O . GLY A 1 723 ? -21.493 -8.509 35.658 1.00 95.62 723 GLY A O 1
ATOM 5715 N N . THR A 1 724 ? -23.200 -9.664 34.765 1.00 96.75 724 THR A N 1
ATOM 5716 C CA . THR A 1 724 ? -22.692 -10.998 35.074 1.00 96.75 724 THR A CA 1
ATOM 5717 C C . THR A 1 724 ? -22.529 -11.779 33.781 1.00 96.75 724 THR A C 1
ATOM 5719 O O . THR A 1 724 ? -23.482 -11.917 33.013 1.00 96.75 724 THR A O 1
ATOM 5722 N N . LEU A 1 725 ? -21.321 -12.300 33.574 1.00 97.19 725 LEU A N 1
ATOM 5723 C CA . LEU A 1 725 ? -21.005 -13.277 32.537 1.00 97.19 725 LEU A CA 1
ATOM 5724 C C . LEU A 1 725 ? -21.108 -14.674 33.155 1.00 97.19 725 LEU A C 1
ATOM 5726 O O . LEU A 1 725 ? -20.463 -14.922 34.174 1.00 97.19 725 LEU A O 1
ATOM 5730 N N . GLY A 1 726 ? -21.898 -15.568 32.571 1.00 96.38 726 GLY A N 1
ATOM 5731 C CA . GLY A 1 726 ? -22.090 -16.930 33.071 1.00 96.38 726 GLY A CA 1
ATOM 5732 C C . GLY A 1 726 ? -22.009 -17.994 31.982 1.00 96.38 726 GLY A C 1
ATOM 5733 O O . GLY A 1 726 ? -22.068 -17.687 30.789 1.00 96.38 726 GLY A O 1
ATOM 5734 N N . PHE A 1 727 ? -21.839 -19.239 32.421 1.00 96.50 727 PHE A N 1
ATOM 5735 C CA . PHE A 1 727 ? -21.603 -20.410 31.583 1.00 96.50 727 PHE A CA 1
ATOM 5736 C C . PHE A 1 727 ? -22.485 -21.575 32.058 1.00 96.50 727 PHE A C 1
ATOM 5738 O O . PHE A 1 727 ? -22.382 -21.987 33.211 1.00 96.50 727 PHE A O 1
ATOM 5745 N N . ASP A 1 728 ? -23.312 -22.128 31.169 1.00 95.38 728 ASP A N 1
ATOM 5746 C CA . ASP A 1 728 ? -24.174 -23.288 31.441 1.00 95.38 728 ASP A CA 1
ATOM 5747 C C . ASP A 1 728 ? -23.826 -24.467 30.511 1.00 95.38 728 ASP A C 1
ATOM 5749 O O . ASP A 1 728 ? -23.404 -24.268 29.371 1.00 95.38 728 ASP A O 1
ATOM 5753 N N . GLY A 1 729 ? -24.062 -25.706 30.959 1.00 93.94 729 GLY A N 1
ATOM 5754 C CA . GLY A 1 729 ? -23.861 -26.927 30.164 1.00 93.94 729 GLY A CA 1
ATOM 5755 C C . GLY A 1 729 ? -22.639 -27.730 30.611 1.00 93.94 729 GLY A C 1
ATOM 5756 O O . GLY A 1 729 ? -22.772 -28.668 31.399 1.00 93.94 729 GLY A O 1
ATOM 5757 N N . MET A 1 730 ? -21.450 -27.375 30.122 1.00 91.94 730 MET A N 1
ATOM 5758 C CA . MET A 1 730 ? -20.196 -28.046 30.489 1.00 91.94 730 MET A CA 1
ATOM 5759 C C . MET A 1 730 ? -19.568 -27.489 31.775 1.00 91.94 730 MET A C 1
ATOM 5761 O O . MET A 1 730 ? -19.756 -26.314 32.085 1.00 91.94 730 MET A O 1
ATOM 5765 N N . PRO A 1 731 ? -18.744 -28.281 32.493 1.00 92.12 731 PRO A N 1
ATOM 5766 C CA . PRO A 1 731 ? -17.865 -27.747 33.528 1.00 92.12 731 PRO A CA 1
ATOM 5767 C C . PRO A 1 731 ? -16.888 -26.725 32.934 1.00 92.12 731 PRO A C 1
ATOM 5769 O O . PRO A 1 731 ? -16.136 -27.045 32.007 1.00 92.12 731 PRO A O 1
ATOM 5772 N N . VAL A 1 732 ? -16.899 -25.511 33.485 1.00 94.06 732 VAL A N 1
ATOM 5773 C CA . VAL A 1 732 ? -16.017 -24.405 33.100 1.00 94.06 732 VAL A CA 1
ATOM 5774 C C . VAL A 1 732 ? -15.340 -23.847 34.346 1.00 94.06 732 VAL A C 1
ATOM 5776 O O . VAL A 1 732 ? -15.977 -23.689 35.383 1.00 94.06 732 VAL A O 1
ATOM 5779 N N . ASP A 1 733 ? -14.051 -23.540 34.235 1.00 93.81 733 ASP A N 1
ATOM 5780 C CA . ASP A 1 733 ? -13.320 -22.708 35.189 1.00 93.81 733 ASP A CA 1
ATOM 5781 C C . ASP A 1 733 ? -13.010 -21.363 34.528 1.00 93.81 733 ASP A C 1
ATOM 5783 O O . ASP A 1 733 ? -12.203 -21.297 33.593 1.00 93.81 733 ASP A O 1
ATOM 5787 N N . VAL A 1 734 ? -13.694 -20.301 34.960 1.00 93.62 734 VAL A N 1
ATOM 5788 C CA . VAL A 1 734 ? -13.514 -18.959 34.394 1.00 93.62 734 VAL A CA 1
ATOM 5789 C C . VAL A 1 734 ? -12.641 -18.079 35.283 1.00 93.62 734 VAL A C 1
ATOM 5791 O O . VAL A 1 734 ? -12.848 -17.949 36.488 1.00 93.62 734 VAL A O 1
ATOM 5794 N N . SER A 1 735 ? -11.685 -17.407 34.651 1.00 92.38 735 SER A N 1
ATOM 5795 C CA . SER A 1 735 ? -10.851 -16.370 35.254 1.00 92.38 735 SER A CA 1
ATOM 5796 C C . SER A 1 735 ? -10.939 -15.090 34.427 1.00 92.38 735 SER A C 1
ATOM 5798 O O . SER A 1 735 ? -11.054 -15.148 33.206 1.00 92.38 735 SER A O 1
ATOM 5800 N N . PHE A 1 736 ? -10.904 -13.935 35.089 1.00 92.12 736 PHE A N 1
ATOM 5801 C CA . PHE A 1 736 ? -10.853 -12.631 34.434 1.00 92.12 736 PHE A CA 1
ATOM 5802 C C . PHE A 1 736 ? -9.545 -11.943 34.801 1.00 92.12 736 PHE A C 1
ATOM 5804 O O . PHE A 1 736 ? -9.246 -11.771 35.987 1.00 92.12 736 PHE A O 1
ATOM 5811 N N . ASP A 1 737 ? -8.777 -11.557 33.792 1.00 89.06 737 ASP A N 1
ATOM 5812 C CA . ASP A 1 737 ? -7.575 -10.764 33.976 1.00 89.06 737 ASP A CA 1
ATOM 5813 C C . ASP A 1 737 ? -7.914 -9.286 33.782 1.00 89.06 737 ASP A C 1
ATOM 5815 O O . ASP A 1 737 ? -8.101 -8.796 32.672 1.00 89.06 737 ASP A O 1
ATOM 5819 N N . ALA A 1 738 ? -7.975 -8.556 34.893 1.00 81.19 738 ALA A N 1
ATOM 5820 C CA . ALA A 1 738 ? -8.273 -7.131 34.877 1.00 81.19 738 ALA A CA 1
ATOM 5821 C C . ALA A 1 738 ? -7.190 -6.286 34.180 1.00 81.19 738 ALA A C 1
ATOM 5823 O O . ALA A 1 738 ? -7.479 -5.151 33.807 1.00 81.19 738 ALA A O 1
ATOM 5824 N N . ALA A 1 739 ? -5.960 -6.796 34.028 1.00 77.69 739 ALA A N 1
ATOM 5825 C CA . ALA A 1 739 ? -4.880 -6.065 33.370 1.00 77.69 739 ALA A CA 1
ATOM 5826 C C . ALA A 1 739 ? -5.005 -6.111 31.842 1.00 77.69 739 ALA A C 1
ATOM 5828 O O . ALA A 1 739 ? -4.833 -5.081 31.191 1.00 77.69 739 ALA A O 1
ATOM 5829 N N . SER A 1 740 ? -5.313 -7.283 31.279 1.00 80.44 740 SER A N 1
ATOM 5830 C CA . SER A 1 740 ? -5.574 -7.441 29.840 1.00 80.44 740 SER A CA 1
ATOM 5831 C C . SER A 1 740 ? -7.014 -7.101 29.449 1.00 80.44 740 SER A C 1
ATOM 5833 O O . SER A 1 740 ? -7.269 -6.762 28.297 1.00 80.44 740 SER A O 1
ATOM 5835 N N . GLY A 1 741 ? -7.955 -7.154 30.396 1.00 84.75 741 GLY A N 1
ATOM 5836 C CA . GLY A 1 741 ? -9.385 -7.020 30.117 1.00 84.75 741 GLY A CA 1
ATOM 5837 C C . GLY A 1 741 ? -9.980 -8.261 29.447 1.00 84.75 741 GLY A C 1
ATOM 5838 O O . GLY A 1 741 ? -11.058 -8.177 28.860 1.00 84.75 741 GLY A O 1
ATOM 5839 N N . GLU A 1 742 ? -9.293 -9.402 29.520 1.00 91.50 742 GLU A N 1
ATOM 5840 C CA . GLU A 1 742 ? -9.712 -10.660 28.908 1.00 91.50 742 GLU A CA 1
ATOM 5841 C C . GLU A 1 742 ? -10.263 -11.644 29.947 1.00 91.50 742 GLU A C 1
ATOM 5843 O O . GLU A 1 742 ? -9.809 -11.716 31.094 1.00 91.50 742 GLU A O 1
ATOM 5848 N N . ALA A 1 743 ? -11.244 -12.443 29.533 1.00 94.06 743 ALA A N 1
ATOM 5849 C CA . ALA A 1 743 ? -11.720 -13.591 30.293 1.00 94.06 743 ALA A CA 1
ATOM 5850 C C . ALA A 1 743 ? -11.187 -14.886 29.670 1.00 94.06 743 ALA A C 1
ATOM 5852 O O . ALA A 1 743 ? -11.304 -15.095 28.465 1.00 94.06 743 ALA A O 1
ATOM 5853 N N . LEU A 1 744 ? -10.654 -15.785 30.493 1.00 95.06 744 LEU A N 1
ATOM 5854 C CA . LEU A 1 744 ? -10.244 -17.128 30.094 1.00 95.06 744 LEU A CA 1
ATOM 5855 C C . LEU A 1 744 ? -11.177 -18.152 30.742 1.00 95.06 744 LEU A C 1
ATOM 5857 O O . LEU A 1 744 ? -11.205 -18.268 31.968 1.00 95.06 744 LEU A O 1
ATOM 5861 N N . ALA A 1 745 ? -11.898 -18.906 29.917 1.00 95.25 745 ALA A N 1
ATOM 5862 C CA . ALA A 1 745 ? -12.786 -19.992 30.312 1.00 95.25 745 ALA A CA 1
ATOM 5863 C C . ALA A 1 745 ? -12.168 -21.343 29.913 1.00 95.25 745 ALA A C 1
ATOM 5865 O O . ALA A 1 745 ? -12.064 -21.680 28.730 1.00 95.25 745 ALA A O 1
ATOM 5866 N N . LYS A 1 746 ? -11.729 -22.119 30.908 1.00 95.38 746 LYS A N 1
ATOM 5867 C CA . LYS A 1 746 ? -11.164 -23.461 30.714 1.00 95.38 746 LYS A CA 1
ATOM 5868 C C . LYS A 1 746 ? -12.265 -24.511 30.793 1.00 95.38 746 LYS A C 1
ATOM 5870 O O . LYS A 1 746 ? -12.961 -24.599 31.799 1.00 95.38 746 LYS A O 1
ATOM 5875 N N . LEU A 1 747 ? -12.422 -25.296 29.735 1.00 94.44 747 LEU A N 1
ATOM 5876 C CA . LEU A 1 747 ? -13.482 -26.290 29.586 1.00 94.44 747 LEU A CA 1
ATOM 5877 C C . LEU A 1 747 ? -13.040 -27.658 30.122 1.00 94.44 747 LEU A C 1
ATOM 5879 O O . LEU A 1 747 ? -11.867 -28.024 30.044 1.00 94.44 747 LEU A O 1
ATOM 5883 N N . GLY A 1 748 ? -13.989 -28.437 30.645 1.00 87.88 748 GLY A N 1
ATOM 5884 C CA . GLY A 1 748 ? -13.765 -29.823 31.080 1.00 87.88 748 GLY A CA 1
ATOM 5885 C C . GLY A 1 748 ? -13.027 -29.962 32.417 1.00 87.88 748 GLY A C 1
ATOM 5886 O O . GLY A 1 748 ? -12.862 -31.070 32.928 1.00 87.88 748 GLY A O 1
ATOM 5887 N N . THR A 1 749 ? -12.615 -28.852 33.027 1.00 79.50 749 THR A N 1
ATOM 5888 C CA . THR A 1 749 ? -12.081 -28.818 34.389 1.00 79.50 749 THR A CA 1
ATOM 5889 C C . THR A 1 749 ? -13.227 -28.653 35.384 1.00 79.50 749 THR A C 1
ATOM 5891 O O . THR A 1 749 ? -14.052 -27.757 35.228 1.00 79.50 749 THR A O 1
ATOM 5894 N N . GLY A 1 750 ? -13.285 -29.490 36.426 1.00 71.31 750 GLY A N 1
ATOM 5895 C CA . GLY A 1 750 ? -14.273 -29.392 37.515 1.00 71.31 750 GLY A CA 1
ATOM 5896 C C . GLY A 1 750 ? -14.033 -28.201 38.456 1.00 71.31 750 GLY A C 1
ATOM 5897 O O . GLY A 1 750 ? -13.855 -28.403 39.656 1.00 71.31 750 GLY A O 1
ATOM 5898 N N . GLY A 1 751 ? -13.945 -26.989 37.901 1.00 60.91 751 GLY A N 1
ATOM 5899 C CA . GLY A 1 751 ? -13.624 -25.740 38.595 1.00 60.91 751 GLY A CA 1
ATOM 5900 C C . GLY A 1 751 ? -14.756 -25.183 39.462 1.00 60.91 751 GLY A C 1
ATOM 5901 O O . GLY A 1 751 ? -15.902 -25.620 39.392 1.00 60.91 751 GLY A O 1
ATOM 5902 N N . ALA A 1 752 ? -14.405 -24.217 40.317 1.00 62.41 752 ALA A N 1
ATOM 5903 C CA . ALA A 1 752 ? -15.248 -23.696 41.398 1.00 62.41 752 ALA A CA 1
ATOM 5904 C C . ALA A 1 752 ? -16.176 -22.527 41.000 1.00 62.41 752 ALA A C 1
ATOM 5906 O O . ALA A 1 752 ? -17.014 -22.131 41.813 1.00 62.41 752 ALA A O 1
ATOM 5907 N N . LEU A 1 753 ? -16.020 -21.950 39.800 1.00 72.94 753 LEU A N 1
ATOM 5908 C CA . LEU A 1 753 ? -16.768 -20.774 39.340 1.00 72.94 753 LEU A CA 1
ATOM 5909 C C . LEU A 1 753 ? -17.241 -20.941 37.891 1.00 72.94 753 LEU A C 1
ATOM 5911 O O . LEU A 1 753 ? -16.435 -21.025 36.972 1.00 72.94 753 LEU A O 1
ATOM 5915 N N . ASP A 1 754 ? -18.560 -20.893 37.708 1.00 85.62 754 ASP A N 1
ATOM 5916 C CA . ASP A 1 754 ? -19.282 -20.909 36.427 1.00 85.62 754 ASP A CA 1
ATOM 5917 C C . ASP A 1 754 ? -19.663 -19.493 35.947 1.00 85.62 754 ASP A C 1
ATOM 5919 O O . ASP A 1 754 ? -20.411 -19.330 34.984 1.00 85.62 754 ASP A O 1
ATOM 5923 N N . ARG A 1 755 ? -19.210 -18.446 36.654 1.00 91.25 755 ARG A N 1
ATOM 5924 C CA . ARG A 1 755 ? -19.608 -17.055 36.397 1.00 91.25 755 ARG A CA 1
ATOM 5925 C C . ARG A 1 755 ? -18.596 -16.022 36.888 1.00 91.25 755 ARG A C 1
ATOM 5927 O O . ARG A 1 755 ? -17.960 -16.196 37.927 1.00 91.25 755 ARG A O 1
ATOM 5934 N N . VAL A 1 756 ? -18.550 -14.884 36.198 1.00 88.62 756 VAL A N 1
ATOM 5935 C CA . VAL A 1 756 ? -17.859 -13.652 36.603 1.00 88.62 756 VAL A CA 1
ATOM 5936 C C . VAL A 1 756 ? -18.912 -12.601 36.952 1.00 88.62 756 VAL A C 1
ATOM 5938 O O . VAL A 1 756 ? -19.595 -12.063 36.080 1.00 88.62 756 VAL A O 1
ATOM 5941 N N . ASN A 1 757 ? -19.068 -12.319 38.246 1.00 91.00 757 ASN A N 1
ATOM 5942 C CA . ASN A 1 757 ? -20.022 -11.322 38.736 1.00 91.00 757 ASN A CA 1
ATOM 5943 C C . ASN A 1 757 ? -19.438 -9.908 38.652 1.00 91.00 757 ASN A C 1
ATOM 5945 O O . ASN A 1 757 ? -18.270 -9.711 38.982 1.00 91.00 757 ASN A O 1
ATOM 5949 N N . LYS A 1 758 ? -20.286 -8.919 38.340 1.00 90.31 758 LYS A N 1
ATOM 5950 C CA . LYS A 1 758 ? -19.913 -7.493 38.274 1.00 90.31 758 LYS A CA 1
ATOM 5951 C C . LYS A 1 758 ? -18.758 -7.220 37.304 1.00 90.31 758 LYS A C 1
ATOM 5953 O O . LYS A 1 758 ? -17.905 -6.375 37.570 1.00 90.31 758 LYS A O 1
ATOM 5958 N N . LEU A 1 759 ? -18.730 -7.938 36.185 1.00 93.44 759 LEU A N 1
ATOM 5959 C CA . LEU A 1 759 ? -17.838 -7.602 35.086 1.00 93.44 759 LEU A CA 1
ATOM 5960 C C . LEU A 1 759 ? -18.254 -6.228 34.558 1.00 93.44 759 LEU A C 1
ATOM 5962 O O . LEU A 1 759 ? -19.431 -6.000 34.280 1.00 93.44 759 LEU A O 1
ATOM 5966 N N . ARG A 1 760 ? -17.293 -5.314 34.456 1.00 91.62 760 ARG A N 1
ATOM 5967 C CA . ARG A 1 760 ? -17.500 -3.975 33.912 1.00 91.62 760 ARG A CA 1
ATOM 5968 C C . ARG A 1 760 ? -16.962 -3.931 32.491 1.00 91.62 760 ARG A C 1
ATOM 5970 O O . ARG A 1 760 ? -15.798 -4.249 32.274 1.00 91.62 760 ARG A O 1
ATOM 5977 N N . ILE A 1 761 ? -17.794 -3.500 31.552 1.00 89.81 761 ILE A N 1
ATOM 5978 C CA . ILE A 1 761 ? -17.403 -3.250 30.167 1.00 89.81 761 ILE A CA 1
ATOM 5979 C C . ILE A 1 761 ? -17.466 -1.752 29.946 1.00 89.81 761 ILE A C 1
ATOM 5981 O O . ILE A 1 761 ? -18.540 -1.144 30.013 1.00 89.81 761 ILE A O 1
ATOM 5985 N N . ASP A 1 762 ? -16.311 -1.151 29.712 1.00 85.31 762 ASP A N 1
ATOM 5986 C CA . ASP A 1 762 ? -16.229 0.281 29.491 1.00 85.31 762 ASP A CA 1
ATOM 5987 C C . ASP A 1 762 ? -16.933 0.704 28.188 1.00 85.31 762 ASP A C 1
ATOM 5989 O O . ASP A 1 762 ? -17.200 -0.111 27.301 1.00 85.31 762 ASP A O 1
ATOM 5993 N N . PRO A 1 763 ? -17.297 1.989 28.076 1.00 77.62 763 PRO A N 1
ATOM 5994 C CA . PRO A 1 763 ? -17.859 2.550 26.858 1.00 77.62 763 PRO A CA 1
ATOM 5995 C C . PRO A 1 763 ? -17.042 2.186 25.627 1.00 77.62 763 PRO A C 1
ATOM 5997 O O . PRO A 1 763 ? -15.823 2.341 25.679 1.00 77.62 763 PRO A O 1
ATOM 6000 N N . GLY A 1 764 ? -17.669 1.807 24.513 1.00 74.44 764 GLY A N 1
ATOM 6001 C CA . GLY A 1 764 ? -17.030 1.505 23.223 1.00 74.44 764 GLY A CA 1
ATOM 6002 C C . GLY A 1 764 ? -15.841 0.542 23.298 1.00 74.44 764 GLY A C 1
ATOM 6003 O O . GLY A 1 764 ? -14.918 0.667 22.493 1.00 74.44 764 GLY A O 1
ATOM 6004 N N . SER A 1 765 ? -15.821 -0.341 24.295 1.00 81.75 765 SER A N 1
ATOM 6005 C CA . SER A 1 765 ? -14.836 -1.407 24.440 1.00 81.75 765 SER A CA 1
ATOM 6006 C C . SER A 1 765 ? -15.517 -2.769 24.337 1.00 81.75 765 SER A C 1
ATOM 6008 O O . SER A 1 765 ? -16.742 -2.879 24.223 1.00 81.75 765 SER A O 1
ATOM 6010 N N . TYR A 1 766 ? -14.713 -3.821 24.340 1.00 89.31 766 TYR A N 1
ATOM 6011 C CA . TYR A 1 766 ? -15.193 -5.188 24.401 1.00 89.31 766 TYR A CA 1
ATOM 6012 C C . TYR A 1 766 ? -14.306 -5.998 25.337 1.00 89.31 766 TYR A C 1
ATOM 6014 O O . TYR A 1 766 ? -13.127 -5.694 25.511 1.00 89.31 766 TYR A O 1
ATOM 6022 N N . VAL A 1 767 ? -14.887 -7.042 25.915 1.00 91.62 767 VAL A N 1
ATOM 6023 C CA . VAL A 1 767 ? -14.158 -8.096 26.619 1.00 91.62 767 VAL A CA 1
ATOM 6024 C C . VAL A 1 767 ? -14.025 -9.268 25.654 1.00 91.62 767 VAL A C 1
ATOM 6026 O O . VAL A 1 767 ? -15.032 -9.761 25.135 1.00 91.62 767 VAL A O 1
ATOM 6029 N N . GLN A 1 768 ? -12.793 -9.706 25.389 1.00 93.25 768 GLN A N 1
ATOM 6030 C CA . GLN A 1 768 ? -12.571 -10.980 24.706 1.00 93.25 768 GLN A CA 1
ATOM 6031 C C . GLN A 1 768 ? -12.691 -12.109 25.719 1.00 93.25 768 GLN A C 1
ATOM 6033 O O . GLN A 1 768 ? -12.086 -12.063 26.791 1.00 93.25 768 GLN A O 1
ATOM 6038 N N . ILE A 1 769 ? -13.477 -13.123 25.373 1.00 95.69 769 ILE A N 1
ATOM 6039 C CA . ILE A 1 769 ? -13.635 -14.325 26.183 1.00 95.69 769 ILE A CA 1
ATOM 6040 C C . ILE A 1 769 ? -13.025 -15.476 25.382 1.00 95.69 769 ILE A C 1
ATOM 6042 O O . ILE A 1 769 ? -13.523 -15.845 24.316 1.00 95.69 769 ILE A O 1
ATOM 6046 N N . GLN A 1 770 ? -11.911 -16.002 25.883 1.00 96.00 770 GLN A N 1
ATOM 6047 C CA . GLN A 1 770 ? -11.185 -17.121 25.297 1.00 96.00 770 GLN A CA 1
ATOM 6048 C C . GLN A 1 770 ? -11.683 -18.432 25.906 1.00 96.00 770 GLN A C 1
ATOM 6050 O O . GLN A 1 770 ? -11.602 -18.635 27.119 1.00 96.00 770 GLN A O 1
ATOM 6055 N N . LEU A 1 771 ? -12.172 -19.333 25.062 1.00 96.50 771 LEU A N 1
ATOM 6056 C CA . LEU A 1 771 ? -12.500 -20.707 25.422 1.00 96.50 771 LEU A CA 1
ATOM 6057 C C . LEU A 1 771 ? -11.273 -21.582 25.162 1.00 96.50 771 LEU A C 1
ATOM 6059 O O . LEU A 1 771 ? -10.638 -21.478 24.111 1.00 96.50 771 LEU A O 1
ATOM 6063 N N . SER A 1 772 ? -10.918 -22.445 26.112 1.00 95.62 772 SER A N 1
ATOM 6064 C CA . SER A 1 772 ? -9.781 -23.355 25.939 1.00 95.62 772 SER A CA 1
ATOM 6065 C C . SER A 1 772 ? -9.987 -24.700 26.623 1.00 95.62 772 SER A C 1
ATOM 6067 O O . SER A 1 772 ? -10.559 -24.757 27.708 1.00 95.62 772 SER A O 1
ATOM 6069 N N . ALA A 1 773 ? -9.486 -25.780 26.025 1.00 95.12 773 ALA A N 1
ATOM 6070 C CA . ALA A 1 773 ? -9.404 -27.092 26.670 1.00 95.12 773 ALA A CA 1
ATOM 6071 C C . ALA A 1 773 ? -8.114 -27.828 26.283 1.00 95.12 773 ALA A C 1
ATOM 6073 O O . ALA A 1 773 ? -7.535 -27.573 25.225 1.00 95.12 773 ALA A O 1
ATOM 6074 N N . ASP A 1 774 ? -7.666 -28.743 27.145 1.00 91.56 774 ASP A N 1
ATOM 6075 C CA . ASP A 1 774 ? -6.463 -29.547 26.907 1.00 91.56 774 ASP A CA 1
ATOM 6076 C C . ASP A 1 774 ? -6.691 -30.561 25.777 1.00 91.56 774 ASP A C 1
ATOM 6078 O O . ASP A 1 774 ? -7.719 -31.238 25.728 1.00 91.56 774 ASP A O 1
ATOM 6082 N N . ALA A 1 775 ? -5.691 -30.702 24.908 1.00 90.62 775 ALA A N 1
ATOM 6083 C CA . ALA A 1 775 ? -5.698 -31.618 23.773 1.00 90.62 775 ALA A CA 1
ATOM 6084 C C . ALA A 1 775 ? -5.947 -33.089 24.148 1.00 90.62 775 ALA A C 1
ATOM 6086 O O . ALA A 1 775 ? -6.448 -33.862 23.337 1.00 90.62 775 ALA A O 1
ATOM 6087 N N . LYS A 1 776 ? -5.583 -33.506 25.369 1.00 89.50 776 LYS A N 1
ATOM 6088 C CA . LYS A 1 776 ? -5.723 -34.898 25.825 1.00 89.50 776 LYS A CA 1
ATOM 6089 C C . LYS A 1 776 ? -7.161 -35.285 26.141 1.00 89.50 776 LYS A C 1
ATOM 6091 O O . LYS A 1 776 ? -7.469 -36.470 26.133 1.00 89.50 776 LYS A O 1
ATOM 6096 N N . ASN A 1 777 ? -8.004 -34.311 26.475 1.00 86.56 777 ASN A N 1
ATOM 6097 C CA . ASN A 1 777 ? -9.393 -34.535 26.863 1.00 86.56 777 ASN A CA 1
ATOM 6098 C C . ASN A 1 777 ? -10.278 -33.459 26.217 1.00 86.56 777 ASN A C 1
ATOM 6100 O O . ASN A 1 777 ? -10.814 -32.609 26.937 1.00 86.56 777 ASN A O 1
ATOM 6104 N N . PRO A 1 778 ? -10.408 -33.453 24.877 1.00 87.44 778 PRO A N 1
ATOM 6105 C CA . PRO A 1 778 ? -11.228 -32.463 24.204 1.00 87.44 778 PRO A CA 1
ATOM 6106 C C . PRO A 1 778 ? -12.683 -32.601 24.688 1.00 87.44 778 PRO A C 1
ATOM 6108 O O . PRO A 1 778 ? -13.226 -33.712 24.701 1.00 87.44 778 PRO A O 1
ATOM 6111 N N . PRO A 1 779 ? -13.321 -31.511 25.145 1.00 88.56 779 PRO A N 1
ATOM 6112 C CA . PRO A 1 779 ? -14.720 -31.528 25.539 1.00 88.56 779 PRO A CA 1
ATOM 6113 C C . PRO A 1 779 ? -15.617 -31.922 24.360 1.00 88.56 779 PRO A C 1
ATOM 6115 O O . PRO A 1 779 ? -15.346 -31.566 23.218 1.00 88.56 779 PRO A O 1
ATOM 6118 N N . LYS A 1 780 ? -16.724 -32.610 24.658 1.00 93.25 780 LYS A N 1
ATOM 6119 C CA . LYS A 1 780 ? -17.790 -32.931 23.698 1.00 93.25 780 LYS A CA 1
ATOM 6120 C C . LYS A 1 780 ? -19.144 -32.556 24.289 1.00 93.25 780 LYS A C 1
ATOM 6122 O O . LYS A 1 780 ? -19.413 -32.888 25.446 1.00 93.25 780 LYS A O 1
ATOM 6127 N N . GLY A 1 781 ? -19.989 -31.887 23.505 1.00 94.81 781 GLY A N 1
ATOM 6128 C CA . GLY A 1 781 ? -21.330 -31.447 23.916 1.00 94.81 781 GLY A CA 1
ATOM 6129 C C . GLY A 1 781 ? -21.566 -29.951 23.701 1.00 94.81 781 GLY A C 1
ATOM 6130 O O . GLY A 1 781 ? -20.942 -29.344 22.836 1.00 94.81 781 GLY A O 1
ATOM 6131 N N . GLU A 1 782 ? -22.436 -29.352 24.516 1.00 97.06 782 GLU A N 1
ATOM 6132 C CA . GLU A 1 782 ? -22.875 -27.959 24.365 1.00 97.06 782 GLU A CA 1
ATOM 6133 C C . GLU A 1 782 ? -22.501 -27.079 25.568 1.00 97.06 782 GLU A C 1
ATOM 6135 O O . GLU A 1 782 ? -22.559 -27.511 26.723 1.00 97.06 782 GLU A O 1
ATOM 6140 N N . LEU A 1 783 ? -22.168 -25.819 25.292 1.00 96.94 783 LEU A N 1
ATOM 6141 C CA . LEU A 1 783 ? -21.926 -24.755 26.262 1.00 96.94 783 LEU A CA 1
ATOM 6142 C C . LEU A 1 783 ? -22.783 -23.544 25.888 1.00 96.94 783 LEU A C 1
ATOM 6144 O O . LEU A 1 783 ? -22.736 -23.074 24.757 1.00 96.94 783 LEU A O 1
ATOM 6148 N N . THR A 1 784 ? -23.532 -22.993 26.838 1.00 97.69 784 THR A N 1
ATOM 6149 C CA . THR A 1 784 ? -24.190 -21.693 26.665 1.00 97.69 784 THR A CA 1
ATOM 6150 C C . THR A 1 784 ? -23.437 -20.643 27.461 1.00 97.69 784 THR A C 1
ATOM 6152 O O . THR A 1 784 ? -23.380 -20.718 28.686 1.00 97.69 784 THR A O 1
ATOM 6155 N N . VAL A 1 785 ? -22.896 -19.639 26.777 1.00 97.56 785 VAL A N 1
ATOM 6156 C CA . VAL A 1 785 ? -22.363 -18.430 27.412 1.00 97.56 785 VAL A CA 1
ATOM 6157 C C . VAL A 1 785 ? -23.466 -17.386 27.447 1.00 97.56 785 VAL A C 1
ATOM 6159 O O . VAL A 1 785 ? -24.123 -17.146 26.433 1.00 97.56 785 VAL A O 1
ATOM 6162 N N . TRP A 1 786 ? -23.687 -16.749 28.591 1.00 97.44 786 TRP A N 1
ATOM 6163 C CA . TRP A 1 786 ? -24.717 -15.727 28.724 1.00 97.44 786 TRP A CA 1
ATOM 6164 C C . TRP A 1 786 ? -24.226 -14.479 29.451 1.00 97.44 786 TRP A C 1
ATOM 6166 O O . TRP A 1 786 ? -23.361 -14.529 30.324 1.00 97.44 786 TRP A O 1
ATOM 6176 N N . TRP A 1 787 ? -24.805 -13.340 29.081 1.00 97.25 787 TRP A N 1
ATOM 6177 C CA . TRP A 1 787 ? -24.584 -12.045 29.711 1.00 97.25 787 TRP A CA 1
ATOM 6178 C C . TRP A 1 787 ? -25.901 -11.491 30.231 1.00 97.25 787 TRP A C 1
ATOM 6180 O O . TRP A 1 787 ? -26.864 -11.380 29.470 1.00 97.25 787 TRP A O 1
ATOM 6190 N N . SER A 1 788 ? -25.914 -11.093 31.502 1.00 96.50 788 SER A N 1
ATOM 6191 C CA . SER A 1 788 ? -27.049 -10.425 32.135 1.00 96.50 788 SER A CA 1
ATOM 6192 C C . SER A 1 788 ? -26.609 -9.096 32.737 1.00 96.50 788 SER A C 1
ATOM 6194 O O . SER A 1 788 ? -25.613 -9.033 33.458 1.00 96.50 788 SER A O 1
ATOM 6196 N N . SER A 1 789 ? -27.349 -8.022 32.463 1.00 94.75 789 SER A N 1
ATOM 6197 C CA . SER A 1 789 ? -27.119 -6.711 33.079 1.00 94.75 789 SER A CA 1
ATOM 6198 C C . SER A 1 789 ? -28.448 -6.070 33.490 1.00 94.75 789 SER A C 1
ATOM 6200 O O . SER A 1 789 ? -29.463 -6.289 32.822 1.00 94.75 789 SER A O 1
ATOM 6202 N N . PRO A 1 790 ? -28.497 -5.289 34.588 1.00 91.62 790 PRO A N 1
ATOM 6203 C CA . PRO A 1 790 ? -29.748 -4.701 35.058 1.00 91.62 790 PRO A CA 1
ATOM 6204 C C . PRO A 1 790 ? -30.434 -3.843 33.984 1.00 91.62 790 PRO A C 1
ATOM 6206 O O . PRO A 1 790 ? -29.855 -2.888 33.472 1.00 91.62 790 PRO A O 1
ATOM 6209 N N . GLY A 1 791 ? -31.694 -4.159 33.669 1.00 87.44 791 GLY A N 1
ATOM 6210 C CA . GLY A 1 791 ? -32.502 -3.396 32.709 1.00 87.44 791 GLY A CA 1
ATOM 6211 C C . GLY A 1 791 ? -32.258 -3.726 31.231 1.00 87.44 791 GLY A C 1
ATOM 6212 O O . GLY A 1 791 ? -32.815 -3.041 30.368 1.00 87.44 791 GLY A O 1
ATOM 6213 N N . GLN A 1 792 ? -31.469 -4.761 30.927 1.00 88.81 792 GLN A N 1
ATOM 6214 C CA . GLN A 1 792 ? -31.310 -5.306 29.577 1.00 88.81 792 GLN A CA 1
ATOM 6215 C C . GLN A 1 792 ? -31.777 -6.762 29.526 1.00 88.81 792 GLN A C 1
ATOM 6217 O O . GLN A 1 792 ? -31.711 -7.473 30.525 1.00 88.81 792 GLN A O 1
ATOM 6222 N N . ASP A 1 793 ? -32.230 -7.198 28.352 1.00 92.12 793 ASP A N 1
ATOM 6223 C CA . ASP A 1 793 ? -32.502 -8.613 28.107 1.00 92.12 793 ASP A CA 1
ATOM 6224 C C . ASP A 1 793 ? -31.192 -9.405 28.096 1.00 92.12 793 ASP A C 1
ATOM 6226 O O . ASP A 1 793 ? -30.188 -8.936 27.543 1.00 92.12 793 ASP A O 1
ATOM 6230 N N . ASP A 1 794 ? -31.230 -10.616 28.654 1.00 94.31 794 ASP A N 1
ATOM 6231 C CA . ASP A 1 794 ? -30.090 -11.526 28.642 1.00 94.31 794 ASP A CA 1
ATOM 6232 C C . ASP A 1 794 ? -29.647 -11.819 27.203 1.00 94.31 794 ASP A C 1
ATOM 6234 O O . ASP A 1 794 ? -30.458 -12.061 26.299 1.00 94.31 794 ASP A O 1
ATOM 6238 N N . ARG A 1 795 ? -28.332 -11.832 26.993 1.00 95.81 795 ARG A N 1
ATOM 6239 C CA . ARG A 1 795 ? -27.706 -12.240 25.731 1.00 95.81 795 ARG A CA 1
ATOM 6240 C C . ARG A 1 795 ? -27.140 -13.634 25.895 1.00 95.81 795 ARG A C 1
ATOM 6242 O O . ARG A 1 795 ? -26.620 -13.954 26.958 1.00 95.81 795 ARG A O 1
ATOM 6249 N N . LYS A 1 796 ? -27.249 -14.459 24.856 1.00 97.25 796 LYS A N 1
ATOM 6250 C CA . LYS A 1 796 ? -26.797 -15.852 24.869 1.00 97.25 796 LYS A CA 1
ATOM 6251 C C . LYS A 1 796 ? -25.989 -16.159 23.617 1.00 97.25 796 LYS A C 1
ATOM 6253 O O . LYS A 1 796 ? -26.309 -15.642 22.550 1.00 97.25 796 LYS A O 1
ATOM 6258 N N . SER A 1 797 ? -24.985 -17.007 23.787 1.00 97.56 797 SER A N 1
ATOM 6259 C CA . SER A 1 797 ? -24.139 -17.579 22.748 1.00 97.56 797 SER A CA 1
ATOM 6260 C C . SER A 1 797 ? -24.061 -19.091 22.971 1.00 97.56 797 SER A C 1
ATOM 6262 O O . SER A 1 797 ? -23.647 -19.522 24.049 1.00 97.56 797 SER A O 1
ATOM 6264 N N . LEU A 1 798 ? -24.504 -19.896 22.004 1.00 98.00 798 LEU A N 1
ATOM 6265 C CA . LEU A 1 798 ? -24.468 -21.363 22.079 1.00 98.00 798 LEU A CA 1
ATOM 6266 C C . LEU A 1 798 ? -23.230 -21.899 21.362 1.00 98.00 798 LEU A C 1
ATOM 6268 O O . LEU A 1 798 ? -22.992 -21.560 20.211 1.00 98.00 798 LEU A O 1
ATOM 6272 N N . TRP A 1 799 ? -22.481 -22.776 22.011 1.00 97.94 799 TRP A N 1
ATOM 6273 C CA . TRP A 1 799 ? -21.266 -23.385 21.482 1.00 97.94 799 TRP A CA 1
ATOM 6274 C C . TRP A 1 799 ? -21.399 -24.901 21.491 1.00 97.94 799 TRP A C 1
ATOM 6276 O O . TRP A 1 799 ? -21.751 -25.480 22.517 1.00 97.94 799 TRP A O 1
ATOM 6286 N N . THR A 1 800 ? -21.088 -25.542 20.369 1.00 97.88 800 THR A N 1
ATOM 6287 C CA . THR A 1 800 ? -21.065 -27.003 20.227 1.00 97.88 800 THR A CA 1
ATOM 6288 C C . THR A 1 800 ? -19.635 -27.467 20.000 1.00 97.88 800 THR A C 1
ATOM 6290 O O . THR A 1 800 ? -18.949 -26.926 19.139 1.00 97.88 800 THR A O 1
ATOM 6293 N N . PHE A 1 801 ? -19.187 -28.473 20.746 1.00 96.81 801 PHE A N 1
ATOM 6294 C CA . PHE A 1 801 ? -17.849 -29.053 20.624 1.00 96.81 801 PHE A CA 1
ATOM 6295 C C . PHE A 1 801 ? -17.940 -30.500 20.144 1.00 96.81 801 PHE A C 1
ATOM 6297 O O . PHE A 1 801 ? -18.669 -31.303 20.743 1.00 96.81 801 PHE A O 1
ATOM 6304 N N . ASP A 1 802 ? -17.180 -30.833 19.101 1.00 95.12 802 ASP A N 1
ATOM 6305 C CA . ASP A 1 802 ? -17.077 -32.193 18.563 1.00 95.12 802 ASP A CA 1
ATOM 6306 C C . ASP A 1 802 ? -15.619 -32.597 18.288 1.00 95.12 802 ASP A C 1
ATOM 6308 O O . ASP A 1 802 ? -14.692 -31.823 18.507 1.00 95.12 802 ASP A O 1
ATOM 6312 N N . THR A 1 803 ? -15.405 -33.836 17.853 1.00 90.62 803 THR A N 1
ATOM 6313 C CA . THR A 1 803 ? -14.083 -34.400 17.538 1.00 90.62 803 THR A CA 1
ATOM 6314 C C . THR A 1 803 ? -13.832 -34.416 16.034 1.00 90.62 803 THR A C 1
ATOM 6316 O O . THR A 1 803 ? -14.734 -34.787 15.284 1.00 90.62 803 THR A O 1
ATOM 6319 N N . ALA A 1 804 ? -12.614 -34.077 15.600 1.00 90.44 804 ALA A N 1
ATOM 6320 C CA . ALA A 1 804 ? -12.224 -34.187 14.194 1.00 90.44 804 ALA A CA 1
ATOM 6321 C C . ALA A 1 804 ? -12.322 -35.623 13.658 1.00 90.44 804 ALA A C 1
ATOM 6323 O O . ALA A 1 804 ? -12.208 -36.602 14.399 1.00 90.44 804 ALA A O 1
ATOM 6324 N N . GLU A 1 805 ? -12.503 -35.729 12.343 1.00 89.50 805 GLU A N 1
ATOM 6325 C CA . GLU A 1 805 ? -12.372 -36.989 11.615 1.00 89.50 805 GLU A CA 1
ATOM 6326 C C . GLU A 1 805 ? -10.904 -37.454 11.590 1.00 89.50 805 GLU A C 1
ATOM 6328 O O . GLU A 1 805 ? -9.972 -36.645 11.557 1.00 89.50 805 GLU A O 1
ATOM 6333 N N . GLU A 1 806 ? -10.689 -38.771 11.599 1.00 89.06 806 GLU A N 1
ATOM 6334 C CA . GLU A 1 806 ? -9.348 -39.363 11.566 1.00 89.06 806 GLU A CA 1
ATOM 6335 C C . GLU A 1 806 ? -8.623 -39.007 10.253 1.00 89.06 806 GLU A C 1
ATOM 6337 O O . GLU A 1 806 ? -9.178 -39.138 9.161 1.00 89.06 806 GLU A O 1
ATOM 6342 N N . GLY A 1 807 ? -7.360 -38.579 10.352 1.00 88.25 807 GLY A N 1
ATOM 6343 C CA . GLY A 1 807 ? -6.503 -38.290 9.194 1.00 88.25 807 GLY A CA 1
ATOM 6344 C C . GLY A 1 807 ? -6.517 -36.841 8.689 1.00 88.25 807 GLY A C 1
ATOM 6345 O O . GLY A 1 807 ? -5.810 -36.541 7.726 1.00 88.25 807 GLY A O 1
ATOM 6346 N N . VAL A 1 808 ? -7.256 -35.931 9.330 1.00 90.31 808 VAL A N 1
ATOM 6347 C CA . VAL A 1 808 ? -7.213 -34.494 9.011 1.00 90.31 808 VAL A CA 1
ATOM 6348 C C . VAL A 1 808 ? -5.924 -33.870 9.565 1.00 90.31 808 VAL A C 1
ATOM 6350 O O . VAL A 1 808 ? -5.663 -33.923 10.764 1.00 90.31 808 VAL A O 1
ATOM 6353 N N . SER A 1 809 ? -5.101 -33.269 8.698 1.00 90.38 809 SER A N 1
ATOM 6354 C CA . SER A 1 809 ? -3.801 -32.677 9.072 1.00 90.38 809 SER A CA 1
ATOM 6355 C C . SER A 1 809 ? -3.817 -31.156 9.250 1.00 90.38 809 SER A C 1
ATOM 6357 O O . SER A 1 809 ? -2.881 -30.595 9.826 1.00 90.38 809 SER A O 1
ATOM 6359 N N . SER A 1 810 ? -4.853 -30.483 8.750 1.00 93.38 810 SER A N 1
ATOM 6360 C CA . SER A 1 810 ? -5.069 -29.044 8.899 1.00 93.38 810 SER A CA 1
ATOM 6361 C C . SER A 1 810 ? -6.565 -28.722 8.956 1.00 93.38 810 SER A C 1
ATOM 6363 O O . SER A 1 810 ? -7.360 -29.391 8.300 1.00 93.38 810 SER A O 1
ATOM 6365 N N . ALA A 1 811 ? -6.957 -27.714 9.739 1.00 93.81 811 ALA A N 1
ATOM 6366 C CA . ALA A 1 811 ? -8.351 -27.278 9.865 1.00 93.81 811 ALA A CA 1
ATOM 6367 C C . ALA A 1 811 ? -8.450 -25.823 10.346 1.00 93.81 811 ALA A C 1
ATOM 6369 O O . ALA A 1 811 ? -7.611 -25.364 11.119 1.00 93.81 811 ALA A O 1
ATOM 6370 N N . VAL A 1 812 ? -9.507 -25.121 9.929 1.00 94.88 812 VAL A N 1
ATOM 6371 C CA . VAL A 1 812 ? -10.046 -23.985 10.681 1.00 94.88 812 VAL A CA 1
ATOM 6372 C C . VAL A 1 812 ? -11.058 -24.598 11.632 1.00 94.88 812 VAL A C 1
ATOM 6374 O O . VAL A 1 812 ? -12.027 -25.203 11.186 1.00 94.88 812 VAL A O 1
ATOM 6377 N N . ILE A 1 813 ? -10.777 -24.543 12.929 1.00 95.19 813 ILE A N 1
ATOM 6378 C CA . ILE A 1 813 ? -11.452 -25.416 13.894 1.00 95.19 813 ILE A CA 1
ATOM 6379 C C . ILE A 1 813 ? -12.767 -24.849 14.409 1.00 95.19 813 ILE A C 1
ATOM 6381 O O . ILE A 1 813 ? -13.391 -25.479 15.252 1.00 95.19 813 ILE A O 1
ATOM 6385 N N . ASP A 1 814 ? -13.184 -23.677 13.946 1.00 95.44 814 ASP A N 1
ATOM 6386 C CA . ASP A 1 814 ? -14.389 -23.015 14.415 1.00 95.44 814 ASP A CA 1
ATOM 6387 C C . ASP A 1 814 ? -15.155 -22.318 13.281 1.00 95.44 814 ASP A C 1
ATOM 6389 O O . ASP A 1 814 ? -14.585 -21.879 12.278 1.00 95.44 814 ASP A O 1
ATOM 6393 N N . ALA A 1 815 ? -16.476 -22.274 13.443 1.00 96.88 815 ALA A N 1
ATOM 6394 C CA . ALA A 1 815 ? -17.425 -21.607 12.557 1.00 96.88 815 ALA A CA 1
ATOM 6395 C C . ALA A 1 815 ? -18.579 -21.052 13.395 1.00 96.88 815 ALA A C 1
ATOM 6397 O O . ALA A 1 815 ? -18.994 -21.690 14.372 1.00 96.88 815 ALA A O 1
ATOM 6398 N N . GLY A 1 816 ? -19.127 -19.899 13.020 1.00 97.06 816 GLY A N 1
ATOM 6399 C CA . GLY A 1 816 ? -20.164 -19.224 13.793 1.00 97.06 816 GLY A CA 1
ATOM 6400 C C . GLY A 1 816 ? -21.302 -18.611 12.983 1.00 97.06 816 GLY A C 1
ATOM 6401 O O . GLY A 1 816 ? -21.188 -18.275 11.807 1.00 97.06 816 GLY A O 1
ATOM 6402 N N . GLU A 1 817 ? -22.431 -18.428 13.662 1.00 97.69 817 GLU A N 1
ATOM 6403 C CA . GLU A 1 817 ? -23.526 -17.565 13.241 1.00 97.69 817 GLU A CA 1
ATOM 6404 C C . GLU A 1 817 ? -23.441 -16.246 14.010 1.00 97.69 817 GLU A C 1
ATOM 6406 O O . GLU A 1 817 ? -23.499 -16.211 15.242 1.00 97.69 817 GLU A O 1
ATOM 6411 N N . PHE A 1 818 ? -23.308 -15.151 13.276 1.00 96.06 818 PHE A N 1
ATOM 6412 C CA . PHE A 1 818 ? -23.097 -13.811 13.795 1.00 96.06 818 PHE A CA 1
ATOM 6413 C C . PHE A 1 818 ? -24.264 -12.917 13.430 1.00 96.06 818 PHE A C 1
ATOM 6415 O O . PHE A 1 818 ? -24.801 -12.993 12.327 1.00 96.06 818 PHE A O 1
ATOM 6422 N N . LYS A 1 819 ? -24.605 -11.991 14.317 1.00 92.81 819 LYS A N 1
ATOM 6423 C CA . LYS A 1 819 ? -25.574 -10.950 13.994 1.00 92.81 819 LYS A CA 1
ATOM 6424 C C . LYS A 1 819 ? -24.876 -9.752 13.363 1.00 92.81 819 LYS A C 1
ATOM 6426 O O . LYS A 1 819 ? -23.839 -9.301 13.851 1.00 92.81 819 LYS A O 1
ATOM 6431 N N . ARG A 1 820 ? -25.477 -9.182 12.319 1.00 87.44 820 ARG A N 1
ATOM 6432 C CA . ARG A 1 820 ? -25.041 -7.903 11.762 1.00 87.44 820 ARG A CA 1
ATOM 6433 C C . ARG A 1 820 ? -25.074 -6.834 12.849 1.00 87.44 820 ARG A C 1
ATOM 6435 O O . ARG A 1 820 ? -26.059 -6.669 13.569 1.00 87.44 820 ARG A O 1
ATOM 6442 N N . ASN A 1 821 ? -24.015 -6.037 12.892 1.00 75.31 821 ASN A N 1
ATOM 6443 C CA . ASN A 1 821 ? -23.997 -4.795 13.639 1.00 75.31 821 ASN A CA 1
ATOM 6444 C C . ASN A 1 821 ? -23.905 -3.614 12.662 1.00 75.31 821 ASN A C 1
ATOM 6446 O O . ASN A 1 821 ? -23.138 -3.644 11.703 1.00 75.31 821 ASN A O 1
ATOM 6450 N N . ALA A 1 822 ? -24.731 -2.585 12.862 1.00 61.78 822 ALA A N 1
ATOM 6451 C CA . ALA A 1 822 ? -24.744 -1.406 11.994 1.00 61.78 822 ALA A CA 1
ATOM 6452 C C . ALA A 1 822 ? -23.605 -0.418 12.307 1.00 61.78 822 ALA A C 1
ATOM 6454 O O . ALA A 1 822 ? -23.298 0.438 11.482 1.00 61.78 822 ALA A O 1
ATOM 6455 N N . PHE A 1 823 ? -22.998 -0.518 13.494 1.00 55.22 823 PHE A N 1
ATOM 6456 C CA . PHE A 1 823 ? -22.035 0.458 14.008 1.00 55.22 823 PHE A CA 1
ATOM 6457 C C . PHE A 1 823 ? -20.574 0.034 13.813 1.00 55.22 823 PHE A C 1
ATOM 6459 O O . PHE A 1 823 ? -19.693 0.888 13.757 1.00 55.22 823 PHE A O 1
ATOM 6466 N N . TYR A 1 824 ? -20.306 -1.267 13.696 1.00 68.88 824 TYR A N 1
ATOM 6467 C CA . TYR A 1 824 ? -18.980 -1.831 13.442 1.00 68.88 824 TYR A CA 1
ATOM 6468 C C . TYR A 1 824 ? -19.109 -3.081 12.567 1.00 68.88 824 TYR A C 1
ATOM 6470 O O . TYR A 1 824 ? -20.147 -3.738 12.571 1.00 68.88 824 TYR A O 1
ATOM 6478 N N . GLY A 1 825 ? -18.071 -3.405 11.788 1.00 78.56 825 GLY A N 1
ATOM 6479 C CA . GLY A 1 825 ? -18.064 -4.666 11.031 1.00 78.56 825 GLY A CA 1
ATOM 6480 C C . GLY A 1 825 ? -18.104 -5.865 11.983 1.00 78.56 825 GLY A C 1
ATOM 6481 O O . GLY A 1 825 ? -17.712 -5.745 13.141 1.00 78.56 825 GLY A O 1
ATOM 6482 N N . VAL A 1 826 ? -18.574 -7.013 11.518 1.00 82.44 826 VAL A N 1
ATOM 6483 C CA . VAL A 1 826 ? -18.709 -8.200 12.373 1.00 82.44 826 VAL A CA 1
ATOM 6484 C C . VAL A 1 826 ? -17.317 -8.800 12.609 1.00 82.44 826 VAL A C 1
ATOM 6486 O O . VAL A 1 826 ? -16.694 -9.204 11.623 1.00 82.44 826 VAL A O 1
ATOM 6489 N N . PRO A 1 827 ? -16.797 -8.827 13.856 1.00 88.62 827 PRO A N 1
ATOM 6490 C CA . PRO A 1 827 ? -15.537 -9.490 14.150 1.00 88.62 827 PRO A CA 1
ATOM 6491 C C . PRO A 1 827 ? -15.780 -10.999 14.256 1.00 88.62 827 PRO A C 1
ATOM 6493 O O . PRO A 1 827 ? -16.492 -11.461 15.148 1.00 88.62 827 PRO A O 1
ATOM 6496 N N . ILE A 1 828 ? -15.179 -11.759 13.350 1.00 94.62 828 ILE A N 1
ATOM 6497 C CA . ILE A 1 828 ? -15.199 -13.224 13.341 1.00 94.62 828 ILE A CA 1
ATOM 6498 C C . ILE A 1 828 ? -13.786 -13.678 13.691 1.00 94.62 828 ILE A C 1
ATOM 6500 O O . ILE A 1 828 ? -12.823 -13.212 13.087 1.00 94.62 828 ILE A O 1
ATOM 6504 N N . HIS A 1 829 ? -13.638 -14.528 14.697 1.00 94.81 829 HIS A N 1
ATOM 6505 C CA . HIS A 1 829 ? -12.337 -15.035 15.121 1.00 94.81 829 HIS A CA 1
ATOM 6506 C C . HIS A 1 829 ? -12.227 -16.497 14.754 1.00 94.81 829 HIS A C 1
ATOM 6508 O O . HIS A 1 829 ? -13.132 -17.237 15.106 1.00 94.81 829 HIS A O 1
ATOM 6514 N N . HIS A 1 830 ? -11.105 -16.877 14.150 1.00 96.56 830 HIS A N 1
ATOM 6515 C CA . HIS A 1 830 ? -10.814 -18.257 13.802 1.00 96.56 830 HIS A CA 1
ATOM 6516 C C . HIS A 1 830 ? -9.458 -18.712 14.304 1.00 96.56 830 HIS A C 1
ATOM 6518 O O . HIS A 1 830 ? -8.488 -17.944 14.333 1.00 96.56 830 HIS A O 1
ATOM 6524 N N . HIS A 1 831 ? -9.396 -20.000 14.611 1.00 95.69 831 HIS A N 1
ATOM 6525 C CA . HIS A 1 831 ? -8.185 -20.738 14.909 1.00 95.69 831 HIS A CA 1
ATOM 6526 C C . HIS A 1 831 ? -7.890 -21.700 13.754 1.00 95.69 831 HIS A C 1
ATOM 6528 O O . HIS A 1 831 ? -8.629 -22.650 13.499 1.00 95.69 831 HIS A O 1
ATOM 6534 N N . TYR A 1 832 ? -6.791 -21.458 13.047 1.00 95.81 832 TYR A N 1
ATOM 6535 C CA . TYR A 1 832 ? -6.252 -22.380 12.057 1.00 95.81 832 TYR A CA 1
ATOM 6536 C C . TYR A 1 832 ? -5.190 -23.263 12.707 1.00 95.81 832 TYR A C 1
ATOM 6538 O O . TYR A 1 832 ? -4.230 -22.759 13.286 1.00 95.81 832 TYR A O 1
ATOM 6546 N N . GLN A 1 833 ? -5.336 -24.579 12.599 1.00 94.81 833 GLN A N 1
ATOM 6547 C CA . GLN A 1 833 ? -4.379 -25.560 13.104 1.00 94.81 833 GLN A CA 1
ATOM 6548 C C . GLN A 1 833 ? -3.777 -26.342 11.935 1.00 94.81 833 GLN A C 1
ATOM 6550 O O . GLN A 1 833 ? -4.487 -26.722 11.003 1.00 94.81 833 GLN A O 1
ATOM 6555 N N . ASN A 1 834 ? -2.469 -26.597 11.976 1.00 92.12 834 ASN A N 1
ATOM 6556 C CA . ASN A 1 834 ? -1.760 -27.416 10.989 1.00 92.12 834 ASN A CA 1
ATOM 6557 C C . ASN A 1 834 ? -0.626 -28.191 11.667 1.00 92.12 834 ASN A C 1
ATOM 6559 O O . ASN A 1 834 ? 0.241 -27.598 12.309 1.00 92.12 834 ASN A O 1
ATOM 6563 N N . ALA A 1 835 ? -0.601 -29.511 11.482 1.00 83.56 835 ALA A N 1
ATOM 6564 C CA . ALA A 1 835 ? 0.387 -30.390 12.102 1.00 83.56 835 ALA A CA 1
ATOM 6565 C C . ALA A 1 835 ? 1.836 -30.172 11.612 1.00 83.56 835 ALA A C 1
ATOM 6567 O O . ALA A 1 835 ? 2.774 -30.564 12.307 1.00 83.56 835 ALA A O 1
ATOM 6568 N N . SER A 1 836 ? 2.046 -29.580 10.429 1.00 77.75 836 SER A N 1
ATOM 6569 C CA . SER A 1 836 ? 3.372 -29.534 9.782 1.00 77.75 836 SER A CA 1
ATOM 6570 C C . SER A 1 836 ? 3.784 -28.177 9.196 1.00 77.75 836 SER A C 1
ATOM 6572 O O . SER A 1 836 ? 4.822 -28.099 8.540 1.00 77.75 836 SER A O 1
ATOM 6574 N N . GLY A 1 837 ? 2.993 -27.119 9.388 1.00 77.75 837 GLY A N 1
ATOM 6575 C CA . GLY A 1 837 ? 3.207 -25.813 8.751 1.00 77.75 837 GLY A CA 1
ATOM 6576 C C . GLY A 1 837 ? 3.775 -24.735 9.677 1.00 77.75 837 GLY A C 1
ATOM 6577 O O . GLY A 1 837 ? 3.498 -24.716 10.874 1.00 77.75 837 GLY A O 1
ATOM 6578 N N . THR A 1 838 ? 4.542 -23.805 9.102 1.00 80.25 838 THR A N 1
ATOM 6579 C CA . THR A 1 838 ? 4.938 -22.533 9.745 1.00 80.25 838 THR A CA 1
ATOM 6580 C C . THR A 1 838 ? 4.203 -21.323 9.166 1.00 80.25 838 THR A C 1
ATOM 6582 O O . THR A 1 838 ? 4.293 -20.225 9.713 1.00 80.25 838 THR A O 1
ATOM 6585 N N . LEU A 1 839 ? 3.502 -21.523 8.051 1.00 86.88 839 LEU A N 1
ATOM 6586 C CA . LEU A 1 839 ? 2.800 -20.507 7.281 1.00 86.88 839 LEU A CA 1
ATOM 6587 C C . LEU A 1 839 ? 1.441 -21.071 6.866 1.00 86.88 839 LEU A C 1
ATOM 6589 O O . LEU A 1 839 ? 1.342 -22.254 6.519 1.00 86.88 839 LEU A O 1
ATOM 6593 N N . ALA A 1 840 ? 0.416 -20.232 6.903 1.00 89.38 840 ALA A N 1
ATOM 6594 C CA . ALA A 1 840 ? -0.913 -20.557 6.419 1.00 89.38 840 ALA A CA 1
ATOM 6595 C C . ALA A 1 840 ? -1.368 -19.492 5.420 1.00 89.38 840 ALA A C 1
ATOM 6597 O O . ALA A 1 840 ? -1.540 -18.332 5.792 1.00 89.38 840 ALA A O 1
ATOM 6598 N N . THR A 1 841 ? -1.592 -19.902 4.176 1.00 94.75 841 THR A N 1
ATOM 6599 C CA . THR A 1 841 ? -2.136 -19.039 3.127 1.00 94.75 841 THR A CA 1
ATOM 6600 C C . THR A 1 841 ? -3.656 -19.185 3.134 1.00 94.75 841 THR A C 1
ATOM 6602 O O . THR A 1 841 ? -4.191 -20.224 2.731 1.00 94.75 841 THR A O 1
ATOM 6605 N N . LEU A 1 842 ? -4.349 -18.176 3.668 1.00 95.62 842 LEU A N 1
ATOM 6606 C CA . LEU A 1 842 ? -5.794 -18.205 3.928 1.00 95.62 842 LEU A CA 1
ATOM 6607 C C . LEU A 1 842 ? -6.509 -17.049 3.230 1.00 95.62 842 LEU A C 1
ATOM 6609 O O . LEU A 1 842 ? -5.999 -15.935 3.180 1.00 95.62 842 LEU A O 1
ATOM 6613 N N . ARG A 1 843 ? -7.740 -17.275 2.776 1.00 97.00 843 ARG A N 1
ATOM 6614 C CA . ARG A 1 843 ? -8.624 -16.216 2.264 1.00 97.00 843 ARG A CA 1
ATOM 6615 C C . ARG A 1 843 ? -10.043 -16.378 2.789 1.00 97.00 843 ARG A C 1
ATOM 6617 O O . ARG A 1 843 ? -10.406 -17.436 3.291 1.00 97.00 843 ARG A O 1
ATOM 6624 N N . ALA A 1 844 ? -10.847 -15.336 2.626 1.00 97.62 844 ALA A N 1
ATOM 6625 C CA . ALA A 1 844 ? -12.277 -15.377 2.885 1.00 97.62 844 ALA A CA 1
ATOM 6626 C C . ALA A 1 844 ? -13.047 -15.141 1.580 1.00 97.62 844 ALA A C 1
ATOM 6628 O O . ALA A 1 844 ? -12.643 -14.308 0.773 1.00 97.62 844 ALA A O 1
ATOM 6629 N N . VAL A 1 845 ? -14.147 -15.867 1.383 1.00 98.19 845 VAL A N 1
ATOM 6630 C CA . VAL A 1 845 ? -15.047 -15.735 0.231 1.00 98.19 845 VAL A CA 1
ATOM 6631 C C . VAL A 1 845 ? -16.474 -15.564 0.735 1.00 98.19 845 VAL A C 1
ATOM 6633 O O . VAL A 1 845 ? -16.988 -16.402 1.474 1.00 98.19 845 VAL A O 1
ATOM 6636 N N . THR A 1 846 ? -17.146 -14.493 0.338 1.00 98.06 846 THR A N 1
ATOM 6637 C CA . THR A 1 846 ? -18.503 -14.166 0.762 1.00 98.06 846 THR A CA 1
ATOM 6638 C C . THR A 1 846 ? -19.519 -14.461 -0.335 1.00 98.06 846 THR A C 1
ATOM 6640 O O . THR A 1 846 ? -19.284 -14.292 -1.528 1.00 98.06 846 THR A O 1
ATOM 6643 N N . SER A 1 847 ? -20.700 -14.917 0.078 1.00 97.44 847 SER A N 1
ATOM 6644 C CA . SER A 1 847 ? -21.811 -15.225 -0.845 1.00 97.44 847 SER A CA 1
ATOM 6645 C C . SER A 1 847 ? -22.464 -13.995 -1.489 1.00 97.44 847 SER A C 1
ATOM 6647 O O . SER A 1 847 ? -23.136 -14.123 -2.511 1.00 97.44 847 SER A O 1
ATOM 6649 N N . VAL A 1 848 ? -22.274 -12.812 -0.902 1.00 95.81 848 VAL A N 1
ATOM 6650 C CA . VAL A 1 848 ? -22.661 -11.512 -1.466 1.00 95.81 848 VAL A CA 1
ATOM 6651 C C . VAL A 1 848 ? -21.480 -10.548 -1.350 1.00 95.81 848 VAL A C 1
ATOM 6653 O O . VAL A 1 848 ? -20.618 -10.785 -0.501 1.00 95.81 848 VAL A O 1
ATOM 6656 N N . PRO A 1 849 ? -21.421 -9.470 -2.156 1.00 95.62 849 PRO A N 1
ATOM 6657 C CA . PRO A 1 849 ? -20.330 -8.508 -2.074 1.00 95.62 849 PRO A CA 1
ATOM 6658 C C . PRO A 1 849 ? -20.144 -7.966 -0.654 1.00 95.62 849 PRO A C 1
ATOM 6660 O O . PRO A 1 849 ? -21.083 -7.452 -0.039 1.00 95.62 849 PRO A O 1
ATOM 6663 N N . ALA A 1 850 ? -18.932 -8.078 -0.125 1.00 94.94 850 ALA A N 1
ATOM 6664 C CA . ALA A 1 850 ? -18.584 -7.584 1.197 1.00 94.94 850 ALA A CA 1
ATOM 6665 C C . ALA A 1 850 ? -17.104 -7.232 1.239 1.00 94.94 850 ALA A C 1
ATOM 6667 O O . ALA A 1 850 ? -16.277 -7.988 0.756 1.00 94.94 850 ALA A O 1
ATOM 6668 N N . ARG A 1 851 ? -16.749 -6.129 1.891 1.00 95.25 851 ARG A N 1
ATOM 6669 C CA . ARG A 1 851 ? -15.344 -5.890 2.208 1.00 95.25 851 ARG A CA 1
ATOM 6670 C C . ARG A 1 851 ? -14.953 -6.787 3.378 1.00 95.25 851 ARG A C 1
ATOM 6672 O O . ARG A 1 851 ? -15.574 -6.703 4.441 1.00 95.25 851 ARG A O 1
ATOM 6679 N N . VAL A 1 852 ? -13.914 -7.592 3.207 1.00 96.69 852 VAL A N 1
ATOM 6680 C CA . VAL A 1 852 ? -13.361 -8.462 4.246 1.00 96.69 852 VAL A CA 1
ATOM 6681 C C . VAL A 1 852 ? -11.946 -8.017 4.573 1.00 96.69 852 VAL A C 1
ATOM 6683 O O . VAL A 1 852 ? -11.086 -7.938 3.702 1.00 96.69 852 VAL A O 1
ATOM 6686 N N . GLU A 1 853 ? -11.689 -7.717 5.841 1.00 96.56 853 GLU A N 1
ATOM 6687 C CA . GLU A 1 853 ? -10.342 -7.415 6.327 1.00 96.56 853 GLU A CA 1
ATOM 6688 C C . GLU A 1 853 ? -9.871 -8.553 7.227 1.00 96.56 853 GLU A C 1
ATOM 6690 O O . GLU A 1 853 ? -10.604 -8.967 8.123 1.00 96.56 853 GLU A O 1
ATOM 6695 N N . ILE A 1 854 ? -8.657 -9.047 7.005 1.00 96.44 854 ILE A N 1
ATOM 6696 C CA . ILE A 1 854 ? -8.045 -10.103 7.814 1.00 96.44 854 ILE A CA 1
ATOM 6697 C C . ILE A 1 854 ? -6.973 -9.473 8.696 1.00 96.44 854 ILE A C 1
ATOM 6699 O O . ILE A 1 854 ? -6.132 -8.709 8.218 1.00 96.44 854 ILE A O 1
ATOM 6703 N N . TYR A 1 855 ? -7.001 -9.807 9.979 1.00 95.25 855 TYR A N 1
ATOM 6704 C CA . TYR A 1 855 ? -6.024 -9.408 10.984 1.00 95.25 855 TYR A CA 1
ATOM 6705 C C . TYR A 1 855 ? -5.416 -10.641 11.653 1.00 95.25 855 TYR A C 1
ATOM 6707 O O . TYR A 1 855 ? -6.094 -11.658 11.796 1.00 95.25 855 TYR A O 1
ATOM 6715 N N . ASP A 1 856 ? -4.159 -10.546 12.081 1.00 94.06 856 ASP A N 1
ATOM 6716 C CA . ASP A 1 856 ? -3.507 -11.588 12.878 1.00 94.06 856 ASP A CA 1
ATOM 6717 C C . ASP A 1 856 ? -3.863 -11.490 14.377 1.00 94.06 856 ASP A C 1
ATOM 6719 O O . ASP A 1 856 ? -4.649 -10.641 14.813 1.00 94.06 856 ASP A O 1
ATOM 6723 N N . ALA A 1 857 ? -3.266 -12.366 15.190 1.00 89.94 857 ALA A N 1
ATOM 6724 C CA . ALA A 1 857 ? -3.457 -12.406 16.640 1.00 89.94 857 ALA A CA 1
ATOM 6725 C C . ALA A 1 857 ? -3.081 -11.096 17.365 1.00 89.94 857 ALA A C 1
ATOM 6727 O O . ALA A 1 857 ? -3.587 -10.841 18.457 1.00 89.94 857 ALA A O 1
ATOM 6728 N N . ALA A 1 858 ? -2.198 -10.285 16.773 1.00 88.75 858 ALA A N 1
ATOM 6729 C CA . ALA A 1 858 ? -1.723 -9.013 17.309 1.00 88.75 858 ALA A CA 1
ATOM 6730 C C . ALA A 1 858 ? -2.502 -7.808 16.747 1.00 88.75 858 ALA A C 1
ATOM 6732 O O . ALA A 1 858 ? -2.067 -6.665 16.911 1.00 88.75 858 ALA A O 1
ATOM 6733 N N . ASP A 1 859 ? -3.638 -8.050 16.078 1.00 87.81 859 ASP A N 1
ATOM 6734 C CA . ASP A 1 859 ? -4.442 -7.041 15.380 1.00 87.81 859 ASP A CA 1
ATOM 6735 C C . ASP A 1 859 ? -3.683 -6.297 14.266 1.00 87.81 859 ASP A C 1
ATOM 6737 O O . ASP A 1 859 ? -4.082 -5.205 13.833 1.00 87.81 859 ASP A O 1
ATOM 6741 N N . LYS A 1 860 ? -2.606 -6.894 13.748 1.00 91.06 860 LYS A N 1
ATOM 6742 C CA . LYS A 1 860 ? -1.903 -6.377 12.578 1.00 91.06 860 LYS A CA 1
ATOM 6743 C C . LYS A 1 860 ? -2.676 -6.783 11.318 1.00 91.06 860 LYS A C 1
ATOM 6745 O O . LYS A 1 860 ? -3.101 -7.933 11.207 1.00 91.06 860 LYS A O 1
ATOM 6750 N N . PRO A 1 861 ? -2.892 -5.863 10.363 1.00 93.56 861 PRO A N 1
ATOM 6751 C CA . PRO A 1 861 ? -3.577 -6.198 9.121 1.00 93.56 861 PRO A CA 1
ATOM 6752 C C . PRO A 1 861 ? -2.759 -7.202 8.301 1.00 93.56 861 PRO A C 1
ATOM 6754 O O . PRO A 1 861 ? -1.535 -7.090 8.212 1.00 93.56 861 PRO A O 1
ATOM 6757 N N . VAL A 1 862 ? -3.460 -8.155 7.692 1.00 95.25 862 VAL A N 1
ATOM 6758 C CA . VAL A 1 862 ? -2.925 -9.241 6.856 1.00 95.25 862 VAL A CA 1
ATOM 6759 C C . VAL A 1 862 ? -3.389 -9.066 5.415 1.00 95.25 862 VAL A C 1
ATOM 6761 O O . VAL A 1 862 ? -2.561 -9.028 4.506 1.00 95.25 862 VAL A O 1
ATOM 6764 N N . SER A 1 863 ? -4.688 -8.845 5.198 1.00 96.62 863 SER A N 1
ATOM 6765 C CA . SER A 1 863 ? -5.244 -8.501 3.884 1.00 96.62 863 SER A CA 1
ATOM 6766 C C . SER A 1 863 ? -6.530 -7.688 3.979 1.00 96.62 863 SER A C 1
ATOM 6768 O O . SER A 1 863 ? -7.174 -7.610 5.026 1.00 96.62 863 SER A O 1
ATOM 6770 N N . VAL A 1 864 ? -6.883 -7.055 2.865 1.00 96.81 864 VAL A N 1
ATOM 6771 C CA . VAL A 1 864 ? -8.204 -6.488 2.594 1.00 96.81 864 VAL A CA 1
ATOM 6772 C C . VAL A 1 864 ? -8.630 -7.018 1.232 1.00 96.81 864 VAL A C 1
ATOM 6774 O O . VAL A 1 864 ? -7.912 -6.819 0.255 1.00 96.81 864 VAL A O 1
ATOM 6777 N N . ASP A 1 865 ? -9.781 -7.670 1.194 1.00 97.31 865 ASP A N 1
ATOM 6778 C CA . ASP A 1 865 ? -10.521 -8.013 -0.015 1.00 97.31 865 ASP A CA 1
ATOM 6779 C C . ASP A 1 865 ? -11.723 -7.065 -0.085 1.00 97.31 865 ASP A C 1
ATOM 6781 O O . ASP A 1 865 ? -12.556 -7.036 0.827 1.00 97.31 865 ASP A O 1
ATOM 6785 N N . MET A 1 866 ? -11.777 -6.207 -1.103 1.00 95.81 866 MET A N 1
ATOM 6786 C CA . MET A 1 866 ? -12.781 -5.146 -1.160 1.00 95.81 866 MET A CA 1
ATOM 6787 C C . MET A 1 866 ? -14.183 -5.671 -1.489 1.00 95.81 866 MET A C 1
ATOM 6789 O O . MET A 1 866 ? -15.169 -5.039 -1.099 1.00 95.81 866 MET A O 1
ATOM 6793 N N . ASN A 1 867 ? -14.293 -6.799 -2.187 1.00 95.81 867 ASN A N 1
ATOM 6794 C CA . ASN A 1 867 ? -15.573 -7.331 -2.653 1.00 95.81 867 ASN A CA 1
ATOM 6795 C C . ASN A 1 867 ? -15.906 -8.720 -2.074 1.00 95.81 867 ASN A C 1
ATOM 6797 O O . ASN A 1 867 ? -17.043 -9.171 -2.232 1.00 95.81 867 ASN A O 1
ATOM 6801 N N . GLY A 1 868 ? -14.959 -9.349 -1.377 1.00 96.50 868 GLY A N 1
ATOM 6802 C CA . GLY A 1 868 ? -15.130 -10.613 -0.674 1.00 96.50 868 GLY A CA 1
ATOM 6803 C C . GLY A 1 868 ? -15.134 -11.806 -1.620 1.00 96.50 868 GLY A C 1
ATOM 6804 O O . GLY A 1 868 ? -15.725 -12.832 -1.303 1.00 96.50 868 GLY A O 1
ATOM 6805 N N . ASN A 1 869 ? -14.548 -11.698 -2.811 1.00 97.19 869 ASN A N 1
ATOM 6806 C CA . ASN A 1 869 ? -14.538 -12.789 -3.787 1.00 97.19 869 ASN A CA 1
ATOM 6807 C C . ASN A 1 869 ? -13.324 -13.731 -3.647 1.00 97.19 869 ASN A C 1
ATOM 6809 O O . ASN A 1 869 ? -13.204 -14.696 -4.409 1.00 97.19 869 ASN A O 1
ATOM 6813 N N . GLY A 1 870 ? -12.425 -13.467 -2.695 1.00 96.19 870 GLY A N 1
ATOM 6814 C CA . GLY A 1 870 ? -11.192 -14.213 -2.457 1.00 96.19 870 GLY A CA 1
ATOM 6815 C C . GLY A 1 870 ? -10.107 -13.992 -3.514 1.00 96.19 870 GLY A C 1
ATOM 6816 O O . GLY A 1 870 ? -9.141 -14.761 -3.567 1.00 96.19 870 GLY A O 1
ATOM 6817 N N . ASN A 1 871 ? -10.269 -13.003 -4.391 1.00 93.69 871 ASN A N 1
ATOM 6818 C CA . ASN A 1 871 ? -9.267 -12.532 -5.337 1.00 93.69 871 ASN A CA 1
ATOM 6819 C C . ASN A 1 871 ? -8.727 -11.191 -4.824 1.00 93.69 871 ASN A C 1
ATOM 6821 O O . ASN A 1 871 ? -9.491 -10.339 -4.408 1.00 93.69 871 ASN A O 1
ATOM 6825 N N . PHE A 1 872 ? -7.409 -10.995 -4.870 1.00 94.81 872 PHE A N 1
ATOM 6826 C CA . PHE A 1 872 ? -6.758 -9.782 -4.360 1.00 94.81 872 PHE A CA 1
ATOM 6827 C C . PHE A 1 872 ? -6.222 -8.881 -5.487 1.00 94.81 872 PHE A C 1
ATOM 6829 O O . PHE A 1 872 ? -5.236 -8.162 -5.315 1.00 94.81 872 PHE A O 1
ATOM 6836 N N . THR A 1 873 ? -6.787 -8.967 -6.693 1.00 92.62 873 THR A N 1
ATOM 6837 C CA . THR A 1 873 ? -6.245 -8.294 -7.891 1.00 92.62 873 THR A CA 1
ATOM 6838 C C . THR A 1 873 ? -7.054 -7.090 -8.369 1.00 92.62 873 THR A C 1
ATOM 6840 O O . THR A 1 873 ? -6.688 -6.445 -9.367 1.00 92.62 873 THR A O 1
ATOM 6843 N N . GLU A 1 874 ? -8.144 -6.772 -7.684 1.00 92.88 874 GLU A N 1
ATOM 6844 C CA . GLU A 1 874 ? -9.049 -5.686 -8.023 1.00 92.88 874 GLU A CA 1
ATOM 6845 C C . GLU A 1 874 ? -8.642 -4.382 -7.327 1.00 92.88 874 GLU A C 1
ATOM 6847 O O . GLU A 1 874 ? -7.690 -4.320 -6.542 1.00 92.88 874 GLU A O 1
ATOM 6852 N N . SER A 1 875 ? -9.310 -3.283 -7.693 1.00 92.50 875 SER A N 1
ATOM 6853 C CA . SER A 1 875 ? -9.114 -2.026 -6.967 1.00 92.50 875 SER A CA 1
ATOM 6854 C C . SER A 1 875 ? -9.643 -2.198 -5.552 1.00 92.50 875 SER A C 1
ATOM 6856 O O . SER A 1 875 ? -10.772 -2.640 -5.359 1.00 92.50 875 SER A O 1
ATOM 6858 N N . GLY A 1 876 ? -8.853 -1.761 -4.581 1.00 92.19 876 GLY A N 1
ATOM 6859 C CA . GLY A 1 876 ? -9.226 -1.837 -3.175 1.00 92.19 876 GLY A CA 1
ATOM 6860 C C . GLY A 1 876 ? -8.542 -2.970 -2.432 1.00 92.19 876 GLY A C 1
ATOM 6861 O O . GLY A 1 876 ? -8.336 -2.870 -1.220 1.00 92.19 876 GLY A O 1
ATOM 6862 N N . ASP A 1 877 ? -8.103 -3.986 -3.167 1.00 95.88 877 ASP A N 1
ATOM 6863 C CA . ASP A 1 877 ? -7.480 -5.157 -2.580 1.00 95.88 877 ASP A CA 1
ATOM 6864 C C . ASP A 1 877 ? -6.057 -4.860 -2.123 1.00 95.88 877 ASP A C 1
ATOM 6866 O O . ASP A 1 877 ? -5.259 -4.205 -2.808 1.00 95.88 877 ASP A O 1
ATOM 6870 N N . SER A 1 878 ? -5.729 -5.360 -0.937 1.00 94.19 878 SER A N 1
ATOM 6871 C CA . SER A 1 878 ? -4.433 -5.155 -0.300 1.00 94.19 878 SER A CA 1
ATOM 6872 C C . SER A 1 878 ? -3.943 -6.430 0.363 1.00 94.19 878 SER A C 1
ATOM 6874 O O . SER A 1 878 ? -4.701 -7.124 1.035 1.00 94.19 878 SER A O 1
ATOM 6876 N N . ILE A 1 879 ? -2.645 -6.690 0.233 1.00 94.75 879 ILE A N 1
ATOM 6877 C CA . ILE A 1 879 ? -1.949 -7.777 0.920 1.00 94.75 879 ILE A CA 1
ATOM 6878 C C . ILE A 1 879 ? -0.826 -7.147 1.743 1.00 94.75 879 ILE A C 1
ATOM 6880 O O . ILE A 1 879 ? 0.091 -6.530 1.192 1.00 94.75 879 ILE A O 1
ATOM 6884 N N . PHE A 1 880 ? -0.941 -7.258 3.065 1.00 93.19 880 PHE A N 1
ATOM 6885 C CA . PHE A 1 880 ? -0.032 -6.652 4.040 1.00 93.19 880 PHE A CA 1
ATOM 6886 C C . PHE A 1 880 ? 1.062 -7.620 4.495 1.00 93.19 880 PHE A C 1
ATOM 6888 O O . PHE A 1 880 ? 2.166 -7.182 4.826 1.00 93.19 880 PHE A O 1
ATOM 6895 N N . THR A 1 881 ? 0.757 -8.919 4.481 1.00 91.81 881 THR A N 1
ATOM 6896 C CA . THR A 1 881 ? 1.678 -10.003 4.823 1.00 91.81 881 THR A CA 1
ATOM 6897 C C . THR A 1 881 ? 1.620 -11.049 3.716 1.00 91.81 881 THR A C 1
ATOM 6899 O O . THR A 1 881 ? 0.548 -11.550 3.411 1.00 91.81 881 THR A O 1
ATOM 6902 N N . ASP A 1 882 ? 2.767 -11.318 3.103 1.00 90.81 882 ASP A N 1
ATOM 6903 C CA . ASP A 1 882 ? 2.980 -12.262 1.998 1.00 90.81 882 ASP A CA 1
ATOM 6904 C C . ASP A 1 882 ? 4.464 -12.630 2.083 1.00 90.81 882 ASP A C 1
ATOM 6906 O O . ASP A 1 882 ? 5.354 -11.856 1.701 1.00 90.81 882 ASP A O 1
ATOM 6910 N N . GLY A 1 883 ? 4.701 -13.685 2.856 1.00 85.44 883 GLY A N 1
ATOM 6911 C CA . GLY A 1 883 ? 6.004 -14.119 3.335 1.00 85.44 883 GLY A CA 1
ATOM 6912 C C . GLY A 1 883 ? 6.798 -14.873 2.278 1.00 85.44 883 GLY A C 1
ATOM 6913 O O . GLY A 1 883 ? 8.031 -14.843 2.331 1.00 85.44 883 GLY A O 1
ATOM 6914 N N . ASP A 1 884 ? 6.122 -15.503 1.319 1.00 85.12 884 ASP A N 1
ATOM 6915 C CA . ASP A 1 884 ? 6.747 -16.235 0.216 1.00 85.12 884 ASP A CA 1
ATOM 6916 C C . ASP A 1 884 ? 6.723 -15.485 -1.131 1.00 85.12 884 ASP A C 1
ATOM 6918 O O . ASP A 1 884 ? 7.385 -15.914 -2.082 1.00 85.12 884 ASP A O 1
ATOM 6922 N N . ALA A 1 885 ? 6.084 -14.311 -1.173 1.00 82.69 885 ALA A N 1
ATOM 6923 C CA . ALA A 1 885 ? 5.969 -13.448 -2.344 1.00 82.69 885 ALA A CA 1
ATOM 6924 C C . ALA A 1 885 ? 5.176 -14.081 -3.503 1.00 82.69 885 ALA A C 1
ATOM 6926 O O . ALA A 1 885 ? 5.416 -13.738 -4.670 1.00 82.69 885 ALA A O 1
ATOM 6927 N N . ASP A 1 886 ? 4.248 -14.996 -3.204 1.00 83.62 886 ASP A N 1
ATOM 6928 C CA . ASP A 1 886 ? 3.368 -15.628 -4.191 1.00 83.62 886 ASP A CA 1
ATOM 6929 C C . ASP A 1 886 ? 2.158 -14.746 -4.570 1.00 83.62 886 ASP A C 1
ATOM 6931 O O . ASP A 1 886 ? 1.474 -14.999 -5.569 1.00 83.62 886 ASP A O 1
ATOM 6935 N N . GLY A 1 887 ? 1.947 -13.655 -3.824 1.00 86.25 887 GLY A N 1
ATOM 6936 C CA . GLY A 1 887 ? 0.858 -12.711 -4.040 1.00 86.25 887 GLY A CA 1
ATOM 6937 C C . GLY A 1 887 ? -0.481 -13.163 -3.457 1.00 86.25 887 GLY A C 1
ATOM 6938 O O . GLY A 1 887 ? -1.528 -12.698 -3.926 1.00 86.25 887 GLY A O 1
ATOM 6939 N N . ASN A 1 888 ? -0.439 -14.018 -2.438 1.00 92.38 888 ASN A N 1
ATOM 6940 C CA . ASN A 1 888 ? -1.530 -14.359 -1.539 1.00 92.38 888 ASN A CA 1
ATOM 6941 C C . ASN A 1 888 ? -1.196 -13.908 -0.106 1.00 92.38 888 ASN A C 1
ATOM 6943 O O . ASN A 1 888 ? -0.039 -13.676 0.238 1.00 92.38 888 ASN A O 1
ATOM 6947 N N . PRO A 1 889 ? -2.210 -13.703 0.745 1.00 94.75 889 PRO A N 1
ATOM 6948 C CA . PRO A 1 889 ? -1.973 -13.335 2.128 1.00 94.75 889 PRO A CA 1
ATOM 6949 C C . PRO A 1 889 ? -1.539 -14.518 2.988 1.00 94.75 889 PRO A C 1
ATOM 6951 O O . PRO A 1 889 ? -2.188 -15.566 3.009 1.00 94.75 889 PRO A O 1
ATOM 6954 N N . ASP A 1 890 ? -0.504 -14.278 3.786 1.00 94.38 890 ASP A N 1
ATOM 6955 C CA . ASP A 1 890 ? 0.064 -15.272 4.683 1.00 94.38 890 ASP A CA 1
ATOM 6956 C C . ASP A 1 890 ? -0.123 -14.923 6.155 1.00 94.38 890 ASP A C 1
ATOM 6958 O O . ASP A 1 890 ? 0.045 -13.779 6.594 1.00 94.38 890 ASP A O 1
ATOM 6962 N N . LEU A 1 891 ? -0.383 -15.963 6.941 1.00 93.50 891 LEU A N 1
ATOM 6963 C CA . LEU A 1 891 ? -0.390 -15.929 8.394 1.00 93.50 891 LEU A CA 1
ATOM 6964 C C . LEU A 1 891 ? 0.775 -16.746 8.943 1.00 93.50 891 LEU A C 1
ATOM 6966 O O . LEU A 1 891 ? 0.954 -17.921 8.614 1.00 93.50 891 LEU A O 1
ATOM 6970 N N . THR A 1 892 ? 1.551 -16.123 9.826 1.00 91.38 892 THR A N 1
ATOM 6971 C CA . THR A 1 892 ? 2.584 -16.815 10.600 1.00 91.38 892 THR A CA 1
ATOM 6972 C C . THR A 1 892 ? 1.923 -17.745 11.610 1.00 91.38 892 THR A C 1
ATOM 6974 O O . THR A 1 892 ? 1.005 -17.337 12.322 1.00 91.38 892 THR A O 1
ATOM 6977 N N . MET A 1 893 ? 2.414 -18.980 11.699 1.00 91.56 893 MET A N 1
ATOM 6978 C CA . MET A 1 893 ? 1.946 -19.952 12.683 1.00 91.56 893 MET A CA 1
ATOM 6979 C C . MET A 1 893 ? 2.870 -19.989 13.904 1.00 91.56 893 MET A C 1
ATOM 6981 O O . MET A 1 893 ? 4.094 -20.060 13.771 1.00 91.56 893 MET A O 1
ATOM 6985 N N . GLU A 1 894 ? 2.288 -20.016 15.100 1.00 89.75 894 GLU A N 1
ATOM 6986 C CA . GLU A 1 894 ? 2.979 -20.233 16.370 1.00 89.75 894 GLU A CA 1
ATOM 6987 C C . GLU A 1 894 ? 2.554 -21.584 16.952 1.00 89.75 894 GLU A C 1
ATOM 6989 O O . GLU A 1 894 ? 1.378 -21.837 17.187 1.00 89.75 894 GLU A O 1
ATOM 6994 N N . ALA A 1 895 ? 3.519 -22.483 17.169 1.00 88.56 895 ALA A N 1
ATOM 6995 C CA . ALA A 1 895 ? 3.272 -23.827 17.708 1.00 88.56 895 ALA A CA 1
ATOM 6996 C C . ALA A 1 895 ? 2.206 -24.646 16.938 1.00 88.56 895 ALA A C 1
ATOM 6998 O O . ALA A 1 895 ? 1.460 -25.413 17.540 1.00 88.56 895 ALA A O 1
ATOM 6999 N N . GLY A 1 896 ? 2.157 -24.504 15.606 1.00 89.81 896 GLY A N 1
ATOM 7000 C CA . GLY A 1 896 ? 1.197 -25.216 14.752 1.00 89.81 896 GLY A CA 1
ATOM 7001 C C . GLY A 1 896 ? -0.201 -24.588 14.713 1.00 89.81 896 GLY A C 1
ATOM 7002 O O . GLY A 1 896 ? -1.121 -25.191 14.163 1.00 89.81 896 GLY A O 1
ATOM 7003 N N . GLU A 1 897 ? -0.363 -23.380 15.256 1.00 92.69 897 GLU A N 1
ATOM 7004 C CA . GLU A 1 897 ? -1.626 -22.645 15.293 1.00 92.69 897 GLU A CA 1
ATOM 7005 C C . GLU A 1 897 ? -1.449 -21.224 14.733 1.00 92.69 897 GLU A C 1
ATOM 7007 O O . GLU A 1 897 ? -0.427 -20.577 14.950 1.00 92.69 897 GLU A O 1
ATOM 7012 N N . ALA A 1 898 ? -2.447 -20.717 14.016 1.00 93.81 898 ALA A N 1
ATOM 7013 C CA . ALA A 1 898 ? -2.578 -19.305 13.681 1.00 93.81 898 ALA A CA 1
ATOM 7014 C C . ALA A 1 898 ? -3.963 -18.815 14.104 1.00 93.81 898 ALA A C 1
ATOM 7016 O O . ALA A 1 898 ? -4.965 -19.493 13.887 1.00 93.81 898 ALA A O 1
ATOM 7017 N N . ILE A 1 899 ? -4.019 -17.623 14.692 1.00 93.12 899 ILE A N 1
ATOM 7018 C CA . ILE A 1 899 ? -5.278 -16.955 15.024 1.00 93.12 899 ILE A CA 1
ATOM 7019 C C . ILE A 1 899 ? -5.482 -15.848 14.003 1.00 93.12 899 ILE A C 1
ATOM 7021 O O . ILE A 1 899 ? -4.597 -15.005 13.824 1.00 93.12 899 ILE A O 1
ATOM 7025 N N . LEU A 1 900 ? -6.652 -15.829 13.374 1.00 95.38 900 LEU A N 1
ATOM 7026 C CA . LEU A 1 900 ? -7.066 -14.724 12.523 1.00 95.38 900 LEU A CA 1
ATOM 7027 C C . LEU A 1 900 ? -8.369 -14.099 13.017 1.00 95.38 900 LEU A C 1
ATOM 7029 O O . LEU A 1 900 ? -9.228 -14.760 13.601 1.00 95.38 900 LEU A O 1
ATOM 7033 N N . ARG A 1 901 ? -8.510 -12.799 12.774 1.00 95.19 901 ARG A N 1
ATOM 7034 C CA . ARG A 1 901 ? -9.757 -12.057 12.945 1.00 95.19 901 ARG A CA 1
ATOM 7035 C C . ARG A 1 901 ? -10.197 -11.519 11.592 1.00 95.19 901 ARG A C 1
ATOM 7037 O O . ARG A 1 901 ? -9.490 -10.708 10.999 1.00 95.19 901 ARG A O 1
ATOM 7044 N N . LEU A 1 902 ? -11.370 -11.931 11.133 1.00 96.19 902 LEU A N 1
ATOM 7045 C CA . LEU A 1 902 ? -12.049 -11.316 10.004 1.00 96.19 902 LEU A CA 1
ATOM 7046 C C . LEU A 1 902 ? -12.884 -10.142 10.506 1.00 96.19 902 LEU A C 1
ATOM 7048 O O . LEU A 1 902 ? -13.590 -10.239 11.509 1.00 96.19 902 LEU A O 1
ATOM 7052 N N . GLN A 1 903 ? -12.827 -9.036 9.784 1.00 93.88 903 GLN A N 1
ATOM 7053 C CA . GLN A 1 903 ? -13.701 -7.892 9.955 1.00 93.88 903 GLN A CA 1
ATOM 7054 C C . GLN A 1 903 ? -14.524 -7.754 8.676 1.00 93.88 903 GLN A C 1
ATOM 7056 O O . GLN A 1 903 ? -14.002 -7.345 7.637 1.00 93.88 903 GLN A O 1
ATOM 7061 N N . VAL A 1 904 ? -15.806 -8.116 8.743 1.00 94.31 904 VAL A N 1
ATOM 7062 C CA . VAL A 1 904 ? -16.663 -8.199 7.552 1.00 94.31 904 VAL A CA 1
ATOM 7063 C C . VAL A 1 904 ? -17.626 -7.013 7.480 1.00 94.31 904 VAL A C 1
ATOM 7065 O O . VAL A 1 904 ? -18.367 -6.735 8.429 1.00 94.31 904 VAL A O 1
ATOM 7068 N N . PHE A 1 905 ? -17.635 -6.329 6.333 1.00 91.94 905 PHE A N 1
ATOM 7069 C CA . PHE A 1 905 ? -18.507 -5.198 6.014 1.00 91.94 905 PHE A CA 1
ATOM 7070 C C . PHE A 1 905 ? -19.350 -5.518 4.764 1.00 91.94 905 PHE A C 1
ATOM 7072 O O . PHE A 1 905 ? -18.893 -5.286 3.642 1.00 91.94 905 PHE A O 1
ATOM 7079 N N . PRO A 1 906 ? -20.579 -6.041 4.928 1.00 91.81 906 PRO A N 1
ATOM 7080 C CA . PRO A 1 906 ? -21.478 -6.312 3.807 1.00 91.81 906 PRO A CA 1
ATOM 7081 C C . PRO A 1 906 ? -21.730 -5.060 2.958 1.00 91.81 906 PRO A C 1
ATOM 7083 O O . PRO A 1 906 ? -22.060 -3.998 3.499 1.00 91.81 906 PRO A O 1
ATOM 7086 N N . ILE A 1 907 ? -21.617 -5.188 1.635 1.00 90.62 907 ILE A N 1
ATOM 7087 C CA . ILE A 1 907 ? -21.919 -4.120 0.679 1.00 90.62 907 ILE A CA 1
ATOM 7088 C C . ILE A 1 907 ? -23.363 -4.320 0.211 1.00 90.62 907 ILE A C 1
ATOM 7090 O O . ILE A 1 907 ? -23.653 -5.125 -0.670 1.00 90.62 907 ILE A O 1
ATOM 7094 N N . GLY A 1 908 ? -24.282 -3.577 0.831 1.00 88.88 908 GLY A N 1
ATOM 7095 C CA . GLY A 1 908 ? -25.718 -3.646 0.550 1.00 88.88 908 GLY A CA 1
ATOM 7096 C C . GLY A 1 908 ? -26.531 -4.362 1.634 1.00 88.88 908 GLY A C 1
ATOM 7097 O O . GLY A 1 908 ? -26.196 -4.335 2.825 1.00 88.88 908 GLY A O 1
ATOM 7098 N N . GLU A 1 909 ? -27.663 -4.937 1.228 1.00 91.00 909 GLU A N 1
ATOM 7099 C CA . GLU A 1 909 ? -28.559 -5.691 2.108 1.00 91.00 909 GLU A CA 1
ATOM 7100 C C . GLU A 1 909 ? -28.090 -7.144 2.253 1.00 91.00 909 GLU A C 1
ATOM 7102 O O . GLU A 1 909 ? -27.669 -7.773 1.284 1.00 91.00 909 GLU A O 1
ATOM 7107 N N . ILE A 1 910 ? -28.174 -7.678 3.475 1.00 92.94 910 ILE A N 1
ATOM 7108 C CA . ILE A 1 910 ? -27.907 -9.095 3.738 1.00 92.94 910 ILE A CA 1
ATOM 7109 C C . ILE A 1 910 ? -29.180 -9.885 3.398 1.00 92.94 910 ILE A C 1
ATOM 7111 O O . ILE A 1 910 ? -30.257 -9.486 3.854 1.00 92.94 910 ILE A O 1
ATOM 7115 N N . PRO A 1 911 ? -29.086 -10.991 2.638 1.00 94.44 911 PRO A N 1
ATOM 7116 C CA . PRO A 1 911 ? -30.222 -11.870 2.379 1.00 94.44 911 PRO A CA 1
ATOM 7117 C C . PRO A 1 911 ? -30.914 -12.357 3.670 1.00 94.44 911 PRO A C 1
ATOM 7119 O O . PRO A 1 911 ? -30.251 -12.506 4.699 1.00 94.44 911 PRO A O 1
ATOM 7122 N N . PRO A 1 912 ? -32.229 -12.653 3.654 1.00 93.88 912 PRO A N 1
ATOM 7123 C CA . PRO A 1 912 ? -32.940 -13.147 4.839 1.00 93.88 912 PRO A CA 1
ATOM 7124 C C . PRO A 1 912 ? -32.388 -14.461 5.414 1.00 93.88 912 PRO A C 1
ATOM 7126 O O . PRO A 1 912 ? -32.519 -14.705 6.610 1.00 93.88 912 PRO A O 1
ATOM 7129 N N . ASP A 1 913 ? -31.782 -15.304 4.575 1.00 94.12 913 ASP A N 1
ATOM 7130 C CA . ASP A 1 913 ? -31.099 -16.548 4.950 1.00 94.12 913 ASP A CA 1
ATOM 7131 C C . ASP A 1 913 ? -29.661 -16.333 5.464 1.00 94.12 913 ASP A C 1
ATOM 7133 O O . ASP A 1 913 ? -28.999 -17.287 5.882 1.00 94.12 913 ASP A O 1
ATOM 7137 N N . GLY A 1 914 ? -29.214 -15.077 5.503 1.00 95.56 914 GLY A N 1
ATOM 7138 C CA . GLY A 1 914 ? -27.888 -14.661 5.937 1.00 95.56 914 GLY A CA 1
ATOM 7139 C C . GLY A 1 914 ? -26.860 -14.649 4.806 1.00 95.56 914 GLY A C 1
ATOM 7140 O O . GLY A 1 914 ? -27.044 -15.215 3.733 1.00 95.56 914 GLY A O 1
ATOM 7141 N N . MET A 1 915 ? -25.735 -13.990 5.061 1.00 97.12 915 MET A N 1
ATOM 7142 C CA . MET A 1 915 ? -24.555 -14.024 4.202 1.00 97.12 915 MET A CA 1
ATOM 7143 C C . MET A 1 915 ? -23.603 -15.110 4.699 1.00 97.12 915 MET A C 1
ATOM 7145 O O . MET A 1 915 ? -23.148 -15.052 5.837 1.00 97.12 915 MET A O 1
ATOM 7149 N N . LYS A 1 916 ? -23.259 -16.063 3.835 1.00 98.00 916 LYS A N 1
ATOM 7150 C CA . LYS A 1 916 ? -22.163 -17.015 4.071 1.00 98.00 916 LYS A CA 1
ATOM 7151 C C . LYS A 1 916 ? -20.803 -16.334 3.923 1.00 98.00 916 LYS A C 1
ATOM 7153 O O . LYS A 1 916 ? -20.632 -15.561 2.970 1.00 98.00 916 LYS A O 1
ATOM 7158 N N . VAL A 1 917 ? -19.867 -16.674 4.805 1.00 98.06 917 VAL A N 1
ATOM 7159 C CA . VAL A 1 917 ? -18.443 -16.311 4.746 1.00 98.06 917 VAL A CA 1
ATOM 7160 C C . VAL A 1 917 ? -17.637 -17.610 4.827 1.00 98.06 917 VAL A C 1
ATOM 7162 O O . VAL A 1 917 ? -17.619 -18.260 5.860 1.00 98.06 917 VAL A O 1
ATOM 7165 N N . SER A 1 918 ? -17.024 -18.023 3.723 1.00 98.06 918 SER A N 1
ATOM 7166 C CA . SER A 1 918 ? -16.194 -19.229 3.632 1.00 98.06 918 SER A CA 1
ATOM 7167 C C . SER A 1 918 ? -14.735 -18.867 3.881 1.00 98.06 918 SER A C 1
ATOM 7169 O O . SER A 1 918 ? -14.196 -18.024 3.163 1.00 98.06 918 SER A O 1
ATOM 7171 N N . VAL A 1 919 ? -14.085 -19.492 4.863 1.00 97.88 919 VAL A N 1
ATOM 7172 C CA . VAL A 1 919 ? -12.633 -19.387 5.059 1.00 97.88 919 VAL A CA 1
ATOM 7173 C C . VAL A 1 919 ? -11.964 -20.538 4.334 1.00 97.88 919 VAL A C 1
ATOM 7175 O O . VAL A 1 919 ? -12.220 -21.708 4.626 1.00 97.88 919 VAL A O 1
ATOM 7178 N N . GLU A 1 920 ? -11.098 -20.206 3.385 1.00 97.56 920 GLU A N 1
ATOM 7179 C CA . GLU A 1 920 ? -10.422 -21.168 2.525 1.00 97.56 920 GLU A CA 1
ATOM 7180 C C . GLU A 1 920 ? -8.913 -21.153 2.764 1.00 97.56 920 GLU A C 1
ATOM 7182 O O . GLU A 1 920 ? -8.323 -20.092 2.972 1.00 97.56 920 GLU A O 1
ATOM 7187 N N . ALA A 1 921 ? -8.285 -22.325 2.683 1.00 95.31 921 ALA A N 1
ATOM 7188 C CA . ALA A 1 921 ? -6.835 -22.487 2.744 1.00 95.31 921 ALA A CA 1
ATOM 7189 C C . ALA A 1 921 ? -6.289 -22.979 1.399 1.00 95.31 921 ALA A C 1
ATOM 7191 O O . ALA A 1 921 ? -6.942 -23.771 0.709 1.00 95.31 921 ALA A O 1
ATOM 7192 N N . LEU A 1 922 ? -5.087 -22.532 1.030 1.00 94.06 922 LEU A N 1
ATOM 7193 C CA . LEU A 1 922 ? -4.387 -23.030 -0.152 1.00 94.06 922 LEU A CA 1
ATOM 7194 C C . LEU A 1 922 ? -3.650 -24.335 0.191 1.00 94.06 922 LEU A C 1
ATOM 7196 O O . LEU A 1 922 ? -2.648 -24.330 0.901 1.00 94.06 922 LEU A O 1
ATOM 7200 N N . VAL A 1 923 ? -4.137 -25.463 -0.329 1.00 90.94 923 VAL A N 1
ATOM 7201 C CA . VAL A 1 923 ? -3.549 -26.799 -0.131 1.00 90.94 923 VAL A CA 1
ATOM 7202 C C . VAL A 1 923 ? -3.245 -27.408 -1.493 1.00 90.94 923 VAL A C 1
ATOM 7204 O O . VAL A 1 923 ? -4.123 -27.497 -2.351 1.00 90.94 923 VAL A O 1
ATOM 7207 N N . ASP A 1 924 ? -1.988 -27.794 -1.720 1.00 89.69 924 ASP A N 1
ATOM 7208 C CA . ASP A 1 924 ? -1.514 -28.355 -2.995 1.00 89.69 924 ASP A CA 1
ATOM 7209 C C . ASP A 1 924 ? -1.904 -27.501 -4.223 1.00 89.69 924 ASP A C 1
ATOM 7211 O O . ASP A 1 924 ? -2.297 -28.009 -5.278 1.00 89.69 924 ASP A O 1
ATOM 7215 N N . GLY A 1 925 ? -1.832 -26.172 -4.070 1.00 90.56 925 GLY A N 1
ATOM 7216 C CA . GLY A 1 925 ? -2.174 -25.199 -5.113 1.00 90.56 925 GLY A CA 1
ATOM 7217 C C . GLY A 1 925 ? -3.674 -25.051 -5.389 1.00 90.56 925 GLY A C 1
ATOM 7218 O O . GLY A 1 925 ? -4.049 -24.467 -6.407 1.00 90.56 925 GLY A O 1
ATOM 7219 N N . LYS A 1 926 ? -4.544 -25.581 -4.519 1.00 94.50 926 LYS A N 1
ATOM 7220 C CA . LYS A 1 926 ? -6.002 -25.449 -4.619 1.00 94.50 926 LYS A CA 1
ATOM 7221 C C . LYS A 1 926 ? -6.576 -24.802 -3.370 1.00 94.50 926 LYS A C 1
ATOM 7223 O O . LYS A 1 926 ? -6.237 -25.180 -2.256 1.00 94.50 926 LYS A O 1
ATOM 7228 N N . TRP A 1 927 ? -7.489 -23.863 -3.575 1.00 96.06 927 TRP A N 1
ATOM 7229 C CA . TRP A 1 927 ? -8.288 -23.302 -2.497 1.00 96.06 927 TRP A CA 1
ATOM 7230 C C . TRP A 1 927 ? -9.359 -24.304 -2.080 1.00 96.06 927 TRP A C 1
ATOM 7232 O O . TRP A 1 927 ? -10.152 -24.751 -2.914 1.00 96.06 927 TRP A O 1
ATOM 7242 N N . LEU A 1 928 ? -9.347 -24.680 -0.806 1.00 95.62 928 LEU A N 1
ATOM 7243 C CA . LEU A 1 928 ? -10.313 -25.593 -0.208 1.00 95.62 928 LEU A CA 1
ATOM 7244 C C . LEU A 1 928 ? -11.028 -24.882 0.947 1.00 95.62 928 LEU A C 1
ATOM 7246 O O . LEU A 1 928 ? -10.351 -24.221 1.735 1.00 95.62 928 LEU A O 1
ATOM 7250 N N . PRO A 1 929 ? -12.360 -25.014 1.077 1.00 96.44 929 PRO A N 1
ATOM 7251 C CA . PRO A 1 929 ? -13.099 -24.452 2.201 1.00 96.44 929 PRO A CA 1
ATOM 7252 C C . PRO A 1 929 ? -12.810 -25.241 3.476 1.00 96.44 929 PRO A C 1
ATOM 7254 O O . 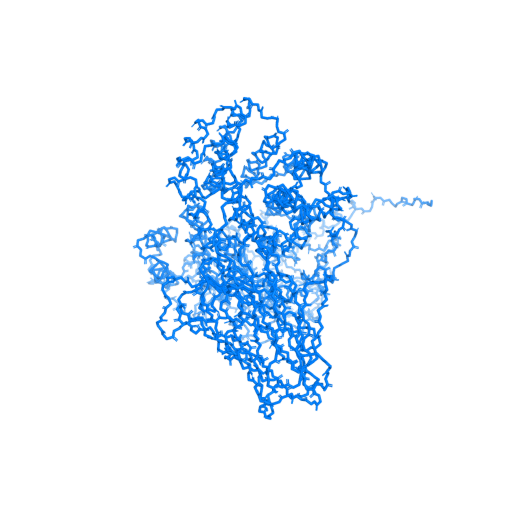PRO A 1 929 ? -12.884 -26.470 3.486 1.00 96.44 929 PRO A O 1
ATOM 7257 N N . PHE A 1 930 ? -12.459 -24.523 4.538 1.00 95.44 930 PHE A N 1
ATOM 7258 C CA . PHE A 1 930 ? -12.127 -25.079 5.850 1.00 95.44 930 PHE A CA 1
ATOM 7259 C C . PHE A 1 930 ? -13.171 -24.699 6.907 1.00 95.44 930 PHE A C 1
ATOM 7261 O O . PHE A 1 930 ? -13.379 -25.462 7.843 1.00 95.44 930 PHE A O 1
ATOM 7268 N N . SER A 1 931 ? -13.844 -23.555 6.746 1.00 96.69 931 SER A N 1
ATOM 7269 C CA . SER A 1 931 ? -14.946 -23.111 7.607 1.00 96.69 931 SER A CA 1
ATOM 7270 C C . SER A 1 931 ? -15.979 -22.317 6.798 1.00 96.69 931 SER A C 1
ATOM 7272 O O . SER A 1 931 ? -15.633 -21.718 5.780 1.00 96.69 931 SER A O 1
ATOM 7274 N N . GLU A 1 932 ? -17.245 -22.331 7.224 1.00 97.56 932 GLU A N 1
ATOM 7275 C CA . GLU A 1 932 ? -18.320 -21.499 6.665 1.00 97.56 932 GLU A CA 1
ATOM 7276 C C . GLU A 1 932 ? -19.102 -20.840 7.809 1.00 97.56 932 GLU A C 1
ATOM 7278 O O . GLU A 1 932 ? -19.900 -21.490 8.488 1.00 97.56 932 GLU A O 1
ATOM 7283 N N . ASP A 1 933 ? -18.906 -19.538 7.996 1.00 97.81 933 ASP A N 1
ATOM 7284 C CA . ASP A 1 933 ? -19.701 -18.719 8.904 1.00 97.81 933 ASP A CA 1
ATOM 7285 C C . ASP A 1 933 ? -20.960 -18.188 8.228 1.00 97.81 933 ASP A C 1
ATOM 7287 O O . ASP A 1 933 ? -21.088 -18.131 6.998 1.00 97.81 933 ASP A O 1
ATOM 7291 N N . ARG A 1 934 ? -21.882 -17.700 9.056 1.00 97.50 934 ARG A N 1
ATOM 7292 C CA . ARG A 1 934 ? -23.087 -17.007 8.608 1.00 97.50 934 ARG A CA 1
ATOM 7293 C C . ARG A 1 934 ? -23.253 -15.681 9.333 1.00 97.50 934 ARG A C 1
ATOM 7295 O O . ARG A 1 934 ? -23.243 -15.641 10.554 1.00 97.50 934 ARG A O 1
ATOM 7302 N N . ILE A 1 935 ? -23.493 -14.604 8.592 1.00 96.56 935 ILE A N 1
ATOM 7303 C CA . ILE A 1 935 ? -23.911 -13.310 9.144 1.00 96.56 935 ILE A CA 1
ATOM 7304 C C . ILE A 1 935 ? -25.399 -13.111 8.868 1.00 96.56 935 ILE A C 1
ATOM 7306 O O . ILE A 1 935 ? -25.804 -13.015 7.710 1.00 96.56 935 ILE A O 1
ATOM 7310 N N . VAL A 1 936 ? -26.212 -13.033 9.919 1.00 95.38 936 VAL A N 1
ATOM 7311 C CA . VAL A 1 936 ? -27.663 -12.811 9.838 1.00 95.38 936 VAL A CA 1
ATOM 7312 C C . VAL A 1 936 ? -28.026 -11.327 10.042 1.00 95.38 936 VAL A C 1
ATOM 7314 O O . VAL A 1 936 ? -27.271 -10.615 10.711 1.00 95.38 936 VAL A O 1
ATOM 7317 N N . PRO A 1 937 ? -29.138 -10.834 9.456 1.00 90.62 937 PRO A N 1
ATOM 7318 C CA . PRO A 1 937 ? -29.551 -9.424 9.522 1.00 90.62 937 PRO A CA 1
ATOM 7319 C C . PRO A 1 937 ? -29.739 -8.802 10.916 1.00 90.62 937 PRO A C 1
ATOM 7321 O O . PRO A 1 937 ? -30.127 -9.505 11.882 1.00 90.62 937 PRO A O 1
#

Organism: NCBI:txid2728835

pLDDT: mean 86.51, std 14.75, range [26.14, 98.62]

Radius of gyration: 34.33 Å; chains: 1; bounding box: 88×74×93 Å

Foldseek 3Di:
DDDDDDDPDPPVVVVVVVVVVVVVVLVVCLVCQVLAAEDEQAAPPPPQAFDKDKWDFLVSWDDDDQKTKGFHKYWAALPQPAWKKKKKFWADPPVQVPADKDKWKHWSPPPVQTDDDDWPWDQDDPWQPQCCVVPPRGRTMTMDIGGPVRDDHGTMMTIMMMGSDSGGTIMMMGMFGPDLVGCLGRNHHSIQFLFAFDDDRAPLVPQDDQDQLLVQLVVLLVCCVVPNLVRSLVSLVVSVVSNSNNVHGNVRNLCSLQCCCQQNSVLAPLVSSLSSLVSSLVVCVNSVVLLSNLLSLLSNLVSCVVLLLLLQSLQSLVSVVVVCVVLVFDLPQVPFDFPFAPDQLCRLLTATDGDQGRPDPPDDQDPVRDDLSVVRDRLCNLSSLLSVLVQLLLLLVVSSSLNSLSVLLVVLVVCVPVDDQSSVVSNLSSLLVNLVSCVLLVVLVVSLVSLVVLCPDPHDHLCSLLSVLSSLLSNLLSCLVVLNQDPVVLVVLVVSLVSLVPRSSRGPVSNLSSLLSNLSSCLSVVNNVVSLVSLVVVVVVVDLVSLLSNLVSCLVVLNLPCSLVSLVVSLVVCLLQQSLLVLLVSLQSVLSSCVSVVVLLLSLLSLVVSLLSCVLSVSLQCNLLSLLVNLLSCVQQVNNVSSVVSLVVSQVSVVPVSNYDPVSNVNSVVSNVVSVPDHHDPDDDDDWDKDKPDQEKEFADAQLDKTKDKIKTWTQGQAKFWWKKFKDDFQWDWDADPVVLEIEIETPDNHDDRMDHGRIAHHGGIYMYMYIYHSVQFDAAKMKIWIDTPPDDIGIYIYGYDYDDPPDFKFFGMAGEHEDDPSFFTKDKTKIFGNDDQKWQKAKAKPFFKWKWKAWPVRHTAWIDRGRHRDSRHRSTGGSDDPPSNSTTMFGDDPRMTMMIIGIGGDDDADQVFMKMFMWTQDPNDTDTRYIYGYHD

Sequence (937 aa):
MNLRLLPTVAACAIVSTASSIAGELDDFLRSNAAKFPLIKLERGEEEPFAKVHTLPGPAEALPFKDRFYSGYRFTVPDWLDGSVLWIFSIKGPEEEAEKPFSWFILSEEDDGSKFQLSRSRWATDHRFPFFKKQFPGFESFYEQYFGMDQLKKSKNYIVWFAFTEKERPEVRFALTVRSTKGLREYGTLPTGISSRGPGTSINLANAPKARPPRQMAKEAAEIYKKSGAAAARAFLEKEFEAFLKTGEPFYDFYVGVWREAQTGGGRVEAEWAAEAFGWLQEKCLAIGAVDSAEELVANTAGSMINANRYGAARQSLAPFFTAMGRRSVSLDPSLLKDLGPGLTLLPEVRKRKIPVRSVRPMLSIEPDGWVNATAAFPDSFDKNLQSYANLEAQAGQWKKALEQYLWICSWAEFMYGKEGFEIEEGWFSARQALAETLQNLGLNEAADLEFETILTKDWTDIYRGRTLNVAKSSRIEIKIDQGQAQESMLAELDALVEEAKKNPYSNRLSWERIEITKAKCLASLGRTEEADKLLSDLIKGKNRHALITRIGIRLEANRLENLEQELVTVLESSREWGKKIEEAKIYSLYADFLEKSGRLEESLAMRREAIRLMKGFDLFAFLPVELARLSTSLSRCGDTSSAKLAAAEAQALVTKPERIPDRIAKQVNSIIEAASSLKPASAETKKVFVDLQPQHAVVVPLEGNPVRGRLTLANPSTQAVEGTLGFDGMPVDVSFDAASGEALAKLGTGGALDRVNKLRIDPGSYVQIQLSADAKNPPKGELTVWWSSPGQDDRKSLWTFDTAEEGVSSAVIDAGEFKRNAFYGVPIHHHYQNASGTLATLRAVTSVPARVEIYDAADKPVSVDMNGNGNFTESGDSIFTDGDADGNPDLTMEAGEAILRLQVFPIGEIPPDGMKVSVEALVDGKWLPFSEDRIVP